Protein AF-A0A218WH57-F1 (afdb_monomer_lite)

Foldseek 3Di:
DLVVLVVQLVVCVVVLVLVSNLVSLVVNCVVPVLDLVSLLSNLVSCVSLLVLVSNQVSLVSSCVSPVLALSSLLSNLSSCVSVLVLVSSLVSLVSSCVNVVPDVSSVVSNVVSVVSVVVVVDDDDVQQPLLQHSCLVVLQCPDPVNVVVVVPPVSVVQSVVCNVPVVCLVVCVPPPSSVCSVCSSVVHDDDDPDDDDDDDDDDDDDDDDDDDDDDDDDDDDDDDDDDDDPDDVVNVLLVVLLVQLVVLCVQLVVCVVVVVLVSNLVSLVSSCVSDVLDLVSLLSNLVSCLVVLVLVSNLVSLVSSLVSCVVNVHQLLSNLSSLLSNLSSLLVVCVVVVDNPSSLVSLVVSCVSPNDPVSVVSNVVSVVSNVVVVLVVLADQVQLVVLQVVLVVCVVVVVLVSSLVSLVSSCSNPVLDLVSLLSNLVSCLVVVVLVSSLVSLVSSCVSPVLPLSSLLSNLSSCVVVVVLVVSLVSLVSSCVNVVPDPSSVVSNVVSVVVLVCVQVVVDDPVRVVVVVVVCCVDVVSVVLCVPPVSVVLLVCVVVPPVVVVVQCVDVVSVVSVCVVCVSYPPDPPSVPDDDDDDDDDPVVVVVVVVVPPPDDDDDDDDDDDDDDDDDDDDDDDDDDDDDDDDDDDDDDDDDDDDDDDDDDDDDDDDDDDDDDDDDDDDDDDDDDDDDDDDDDDDDDDDDDDDDDDDDDDDDDDDDDDPPDLFAFAEEAEQQADDLLVLASVLLSLLLVVLLVLLVHDPLRYHYHDQPQAQCPPLNPNRNFAAQALPGDGSNPPNDWQAHRPQFALQQVLCQLLVNLPSRDDGPSRHNQAALAYEYEYEGADEFAQQWDHHHADATDGLVVVQVSLVSSLVVSGYNAYEYEEHYFLFQNSDFQRPAQPSRYKYKYFAHNAGFFWFFCADPWPVHHDPSDLHGRHTFLSCLLSVLSVQAFQQPDFLLCSQPACTRQCRQCQNVPVPHHHGMDMDYNPPRRRDTRCSHRHGNPVNPPHDRHDDCPPDRTGIDGSLCSSVSSLVSVLVVCPPVVVSNVVSVVVSVLVVVLLVLLVVLQQQLLCQLPNNVCSCVLQSDDDDGRHNLAPDPVQLLLLQVLLCQQSFACPSNNSNSSSSSRSCRVVVPDSVSSNVSSCVSRPPDDPDCRRCVNRHGND

Organism: Punica granatum (NCBI:txid22663)

Radius of gyration: 41.77 Å; chains: 1; bounding box: 126×121×134 Å

Secondary structure (DSSP, 8-state):
-HHHHHHHHHHHHHHT-HHHHHHHHHHHHHH-TT-HHHHHHHHHHHHHTT-HHHHHHHHHHHHHH-TT-HHHHHHHHHHHHHTT-HHHHHHHHHHHHTT-TT-HHHHHHHHHHHHHHHHTTSPP-TTSHHHHSTHHHHHHHHSHHHHTGGG-HHHHHHHHHHHH-GGGHHHHTTSHHHHHHHHHHHT-----S-----------------------PPPP-PPPPPP-----HHHHHHHHHHHHHHHHHHHHHHHHHTT-HHHHHHHHHHHHHH-SS-THHHHHHHHHHHHHT-HHHHHHHHHHHHHHHHHTT--HHHHHHHHHHHHHHHHHHHHHH---HHHHHHHHHHHHHS--HHHHHHHHHHHHHHHHHHHHHS--HHHHHHHHHHHHHHHHTT-HHHHHHHHHHHHHH-TT-HHHHHHHHHHHHHHT-HHHHHHHHHHHHHH-TT-HHHHHHHHHHHHHTT-HHHHHHHHHHHHHH-TT-HHHHHHHHHHHHHHHHHHHT---HHHHHHHHHHHHT-HHHHHHHH-HHHHHHHHHHHH-HHHHHHHTTSHHHHHHHHHHHTSS-TTS-TTSSS-S-----HHHHHHHHHHTTSS--------PPPP--------------------------------------------------------------------------------------------------PPEEEEEEE---SGGGHHHHHHHHHHHHHHHHTT--TTTEEEE----STT-TT-TTTT---SSTT---S-TT---SB-GGG--HHHHHHHHHT-TTT--STT-------TT-EEEEEEES-EETTEE--SSSSPEEHHHHHHHHHHHHHTT--SEEEEEEESTTGGGGTTTT--SSSSEEEEESS-SSS--EEES-TTSSSPPPTT--S--EEHHHHHHHHHHHHS-TTT-BHHHHHHSTTHHHHHTTTTT-TT----EEEE-SSGGGSBTHHHH---GGGGGS-TT-----SPPP-EEGGGHHHHHHHHHHHHTTT-HHHHHHHHHHHHHHHHHHHHHHHHHHHHHHHHH-TTTHHHHHH--PPTTS-S-S-HHHHHHHHHHHHHHH---HHHHGGGHHHHHHHHTTT--HHHHHHHHHHHHTT---GGGSHHHH----

Structure (mmCIF, N/CA/C/O backbone):
data_AF-A0A218WH57-F1
#
_entry.id   AF-A0A218WH57-F1
#
loop_
_atom_site.group_PDB
_atom_site.id
_atom_site.type_symbol
_atom_site.label_atom_id
_atom_site.label_alt_id
_atom_site.label_comp_id
_atom_site.label_asym_id
_atom_site.label_entity_id
_atom_site.label_seq_id
_atom_site.pdbx_PDB_ins_code
_atom_site.Cartn_x
_atom_site.Cartn_y
_atom_site.Cartn_z
_atom_site.occupancy
_atom_site.B_iso_or_equiv
_atom_site.auth_seq_id
_atom_site.auth_comp_id
_atom_site.auth_asym_id
_atom_site.auth_atom_id
_atom_site.pdbx_PDB_model_num
ATOM 1 N N . MET A 1 1 ? -50.142 -14.954 -39.841 1.00 74.25 1 MET A N 1
ATOM 2 C CA . MET A 1 1 ? -49.177 -16.078 -39.849 1.00 74.25 1 MET A CA 1
ATOM 3 C C . MET A 1 1 ? -47.734 -15.580 -39.735 1.00 74.25 1 MET A C 1
ATOM 5 O O . MET A 1 1 ? -47.342 -15.349 -38.605 1.00 74.25 1 MET A O 1
ATOM 9 N N . ALA A 1 2 ? -46.958 -15.321 -40.802 1.00 79.19 2 ALA A N 1
ATOM 10 C CA . ALA A 1 2 ? -45.529 -14.960 -40.659 1.00 79.19 2 ALA A CA 1
ATOM 11 C C . ALA A 1 2 ? -45.266 -13.746 -39.732 1.00 79.19 2 ALA A C 1
ATOM 13 O O . ALA A 1 2 ? -44.484 -13.845 -38.790 1.00 79.19 2 ALA A O 1
ATOM 14 N N . ASP A 1 3 ? -45.980 -12.629 -39.918 1.00 82.31 3 ASP A N 1
ATOM 15 C CA . ASP A 1 3 ? -45.854 -11.448 -39.043 1.00 82.31 3 ASP A CA 1
ATOM 16 C C . ASP A 1 3 ? -46.372 -11.655 -37.614 1.00 82.31 3 ASP A C 1
ATOM 18 O O . ASP A 1 3 ? -45.946 -10.963 -36.695 1.00 82.31 3 ASP A O 1
ATOM 22 N N . GLU A 1 4 ? -47.260 -12.625 -37.412 1.00 87.19 4 GLU A N 1
ATOM 23 C CA . GLU A 1 4 ? -47.802 -12.988 -36.102 1.00 87.19 4 GLU A CA 1
ATOM 24 C C . GLU A 1 4 ? -46.809 -13.867 -35.330 1.00 87.19 4 GLU A C 1
ATOM 26 O O . GLU A 1 4 ? -46.576 -13.640 -34.147 1.00 87.19 4 GLU A O 1
ATOM 31 N N . ALA A 1 5 ? -46.153 -14.809 -36.016 1.00 87.81 5 ALA A N 1
ATOM 32 C CA . ALA A 1 5 ? -45.015 -15.555 -35.488 1.00 87.81 5 ALA A CA 1
ATOM 33 C C . ALA A 1 5 ? -43.838 -14.610 -35.181 1.00 87.81 5 ALA A C 1
ATOM 35 O O . ALA A 1 5 ? -43.280 -14.658 -34.091 1.00 87.81 5 ALA A O 1
ATOM 36 N N . LYS A 1 6 ? -43.549 -13.638 -36.060 1.00 90.56 6 LYS A N 1
ATOM 37 C CA . LYS A 1 6 ? -42.595 -12.547 -35.788 1.00 90.56 6 LYS A CA 1
ATOM 38 C C . LYS A 1 6 ? -42.994 -11.708 -34.568 1.00 90.56 6 LYS A C 1
ATOM 40 O O . LYS A 1 6 ? -42.130 -11.360 -33.773 1.00 90.56 6 LYS A O 1
ATOM 45 N N . ALA A 1 7 ? -44.276 -11.379 -34.397 1.00 91.06 7 ALA A N 1
ATOM 46 C CA . ALA A 1 7 ? -44.758 -10.631 -33.234 1.00 91.06 7 ALA A CA 1
ATOM 47 C C . ALA A 1 7 ? -44.628 -11.443 -31.934 1.00 91.06 7 ALA A C 1
ATOM 49 O O . ALA A 1 7 ? -44.155 -10.906 -30.936 1.00 91.06 7 ALA A O 1
ATOM 50 N N . LYS A 1 8 ? -44.961 -12.740 -31.961 1.00 89.62 8 LYS A N 1
ATOM 51 C CA . LYS A 1 8 ? -44.758 -13.679 -30.844 1.00 89.62 8 LYS A CA 1
ATOM 52 C C . LYS A 1 8 ? -43.273 -13.849 -30.509 1.00 89.62 8 LYS A C 1
ATOM 54 O O . LYS A 1 8 ? -42.914 -13.779 -29.341 1.00 89.62 8 LYS A O 1
ATOM 59 N N . GLY A 1 9 ? -42.407 -13.974 -31.516 1.00 91.25 9 GLY A N 1
ATOM 60 C CA . GLY A 1 9 ? -40.955 -14.032 -31.341 1.00 91.25 9 GLY A CA 1
ATOM 61 C C . GLY A 1 9 ? -40.374 -12.740 -30.765 1.00 91.25 9 GLY A C 1
ATOM 62 O O . GLY A 1 9 ? -39.586 -12.791 -29.827 1.00 91.25 9 GLY A O 1
ATOM 63 N N . ASN A 1 10 ? -40.822 -11.574 -31.245 1.00 90.00 10 ASN A N 1
ATOM 64 C CA . ASN A 1 10 ? -40.445 -10.277 -30.676 1.00 90.00 10 ASN A CA 1
ATOM 65 C C . ASN A 1 10 ? -40.918 -10.137 -29.219 1.00 90.00 10 ASN A C 1
ATOM 67 O O . ASN A 1 10 ? -40.159 -9.657 -28.386 1.00 90.00 10 ASN A O 1
ATOM 71 N N . ALA A 1 11 ? -42.146 -10.561 -28.902 1.00 89.75 11 ALA A N 1
ATOM 72 C CA . ALA A 1 11 ? -42.685 -10.508 -27.544 1.00 89.75 11 ALA A CA 1
ATOM 73 C C . ALA A 1 11 ? -41.927 -11.444 -26.589 1.00 89.75 11 ALA A C 1
ATOM 75 O O . ALA A 1 11 ? -41.564 -11.021 -25.495 1.00 89.75 11 ALA A O 1
ATOM 76 N N . ALA A 1 12 ? -41.621 -12.672 -27.021 1.00 85.94 12 ALA A N 1
ATOM 77 C CA . ALA A 1 12 ? -40.791 -13.615 -26.272 1.00 85.94 12 ALA A CA 1
ATOM 78 C C . ALA A 1 12 ? -39.372 -13.060 -26.045 1.00 85.94 12 ALA A C 1
ATOM 80 O O . ALA A 1 12 ? -38.893 -13.046 -24.915 1.00 85.94 12 ALA A O 1
ATOM 81 N N . PHE A 1 13 ? -38.751 -12.481 -27.081 1.00 88.31 13 PHE A N 1
ATOM 82 C CA . PHE A 1 13 ? -37.447 -11.817 -26.982 1.00 88.31 13 PHE A CA 1
ATOM 83 C C . PHE A 1 13 ? -37.470 -10.637 -25.993 1.00 88.31 13 PHE A C 1
ATOM 85 O O . PHE A 1 13 ? -36.567 -10.504 -25.173 1.00 88.31 13 PHE A O 1
ATOM 92 N N . SER A 1 14 ? -38.516 -9.802 -26.013 1.00 86.88 14 SER A N 1
ATOM 93 C CA . SER A 1 14 ? -38.700 -8.711 -25.042 1.00 86.88 14 SER A CA 1
ATOM 94 C C . SER A 1 14 ? -39.038 -9.186 -23.623 1.00 86.88 14 SER A C 1
ATOM 96 O O . SER A 1 14 ? -38.819 -8.431 -22.679 1.00 86.88 14 SER A O 1
ATOM 98 N N . ALA A 1 15 ? -39.547 -10.409 -23.460 1.00 84.06 15 ALA A N 1
ATOM 99 C CA . ALA A 1 15 ? -39.775 -11.054 -22.166 1.00 84.06 15 ALA A CA 1
ATOM 100 C C . ALA A 1 15 ? -38.552 -11.842 -21.646 1.00 84.06 15 ALA A C 1
ATOM 102 O O . ALA A 1 15 ? -38.580 -12.322 -20.516 1.00 84.06 15 ALA A O 1
ATOM 103 N N . GLY A 1 16 ? -37.490 -11.982 -22.450 1.00 80.06 16 GLY A N 1
ATOM 104 C CA . GLY A 1 16 ? -36.299 -12.775 -22.124 1.00 80.06 16 GLY A CA 1
ATOM 105 C C . GLY A 1 16 ? -36.409 -14.278 -22.422 1.00 80.06 16 GLY A C 1
ATOM 106 O O . GLY A 1 16 ? -35.450 -15.008 -22.186 1.00 80.06 16 GLY A O 1
ATOM 107 N N . ASP A 1 17 ? -37.529 -14.755 -22.976 1.00 90.44 17 ASP A N 1
ATOM 108 C CA . ASP A 1 17 ? -37.675 -16.137 -23.456 1.00 90.44 17 ASP A CA 1
ATOM 109 C C . ASP A 1 17 ? -37.086 -16.261 -24.870 1.00 90.44 17 ASP A C 1
ATOM 111 O O . ASP A 1 17 ? -37.780 -16.225 -25.893 1.00 90.44 17 ASP A O 1
ATOM 115 N N . TYR A 1 18 ? -35.760 -16.364 -24.925 1.00 88.25 18 TYR A N 1
ATOM 116 C CA . TYR A 1 18 ? -35.028 -16.416 -26.185 1.00 88.25 18 TYR A CA 1
ATOM 117 C C . TYR A 1 18 ? -35.193 -17.750 -26.933 1.00 88.25 18 TYR A C 1
ATOM 119 O O . TYR A 1 18 ? -35.123 -17.745 -28.159 1.00 88.25 18 TYR A O 1
ATOM 127 N N . GLU A 1 19 ? -35.477 -18.873 -26.261 1.00 90.94 19 GLU A N 1
ATOM 128 C CA . GLU A 1 19 ? -35.752 -20.155 -26.940 1.00 90.94 19 GLU A CA 1
ATOM 129 C C . GLU A 1 19 ? -37.135 -20.149 -27.614 1.00 90.94 19 GLU A C 1
ATOM 131 O O . GLU A 1 19 ? -37.265 -20.565 -28.768 1.00 90.94 19 GLU A O 1
ATOM 136 N N . SER A 1 20 ? -38.177 -19.591 -26.982 1.00 87.50 20 SER A N 1
ATOM 137 C CA . SER A 1 20 ? -39.445 -19.349 -27.689 1.00 87.50 20 SER A CA 1
ATOM 138 C C . SER A 1 20 ? -39.322 -18.267 -28.757 1.00 87.50 20 SER A C 1
ATOM 140 O O . SER A 1 20 ? -40.001 -18.361 -29.781 1.00 87.50 20 SER A O 1
ATOM 142 N N . ALA A 1 21 ? -38.430 -17.284 -28.589 1.00 90.81 21 ALA A N 1
ATOM 143 C CA . ALA A 1 21 ? -38.106 -16.344 -29.657 1.00 90.81 21 ALA A CA 1
ATOM 144 C C . ALA A 1 21 ? -37.461 -17.054 -30.861 1.00 90.81 21 ALA A C 1
ATOM 146 O O . ALA A 1 21 ? -37.936 -16.884 -31.981 1.00 90.81 21 ALA A O 1
ATOM 147 N N . VAL A 1 22 ? -36.451 -17.909 -30.648 1.00 96.19 22 VAL A N 1
ATOM 148 C CA . VAL A 1 22 ? -35.832 -18.741 -31.698 1.00 96.19 22 VAL A CA 1
ATOM 149 C C . VAL A 1 22 ? -36.870 -19.619 -32.392 1.00 96.19 22 VAL A C 1
ATOM 151 O O . VAL A 1 22 ? -36.892 -19.667 -33.625 1.00 96.19 22 VAL A O 1
ATOM 154 N N . ARG A 1 23 ? -37.758 -20.270 -31.630 1.00 95.81 23 ARG A N 1
ATOM 155 C CA . ARG A 1 23 ? -38.851 -21.097 -32.164 1.00 95.81 23 ARG A CA 1
ATOM 156 C C . ARG A 1 23 ? -39.770 -20.276 -33.067 1.00 95.81 23 ARG A C 1
ATOM 158 O O . ARG A 1 23 ? -39.895 -20.585 -34.245 1.00 95.81 23 ARG A O 1
ATOM 165 N N . HIS A 1 24 ? -40.312 -19.167 -32.568 1.00 94.62 24 HIS A N 1
ATOM 166 C CA . HIS A 1 24 ? -41.262 -18.339 -33.312 1.00 94.62 24 HIS A CA 1
ATOM 167 C C . HIS A 1 24 ? -40.643 -17.535 -34.461 1.00 94.62 24 HIS A C 1
ATOM 169 O O . HIS A 1 24 ? -41.314 -17.285 -35.462 1.00 94.62 24 HIS A O 1
ATOM 175 N N . PHE A 1 25 ? -39.358 -17.183 -34.391 1.00 96.50 25 PHE A N 1
ATOM 176 C CA . PHE A 1 25 ? -38.643 -16.679 -35.562 1.00 96.50 25 PHE A CA 1
ATOM 177 C C . PHE A 1 25 ? -38.357 -17.787 -36.579 1.00 96.50 25 PHE A C 1
ATOM 179 O O . PHE A 1 25 ? -38.402 -17.509 -37.771 1.00 96.50 25 PHE A O 1
ATOM 186 N N . SER A 1 26 ? -38.144 -19.036 -36.157 1.00 95.81 26 SER A N 1
ATOM 187 C CA . SER A 1 26 ? -38.026 -20.178 -37.078 1.00 95.81 26 SER A CA 1
ATOM 188 C C . SER A 1 26 ? -39.361 -20.501 -37.757 1.00 95.81 26 SER A C 1
ATOM 190 O O . SER A 1 26 ? -39.381 -20.674 -38.973 1.00 95.81 26 SER A O 1
ATOM 192 N N . ASP A 1 27 ? -40.477 -20.460 -37.018 1.00 93.31 27 ASP A N 1
ATOM 193 C CA . ASP A 1 27 ? -41.841 -20.532 -37.563 1.00 93.31 27 ASP A CA 1
ATOM 194 C C . ASP A 1 27 ? -42.066 -19.418 -38.607 1.00 93.31 27 ASP A C 1
ATOM 196 O O . ASP A 1 27 ? -42.571 -19.654 -39.705 1.00 93.31 27 ASP A O 1
ATOM 200 N N . ALA A 1 28 ? -41.649 -18.184 -38.292 1.00 92.44 28 ALA A N 1
ATOM 201 C CA . ALA A 1 28 ? -41.754 -17.048 -39.203 1.00 92.44 28 ALA A CA 1
ATOM 202 C C . ALA A 1 28 ? -40.852 -17.195 -40.444 1.00 92.44 28 ALA A C 1
ATOM 204 O O . ALA A 1 28 ? -41.275 -16.831 -41.539 1.00 92.44 28 ALA A O 1
ATOM 205 N N . ILE A 1 29 ? -39.635 -17.733 -40.295 1.00 96.06 29 ILE A N 1
ATOM 206 C CA . ILE A 1 29 ? -38.679 -17.977 -41.390 1.00 96.06 29 ILE A CA 1
ATOM 207 C C . ILE A 1 29 ? -39.183 -19.083 -42.317 1.00 96.06 29 ILE A C 1
ATOM 209 O O . ILE A 1 29 ? -39.119 -18.914 -43.531 1.00 96.06 29 ILE A O 1
ATOM 213 N N . ALA A 1 30 ? -39.759 -20.164 -41.785 1.00 93.88 30 ALA A N 1
ATOM 214 C CA . ALA A 1 30 ? -40.381 -21.216 -42.592 1.00 93.88 30 ALA A CA 1
ATOM 215 C C . ALA A 1 30 ? -41.525 -20.679 -43.478 1.00 93.88 30 ALA A C 1
ATOM 217 O O . ALA A 1 30 ? -41.760 -21.190 -44.571 1.00 93.88 30 ALA A O 1
ATOM 218 N N . LEU A 1 31 ? -42.201 -19.613 -43.031 1.00 91.44 31 LEU A N 1
ATOM 219 C CA . LEU A 1 31 ? -43.260 -18.922 -43.771 1.00 91.44 31 LEU A CA 1
ATOM 220 C C . LEU A 1 31 ? -42.763 -17.742 -44.635 1.00 91.44 31 LEU A C 1
ATOM 222 O O . LEU A 1 31 ? -43.517 -17.257 -45.478 1.00 91.44 31 LEU A O 1
ATOM 226 N N . ALA A 1 32 ? -41.537 -17.248 -44.426 1.00 92.69 32 ALA A N 1
ATOM 227 C CA . ALA A 1 32 ? -40.972 -16.082 -45.116 1.00 92.69 32 ALA A CA 1
ATOM 228 C C . ALA A 1 32 ? -39.423 -16.136 -45.225 1.00 92.69 32 ALA A C 1
ATOM 230 O O . ALA A 1 32 ? -38.732 -15.254 -44.699 1.00 92.69 32 ALA A O 1
ATOM 231 N N . PRO A 1 33 ? -38.847 -17.128 -45.936 1.00 92.06 33 PRO A N 1
ATOM 232 C CA . PRO A 1 33 ? -37.409 -17.444 -45.900 1.00 92.06 33 PRO A CA 1
ATOM 233 C C . PRO A 1 33 ? -36.493 -16.439 -46.623 1.00 92.06 33 PRO A C 1
ATOM 235 O O . PRO A 1 33 ? -35.278 -16.606 -46.644 1.00 92.06 33 PRO A O 1
ATOM 238 N N . THR A 1 34 ? -37.043 -15.378 -47.216 1.00 91.88 34 THR A N 1
ATOM 239 C CA . THR A 1 34 ? -36.281 -14.272 -47.826 1.00 91.88 34 THR A CA 1
ATOM 240 C C . THR A 1 34 ? -36.215 -13.024 -46.937 1.00 91.88 34 THR A C 1
ATOM 242 O O . THR A 1 34 ? -35.563 -12.039 -47.287 1.00 91.88 34 THR A O 1
ATOM 245 N N . ASN A 1 35 ? -36.876 -13.028 -45.774 1.00 92.56 35 ASN A N 1
ATOM 246 C CA . ASN A 1 35 ? -36.961 -11.855 -44.911 1.00 92.56 35 ASN A CA 1
ATOM 247 C C . ASN A 1 35 ? -35.747 -11.744 -43.971 1.00 92.56 35 ASN A C 1
ATOM 249 O O . ASN A 1 35 ? -35.764 -12.245 -42.846 1.00 92.56 35 ASN A O 1
ATOM 253 N N . HIS A 1 36 ? -34.719 -11.019 -44.419 1.00 92.44 36 HIS A N 1
ATOM 254 C CA . HIS A 1 36 ? -33.498 -10.691 -43.666 1.00 92.44 36 HIS A CA 1
ATOM 255 C C . HIS A 1 36 ? -33.740 -10.178 -42.230 1.00 92.44 36 HIS A C 1
ATOM 257 O O . HIS A 1 36 ? -32.902 -10.398 -41.359 1.00 92.44 36 HIS A O 1
ATOM 263 N N . VAL A 1 37 ? -34.876 -9.531 -41.934 1.00 93.25 37 VAL A N 1
ATOM 264 C CA . VAL A 1 37 ? -35.189 -9.061 -40.570 1.00 93.25 37 VAL A CA 1
ATOM 265 C C . VAL A 1 37 ? -35.462 -10.231 -39.620 1.00 93.25 37 VAL A C 1
ATOM 267 O O . VAL A 1 37 ? -35.111 -10.156 -38.447 1.00 93.25 37 VAL A O 1
ATOM 270 N N . LEU A 1 38 ? -36.041 -11.333 -40.108 1.00 93.88 38 LEU A N 1
ATOM 271 C CA . LEU A 1 38 ? -36.285 -12.519 -39.284 1.00 93.88 38 LEU A CA 1
ATOM 272 C C . LEU A 1 38 ? -34.976 -13.222 -38.921 1.00 93.88 38 LEU A C 1
ATOM 274 O O . LEU A 1 38 ? -34.770 -13.541 -37.755 1.00 93.88 38 LEU A O 1
ATOM 278 N N . TYR A 1 39 ? -34.066 -13.373 -39.888 1.00 95.56 39 TYR A N 1
ATOM 279 C CA . TYR A 1 39 ? -32.707 -13.865 -39.645 1.00 95.56 39 TYR A CA 1
ATOM 280 C C . TYR A 1 39 ? -31.939 -12.936 -38.690 1.00 95.56 39 TYR A C 1
ATOM 282 O O . TYR A 1 39 ? -31.310 -13.407 -37.754 1.00 95.56 39 TYR A O 1
ATOM 290 N N . SER A 1 40 ? -32.073 -11.614 -38.822 1.00 96.25 40 SER A N 1
ATOM 291 C CA . SER A 1 40 ? -31.444 -10.643 -37.908 1.00 96.25 40 SER A CA 1
ATOM 292 C C . SER A 1 40 ? -31.982 -10.707 -36.473 1.00 96.25 40 SER A C 1
ATOM 294 O O . SER A 1 40 ? -31.235 -10.491 -35.513 1.00 96.25 40 SER A O 1
ATOM 296 N N . ASN A 1 41 ? -33.269 -11.024 -36.311 1.00 95.69 41 ASN A N 1
ATOM 297 C CA . ASN A 1 41 ? -33.903 -11.200 -35.006 1.00 95.69 41 ASN A CA 1
ATOM 298 C C . ASN A 1 41 ? -33.604 -12.581 -34.400 1.00 95.69 41 ASN A C 1
ATOM 300 O O . ASN A 1 41 ? -33.376 -12.670 -33.195 1.00 95.69 41 ASN A O 1
ATOM 304 N N . ARG A 1 42 ? -33.533 -13.645 -35.210 1.00 96.69 42 ARG A N 1
ATOM 305 C CA . ARG A 1 42 ? -33.150 -14.983 -34.740 1.00 96.69 42 ARG A CA 1
ATOM 306 C C . ARG A 1 42 ? -31.653 -15.080 -34.436 1.00 96.69 42 ARG A C 1
ATOM 308 O O . ARG A 1 42 ? -31.306 -15.609 -33.390 1.00 96.69 42 ARG A O 1
ATOM 315 N N . SER A 1 43 ? -30.796 -14.430 -35.226 1.00 96.19 43 SER A N 1
ATOM 316 C CA . SER A 1 43 ? -29.385 -14.172 -34.902 1.00 96.19 43 SER A CA 1
ATOM 317 C C . SER A 1 43 ? -29.237 -13.462 -33.552 1.00 96.19 43 SER A C 1
ATOM 319 O O . SER A 1 43 ? -28.426 -13.871 -32.725 1.00 96.19 43 SER A O 1
ATOM 321 N N . ALA A 1 44 ? -30.072 -12.450 -33.276 1.00 91.75 44 ALA A N 1
ATOM 322 C CA . ALA A 1 44 ? -30.098 -11.797 -31.967 1.00 91.75 44 ALA A CA 1
ATOM 323 C C . ALA A 1 44 ? -30.511 -12.759 -30.843 1.00 91.75 44 ALA A C 1
ATOM 325 O O . ALA A 1 44 ? -29.875 -12.764 -29.797 1.00 91.75 44 ALA A O 1
ATOM 326 N N . ALA A 1 45 ? -31.545 -13.580 -31.056 1.00 91.56 45 ALA A N 1
ATOM 327 C CA . ALA A 1 45 ? -32.011 -14.556 -30.073 1.00 91.56 45 ALA A CA 1
ATOM 328 C C . ALA A 1 45 ? -30.965 -15.652 -29.800 1.00 91.56 45 ALA A C 1
ATOM 330 O O . ALA A 1 45 ? -30.700 -15.952 -28.641 1.00 91.56 45 ALA A O 1
ATOM 331 N N . TYR A 1 46 ? -30.296 -16.175 -30.833 1.00 95.69 46 TYR A N 1
ATOM 332 C CA . TYR A 1 46 ? -29.161 -17.087 -30.680 1.00 95.69 46 TYR A CA 1
ATOM 333 C C . TYR A 1 46 ? -27.991 -16.426 -29.939 1.00 95.69 46 TYR A C 1
ATOM 335 O O . TYR A 1 46 ? -27.448 -17.034 -29.025 1.00 95.69 46 TYR A O 1
ATOM 343 N N . ALA A 1 47 ? -27.644 -15.171 -30.242 1.00 85.19 47 ALA A N 1
ATOM 344 C CA . ALA A 1 47 ? -26.607 -14.442 -29.507 1.00 85.19 47 ALA A CA 1
ATOM 345 C C . ALA A 1 47 ? -26.985 -14.185 -28.033 1.00 85.19 47 ALA A C 1
ATOM 347 O O . ALA A 1 47 ? -26.121 -14.260 -27.164 1.00 85.19 47 ALA A O 1
ATOM 348 N N . SER A 1 48 ? -28.266 -13.946 -27.727 1.00 87.81 48 SER A N 1
ATOM 349 C CA . SER A 1 48 ? -28.788 -13.859 -26.350 1.00 87.81 48 SER A CA 1
ATOM 350 C C . SER A 1 48 ? -28.849 -15.213 -25.628 1.00 87.81 48 SER A C 1
ATOM 352 O O . SER A 1 48 ? -28.845 -15.245 -24.402 1.00 87.81 48 SER A O 1
ATOM 354 N N . LEU A 1 49 ? -28.854 -16.319 -26.376 1.00 86.12 49 LEU A N 1
ATOM 355 C CA . LEU A 1 49 ? -28.627 -17.685 -25.889 1.00 86.12 49 LEU A CA 1
ATOM 356 C C . LEU A 1 49 ? -27.140 -18.081 -25.911 1.00 86.12 49 LEU A C 1
ATOM 358 O O . LEU A 1 49 ? -26.824 -19.240 -25.662 1.00 86.12 49 LEU A O 1
ATOM 362 N N . PHE A 1 50 ? -26.232 -17.150 -26.236 1.00 84.00 50 PHE A N 1
ATOM 363 C CA . PHE A 1 50 ? -24.790 -17.378 -26.410 1.00 84.00 50 PHE A CA 1
ATOM 364 C C . PHE A 1 50 ? -24.429 -18.410 -27.509 1.00 84.00 50 PHE A C 1
ATOM 366 O O . PHE A 1 50 ? -23.274 -18.802 -27.660 1.00 84.00 50 PHE A O 1
ATOM 373 N N . ARG A 1 51 ? -25.400 -18.831 -28.330 1.00 89.81 51 ARG A N 1
ATOM 374 C CA . ARG A 1 51 ? -25.276 -19.790 -29.444 1.00 89.81 51 ARG A CA 1
ATOM 375 C C . ARG A 1 51 ? -24.677 -19.100 -30.673 1.00 89.81 51 ARG A C 1
ATOM 377 O O . ARG A 1 51 ? -25.332 -18.897 -31.696 1.00 89.81 51 ARG A O 1
ATOM 384 N N . TYR A 1 52 ? -23.437 -18.634 -30.528 1.00 88.56 52 TYR A N 1
ATOM 385 C CA . TYR A 1 52 ? -22.823 -17.699 -31.470 1.00 88.56 52 TYR A CA 1
ATOM 386 C C . TYR A 1 52 ? -22.536 -18.298 -32.856 1.00 88.56 52 TYR A C 1
ATOM 388 O O . TYR A 1 52 ? -22.506 -17.555 -33.833 1.00 88.56 52 TYR A O 1
ATOM 396 N N . SER A 1 53 ? -22.417 -19.624 -32.969 1.00 90.69 53 SER A N 1
ATOM 397 C CA . SER A 1 53 ? -22.358 -20.364 -34.237 1.00 90.69 53 SER A CA 1
ATOM 398 C C . SER A 1 53 ? -23.614 -20.149 -35.090 1.00 90.69 53 SER A C 1
ATOM 400 O O . SER A 1 53 ? -23.532 -19.635 -36.206 1.00 90.69 53 SER A O 1
ATOM 402 N N . GLU A 1 54 ? -24.796 -20.456 -34.553 1.00 91.50 54 GLU A N 1
ATOM 403 C CA . GLU A 1 54 ? -26.069 -20.255 -35.252 1.00 91.50 54 GLU A CA 1
ATOM 404 C C . GLU A 1 54 ? -26.395 -18.763 -35.412 1.00 91.50 54 GLU A C 1
ATOM 406 O O . GLU A 1 54 ? -26.943 -18.348 -36.436 1.00 91.50 54 GLU A O 1
ATOM 411 N N . ALA A 1 55 ? -25.992 -17.930 -34.443 1.00 93.81 55 ALA A N 1
ATOM 412 C CA . ALA A 1 55 ? -26.092 -16.479 -34.565 1.00 93.81 55 ALA A CA 1
ATOM 413 C C . ALA A 1 55 ? -25.267 -15.937 -35.741 1.00 93.81 55 ALA A C 1
ATOM 415 O O . ALA A 1 55 ? -25.726 -15.017 -36.426 1.00 93.81 55 ALA A O 1
ATOM 416 N N . LEU A 1 56 ? -24.077 -16.501 -35.980 1.00 95.81 56 LEU A N 1
ATOM 417 C CA . LEU A 1 56 ? -23.195 -16.142 -37.084 1.00 95.81 56 LEU A CA 1
ATOM 418 C C . LEU A 1 56 ? -23.788 -16.571 -38.427 1.00 95.81 56 LEU A C 1
ATOM 420 O O . LEU A 1 56 ? -23.760 -15.782 -39.368 1.00 95.81 56 LEU A O 1
ATOM 424 N N . ASP A 1 57 ? -24.349 -17.773 -38.536 1.00 95.31 57 ASP A N 1
ATOM 425 C CA . ASP A 1 57 ? -24.924 -18.241 -39.801 1.00 95.31 57 ASP A CA 1
ATOM 426 C C . ASP A 1 57 ? -26.213 -17.493 -40.176 1.00 95.31 57 ASP A C 1
ATOM 428 O O . ASP A 1 57 ? -26.369 -17.084 -41.331 1.00 95.31 57 ASP A O 1
ATOM 432 N N . ASP A 1 58 ? -27.073 -17.162 -39.208 1.00 95.69 58 ASP A N 1
ATOM 433 C CA . ASP A 1 58 ? -28.195 -16.245 -39.443 1.00 95.69 58 ASP A CA 1
ATOM 434 C C . ASP A 1 58 ? -27.725 -14.806 -39.744 1.00 95.69 58 ASP A C 1
ATOM 436 O O . ASP A 1 58 ? -28.355 -14.103 -40.540 1.00 95.69 58 ASP A O 1
ATOM 440 N N . ALA A 1 59 ? -26.609 -14.343 -39.168 1.00 95.56 59 ALA A N 1
ATOM 441 C CA . ALA A 1 59 ? -26.040 -13.031 -39.487 1.00 95.56 59 ALA A CA 1
ATOM 442 C C . ALA A 1 59 ? -25.441 -12.983 -40.903 1.00 95.56 59 ALA A C 1
ATOM 444 O O . ALA A 1 59 ? -25.709 -12.035 -41.645 1.00 95.56 59 ALA A O 1
ATOM 445 N N . LYS A 1 60 ? -24.709 -14.028 -41.320 1.00 96.88 60 LYS A N 1
ATOM 446 C CA . LYS A 1 60 ? -24.270 -14.233 -42.711 1.00 96.88 60 LYS A CA 1
ATOM 447 C C . LYS A 1 60 ? -25.480 -14.223 -43.642 1.00 96.88 60 LYS A C 1
ATOM 449 O O . LYS A 1 60 ? -25.488 -13.468 -44.610 1.00 96.88 60 LYS A O 1
ATOM 454 N N . LYS A 1 61 ? -26.541 -14.975 -43.317 1.00 95.25 61 LYS A N 1
ATOM 455 C CA . LYS A 1 61 ? -27.760 -15.022 -44.137 1.00 95.25 61 LYS A CA 1
ATOM 456 C C . LYS A 1 61 ? -28.495 -13.682 -44.184 1.00 95.25 61 LYS A C 1
ATOM 458 O O . LYS A 1 61 ? -29.044 -13.325 -45.221 1.00 95.25 61 LYS A O 1
ATOM 463 N N . THR A 1 62 ? -28.440 -12.898 -43.107 1.00 95.12 62 THR A N 1
ATOM 464 C CA . THR A 1 62 ? -28.959 -11.523 -43.065 1.00 95.12 62 THR A CA 1
ATOM 465 C C . THR A 1 62 ? -28.238 -10.616 -44.066 1.00 95.12 62 THR A C 1
ATOM 467 O O . THR A 1 62 ? -28.909 -9.931 -44.835 1.00 95.12 62 THR A O 1
ATOM 470 N N . VAL A 1 63 ? -26.897 -10.616 -44.091 1.00 95.62 63 VAL A N 1
ATOM 471 C CA . VAL A 1 63 ? -26.124 -9.777 -45.034 1.00 95.62 63 VAL A CA 1
ATOM 472 C C . VAL A 1 63 ? -26.082 -10.342 -46.457 1.00 95.62 63 VAL A C 1
ATOM 474 O O . VAL A 1 63 ? -25.880 -9.580 -47.393 1.00 95.62 63 VAL A O 1
ATOM 477 N N . GLU A 1 64 ? -26.314 -11.644 -46.645 1.00 95.31 64 GLU A N 1
ATOM 478 C CA . GLU A 1 64 ? -26.520 -12.263 -47.962 1.00 95.31 64 GLU A CA 1
ATOM 479 C C . GLU A 1 64 ? -27.867 -11.829 -48.567 1.00 95.31 64 GLU A C 1
ATOM 481 O O . GLU A 1 64 ? -27.920 -11.369 -49.705 1.00 95.31 64 GLU A O 1
ATOM 486 N N . LEU A 1 65 ? -28.953 -11.921 -47.786 1.00 92.19 65 LEU A N 1
ATOM 487 C CA . LEU A 1 65 ? -30.302 -11.527 -48.206 1.00 92.19 65 LEU A CA 1
ATOM 488 C C . LEU A 1 65 ? -30.474 -10.008 -48.335 1.00 92.19 65 LEU A C 1
ATOM 490 O O . LEU A 1 65 ? -31.337 -9.562 -49.094 1.00 92.19 65 LEU A O 1
ATOM 494 N N . LYS A 1 66 ? -29.699 -9.206 -47.589 1.00 94.19 66 LYS A N 1
ATOM 495 C CA . LYS A 1 66 ? -29.690 -7.747 -47.735 1.00 94.19 66 LYS A CA 1
ATOM 496 C C . LYS A 1 66 ? -28.301 -7.111 -47.486 1.00 94.19 66 LYS A C 1
ATOM 498 O O . LYS A 1 66 ? -28.033 -6.650 -46.372 1.00 94.19 66 LYS A O 1
ATOM 503 N N . PRO A 1 67 ? -27.439 -7.022 -48.521 1.00 93.56 67 PRO A N 1
ATOM 504 C CA . PRO A 1 67 ? -26.077 -6.488 -48.399 1.00 93.56 67 PRO A CA 1
ATOM 505 C C . PRO A 1 67 ? -25.962 -4.975 -48.147 1.00 93.56 67 PRO A C 1
ATOM 507 O O . PRO A 1 67 ? -24.883 -4.518 -47.794 1.00 93.56 67 PRO A O 1
ATOM 510 N N . ASP A 1 68 ? -27.025 -4.187 -48.337 1.00 90.12 68 ASP A N 1
ATOM 511 C CA . ASP A 1 68 ? -27.057 -2.724 -48.133 1.00 90.12 68 ASP A CA 1
ATOM 512 C C . ASP A 1 68 ? -27.528 -2.305 -46.724 1.00 90.12 68 ASP A C 1
ATOM 514 O O . ASP A 1 68 ? -27.716 -1.120 -46.448 1.00 90.12 68 ASP A O 1
ATOM 518 N N . TRP A 1 69 ? -27.772 -3.258 -45.818 1.00 92.12 69 TRP A N 1
ATOM 519 C CA . TRP A 1 69 ? -28.373 -2.973 -44.514 1.00 92.12 69 TRP A CA 1
ATOM 520 C C . TRP A 1 69 ? -27.348 -2.988 -43.376 1.00 92.12 69 TRP A C 1
ATOM 522 O O . TRP A 1 69 ? -26.982 -4.045 -42.858 1.00 92.12 69 TRP A O 1
ATOM 532 N N . SER A 1 70 ? -26.951 -1.795 -42.920 1.00 90.25 70 SER A N 1
ATOM 533 C CA . SER A 1 70 ? -25.970 -1.569 -41.841 1.00 90.25 70 SER A CA 1
ATOM 534 C C . SER A 1 70 ? -26.214 -2.418 -40.579 1.00 90.25 70 SER A C 1
ATOM 536 O O . SER A 1 70 ? -25.274 -2.960 -39.996 1.00 90.25 70 SER A O 1
ATOM 538 N N . LYS A 1 71 ? -27.483 -2.626 -40.195 1.00 89.50 71 LYS A N 1
ATOM 539 C CA . LYS A 1 71 ? -27.876 -3.453 -39.036 1.00 89.50 71 LYS A CA 1
ATOM 540 C C . LYS A 1 71 ? -27.587 -4.950 -39.203 1.00 89.50 71 LYS A C 1
ATOM 542 O O . LYS A 1 71 ? -27.418 -5.643 -38.201 1.00 89.50 71 LYS A O 1
ATOM 547 N N . GLY A 1 72 ? -27.502 -5.456 -40.435 1.00 91.69 72 GLY A N 1
ATOM 548 C CA . GLY A 1 72 ? -27.044 -6.821 -40.710 1.00 91.69 72 GLY A CA 1
ATOM 549 C C . GLY A 1 72 ? -25.578 -7.000 -40.318 1.00 91.69 72 GLY A C 1
ATOM 550 O O . GLY A 1 72 ? -25.231 -7.950 -39.618 1.00 91.69 72 GLY A O 1
ATOM 551 N N . TYR A 1 73 ? -24.738 -6.018 -40.650 1.00 95.50 73 TYR A N 1
ATOM 552 C CA . TYR A 1 73 ? -23.336 -5.988 -40.232 1.00 95.50 73 TYR A CA 1
ATOM 553 C C . TYR A 1 73 ? -23.166 -5.806 -38.717 1.00 95.50 73 TYR A C 1
ATOM 555 O O . TYR A 1 73 ? -22.231 -6.366 -38.151 1.00 95.50 73 TYR A O 1
ATOM 563 N N . SER A 1 74 ? -24.106 -5.142 -38.028 1.00 92.81 74 SER A N 1
ATOM 564 C CA . SER A 1 74 ? -24.131 -5.120 -36.554 1.00 92.81 74 SER A CA 1
ATOM 565 C C . SER A 1 74 ? -24.321 -6.513 -35.942 1.00 92.81 74 SER A C 1
ATOM 567 O O . SER A 1 74 ? -23.727 -6.802 -34.907 1.00 92.81 74 SER A O 1
ATOM 569 N N . ARG A 1 75 ? -25.139 -7.380 -36.564 1.00 95.19 75 ARG A N 1
ATOM 570 C CA . ARG A 1 75 ? -25.300 -8.784 -36.136 1.00 95.19 75 ARG A CA 1
ATOM 571 C C . ARG A 1 75 ? -24.080 -9.625 -36.481 1.00 95.19 75 ARG A C 1
ATOM 573 O O . ARG A 1 75 ? -23.637 -10.398 -35.642 1.00 95.19 75 ARG A O 1
ATOM 580 N N . LEU A 1 76 ? -23.516 -9.428 -37.672 1.00 95.38 76 LEU A N 1
ATOM 581 C CA . LEU A 1 76 ? -22.319 -10.138 -38.118 1.00 95.38 76 LEU A CA 1
ATOM 582 C C . LEU A 1 76 ? -21.130 -9.853 -37.189 1.00 95.38 76 LEU A C 1
ATOM 584 O O . LEU A 1 76 ? -20.514 -10.788 -36.687 1.00 95.38 76 LEU A O 1
ATOM 588 N N . GLY A 1 77 ? -20.874 -8.577 -36.879 1.00 93.50 77 GLY A N 1
ATOM 589 C CA . GLY A 1 77 ? -19.839 -8.176 -35.926 1.00 93.50 77 GLY A CA 1
ATOM 590 C C . GLY A 1 77 ? -20.067 -8.744 -34.523 1.00 93.50 77 GLY A C 1
ATOM 591 O O . GLY A 1 77 ? -19.134 -9.277 -33.931 1.00 93.50 77 GLY A O 1
ATOM 592 N N . ALA A 1 78 ? -21.309 -8.722 -34.026 1.00 91.50 78 ALA A N 1
ATOM 593 C CA . ALA A 1 78 ? -21.635 -9.257 -32.702 1.00 91.50 78 ALA A CA 1
ATOM 594 C C . ALA A 1 78 ? -21.439 -10.781 -32.612 1.00 91.50 78 ALA A C 1
ATOM 596 O O . ALA A 1 78 ? -20.945 -11.275 -31.601 1.00 91.50 78 ALA A O 1
ATOM 597 N N . ALA A 1 79 ? -21.790 -11.525 -33.665 1.00 93.38 79 ALA A N 1
ATOM 598 C CA . ALA A 1 79 ? -21.617 -12.974 -33.700 1.00 93.38 79 ALA A CA 1
ATOM 599 C C . ALA A 1 79 ? -20.138 -13.384 -33.818 1.00 93.38 79 ALA A C 1
ATOM 601 O O . ALA A 1 79 ? -19.702 -14.279 -33.100 1.00 93.38 79 ALA A O 1
ATOM 602 N N . HIS A 1 80 ? -19.343 -12.694 -34.647 1.00 93.19 80 HIS A N 1
ATOM 603 C CA . HIS A 1 80 ? -17.889 -12.900 -34.680 1.00 93.19 80 HIS A CA 1
ATOM 604 C C . HIS A 1 80 ? -17.228 -12.549 -33.338 1.00 93.19 80 HIS A C 1
ATOM 606 O O . HIS A 1 80 ? -16.367 -13.292 -32.876 1.00 93.19 80 HIS A O 1
ATOM 612 N N . LEU A 1 81 ? -17.656 -11.467 -32.676 1.00 86.06 81 LEU A N 1
ATOM 613 C CA . LEU A 1 81 ? -17.115 -11.068 -31.375 1.00 86.06 81 LEU A CA 1
ATOM 614 C C . LEU A 1 81 ? -17.443 -12.094 -30.275 1.00 86.06 81 LEU A C 1
ATOM 616 O O . LEU A 1 81 ? -16.569 -12.419 -29.480 1.00 86.06 81 LEU A O 1
ATOM 620 N N . GLY A 1 82 ? -18.657 -12.661 -30.278 1.00 82.25 82 GLY A N 1
ATOM 621 C CA . GLY A 1 82 ? -19.049 -13.753 -29.374 1.00 82.25 82 GLY A CA 1
ATOM 622 C C . GLY A 1 82 ? -18.311 -15.078 -29.617 1.00 82.25 82 GLY A C 1
ATOM 623 O O . GLY A 1 82 ? -18.166 -15.875 -28.698 1.00 82.25 82 GLY A O 1
ATOM 624 N N . LEU A 1 83 ? -17.788 -15.298 -30.828 1.00 84.75 83 LEU A N 1
ATOM 625 C CA . LEU A 1 83 ? -16.896 -16.421 -31.154 1.00 84.75 83 LEU A CA 1
ATOM 626 C C . LEU A 1 83 ? -15.411 -16.122 -30.863 1.00 84.75 83 LEU A C 1
ATOM 628 O O . LEU A 1 83 ? -14.557 -16.941 -31.183 1.00 84.75 83 LEU A O 1
ATOM 632 N N . GLY A 1 84 ? -15.072 -14.947 -30.322 1.00 83.06 84 GLY A N 1
ATOM 633 C CA . GLY A 1 84 ? -13.682 -14.515 -30.115 1.00 83.06 84 GLY A CA 1
ATOM 634 C C . GLY A 1 84 ? -12.949 -14.074 -31.393 1.00 83.06 84 GLY A C 1
ATOM 635 O O . GLY A 1 84 ? -11.794 -13.656 -31.329 1.00 83.06 84 GLY A O 1
ATOM 636 N N . HIS A 1 85 ? -13.605 -14.094 -32.558 1.00 90.25 85 HIS A N 1
ATOM 637 C CA . HIS A 1 85 ? -13.041 -13.692 -33.852 1.00 90.25 85 HIS A CA 1
ATOM 638 C C . HIS A 1 85 ? -12.978 -12.155 -33.979 1.00 90.25 85 HIS A C 1
ATOM 640 O O . HIS A 1 85 ? -13.663 -11.536 -34.798 1.00 90.25 85 HIS A O 1
ATOM 646 N N . ALA A 1 86 ? -12.172 -11.507 -33.138 1.00 88.31 86 ALA A N 1
ATOM 647 C CA . ALA A 1 86 ? -12.190 -10.055 -32.977 1.00 88.31 86 ALA A CA 1
ATOM 648 C C . ALA A 1 86 ? -11.799 -9.273 -34.251 1.00 88.31 86 ALA A C 1
ATOM 650 O O . ALA A 1 86 ? -12.411 -8.247 -34.545 1.00 88.31 86 ALA A O 1
ATOM 651 N N . ASP A 1 87 ? -10.841 -9.759 -35.048 1.00 88.75 87 ASP A N 1
ATOM 652 C CA . ASP A 1 87 ? -10.454 -9.114 -36.316 1.00 88.75 87 ASP A CA 1
ATOM 653 C C . ASP A 1 87 ? -11.538 -9.239 -37.413 1.00 88.75 87 ASP A C 1
ATOM 655 O O . ASP A 1 87 ? -11.760 -8.291 -38.179 1.00 88.75 87 ASP A O 1
ATOM 659 N N . ASP A 1 88 ? -12.292 -10.347 -37.446 1.00 90.69 88 ASP A N 1
ATOM 660 C CA . ASP A 1 88 ? -13.485 -10.474 -38.298 1.00 90.69 88 ASP A CA 1
ATOM 661 C C . ASP A 1 88 ? -14.582 -9.502 -37.835 1.00 90.69 88 ASP A C 1
ATOM 663 O O . ASP A 1 88 ? -15.215 -8.830 -38.652 1.00 90.69 88 ASP A O 1
ATOM 667 N N . ALA A 1 89 ? -14.787 -9.382 -36.517 1.00 93.44 89 ALA A N 1
ATOM 668 C CA . ALA A 1 89 ? -15.769 -8.471 -35.938 1.00 93.44 89 ALA A CA 1
ATOM 669 C C . ALA A 1 89 ? -15.451 -7.005 -36.280 1.00 93.44 89 ALA A C 1
ATOM 671 O O . ALA A 1 89 ? -16.327 -6.288 -36.765 1.00 93.44 89 ALA A O 1
ATOM 672 N N . VAL A 1 90 ? -14.191 -6.574 -36.129 1.00 94.69 90 VAL A N 1
ATOM 673 C CA . VAL A 1 90 ? -13.707 -5.251 -36.574 1.00 94.69 90 VAL A CA 1
ATOM 674 C C . VAL A 1 90 ? -14.005 -5.024 -38.059 1.00 94.69 90 VAL A C 1
ATOM 676 O O . VAL A 1 90 ? -14.451 -3.940 -38.445 1.00 94.69 90 VAL A O 1
ATOM 679 N N . SER A 1 91 ? -13.793 -6.042 -38.895 1.00 93.81 91 SER A N 1
ATOM 680 C CA . SER A 1 91 ? -14.038 -5.976 -40.340 1.00 93.81 91 SER A CA 1
ATOM 681 C C . SER A 1 91 ? -15.532 -5.850 -40.673 1.00 93.81 91 SER A C 1
ATOM 683 O O . SER A 1 91 ? -15.917 -5.011 -41.492 1.00 93.81 91 SER A O 1
ATOM 685 N N . ALA A 1 92 ? -16.393 -6.611 -39.992 1.00 94.38 92 ALA A N 1
ATOM 686 C CA . ALA A 1 92 ? -17.843 -6.524 -40.132 1.00 94.38 92 ALA A CA 1
ATOM 687 C C . ALA A 1 92 ? -18.392 -5.164 -39.664 1.00 94.38 92 ALA A C 1
ATOM 689 O O . ALA A 1 92 ? -19.148 -4.526 -40.398 1.00 94.38 92 ALA A O 1
ATOM 690 N N . TYR A 1 93 ? -17.981 -4.678 -38.488 1.00 96.31 93 TYR A N 1
ATOM 691 C CA . TYR A 1 93 ? -18.439 -3.389 -37.959 1.00 96.31 93 TYR A CA 1
ATOM 692 C C . TYR A 1 93 ? -18.016 -2.206 -38.843 1.00 96.31 93 TYR A C 1
ATOM 694 O O . TYR A 1 93 ? -18.837 -1.325 -39.104 1.00 96.31 93 TYR A O 1
ATOM 702 N N . ARG A 1 94 ? -16.785 -2.211 -39.382 1.00 96.19 94 ARG A N 1
ATOM 703 C CA . ARG A 1 94 ? -16.329 -1.206 -40.364 1.00 96.19 94 ARG A CA 1
ATOM 704 C C . ARG A 1 94 ? -17.201 -1.186 -41.617 1.00 96.19 94 ARG A C 1
ATOM 706 O O . ARG A 1 94 ? -17.674 -0.120 -41.995 1.00 96.19 94 ARG A O 1
ATOM 713 N N . LYS A 1 95 ? -17.495 -2.352 -42.197 1.00 93.62 95 LYS A N 1
ATOM 714 C CA . LYS A 1 95 ? -18.360 -2.463 -43.381 1.00 93.62 95 LYS A CA 1
ATOM 715 C C . LYS A 1 95 ? -19.805 -2.011 -43.121 1.00 93.62 95 LYS A C 1
ATOM 717 O O . LYS A 1 95 ? -20.462 -1.493 -44.017 1.00 93.62 95 LYS A O 1
ATOM 722 N N . GLY A 1 96 ? -20.292 -2.135 -41.884 1.00 93.50 96 GLY A N 1
ATOM 723 C CA . GLY A 1 96 ? -21.545 -1.505 -41.463 1.00 93.50 96 GLY A CA 1
ATOM 724 C C . GLY A 1 96 ? -21.469 0.029 -41.434 1.00 93.50 96 GLY A C 1
ATOM 725 O O . GLY A 1 96 ? -22.405 0.697 -41.871 1.00 93.50 96 GLY A O 1
ATOM 726 N N . LEU A 1 97 ? -20.361 0.592 -40.936 1.00 92.94 97 LEU A N 1
ATOM 727 C CA . LEU A 1 97 ? -20.140 2.044 -40.845 1.00 92.94 97 LEU A CA 1
ATOM 728 C C . LEU A 1 97 ? -19.886 2.704 -42.207 1.00 92.94 97 LEU A C 1
ATOM 730 O O . LEU A 1 97 ? -20.202 3.876 -42.364 1.00 92.94 97 LEU A O 1
ATOM 734 N N . GLU A 1 98 ? -19.392 1.968 -43.204 1.00 93.06 98 GLU A N 1
ATOM 735 C CA . GLU A 1 98 ? -19.341 2.428 -44.604 1.00 93.06 98 GLU A CA 1
ATOM 736 C C . GLU A 1 98 ? -20.742 2.744 -45.166 1.00 93.06 98 GLU A C 1
ATOM 738 O O . GLU A 1 98 ? -20.876 3.586 -46.053 1.00 93.06 98 GLU A O 1
ATOM 743 N N . MET A 1 99 ? -21.788 2.098 -44.636 1.00 90.81 99 MET A N 1
ATOM 744 C CA . MET A 1 99 ? -23.187 2.278 -45.053 1.00 90.81 99 MET A CA 1
ATOM 745 C C . MET A 1 99 ? -23.954 3.257 -44.156 1.00 90.81 99 MET A C 1
ATOM 747 O O . MET A 1 99 ? -24.865 3.939 -44.620 1.00 90.81 99 MET A O 1
ATOM 751 N N . ASP A 1 100 ? -23.605 3.320 -42.869 1.00 90.69 100 ASP A N 1
ATOM 752 C CA . ASP A 1 100 ? -24.251 4.178 -41.871 1.00 90.69 100 ASP A CA 1
ATOM 753 C C . ASP A 1 100 ? -23.205 4.741 -40.880 1.00 90.69 100 ASP A C 1
ATOM 755 O O . ASP A 1 100 ? -23.070 4.242 -39.757 1.00 90.69 100 ASP A O 1
ATOM 759 N N . PRO A 1 101 ? -22.435 5.781 -41.275 1.00 91.75 101 PRO A N 1
ATOM 760 C CA . PRO A 1 101 ? -21.309 6.296 -40.483 1.00 91.75 101 PRO A CA 1
ATOM 761 C C . PRO A 1 101 ? -21.697 6.881 -39.118 1.00 91.75 101 PRO A C 1
ATOM 763 O O . PRO A 1 101 ? -20.844 7.067 -38.250 1.00 91.75 101 PRO A O 1
ATOM 766 N N . ASN A 1 102 ? -22.982 7.193 -38.919 1.00 87.25 102 ASN A N 1
ATOM 767 C CA . ASN A 1 102 ? -23.513 7.802 -37.699 1.00 87.25 102 ASN A CA 1
ATOM 768 C C . ASN A 1 102 ? -24.177 6.790 -36.753 1.00 87.25 102 ASN A C 1
ATOM 770 O O . ASN A 1 102 ? -24.784 7.177 -35.757 1.00 87.25 102 ASN A O 1
ATOM 774 N N . ASN A 1 103 ? -24.051 5.494 -37.030 1.00 87.06 103 ASN A N 1
ATOM 775 C CA . ASN A 1 103 ? -24.680 4.452 -36.236 1.00 87.06 103 ASN A CA 1
ATOM 776 C C . ASN A 1 103 ? -23.912 4.168 -34.935 1.00 87.06 103 ASN A C 1
ATOM 778 O O . ASN A 1 103 ? -22.940 3.413 -34.921 1.00 87.06 103 ASN A O 1
ATOM 782 N N . GLU A 1 104 ? -24.370 4.736 -33.819 1.00 84.50 104 GLU A N 1
ATOM 783 C CA . GLU A 1 104 ? -23.716 4.576 -32.509 1.00 84.50 104 GLU A CA 1
ATOM 784 C C . GLU A 1 104 ? -23.568 3.109 -32.059 1.00 84.50 104 GLU A C 1
ATOM 786 O O . GLU A 1 104 ? -22.582 2.766 -31.410 1.00 84.50 104 GLU A O 1
ATOM 791 N N . ALA A 1 105 ? -24.476 2.208 -32.455 1.00 80.75 105 ALA A N 1
ATOM 792 C CA . ALA A 1 105 ? -24.356 0.783 -32.133 1.00 80.75 105 ALA A CA 1
ATOM 793 C C . ALA A 1 105 ? -23.222 0.093 -32.917 1.00 80.75 105 ALA A C 1
ATOM 795 O O . ALA A 1 105 ? -22.532 -0.767 -32.372 1.00 80.75 105 ALA A O 1
ATOM 796 N N . LEU A 1 106 ? -22.990 0.491 -34.174 1.00 89.50 106 LEU A N 1
ATOM 797 C CA . LEU A 1 106 ? -21.828 0.045 -34.947 1.00 89.50 106 LEU A CA 1
ATOM 798 C C . LEU A 1 106 ? -20.522 0.695 -34.458 1.00 89.50 106 LEU A C 1
ATOM 800 O O . LEU A 1 106 ? -19.490 0.031 -34.471 1.00 89.50 106 LEU A O 1
ATOM 804 N N . LYS A 1 107 ? -20.553 1.956 -33.999 1.00 91.44 107 LYS A N 1
ATOM 805 C CA . LYS A 1 107 ? -19.383 2.626 -33.398 1.00 91.44 107 LYS A CA 1
ATOM 806 C C . LYS A 1 107 ? -18.959 1.963 -32.085 1.00 91.44 107 LYS A C 1
ATOM 808 O O . LYS A 1 107 ? -17.774 1.688 -31.923 1.00 91.44 107 LYS A O 1
ATOM 813 N N . SER A 1 108 ? -19.911 1.664 -31.192 1.00 88.62 108 SER A N 1
ATOM 814 C CA . SER A 1 108 ? -19.644 0.906 -29.959 1.00 88.62 108 SER A CA 1
ATOM 815 C C . SER A 1 108 ? -19.079 -0.467 -30.298 1.00 88.62 108 SER A C 1
ATOM 817 O O . SER A 1 108 ? -17.955 -0.760 -29.915 1.00 88.62 108 SER A O 1
ATOM 819 N N . GLY A 1 109 ? -19.784 -1.251 -31.124 1.00 87.88 109 GLY A N 1
ATOM 820 C CA . GLY A 1 109 ? -19.333 -2.587 -31.515 1.00 87.88 109 GLY A CA 1
ATOM 821 C C . GLY A 1 109 ? -17.948 -2.601 -32.170 1.00 87.88 109 GLY A C 1
ATOM 822 O O . GLY A 1 109 ? -17.157 -3.501 -31.900 1.00 87.88 109 GLY A O 1
ATOM 823 N N . LEU A 1 110 ? -17.604 -1.580 -32.966 1.00 92.06 110 LEU A N 1
ATOM 824 C CA . LEU A 1 110 ? -16.247 -1.417 -33.489 1.00 92.06 110 LEU A CA 1
ATOM 825 C C . LEU A 1 110 ? -15.226 -1.162 -32.372 1.00 92.06 110 LEU A C 1
ATOM 827 O O . LEU A 1 110 ? -14.175 -1.795 -32.384 1.00 92.06 110 LEU A O 1
ATOM 831 N N . ALA A 1 111 ? -15.510 -0.272 -31.419 1.00 88.00 111 ALA A N 1
ATOM 832 C CA . ALA A 1 111 ? -14.616 -0.001 -30.294 1.00 88.00 111 ALA A CA 1
ATOM 833 C C . ALA A 1 111 ? -14.433 -1.239 -29.395 1.00 88.00 111 ALA A C 1
ATOM 835 O O . ALA A 1 111 ? -13.304 -1.569 -29.028 1.00 88.00 111 ALA A O 1
ATOM 836 N N . ASP A 1 112 ? -15.517 -1.967 -29.120 1.00 82.62 112 ASP A N 1
ATOM 837 C CA . ASP A 1 112 ? -15.524 -3.217 -28.357 1.00 82.62 112 ASP A CA 1
ATOM 838 C C . ASP A 1 112 ? -14.703 -4.305 -29.078 1.00 82.62 112 ASP A C 1
ATOM 840 O O . ASP A 1 112 ? -13.823 -4.931 -28.481 1.00 82.62 112 ASP A O 1
ATOM 844 N N . ALA A 1 113 ? -14.894 -4.469 -30.392 1.00 89.75 113 ALA A N 1
ATOM 845 C CA . ALA A 1 113 ? -14.122 -5.401 -31.212 1.00 89.75 113 ALA A CA 1
ATOM 846 C C . ALA A 1 113 ? -12.644 -4.993 -31.361 1.00 89.75 113 ALA A C 1
ATOM 848 O O . ALA A 1 113 ? -11.770 -5.856 -31.360 1.00 89.75 113 ALA A O 1
ATOM 849 N N . GLN A 1 114 ? -12.328 -3.695 -31.432 1.00 87.19 114 GLN A N 1
ATOM 850 C CA . GLN A 1 114 ? -10.944 -3.202 -31.426 1.00 87.19 114 GLN A CA 1
ATOM 851 C C . GLN A 1 114 ? -10.262 -3.429 -30.070 1.00 87.19 114 GLN A C 1
ATOM 853 O O . GLN A 1 114 ? -9.079 -3.767 -30.036 1.00 87.19 114 GLN A O 1
ATOM 858 N N . ALA A 1 115 ? -10.996 -3.291 -28.962 1.00 76.06 115 ALA A N 1
ATOM 859 C CA . ALA A 1 115 ? -10.511 -3.605 -27.621 1.00 76.06 115 ALA A CA 1
ATOM 860 C C . ALA A 1 115 ? -10.333 -5.118 -27.399 1.00 76.06 115 ALA A C 1
ATOM 862 O O . ALA A 1 115 ? -9.436 -5.520 -26.662 1.00 76.06 115 ALA A O 1
ATOM 863 N N . ALA A 1 116 ? -11.140 -5.963 -28.046 1.00 74.44 116 ALA A N 1
ATOM 864 C CA . ALA A 1 116 ? -10.929 -7.409 -28.069 1.00 74.44 116 ALA A CA 1
ATOM 865 C C . ALA A 1 116 ? -9.728 -7.800 -28.952 1.00 74.44 116 ALA A C 1
ATOM 867 O O . ALA A 1 116 ? -8.881 -8.577 -28.523 1.00 74.44 116 ALA A O 1
ATOM 868 N N . ALA A 1 117 ? -9.589 -7.209 -30.144 1.00 75.25 117 ALA A N 1
ATOM 869 C CA . ALA A 1 117 ? -8.491 -7.499 -31.069 1.00 75.25 117 ALA A CA 1
ATOM 870 C C . ALA A 1 117 ? -7.121 -7.048 -30.531 1.00 75.25 117 ALA A C 1
ATOM 872 O O . ALA A 1 117 ? -6.112 -7.694 -30.806 1.00 75.25 117 ALA A O 1
ATOM 873 N N . SER A 1 118 ? -7.062 -5.974 -29.733 1.00 69.81 118 SER A N 1
ATOM 874 C CA . SER A 1 118 ? -5.828 -5.576 -29.044 1.00 69.81 118 SER A CA 1
ATOM 875 C C . SER A 1 118 ? -5.484 -6.497 -27.868 1.00 69.81 118 SER A C 1
ATOM 877 O O . SER A 1 118 ? -4.312 -6.822 -27.693 1.00 69.81 118 SER A O 1
ATOM 879 N N . ARG A 1 119 ? -6.479 -6.998 -27.116 1.00 57.03 119 ARG A N 1
ATOM 880 C CA . ARG A 1 119 ? -6.276 -8.026 -26.074 1.00 57.03 119 ARG A CA 1
ATOM 881 C C . ARG A 1 119 ? -5.833 -9.366 -26.659 1.00 57.03 119 ARG A C 1
ATOM 883 O O . ARG A 1 119 ? -4.894 -9.951 -26.145 1.00 57.03 119 ARG A O 1
ATOM 890 N N . SER A 1 120 ? -6.427 -9.802 -27.770 1.00 49.62 120 SER A N 1
ATOM 891 C CA . SER A 1 120 ? -6.057 -11.041 -28.476 1.00 49.62 120 SER A CA 1
ATOM 892 C C . SER A 1 120 ? -4.667 -10.996 -29.135 1.00 49.62 120 SER A C 1
ATOM 894 O O . SER A 1 120 ? -4.232 -11.987 -29.719 1.00 49.62 120 SER A O 1
ATOM 896 N N . ARG A 1 121 ? -3.977 -9.848 -29.074 1.00 47.62 121 ARG A N 1
ATOM 897 C CA . ARG A 1 121 ? -2.575 -9.663 -29.487 1.00 47.62 121 ARG A CA 1
ATOM 898 C C . ARG A 1 121 ? -1.636 -9.405 -28.299 1.00 47.62 121 ARG A C 1
ATOM 900 O O . ARG A 1 121 ? -0.443 -9.198 -28.505 1.00 47.62 121 ARG A O 1
ATOM 907 N N . ALA A 1 122 ? -2.164 -9.428 -27.076 1.00 39.66 122 ALA A N 1
ATOM 908 C CA . ALA A 1 122 ? -1.404 -9.613 -25.846 1.00 39.66 122 ALA A CA 1
ATOM 909 C C . ALA A 1 122 ? -1.407 -11.108 -25.460 1.00 39.66 122 ALA A C 1
ATOM 911 O O . ALA A 1 122 ? -2.125 -11.910 -26.058 1.00 39.66 122 ALA A O 1
ATOM 912 N N . ALA A 1 123 ? -0.590 -11.494 -24.477 1.00 32.84 123 ALA A N 1
ATOM 913 C CA . ALA A 1 123 ? -0.537 -12.876 -23.998 1.00 32.84 123 ALA A CA 1
ATOM 914 C C . ALA A 1 123 ? -1.888 -13.321 -23.380 1.00 32.84 123 ALA A C 1
ATOM 916 O O . ALA A 1 123 ? -2.573 -12.494 -22.769 1.00 32.84 123 ALA A O 1
ATOM 917 N N . PRO A 1 124 ? -2.286 -14.600 -23.536 1.00 32.91 124 PRO A N 1
ATOM 918 C CA . PRO A 1 124 ? -3.596 -15.088 -23.103 1.00 32.91 124 PRO A CA 1
ATOM 919 C C . PRO A 1 124 ? -3.760 -15.071 -21.576 1.00 32.91 124 PRO A C 1
ATOM 921 O O . PRO A 1 124 ? -2.814 -15.310 -20.829 1.00 32.91 124 PRO A O 1
ATOM 924 N N . ASN A 1 125 ? -4.989 -14.822 -21.113 1.00 40.47 125 ASN A N 1
ATOM 925 C CA . ASN A 1 125 ? -5.355 -14.799 -19.694 1.00 40.47 125 ASN A CA 1
ATOM 926 C C . ASN A 1 125 ? -6.340 -15.951 -19.388 1.00 40.47 125 ASN A C 1
ATOM 928 O O . ASN A 1 125 ? -7.499 -15.852 -19.803 1.00 40.47 125 ASN A O 1
ATOM 932 N N . PRO A 1 126 ? -5.933 -17.014 -18.660 1.00 39.56 126 PRO A N 1
ATOM 933 C CA . PRO A 1 126 ? -6.701 -18.263 -18.547 1.00 39.56 126 PRO A CA 1
ATOM 934 C C . PRO A 1 126 ? -8.122 -18.160 -17.970 1.00 39.56 126 PRO A C 1
ATOM 936 O O . PRO A 1 126 ? -8.923 -19.070 -18.164 1.00 39.56 126 PRO A O 1
ATOM 939 N N . PHE A 1 127 ? -8.453 -17.083 -17.251 1.00 45.44 127 PHE A N 1
ATOM 940 C CA . PHE A 1 127 ? -9.740 -16.942 -16.555 1.00 45.44 127 PHE A CA 1
ATOM 941 C C . PHE A 1 127 ? -10.824 -16.194 -17.349 1.00 45.44 127 PHE A C 1
ATOM 943 O O . PHE A 1 127 ? -11.962 -16.119 -16.888 1.00 45.44 127 PHE A O 1
ATOM 950 N N . GLY A 1 128 ? -10.507 -15.628 -18.519 1.00 51.78 128 GLY A N 1
ATOM 951 C CA . GLY A 1 128 ? -11.464 -14.821 -19.289 1.00 51.78 128 GLY A CA 1
ATOM 952 C C . GLY A 1 128 ? -12.636 -15.629 -19.856 1.00 51.78 128 GLY A C 1
ATOM 953 O O . GLY A 1 128 ? -13.800 -15.269 -19.665 1.00 51.78 128 GLY A O 1
ATOM 954 N N . ASP A 1 129 ? -12.325 -16.739 -20.524 1.00 53.41 129 ASP A N 1
ATOM 955 C CA . ASP A 1 129 ? -13.257 -17.383 -21.458 1.00 53.41 129 ASP A CA 1
ATOM 956 C C . ASP A 1 129 ? -14.295 -18.285 -20.762 1.00 53.41 129 ASP A C 1
ATOM 958 O O . ASP A 1 129 ? -15.435 -18.401 -21.220 1.00 53.41 129 ASP A O 1
ATOM 962 N N . VAL A 1 130 ? -13.941 -18.865 -19.607 1.00 62.81 130 VAL A N 1
ATOM 963 C CA . VAL A 1 130 ? -14.769 -19.836 -18.857 1.00 62.81 130 VAL A CA 1
ATOM 964 C C . VAL A 1 130 ? -16.12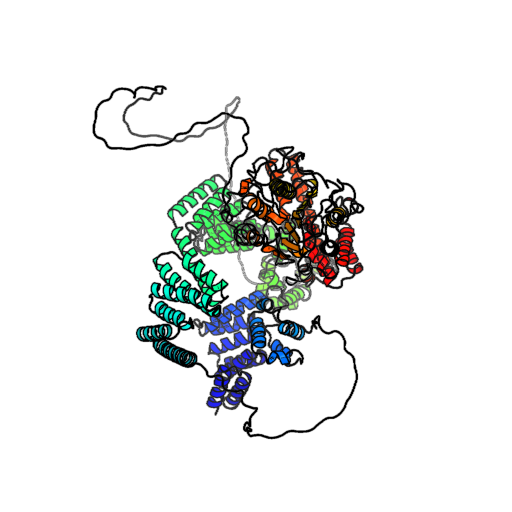8 -19.256 -18.439 1.00 62.81 130 VAL A C 1
ATOM 966 O O . VAL A 1 130 ? -17.138 -19.960 -18.466 1.00 62.81 130 VAL A O 1
ATOM 969 N N . PHE A 1 131 ? -16.174 -17.972 -18.072 1.00 68.06 131 PHE A N 1
ATOM 970 C CA . PHE A 1 131 ? -17.400 -17.316 -17.595 1.00 68.06 131 PHE A CA 1
ATOM 971 C C . PHE A 1 131 ? -18.207 -16.635 -18.702 1.00 68.06 131 PHE A C 1
ATOM 973 O O . PHE A 1 131 ? -19.403 -16.400 -18.525 1.00 68.06 131 PHE A O 1
ATOM 980 N N . GLN A 1 132 ? -17.568 -16.289 -19.823 1.00 62.34 132 GLN A N 1
ATOM 981 C CA . GLN A 1 132 ? -18.190 -15.514 -20.902 1.00 62.34 132 GLN A CA 1
ATOM 982 C C . GLN A 1 132 ? -18.877 -16.397 -21.957 1.00 62.34 132 GLN A C 1
ATOM 984 O O . GLN A 1 132 ? -19.781 -15.926 -22.646 1.00 62.34 132 GLN A O 1
ATOM 989 N N . GLY A 1 133 ? -18.499 -17.676 -22.064 1.00 58.12 133 GLY A N 1
ATOM 990 C CA . GLY A 1 133 ? -19.045 -18.599 -23.062 1.00 58.12 133 GLY A CA 1
ATOM 991 C C . GLY A 1 133 ? -20.464 -19.144 -22.782 1.00 58.12 133 GLY A C 1
ATOM 992 O O . GLY A 1 133 ? -20.918 -19.165 -21.633 1.00 58.12 133 GLY A O 1
ATOM 993 N N . PRO A 1 134 ? -21.157 -19.669 -23.819 1.00 51.56 134 PRO A N 1
ATOM 994 C CA . PRO A 1 134 ? -22.470 -20.328 -23.701 1.00 51.56 134 PRO A CA 1
ATOM 995 C C . PRO A 1 134 ? -22.503 -21.499 -22.725 1.00 51.56 134 PRO A C 1
ATOM 997 O O . PRO A 1 134 ? -23.490 -21.713 -22.021 1.00 51.56 134 PRO A O 1
ATOM 1000 N N . GLU A 1 135 ? -21.422 -22.277 -22.702 1.00 58.28 135 GLU A N 1
ATOM 1001 C CA . GLU A 1 135 ? -21.353 -23.543 -21.975 1.00 58.28 135 GLU A CA 1
ATOM 1002 C C . GLU A 1 135 ? -21.499 -23.376 -20.461 1.00 58.28 135 GLU A C 1
ATOM 1004 O O . GLU A 1 135 ? -21.819 -24.345 -19.776 1.00 58.28 135 GLU A O 1
ATOM 1009 N N . MET A 1 136 ? -21.297 -22.157 -19.951 1.00 80.25 136 MET A N 1
ATOM 1010 C CA . MET A 1 136 ? -21.364 -21.816 -18.535 1.00 80.25 136 MET A CA 1
ATOM 1011 C C . MET A 1 136 ? -22.713 -22.237 -17.929 1.00 80.25 136 MET A C 1
ATOM 1013 O O . MET A 1 136 ? -22.783 -23.114 -17.067 1.00 80.25 136 MET A O 1
ATOM 1017 N N . TRP A 1 137 ? -23.816 -21.722 -18.476 1.00 81.25 137 TRP A N 1
ATOM 1018 C CA . TRP A 1 137 ? -25.164 -22.064 -18.014 1.00 81.25 137 TRP A CA 1
ATOM 1019 C C . TRP A 1 137 ? -25.567 -23.506 -18.324 1.00 81.25 137 TRP A C 1
ATOM 1021 O O . TRP A 1 137 ? -26.309 -24.118 -17.551 1.00 81.25 137 TRP A O 1
ATOM 1031 N N . ALA A 1 138 ? -25.070 -24.064 -19.431 1.00 74.19 138 ALA A N 1
ATOM 1032 C CA . ALA A 1 138 ? -25.351 -25.442 -19.815 1.00 74.19 138 ALA A CA 1
ATOM 1033 C C . ALA A 1 138 ? -24.770 -26.430 -18.789 1.00 74.19 138 ALA A C 1
ATOM 1035 O O . ALA A 1 138 ? -25.501 -27.282 -18.289 1.00 74.19 138 ALA A O 1
ATOM 1036 N N . LYS A 1 139 ? -23.495 -26.264 -18.407 1.00 74.31 139 LYS A N 1
ATOM 1037 C CA . LYS A 1 139 ? -22.814 -27.092 -17.397 1.00 74.31 139 LYS A CA 1
ATOM 1038 C C . LYS A 1 139 ? -23.478 -26.963 -16.021 1.00 74.31 139 LYS A C 1
ATOM 1040 O O . LYS A 1 139 ? -23.796 -27.979 -15.410 1.00 74.31 139 LYS A O 1
ATOM 1045 N N . LEU A 1 140 ? -23.806 -25.741 -15.585 1.00 80.38 140 LEU A N 1
ATOM 1046 C CA . LEU A 1 140 ? -24.464 -25.502 -14.288 1.00 80.38 140 LEU A CA 1
ATOM 1047 C C . LEU A 1 140 ? -25.898 -26.037 -14.181 1.00 80.38 140 LEU A C 1
ATOM 1049 O O . LEU A 1 140 ? -26.352 -26.343 -13.077 1.00 80.38 140 LEU A O 1
ATOM 1053 N N . THR A 1 141 ? -26.609 -26.160 -15.303 1.00 78.25 141 THR A N 1
ATOM 1054 C CA . THR A 1 141 ? -27.959 -26.749 -15.339 1.00 78.25 141 THR A CA 1
ATOM 1055 C C . THR A 1 141 ? -27.903 -28.275 -15.504 1.00 78.25 141 THR A C 1
ATOM 1057 O O . THR A 1 141 ? -28.745 -28.998 -14.960 1.00 78.25 141 THR A O 1
ATOM 1060 N N . ALA A 1 142 ? -26.900 -28.779 -16.231 1.00 74.06 142 ALA A N 1
ATOM 1061 C CA . ALA A 1 142 ? -26.677 -30.204 -16.441 1.00 74.06 142 ALA A CA 1
ATOM 1062 C C . ALA A 1 142 ? -26.235 -30.927 -15.160 1.00 74.06 142 ALA A C 1
ATOM 1064 O O . ALA A 1 142 ? -26.735 -32.018 -14.893 1.00 74.06 142 ALA A O 1
ATOM 1065 N N . GLU A 1 143 ? -25.369 -30.330 -14.344 1.00 79.12 143 GLU A N 1
ATOM 1066 C CA . GLU A 1 143 ? -24.832 -30.974 -13.141 1.00 79.12 143 GLU A CA 1
ATOM 1067 C C . GLU A 1 143 ? -25.842 -30.973 -11.966 1.00 79.12 143 GLU A C 1
ATOM 1069 O O . GLU A 1 143 ? -26.363 -29.911 -11.610 1.00 79.12 143 GLU A O 1
ATOM 1074 N N . PRO A 1 144 ? -26.146 -32.127 -11.325 1.00 74.38 144 PRO A N 1
ATOM 1075 C CA . PRO A 1 144 ? -27.167 -32.203 -10.275 1.00 74.38 144 PRO A CA 1
ATOM 1076 C C . PRO A 1 144 ? -26.926 -31.297 -9.062 1.00 74.38 144 PRO A C 1
ATOM 1078 O O . PRO A 1 144 ? -27.892 -30.770 -8.511 1.00 74.38 144 PRO A O 1
ATOM 1081 N N . SER A 1 145 ? -25.666 -31.100 -8.658 1.00 71.88 145 SER A N 1
ATOM 1082 C CA . SER A 1 145 ? -25.315 -30.323 -7.459 1.00 71.88 145 SER A CA 1
ATOM 1083 C C . SER A 1 145 ? -25.634 -28.828 -7.594 1.00 71.88 145 SER A C 1
ATOM 1085 O O . SER A 1 145 ? -26.136 -28.217 -6.655 1.00 71.88 145 SER A O 1
ATOM 1087 N N . THR A 1 146 ? -25.428 -28.243 -8.776 1.00 80.50 146 THR A N 1
ATOM 1088 C CA . THR A 1 146 ? -25.670 -26.813 -9.041 1.00 80.50 146 THR A CA 1
ATOM 1089 C C . THR A 1 146 ? -27.070 -26.520 -9.579 1.00 80.50 146 THR A C 1
ATOM 1091 O O . THR A 1 146 ? -27.564 -25.398 -9.443 1.00 80.50 146 THR A O 1
ATOM 1094 N N . ARG A 1 147 ? -27.764 -27.530 -10.123 1.00 82.00 147 ARG A N 1
ATOM 1095 C CA . ARG A 1 147 ? -29.133 -27.418 -10.659 1.00 82.00 147 ARG A CA 1
ATOM 1096 C C . ARG A 1 147 ? -30.165 -26.928 -9.632 1.00 82.00 147 ARG A C 1
ATOM 1098 O O . ARG A 1 147 ? -31.168 -26.334 -10.021 1.00 82.00 147 ARG A O 1
ATOM 1105 N N . VAL A 1 148 ? -29.935 -27.149 -8.334 1.00 76.62 148 VAL A N 1
ATOM 1106 C CA . VAL A 1 148 ? -30.795 -26.619 -7.258 1.00 76.62 148 VAL A CA 1
ATOM 1107 C C . VAL A 1 148 ? -30.602 -25.107 -7.097 1.00 76.62 148 VAL A C 1
ATOM 1109 O O . VAL A 1 148 ? -31.579 -24.364 -7.017 1.00 76.62 148 VAL A O 1
ATOM 1112 N N . PHE A 1 149 ? -29.358 -24.622 -7.136 1.00 84.38 149 PHE A N 1
ATOM 1113 C CA . PHE A 1 149 ? -29.054 -23.188 -7.062 1.00 84.38 149 PHE A CA 1
ATOM 1114 C C . PHE A 1 149 ? -29.553 -22.441 -8.303 1.00 84.38 149 PHE A C 1
ATOM 1116 O O . PHE A 1 149 ? -30.017 -21.311 -8.195 1.00 84.38 149 PHE A O 1
ATOM 1123 N N . MET A 1 150 ? -29.568 -23.094 -9.469 1.00 80.50 150 MET A N 1
ATOM 1124 C CA . MET A 1 150 ? -30.152 -22.558 -10.708 1.00 80.50 150 MET A CA 1
ATOM 1125 C C . MET A 1 150 ? -31.657 -22.225 -10.621 1.00 80.50 150 MET A C 1
ATOM 1127 O O . MET A 1 150 ? -32.172 -21.543 -11.505 1.00 80.50 150 MET A O 1
ATOM 1131 N N . GLN A 1 151 ? -32.366 -22.655 -9.569 1.00 77.75 151 GLN A N 1
ATOM 1132 C CA . GLN A 1 151 ? -33.756 -22.255 -9.295 1.00 77.75 151 GLN A CA 1
ATOM 1133 C C . GLN A 1 151 ? -33.862 -21.006 -8.396 1.00 77.75 151 GLN A C 1
ATOM 1135 O O . GLN A 1 151 ? -34.954 -20.474 -8.208 1.00 77.75 151 GLN A O 1
ATOM 1140 N N . GLN A 1 152 ? -32.746 -20.526 -7.837 1.00 82.31 152 GLN A N 1
ATOM 1141 C CA . GLN A 1 152 ? -32.689 -19.415 -6.886 1.00 82.31 152 GLN A CA 1
ATOM 1142 C C . GLN A 1 152 ? -32.386 -18.094 -7.631 1.00 82.31 152 GLN A C 1
ATOM 1144 O O . GLN A 1 152 ? -31.311 -17.960 -8.228 1.00 82.31 152 GLN A O 1
ATOM 1149 N N . PRO A 1 153 ? -33.302 -17.099 -7.642 1.00 72.62 153 PRO A N 1
ATOM 1150 C CA . PRO A 1 153 ? -33.148 -15.902 -8.480 1.00 72.62 153 PRO A CA 1
ATOM 1151 C C . PRO A 1 153 ? -31.943 -15.019 -8.131 1.00 72.62 153 PRO A C 1
ATOM 1153 O O . PRO A 1 153 ? -31.419 -14.323 -8.999 1.00 72.62 153 PRO A O 1
ATOM 1156 N N . ASP A 1 154 ? -31.498 -15.035 -6.875 1.00 79.62 154 ASP A N 1
ATOM 1157 C CA . ASP A 1 154 ? -30.299 -14.336 -6.411 1.00 79.62 154 ASP A CA 1
ATOM 1158 C C . ASP A 1 154 ? -29.021 -15.014 -6.924 1.00 79.62 154 ASP A C 1
ATOM 1160 O O . ASP A 1 154 ? -28.143 -14.333 -7.452 1.00 79.62 154 ASP A O 1
ATOM 1164 N N . PHE A 1 155 ? -28.947 -16.348 -6.870 1.00 89.06 155 PHE A N 1
ATOM 1165 C CA . PHE A 1 155 ? -27.817 -17.111 -7.395 1.00 89.06 155 PHE A CA 1
ATOM 1166 C C . PHE A 1 155 ? -27.646 -16.923 -8.905 1.00 89.06 155 PHE A C 1
ATOM 1168 O O . PHE A 1 155 ? -26.562 -16.569 -9.376 1.00 89.06 155 PHE A O 1
ATOM 1175 N N . VAL A 1 156 ? -28.735 -17.076 -9.666 1.00 86.56 156 VAL A N 1
ATOM 1176 C CA . VAL A 1 156 ? -28.729 -16.832 -11.116 1.00 86.56 156 VAL A CA 1
ATOM 1177 C C . VAL A 1 156 ? -28.325 -15.385 -11.415 1.00 86.56 156 VAL A C 1
ATOM 1179 O O . VAL A 1 156 ? -27.588 -15.135 -12.367 1.00 86.56 156 VAL A O 1
ATOM 1182 N N . LYS A 1 157 ? -28.724 -14.415 -10.584 1.00 84.06 157 LYS A N 1
ATOM 1183 C CA . LYS A 1 157 ? -28.291 -13.024 -10.739 1.00 84.06 157 LYS A CA 1
ATOM 1184 C C . LYS A 1 157 ? -26.786 -12.842 -10.489 1.00 84.06 157 LYS A C 1
ATOM 1186 O O . LYS A 1 157 ? -26.145 -12.169 -11.292 1.00 84.06 157 LYS A O 1
ATOM 1191 N N . MET A 1 158 ? -26.208 -13.454 -9.451 1.00 85.88 158 MET A N 1
ATOM 1192 C CA . MET A 1 158 ? -24.757 -13.395 -9.201 1.00 85.88 158 MET A CA 1
ATOM 1193 C C . MET A 1 158 ? -23.969 -13.987 -10.373 1.00 85.88 158 MET A C 1
ATOM 1195 O O . MET A 1 158 ? -23.109 -13.311 -10.933 1.00 85.88 158 MET A O 1
ATOM 1199 N N . MET A 1 159 ? -24.327 -15.189 -10.834 1.00 83.38 159 MET A N 1
ATOM 1200 C CA . MET A 1 159 ? -23.669 -15.816 -11.988 1.00 83.38 159 MET A CA 1
ATOM 1201 C C . MET A 1 159 ? -23.837 -15.000 -13.290 1.00 83.38 159 MET A C 1
ATOM 1203 O O . MET A 1 159 ? -22.920 -14.960 -14.110 1.00 83.38 159 MET A O 1
ATOM 1207 N N . GLN A 1 160 ? -24.946 -14.265 -13.464 1.00 82.25 160 GLN A N 1
ATOM 1208 C CA . GLN A 1 160 ? -25.105 -13.300 -14.564 1.00 82.25 160 GLN A CA 1
ATOM 1209 C C . GLN A 1 160 ? -24.225 -12.049 -14.429 1.00 82.25 160 GLN A C 1
ATOM 1211 O O . GLN A 1 160 ? -23.848 -11.474 -15.450 1.00 82.25 160 GLN A O 1
ATOM 1216 N N . GLU A 1 161 ? -23.934 -11.573 -13.218 1.00 78.00 161 GLU A N 1
ATOM 1217 C CA . GLU A 1 161 ? -23.027 -10.435 -13.010 1.00 78.00 161 GLU A CA 1
ATOM 1218 C C . GLU A 1 161 ? -21.564 -10.855 -13.231 1.00 78.00 161 GLU A C 1
ATOM 1220 O O . GLU A 1 161 ? -20.845 -10.160 -13.952 1.00 78.00 161 GLU A O 1
ATOM 1225 N N . ILE A 1 162 ? -21.184 -12.060 -12.785 1.00 80.06 162 ILE A N 1
ATOM 1226 C CA . ILE A 1 162 ? -19.891 -12.702 -13.087 1.00 80.06 162 ILE A CA 1
ATOM 1227 C C . ILE A 1 162 ? -19.700 -12.875 -14.600 1.00 80.06 162 ILE A C 1
ATOM 1229 O O . ILE A 1 162 ? -18.659 -12.505 -15.136 1.00 80.06 162 ILE A O 1
ATOM 1233 N N . GLN A 1 163 ? -20.715 -13.355 -15.324 1.00 74.19 163 GLN A N 1
ATOM 1234 C CA . GLN A 1 163 ? -20.656 -13.476 -16.786 1.00 74.19 163 GLN A CA 1
ATOM 1235 C C . GLN A 1 163 ? -20.487 -12.120 -17.494 1.00 74.19 163 GLN A C 1
ATOM 1237 O O . GLN A 1 163 ? -19.720 -12.010 -18.450 1.00 74.19 163 GLN A O 1
ATOM 1242 N N . LYS A 1 164 ? -21.183 -11.071 -17.031 1.00 73.69 164 LYS A N 1
ATOM 1243 C CA . LYS A 1 164 ? -21.079 -9.711 -17.602 1.00 73.69 164 LYS A CA 1
ATOM 1244 C C . LYS A 1 164 ? -19.747 -9.034 -17.272 1.00 73.69 164 LYS A C 1
ATOM 1246 O O . LYS A 1 164 ? -19.335 -8.125 -17.988 1.00 73.69 164 LYS A O 1
ATOM 1251 N N . ASN A 1 165 ? -19.093 -9.444 -16.188 1.00 72.19 165 ASN A N 1
ATOM 1252 C CA . ASN A 1 165 ? -17.803 -8.932 -15.754 1.00 72.19 165 ASN A CA 1
ATOM 1253 C C . ASN A 1 165 ? -17.074 -9.993 -14.904 1.00 72.19 165 ASN A C 1
ATOM 1255 O O . ASN A 1 165 ? -17.308 -10.033 -13.693 1.00 72.19 165 ASN A O 1
ATOM 1259 N N . PRO A 1 166 ? -16.154 -10.800 -15.473 1.00 70.00 166 PRO A N 1
ATOM 1260 C CA . PRO A 1 166 ? -15.431 -11.830 -14.716 1.00 70.00 166 PRO A CA 1
ATOM 1261 C C . PRO A 1 166 ? -14.643 -11.283 -13.519 1.00 70.00 166 PRO A C 1
ATOM 1263 O O . PRO A 1 166 ? -14.503 -11.965 -12.513 1.00 70.00 166 PRO A O 1
ATOM 1266 N N . SER A 1 167 ? -14.237 -10.008 -13.553 1.00 69.06 167 SER A N 1
ATOM 1267 C CA . SER A 1 167 ? -13.639 -9.287 -12.413 1.00 69.06 167 SER A CA 1
ATOM 1268 C C . SER A 1 167 ? -14.555 -9.202 -11.179 1.00 69.06 167 SER A C 1
ATOM 1270 O O . SER A 1 167 ? -14.092 -8.872 -10.091 1.00 69.06 167 SER A O 1
ATOM 1272 N N . SER A 1 168 ? -15.861 -9.453 -11.336 1.00 73.88 168 SER A N 1
ATOM 1273 C CA . SER A 1 168 ? -16.828 -9.535 -10.236 1.00 73.88 168 SER A CA 1
ATOM 1274 C C . SER A 1 168 ? -16.955 -10.934 -9.627 1.00 73.88 168 SER A C 1
ATOM 1276 O O . SER A 1 168 ? -17.612 -11.064 -8.600 1.00 73.88 168 SER A O 1
ATOM 1278 N N . LEU A 1 169 ? -16.266 -11.954 -10.162 1.00 73.25 169 LEU A N 1
ATOM 1279 C CA . LEU A 1 169 ? -16.105 -13.256 -9.502 1.00 73.25 169 LEU A CA 1
ATOM 1280 C C . LEU A 1 169 ? -15.630 -13.067 -8.055 1.00 73.25 169 LEU A C 1
ATOM 1282 O O . LEU A 1 169 ? -16.262 -13.568 -7.131 1.00 73.25 169 LEU A O 1
ATOM 1286 N N . ASN A 1 170 ? -14.603 -12.239 -7.854 1.00 70.00 170 ASN A N 1
ATOM 1287 C CA . ASN A 1 170 ? -14.024 -11.900 -6.549 1.00 70.00 170 ASN A CA 1
ATOM 1288 C C . ASN A 1 170 ? -15.026 -11.231 -5.583 1.00 70.00 170 ASN A C 1
ATOM 1290 O O . ASN A 1 170 ? -14.792 -11.196 -4.379 1.00 70.00 170 ASN A O 1
ATOM 1294 N N . LEU A 1 171 ? -16.149 -10.703 -6.085 1.00 71.50 171 LEU A N 1
ATOM 1295 C CA . LEU A 1 171 ? -17.238 -10.167 -5.261 1.00 71.50 171 LEU A CA 1
ATOM 1296 C C . LEU A 1 171 ? -18.134 -11.278 -4.679 1.00 71.50 171 LEU A C 1
ATOM 1298 O O . LEU A 1 171 ? -18.857 -11.038 -3.714 1.00 71.50 171 LEU A O 1
ATOM 1302 N N . TYR A 1 172 ? -18.086 -12.475 -5.273 1.00 79.19 172 TYR A N 1
ATOM 1303 C CA . TYR A 1 172 ? -19.005 -13.590 -5.042 1.00 79.19 172 TYR A CA 1
ATOM 1304 C C . TYR A 1 172 ? -18.320 -14.925 -4.697 1.00 79.19 172 TYR A C 1
ATOM 1306 O O . TYR A 1 172 ? -19.020 -15.856 -4.311 1.00 79.19 172 TYR A O 1
ATOM 1314 N N . LEU A 1 173 ? -16.980 -15.020 -4.724 1.00 71.62 173 LEU A N 1
ATOM 1315 C CA . LEU A 1 173 ? -16.205 -16.198 -4.269 1.00 71.62 173 LEU A CA 1
ATOM 1316 C C . LEU A 1 173 ? -16.533 -16.648 -2.830 1.00 71.62 173 LEU A C 1
ATOM 1318 O O . LEU A 1 173 ? -16.230 -17.774 -2.452 1.00 71.62 173 LEU A O 1
ATOM 1322 N N . LYS A 1 174 ? -17.150 -15.787 -2.011 1.00 70.12 174 LYS A N 1
ATOM 1323 C CA . LYS A 1 174 ? -17.563 -16.120 -0.636 1.00 70.12 174 LYS A CA 1
ATOM 1324 C C . LYS A 1 174 ? -18.945 -16.786 -0.550 1.00 70.12 174 LYS A C 1
ATOM 1326 O O . LYS A 1 174 ? -19.302 -17.278 0.517 1.00 70.12 174 LYS A O 1
ATOM 1331 N N . ASP A 1 175 ? -19.708 -16.844 -1.644 1.00 80.94 175 ASP A N 1
ATOM 1332 C CA . ASP A 1 175 ? -20.943 -17.631 -1.712 1.00 80.94 175 ASP A CA 1
ATOM 1333 C C . ASP A 1 175 ? -20.627 -19.080 -2.119 1.00 80.94 175 ASP A C 1
ATOM 1335 O O . ASP A 1 175 ? -20.095 -19.352 -3.198 1.00 80.94 175 ASP A O 1
ATOM 1339 N N . GLN A 1 176 ? -20.980 -20.029 -1.250 1.00 75.31 176 GLN A N 1
ATOM 1340 C CA . GLN A 1 176 ? -20.700 -21.456 -1.440 1.00 75.31 176 GLN A CA 1
ATOM 1341 C C . GLN A 1 176 ? -21.311 -22.019 -2.734 1.00 75.31 176 GLN A C 1
ATOM 1343 O O . GLN A 1 176 ? -20.712 -22.880 -3.375 1.00 75.31 176 GLN A O 1
ATOM 1348 N N . ARG A 1 177 ? -22.460 -21.489 -3.175 1.00 88.12 177 ARG A N 1
ATOM 1349 C CA . ARG A 1 177 ? -23.121 -21.895 -4.425 1.00 88.12 177 ARG A CA 1
ATOM 1350 C C . ARG A 1 177 ? -22.299 -21.466 -5.638 1.00 88.12 177 ARG A C 1
ATOM 1352 O O . ARG A 1 177 ? -22.224 -22.199 -6.620 1.00 88.12 177 ARG A O 1
ATOM 1359 N N . VAL A 1 178 ? -21.662 -20.293 -5.560 1.00 84.75 178 VAL A N 1
ATOM 1360 C CA . VAL A 1 178 ? -20.792 -19.739 -6.612 1.00 84.75 178 VAL A CA 1
ATOM 1361 C C . VAL A 1 178 ? -19.467 -20.495 -6.671 1.00 84.75 178 VAL A C 1
ATOM 1363 O O . VAL A 1 178 ? -19.005 -20.797 -7.766 1.00 84.75 178 VAL A O 1
ATOM 1366 N N . MET A 1 179 ? -18.903 -20.901 -5.529 1.00 77.56 179 MET A N 1
ATOM 1367 C CA . MET A 1 179 ? -17.734 -21.792 -5.495 1.00 77.56 179 MET A CA 1
ATOM 1368 C C . MET A 1 179 ? -18.042 -23.189 -6.042 1.00 77.56 179 MET A C 1
ATOM 1370 O O . MET A 1 179 ? -17.283 -23.720 -6.851 1.00 77.56 179 MET A O 1
ATOM 1374 N N . GLN A 1 180 ? -19.180 -23.779 -5.672 1.00 73.56 180 GLN A N 1
ATOM 1375 C CA . GLN A 1 180 ? -19.584 -25.084 -6.194 1.00 73.56 180 GLN A CA 1
ATOM 1376 C C . GLN A 1 180 ? -19.860 -25.018 -7.706 1.00 73.56 180 GLN A C 1
ATOM 1378 O O . GLN A 1 180 ? -19.420 -25.890 -8.453 1.00 73.56 180 GLN A O 1
ATOM 1383 N N . ALA A 1 181 ? -20.477 -23.932 -8.181 1.00 79.94 181 ALA A N 1
ATOM 1384 C CA . ALA A 1 181 ? -20.625 -23.634 -9.603 1.00 79.94 181 ALA A CA 1
ATOM 1385 C C . ALA A 1 181 ? -19.285 -23.446 -10.326 1.00 79.94 181 ALA A C 1
ATOM 1387 O O . ALA A 1 181 ? -19.075 -24.037 -11.382 1.00 79.94 181 ALA A O 1
ATOM 1388 N N . LEU A 1 182 ? -18.348 -22.695 -9.747 1.00 80.12 182 LEU A N 1
ATOM 1389 C CA . LEU A 1 182 ? -16.993 -22.542 -10.274 1.00 80.12 182 LEU A CA 1
ATOM 1390 C C . LEU A 1 182 ? -16.296 -23.900 -10.451 1.00 80.12 182 LEU A C 1
ATOM 1392 O O . LEU A 1 182 ? -15.641 -24.127 -11.468 1.00 80.12 182 LEU A O 1
ATOM 1396 N N . GLY A 1 183 ? -16.498 -24.822 -9.507 1.00 73.56 183 GLY A N 1
ATOM 1397 C CA . GLY A 1 183 ? -15.996 -26.191 -9.598 1.00 73.56 183 GLY A CA 1
ATOM 1398 C C . GLY A 1 183 ? -16.548 -26.946 -10.808 1.00 73.56 183 GLY A C 1
ATOM 1399 O O . GLY A 1 183 ? -15.786 -27.497 -11.599 1.00 73.56 183 GLY A O 1
ATOM 1400 N N . VAL A 1 184 ? -17.863 -26.893 -11.023 1.00 77.75 184 VAL A N 1
ATOM 1401 C CA . VAL A 1 184 ? -18.528 -27.503 -12.191 1.00 77.75 184 VAL A CA 1
ATOM 1402 C C . VAL A 1 184 ? -18.066 -26.880 -13.517 1.00 77.75 184 VAL A C 1
ATOM 1404 O O . VAL A 1 184 ? -17.920 -27.584 -14.515 1.00 77.75 184 VAL A O 1
ATOM 1407 N N . LEU A 1 185 ? -17.793 -25.573 -13.538 1.00 74.06 185 LEU A N 1
ATOM 1408 C CA . LEU A 1 185 ? -17.323 -24.857 -14.729 1.00 74.06 185 LEU A CA 1
ATOM 1409 C C . LEU A 1 185 ? -15.875 -25.188 -15.107 1.00 74.06 185 LEU A C 1
ATOM 1411 O O . LEU A 1 185 ? -15.574 -25.323 -16.294 1.00 74.06 185 LEU A O 1
ATOM 1415 N N . LEU A 1 186 ? -14.999 -25.331 -14.109 1.00 71.94 186 LEU A N 1
ATOM 1416 C CA . LEU A 1 186 ? -13.584 -25.680 -14.282 1.00 71.94 186 LEU A CA 1
ATOM 1417 C C . LEU A 1 186 ? -13.322 -27.197 -14.281 1.00 71.94 186 LEU A C 1
ATOM 1419 O O . LEU A 1 186 ? -12.191 -27.612 -14.516 1.00 71.94 186 LEU A O 1
ATOM 1423 N N . ASN A 1 187 ? -14.347 -28.020 -14.032 1.00 61.34 187 ASN A N 1
ATOM 1424 C CA . ASN A 1 187 ? -14.244 -29.468 -13.823 1.00 61.34 187 ASN A CA 1
ATOM 1425 C C . ASN A 1 187 ? -13.338 -29.854 -12.623 1.00 61.34 187 ASN A C 1
ATOM 1427 O O . ASN A 1 187 ? -12.580 -30.823 -12.676 1.00 61.34 187 ASN A O 1
ATOM 1431 N N . VAL A 1 188 ? -13.425 -29.084 -11.530 1.00 53.88 188 VAL A N 1
ATOM 1432 C CA . VAL A 1 188 ? -12.659 -29.227 -10.276 1.00 53.88 188 VAL A CA 1
ATOM 1433 C C . VAL A 1 188 ? -13.623 -29.430 -9.100 1.00 53.88 188 VAL A C 1
ATOM 1435 O O . VAL A 1 188 ? -14.576 -28.674 -8.930 1.00 53.88 188 VAL A O 1
ATOM 1438 N N . LYS A 1 189 ? -13.386 -30.436 -8.249 1.00 45.84 189 LYS A N 1
ATOM 1439 C CA . LYS A 1 189 ? -14.209 -30.689 -7.053 1.00 45.84 189 LYS A CA 1
ATOM 1440 C C . LYS A 1 189 ? -13.682 -29.941 -5.826 1.00 45.84 189 LYS A C 1
ATOM 1442 O O . LYS A 1 189 ? -12.796 -30.437 -5.133 1.00 45.84 189 LYS A O 1
ATOM 1447 N N . PHE A 1 190 ? -14.275 -28.790 -5.519 1.00 52.94 190 PHE A N 1
ATOM 1448 C CA . PHE A 1 190 ? -14.096 -28.137 -4.220 1.00 52.94 190 PHE A CA 1
ATOM 1449 C C . PHE A 1 190 ? -14.861 -28.911 -3.132 1.00 52.94 190 PHE A C 1
ATOM 1451 O O . PHE A 1 190 ? -16.066 -29.126 -3.263 1.00 52.94 190 PHE A O 1
ATOM 1458 N N . HIS A 1 191 ? -14.166 -29.339 -2.075 1.00 38.00 191 HIS A N 1
ATOM 1459 C CA . HIS A 1 191 ? -14.785 -29.952 -0.894 1.00 38.00 191 HIS A CA 1
ATOM 1460 C C . HIS A 1 191 ? -15.185 -28.878 0.126 1.00 38.00 191 HIS A C 1
ATOM 1462 O O . HIS A 1 191 ? -14.526 -27.845 0.236 1.00 38.00 191 HIS A O 1
ATOM 1468 N N . SER A 1 192 ? -16.255 -29.136 0.881 1.00 32.12 192 SER A N 1
ATOM 1469 C CA . SER A 1 192 ? -16.728 -28.267 1.964 1.00 32.12 192 SER A CA 1
ATOM 1470 C C . SER A 1 192 ? -16.431 -28.916 3.324 1.00 32.12 192 SER A C 1
ATOM 1472 O O . SER A 1 192 ? -16.695 -30.111 3.472 1.00 32.12 192 SER A O 1
ATOM 1474 N N . PRO A 1 193 ? -15.895 -28.183 4.319 1.00 28.33 193 PRO A N 1
ATOM 1475 C CA . PRO A 1 193 ? -15.413 -28.751 5.581 1.00 28.33 193 PRO A CA 1
ATOM 1476 C C . PRO A 1 193 ? -16.551 -28.992 6.592 1.00 28.33 193 PRO A C 1
ATOM 1478 O O . PRO A 1 193 ? -16.505 -28.495 7.714 1.00 28.33 193 PRO A O 1
ATOM 1481 N N . ASN A 1 194 ? -17.617 -29.693 6.188 1.00 31.09 194 ASN A N 1
ATOM 1482 C CA . ASN A 1 194 ? -18.727 -30.044 7.082 1.00 31.09 194 ASN A CA 1
ATOM 1483 C C . ASN A 1 194 ? -19.553 -31.244 6.571 1.00 31.09 194 ASN A C 1
ATOM 1485 O O . ASN A 1 194 ? -20.708 -31.108 6.166 1.00 31.09 194 ASN A O 1
ATOM 1489 N N . GLN A 1 195 ? -18.947 -32.433 6.596 1.00 27.38 195 GLN A N 1
ATOM 1490 C CA . GLN A 1 195 ? -19.652 -33.719 6.547 1.00 27.38 195 GLN A CA 1
ATOM 1491 C C . GLN A 1 195 ? -18.770 -34.801 7.196 1.00 27.38 195 GLN A C 1
ATOM 1493 O O . GLN A 1 195 ? -17.915 -35.383 6.539 1.00 27.38 195 GLN A O 1
ATOM 1498 N N . GLU A 1 196 ? -18.950 -35.024 8.502 1.00 27.84 196 GLU A N 1
ATOM 1499 C CA . GLU A 1 196 ? -18.412 -36.203 9.201 1.00 27.84 196 GLU A CA 1
ATOM 1500 C C . GLU A 1 196 ? -19.352 -37.410 9.033 1.00 27.84 196 GLU A C 1
ATOM 1502 O O . GLU A 1 196 ? -20.565 -37.254 8.851 1.00 27.84 196 GLU A O 1
ATOM 1507 N N . ASP A 1 197 ? -18.786 -38.615 9.105 1.00 27.89 197 ASP A N 1
ATOM 1508 C CA . ASP A 1 197 ? -19.450 -39.870 8.751 1.00 27.89 197 ASP A CA 1
ATOM 1509 C C . ASP A 1 197 ? -20.636 -40.252 9.651 1.00 27.89 197 ASP A C 1
ATOM 1511 O O . ASP A 1 197 ? -20.564 -40.186 10.882 1.00 27.89 197 ASP A O 1
ATOM 1515 N N . ARG A 1 198 ? -21.703 -40.775 9.025 1.00 26.81 198 ARG A N 1
ATOM 1516 C CA . ARG A 1 198 ? -22.743 -41.596 9.674 1.00 26.81 198 ARG A CA 1
ATOM 1517 C C . ARG A 1 198 ? -23.282 -42.698 8.752 1.00 26.81 198 ARG A C 1
ATOM 1519 O O . ARG A 1 198 ? -24.382 -42.593 8.213 1.00 26.81 198 ARG A O 1
ATOM 1526 N N . ASP A 1 199 ? -22.523 -43.786 8.661 1.00 25.06 199 ASP A N 1
ATOM 1527 C CA . ASP A 1 199 ? -23.058 -45.144 8.455 1.00 25.06 199 ASP A CA 1
ATOM 1528 C C . ASP A 1 199 ? -24.158 -45.452 9.503 1.00 25.06 199 ASP A C 1
ATOM 1530 O O . ASP A 1 199 ? -24.109 -44.909 10.609 1.00 25.06 199 ASP A O 1
ATOM 1534 N N . MET A 1 200 ? -25.162 -46.325 9.340 1.00 23.42 200 MET A N 1
ATOM 1535 C CA . MET A 1 200 ? -25.693 -47.246 8.297 1.00 23.42 200 MET A CA 1
ATOM 1536 C C . MET A 1 200 ? -27.116 -47.689 8.817 1.00 23.42 200 MET A C 1
ATOM 1538 O O . MET A 1 200 ? -27.493 -47.190 9.886 1.00 23.42 200 MET A O 1
ATOM 1542 N N . PRO A 1 201 ? -27.938 -48.603 8.220 1.00 30.67 201 PRO A N 1
ATOM 1543 C CA . PRO A 1 201 ? -27.762 -49.465 7.042 1.00 30.67 201 PRO A CA 1
ATOM 1544 C C . PRO A 1 201 ? -28.932 -49.438 6.008 1.00 30.67 201 PRO A C 1
ATOM 1546 O O . PRO A 1 201 ? -29.815 -48.585 6.037 1.00 30.67 201 PRO A O 1
ATOM 1549 N N . GLU A 1 202 ? -28.908 -50.414 5.094 1.00 26.48 202 GLU A N 1
ATOM 1550 C CA . GLU A 1 202 ? -29.743 -50.642 3.899 1.00 26.48 202 GLU A CA 1
ATOM 1551 C C . GLU A 1 202 ? -31.259 -50.875 4.120 1.00 26.48 202 GLU A C 1
ATOM 1553 O O . GLU A 1 202 ? -31.654 -51.558 5.065 1.00 26.48 202 GLU A O 1
ATOM 1558 N N . ALA A 1 203 ? -32.082 -50.464 3.135 1.00 23.12 203 ALA A N 1
ATOM 1559 C CA . ALA A 1 203 ? -33.231 -51.239 2.623 1.00 23.12 203 ALA A CA 1
ATOM 1560 C C . ALA A 1 203 ? -33.765 -50.697 1.268 1.00 23.12 203 ALA A C 1
ATOM 1562 O O . ALA A 1 203 ? -34.303 -49.596 1.197 1.00 23.12 203 ALA A O 1
ATOM 1563 N N . GLU A 1 204 ? -33.697 -51.516 0.216 1.00 24.45 204 GLU A N 1
ATOM 1564 C CA . GLU A 1 204 ? -34.435 -51.390 -1.063 1.00 24.45 204 GLU A CA 1
ATOM 1565 C C . GLU A 1 204 ? -35.336 -52.647 -1.238 1.00 24.45 204 GLU A C 1
ATOM 1567 O O . GLU A 1 204 ? -35.177 -53.581 -0.441 1.00 24.45 204 GLU A O 1
ATOM 1572 N N . PRO A 1 205 ? -36.243 -52.773 -2.244 1.00 47.97 205 PRO A N 1
ATOM 1573 C CA . PRO A 1 205 ? -36.575 -51.857 -3.353 1.00 47.97 205 PRO A CA 1
ATOM 1574 C C . PRO A 1 205 ? -38.095 -51.574 -3.528 1.00 47.97 205 PRO A C 1
ATOM 1576 O O . PRO A 1 205 ? -38.923 -52.265 -2.937 1.00 47.97 205 PRO A O 1
ATOM 1579 N N . ALA A 1 206 ? -38.469 -50.645 -4.430 1.00 22.80 206 ALA A N 1
ATOM 1580 C CA . ALA A 1 206 ? -39.562 -50.817 -5.421 1.00 22.80 206 ALA A CA 1
ATOM 1581 C C . ALA A 1 206 ? -39.800 -49.562 -6.298 1.00 22.80 206 ALA A C 1
ATOM 1583 O O . ALA A 1 206 ? -39.830 -48.440 -5.806 1.00 22.80 206 ALA A O 1
ATOM 1584 N N . ASP A 1 207 ? -40.078 -49.792 -7.582 1.00 26.36 207 ASP A N 1
ATOM 1585 C CA . ASP A 1 207 ? -40.418 -48.825 -8.645 1.00 26.36 207 ASP A CA 1
ATOM 1586 C C . ASP A 1 207 ? -41.553 -49.461 -9.502 1.00 26.36 207 ASP A C 1
ATOM 1588 O O . ASP A 1 207 ? -41.735 -50.682 -9.401 1.00 26.36 207 ASP A O 1
ATOM 1592 N N . PRO A 1 208 ? -42.231 -48.787 -10.457 1.00 58.31 208 PRO A N 1
ATOM 1593 C CA . PRO A 1 208 ? -42.972 -47.507 -10.469 1.00 58.31 208 PRO A CA 1
ATOM 1594 C C . PRO A 1 208 ? -44.522 -47.772 -10.589 1.00 58.31 208 PRO A C 1
ATOM 1596 O O . PRO A 1 208 ? -44.906 -48.935 -10.418 1.00 58.31 208 PRO A O 1
ATOM 1599 N N . PRO A 1 209 ? -45.462 -46.813 -10.889 1.00 35.34 209 PRO A N 1
ATOM 1600 C CA . PRO A 1 209 ? -45.658 -46.273 -12.263 1.00 35.34 209 PRO A CA 1
ATOM 1601 C C . PRO A 1 209 ? -46.383 -44.890 -12.448 1.00 35.34 209 PRO A C 1
ATOM 1603 O O . PRO A 1 209 ? -47.063 -44.371 -11.573 1.00 35.34 209 PRO A O 1
ATOM 1606 N N . SER A 1 210 ? -46.292 -44.355 -13.678 1.00 26.19 210 SER A N 1
ATOM 1607 C CA . SER A 1 210 ? -47.280 -43.553 -14.464 1.00 26.19 210 SER A CA 1
ATOM 1608 C C . SER A 1 210 ? -48.208 -42.455 -13.864 1.00 26.19 210 SER A C 1
ATOM 1610 O O . SER A 1 210 ? -49.056 -42.703 -13.015 1.00 26.19 210 SER A O 1
ATOM 1612 N N . GLN A 1 211 ? -48.182 -41.290 -14.537 1.00 38.41 211 GLN A N 1
ATOM 1613 C CA . GLN A 1 211 ? -49.194 -40.199 -14.639 1.00 38.41 211 GLN A CA 1
ATOM 1614 C C . GLN A 1 211 ? -50.631 -40.698 -15.000 1.00 38.41 211 GLN A C 1
ATOM 1616 O O . GLN A 1 211 ? -50.692 -41.807 -15.541 1.00 38.41 211 GLN A O 1
ATOM 1621 N N . PRO A 1 212 ? -51.764 -39.933 -14.847 1.00 42.06 212 PRO A N 1
ATOM 1622 C CA . PRO A 1 212 ? -51.899 -38.491 -15.188 1.00 42.06 212 PRO A CA 1
ATOM 1623 C C . PRO A 1 212 ? -53.000 -37.632 -14.467 1.00 42.06 212 PRO A C 1
ATOM 1625 O O . PRO A 1 212 ? -53.569 -38.015 -13.453 1.00 42.06 212 PRO A O 1
ATOM 1628 N N . GLU A 1 213 ? -53.325 -36.479 -15.088 1.00 24.02 213 GLU A N 1
ATOM 1629 C CA . GLU A 1 213 ? -54.559 -35.650 -14.996 1.00 24.02 213 GLU A CA 1
ATOM 1630 C C . GLU A 1 213 ? -54.678 -34.484 -13.976 1.00 24.02 213 GLU A C 1
ATOM 1632 O O . GLU A 1 213 ? -53.688 -34.054 -13.388 1.00 24.02 213 GLU A O 1
ATOM 1637 N N . LYS A 1 214 ? -55.818 -33.757 -14.009 1.00 39.84 214 LYS A N 1
ATOM 1638 C CA . LYS A 1 214 ? -55.884 -32.281 -13.853 1.00 39.84 214 LYS A CA 1
ATOM 1639 C C . LYS A 1 214 ? -57.159 -31.787 -13.131 1.00 39.84 214 LYS A C 1
ATOM 1641 O O . LYS A 1 214 ? -58.251 -32.179 -13.531 1.00 39.84 214 LYS A O 1
ATOM 1646 N N . LYS A 1 215 ? -57.016 -30.775 -12.248 1.00 30.72 215 LYS A N 1
ATOM 1647 C CA . LYS A 1 215 ? -58.064 -30.069 -11.442 1.00 30.72 215 LYS A CA 1
ATOM 1648 C C . LYS A 1 215 ? -58.675 -30.889 -10.278 1.00 30.72 215 LYS A C 1
ATOM 1650 O O . LYS A 1 215 ? -58.608 -32.111 -10.339 1.00 30.72 215 LYS A O 1
ATOM 1655 N N . PRO A 1 216 ? -59.363 -30.255 -9.293 1.00 33.03 216 PRO A N 1
ATOM 1656 C CA . PRO A 1 216 ? -59.514 -28.815 -8.999 1.00 33.03 216 PRO A CA 1
ATOM 1657 C C . PRO A 1 216 ? -58.914 -28.405 -7.629 1.00 33.03 216 PRO A C 1
ATOM 1659 O O . PRO A 1 216 ? -58.279 -29.210 -6.957 1.00 33.03 216 PRO A O 1
ATOM 1662 N N . GLU A 1 217 ? -59.123 -27.151 -7.215 1.00 45.22 217 GLU A N 1
ATOM 1663 C CA . GLU A 1 217 ? -58.812 -26.654 -5.862 1.00 45.22 217 GLU A CA 1
ATOM 1664 C C . GLU A 1 217 ? -59.725 -27.305 -4.795 1.00 45.22 217 GLU A C 1
ATOM 1666 O O . GLU A 1 217 ? -60.949 -27.272 -4.956 1.00 45.22 217 GLU A O 1
ATOM 1671 N N . PRO A 1 218 ? -59.180 -27.858 -3.692 1.00 30.02 218 PRO A N 1
ATOM 1672 C CA . PRO A 1 218 ? -59.956 -28.238 -2.511 1.00 30.02 218 PRO A CA 1
ATOM 1673 C C . PRO A 1 218 ? -60.199 -27.040 -1.579 1.00 30.02 218 PRO A C 1
ATOM 1675 O O . PRO A 1 218 ? -59.331 -26.187 -1.403 1.00 30.02 218 PRO A O 1
ATOM 1678 N N . GLN A 1 219 ? -61.372 -26.993 -0.949 1.00 28.41 219 GLN A N 1
ATOM 1679 C CA . GLN A 1 219 ? -61.736 -25.955 0.023 1.00 28.41 219 GLN A CA 1
ATOM 1680 C C . GLN A 1 219 ? -61.120 -26.224 1.404 1.00 28.41 219 GLN A C 1
ATOM 1682 O O . GLN A 1 219 ? -60.908 -27.375 1.785 1.00 28.41 219 GLN A O 1
ATOM 1687 N N . ALA A 1 220 ? -60.875 -25.160 2.172 1.00 36.72 220 ALA A N 1
ATOM 1688 C CA . ALA A 1 220 ? -60.397 -25.265 3.547 1.00 36.72 220 ALA A CA 1
ATOM 1689 C C . ALA A 1 220 ? -61.515 -25.691 4.518 1.00 36.72 220 ALA A C 1
ATOM 1691 O O . ALA A 1 220 ? -62.646 -25.215 4.426 1.00 36.72 220 ALA A O 1
ATOM 1692 N N . HIS A 1 221 ? -61.153 -26.511 5.505 1.00 30.97 221 HIS A N 1
ATOM 1693 C CA . HIS A 1 221 ? -61.898 -26.702 6.751 1.00 30.97 221 HIS A CA 1
ATOM 1694 C C . HIS A 1 221 ? -60.933 -26.559 7.944 1.00 30.97 221 HIS A C 1
ATOM 1696 O O . HIS A 1 221 ? -59.726 -26.712 7.747 1.00 30.97 221 HIS A O 1
ATOM 1702 N N . PRO A 1 222 ? -61.419 -26.162 9.136 1.00 35.03 222 PRO A N 1
ATOM 1703 C CA . PRO A 1 222 ? -60.637 -25.267 9.989 1.00 35.03 222 PRO A CA 1
ATOM 1704 C C . PRO A 1 222 ? -59.821 -25.980 11.069 1.00 35.03 222 PRO A C 1
ATOM 1706 O O . PRO A 1 222 ? -60.309 -26.900 11.725 1.00 35.03 222 PRO A O 1
ATOM 1709 N N . GLU A 1 223 ? -58.622 -25.460 11.322 1.00 32.44 223 GLU A N 1
ATOM 1710 C CA . GLU A 1 223 ? -57.963 -25.568 12.627 1.00 32.44 223 GLU A CA 1
ATOM 1711 C C . GLU A 1 223 ? -58.606 -24.573 13.623 1.00 32.44 223 GLU A C 1
ATOM 1713 O O . GLU A 1 223 ? -59.255 -23.616 13.187 1.00 32.44 223 GLU A O 1
ATOM 1718 N N . PRO A 1 224 ? -58.526 -24.819 14.947 1.00 34.06 224 PRO A N 1
ATOM 1719 C CA . PRO A 1 224 ? -59.337 -24.103 15.933 1.00 34.06 224 PRO A CA 1
ATOM 1720 C C . PRO A 1 224 ? -58.970 -22.621 16.069 1.00 34.06 224 PRO A C 1
ATOM 1722 O O . PRO A 1 224 ? -57.801 -22.241 15.999 1.00 34.06 224 PRO A O 1
ATOM 1725 N N . GLU A 1 225 ? -59.986 -21.794 16.324 1.00 33.97 225 GLU A N 1
ATOM 1726 C CA . GLU A 1 225 ? -59.823 -20.360 16.573 1.00 33.97 225 GLU A CA 1
ATOM 1727 C C . GLU A 1 225 ? -58.991 -20.112 17.849 1.00 33.97 225 GLU A C 1
ATOM 1729 O O . GLU A 1 225 ? -59.320 -20.665 18.903 1.00 33.97 225 GLU A O 1
ATOM 1734 N N . PRO A 1 226 ? -57.943 -19.269 17.802 1.00 37.28 226 PRO A N 1
ATOM 1735 C CA . PRO A 1 226 ? -57.437 -18.614 19.000 1.00 37.28 226 PRO A CA 1
ATOM 1736 C C . PRO A 1 226 ? -58.425 -17.519 19.431 1.00 37.28 226 PRO A C 1
ATOM 1738 O O . PRO A 1 226 ? -58.974 -16.817 18.579 1.00 37.28 226 PRO A O 1
ATOM 1741 N N . ASP A 1 227 ? -58.626 -17.349 20.742 1.00 34.69 227 ASP A N 1
ATOM 1742 C CA . ASP A 1 227 ? -59.504 -16.301 21.282 1.00 34.69 227 ASP A CA 1
ATOM 1743 C C . ASP A 1 227 ? -59.135 -14.909 20.725 1.00 34.69 227 ASP A C 1
ATOM 1745 O O . ASP A 1 227 ? -57.946 -14.571 20.631 1.00 34.69 227 ASP A O 1
ATOM 1749 N N . PRO A 1 228 ? -60.127 -14.074 20.362 1.00 40.62 228 PRO A N 1
ATOM 1750 C CA . PRO A 1 228 ? -59.870 -12.789 19.732 1.00 40.62 228 PRO A CA 1
ATOM 1751 C C . PRO A 1 228 ? -59.239 -11.808 20.723 1.00 40.62 228 PRO A C 1
ATOM 1753 O O . PRO A 1 228 ? -59.905 -11.274 21.609 1.00 40.62 228 PRO A O 1
ATOM 1756 N N . MET A 1 229 ? -57.956 -11.499 20.523 1.00 44.00 229 MET A N 1
ATOM 1757 C CA . MET A 1 229 ? -57.389 -10.262 21.055 1.00 44.00 229 MET A CA 1
ATOM 1758 C C . MET A 1 229 ? -58.085 -9.084 20.369 1.00 44.00 229 MET A C 1
ATOM 1760 O O . MET A 1 229 ? -58.015 -8.943 19.146 1.00 44.00 229 MET A O 1
ATOM 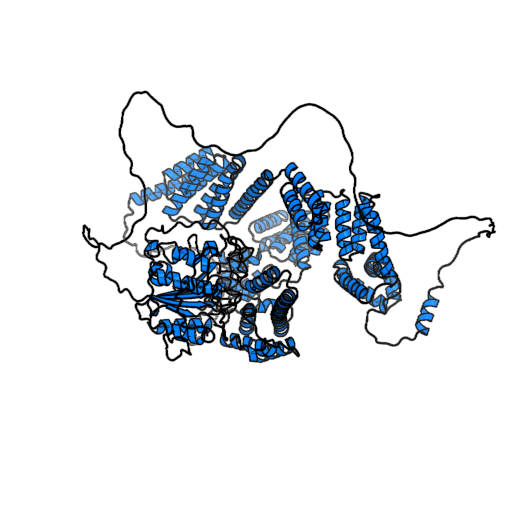1764 N N . GLU A 1 230 ? -58.762 -8.243 21.151 1.00 49.66 230 GLU A N 1
ATOM 1765 C CA . GLU A 1 230 ? -59.341 -6.996 20.657 1.00 49.66 230 GLU A CA 1
ATOM 1766 C C . GLU A 1 230 ? -58.213 -6.072 20.175 1.00 49.66 230 GLU A C 1
ATOM 1768 O O . GLU A 1 230 ? -57.487 -5.481 20.975 1.00 49.66 230 GLU A O 1
ATOM 1773 N N . ILE A 1 231 ? -58.063 -5.958 18.851 1.00 54.56 231 ILE A N 1
ATOM 1774 C CA . ILE A 1 231 ? -57.241 -4.921 18.216 1.00 54.56 231 ILE A CA 1
ATOM 1775 C C . ILE A 1 231 ? -57.788 -3.577 18.696 1.00 54.56 231 ILE A C 1
ATOM 1777 O O . ILE A 1 231 ? -58.980 -3.309 18.519 1.00 54.56 231 ILE A O 1
ATOM 1781 N N . SER A 1 232 ? -56.945 -2.734 19.296 1.00 62.34 232 SER A N 1
ATOM 1782 C CA . SER A 1 232 ? -57.421 -1.444 19.792 1.00 62.34 232 SER A CA 1
ATOM 1783 C C . SER A 1 232 ? -57.899 -0.570 18.628 1.00 62.34 232 SER A C 1
ATOM 1785 O O . SER A 1 232 ? -57.363 -0.621 17.515 1.00 62.34 232 SER A O 1
ATOM 1787 N N . GLU A 1 233 ? -58.904 0.271 18.874 1.00 66.19 233 GLU A N 1
ATOM 1788 C CA . GLU A 1 233 ? -59.374 1.214 17.853 1.00 66.19 233 GLU A CA 1
ATOM 1789 C C . GLU A 1 233 ? -58.235 2.158 17.396 1.00 66.19 233 GLU A C 1
ATOM 1791 O O . GLU A 1 233 ? -58.191 2.534 16.229 1.00 66.19 233 GLU A O 1
ATOM 1796 N N . GLU A 1 234 ? -57.230 2.425 18.244 1.00 65.38 234 GLU A N 1
ATOM 1797 C CA . GLU A 1 234 ? -56.015 3.169 17.870 1.00 65.38 234 GLU A CA 1
ATOM 1798 C C . GLU A 1 234 ? -55.150 2.445 16.817 1.00 65.38 234 GLU A C 1
ATOM 1800 O O . GLU A 1 234 ? -54.673 3.085 15.877 1.00 65.38 234 GLU A O 1
ATOM 1805 N N . GLU A 1 235 ? -54.950 1.122 16.916 1.00 67.75 235 GLU A N 1
ATOM 1806 C CA . GLU A 1 235 ? -54.204 0.354 15.901 1.00 67.75 235 GLU A CA 1
ATOM 1807 C C . GLU A 1 235 ? -54.951 0.308 14.560 1.00 67.75 235 GLU A C 1
ATOM 1809 O O . GLU A 1 235 ? -54.346 0.373 13.483 1.00 67.75 235 GLU A O 1
ATOM 1814 N N . LYS A 1 236 ? -56.282 0.239 14.622 1.00 75.19 236 LYS A N 1
ATOM 1815 C CA . LYS A 1 236 ? -57.179 0.266 13.463 1.00 75.19 236 LYS A CA 1
ATOM 1816 C C . LYS A 1 236 ? -57.160 1.637 12.775 1.00 75.19 236 LYS A C 1
ATOM 1818 O O . LYS A 1 236 ? -56.905 1.700 11.571 1.00 75.19 236 LYS A O 1
ATOM 1823 N N . GLU A 1 237 ? -57.289 2.731 13.527 1.00 79.00 237 GLU A N 1
ATOM 1824 C CA . GLU A 1 237 ? -57.124 4.099 13.017 1.00 79.00 237 GLU A CA 1
ATOM 1825 C C . GLU A 1 237 ? -55.714 4.348 12.453 1.00 79.00 237 GLU A C 1
ATOM 1827 O O . GLU A 1 237 ? -55.564 4.965 11.395 1.00 79.00 237 GLU A O 1
ATOM 1832 N N . ALA A 1 238 ? -54.659 3.845 13.104 1.00 76.75 238 ALA A N 1
ATOM 1833 C CA . ALA A 1 238 ? -53.290 3.946 12.598 1.00 76.75 238 ALA A CA 1
ATOM 1834 C C . ALA A 1 238 ? -53.118 3.211 11.256 1.00 76.75 238 ALA A C 1
ATOM 1836 O O . ALA A 1 238 ? -52.500 3.744 10.328 1.00 76.75 238 ALA A O 1
ATOM 1837 N N . ARG A 1 239 ? -53.709 2.018 11.113 1.00 80.62 239 ARG A N 1
ATOM 1838 C CA . ARG A 1 239 ? -53.710 1.249 9.860 1.00 80.62 239 ARG A CA 1
ATOM 1839 C C . ARG A 1 239 ? -54.471 1.970 8.744 1.00 80.62 239 ARG A C 1
ATOM 1841 O O . ARG A 1 239 ? -54.004 1.974 7.603 1.00 80.62 239 ARG A O 1
ATOM 1848 N N . GLU A 1 240 ? -55.593 2.616 9.055 1.00 85.06 240 GLU A N 1
ATOM 1849 C CA . GLU A 1 240 ? -56.353 3.418 8.089 1.00 85.06 240 GLU A CA 1
ATOM 1850 C C . GLU A 1 240 ? -55.605 4.693 7.662 1.00 85.06 240 GLU A C 1
ATOM 1852 O O . GLU A 1 240 ? -55.548 4.988 6.463 1.00 85.06 240 GLU A O 1
ATOM 1857 N N . ARG A 1 241 ? -54.937 5.398 8.590 1.00 86.88 241 ARG A N 1
ATOM 1858 C CA . ARG A 1 241 ? -54.078 6.554 8.264 1.00 86.88 241 ARG A CA 1
ATOM 1859 C C . ARG A 1 241 ? -52.936 6.175 7.320 1.00 86.88 241 ARG A C 1
ATOM 1861 O O . ARG A 1 241 ? -52.780 6.818 6.281 1.00 86.88 241 ARG A O 1
ATOM 1868 N N . LYS A 1 242 ? -52.210 5.087 7.603 1.00 87.75 242 LYS A N 1
ATOM 1869 C CA . LYS A 1 242 ? -51.130 4.576 6.733 1.00 87.75 242 LYS A CA 1
ATOM 1870 C C . LYS A 1 242 ? -51.652 4.140 5.359 1.00 87.75 242 LYS A C 1
ATOM 1872 O O . LYS A 1 242 ? -51.056 4.462 4.330 1.00 87.75 242 LYS A O 1
ATOM 1877 N N . ALA A 1 243 ? -52.821 3.495 5.306 1.00 88.38 243 ALA A N 1
ATOM 1878 C CA . ALA A 1 243 ? -53.478 3.155 4.044 1.00 88.38 243 ALA A CA 1
ATOM 1879 C C . ALA A 1 243 ? -53.906 4.397 3.234 1.00 88.38 243 ALA A C 1
ATOM 1881 O O . ALA A 1 243 ? -53.878 4.363 2.003 1.00 88.38 243 ALA A O 1
ATOM 1882 N N . GLN A 1 244 ? -54.283 5.502 3.887 1.00 89.62 244 GLN A N 1
ATOM 1883 C CA . GLN A 1 244 ? -54.587 6.758 3.201 1.00 89.62 244 GLN A CA 1
ATOM 1884 C C . GLN A 1 244 ? -53.314 7.480 2.730 1.00 89.62 244 GLN A C 1
ATOM 1886 O O . GLN A 1 244 ? -53.276 7.914 1.579 1.00 89.62 244 GLN A O 1
ATOM 1891 N N . ALA A 1 245 ? -52.255 7.536 3.544 1.00 90.19 245 ALA A N 1
ATOM 1892 C CA . ALA A 1 245 ? -50.955 8.092 3.151 1.00 90.19 245 ALA A CA 1
ATOM 1893 C C . ALA A 1 245 ? -50.377 7.388 1.907 1.00 90.19 245 ALA A C 1
ATOM 1895 O O . ALA A 1 245 ? -49.861 8.038 0.993 1.00 90.19 245 ALA A O 1
ATOM 1896 N N . LEU A 1 246 ? -50.548 6.062 1.813 1.00 90.69 246 LEU A N 1
ATOM 1897 C CA . LEU A 1 246 ? -50.151 5.282 0.640 1.00 90.69 246 LEU A CA 1
ATOM 1898 C C . LEU A 1 246 ? -50.896 5.718 -0.637 1.00 90.69 246 LEU A C 1
ATOM 1900 O O . LEU A 1 246 ? -50.255 5.917 -1.669 1.00 90.69 246 LEU A O 1
ATOM 1904 N N . LYS A 1 247 ? -52.218 5.943 -0.569 1.00 91.94 247 LYS A N 1
ATOM 1905 C CA . LYS A 1 247 ? -53.015 6.445 -1.709 1.00 91.94 247 LYS A CA 1
ATOM 1906 C C . LYS A 1 247 ? -52.584 7.847 -2.137 1.00 91.94 247 LYS A C 1
ATOM 1908 O O . LYS A 1 247 ? -52.489 8.114 -3.333 1.00 91.94 247 LYS A O 1
ATOM 1913 N N . GLU A 1 248 ? -52.297 8.739 -1.186 1.00 93.88 248 GLU A N 1
ATOM 1914 C CA . GLU A 1 248 ? -51.778 10.077 -1.498 1.00 93.88 248 GLU A CA 1
ATOM 1915 C C . GLU A 1 248 ? -50.396 9.977 -2.173 1.00 93.88 248 GLU A C 1
ATOM 1917 O O . GLU A 1 248 ? -50.165 10.613 -3.200 1.00 93.88 248 GLU A O 1
ATOM 1922 N N . LYS A 1 249 ? -49.501 9.088 -1.715 1.00 92.25 249 LYS A N 1
ATOM 1923 C CA . LYS A 1 249 ? -48.237 8.794 -2.419 1.00 92.25 249 LYS A CA 1
ATOM 1924 C C . LYS A 1 249 ? -48.465 8.272 -3.839 1.00 92.25 249 LYS A C 1
ATOM 1926 O O . LYS A 1 249 ? -47.712 8.643 -4.740 1.00 92.25 249 LYS A O 1
ATOM 1931 N N . GLU A 1 250 ? -49.455 7.419 -4.079 1.00 93.62 250 GLU A N 1
ATOM 1932 C CA . GLU A 1 250 ? -49.772 6.928 -5.427 1.00 93.62 250 GLU A CA 1
ATOM 1933 C C . GLU A 1 250 ? -50.332 8.034 -6.336 1.00 93.62 250 GLU A C 1
ATOM 1935 O O . GLU A 1 250 ? -49.901 8.152 -7.487 1.00 93.62 250 GLU A O 1
ATOM 1940 N N . ALA A 1 251 ? -51.194 8.909 -5.809 1.00 92.38 251 ALA A N 1
ATOM 1941 C CA . ALA A 1 251 ? -51.673 10.099 -6.509 1.00 92.38 251 ALA A CA 1
ATOM 1942 C C . ALA A 1 251 ? -50.523 11.069 -6.847 1.00 92.38 251 ALA A C 1
ATOM 1944 O O . ALA A 1 251 ? -50.391 11.496 -7.997 1.00 92.38 251 ALA A O 1
ATOM 1945 N N . GLY A 1 252 ? -49.617 11.329 -5.897 1.00 93.62 252 GLY A N 1
ATOM 1946 C CA . GLY A 1 252 ? -48.405 12.126 -6.110 1.00 93.62 252 GLY A CA 1
ATOM 1947 C C . GLY A 1 252 ? -47.465 11.518 -7.158 1.00 93.62 252 GLY A C 1
ATOM 1948 O O . GLY A 1 252 ? -46.960 12.229 -8.029 1.00 93.62 252 GLY A O 1
ATOM 1949 N N . ASN A 1 253 ? -47.299 10.190 -7.162 1.00 92.88 253 ASN A N 1
ATOM 1950 C CA . ASN A 1 253 ? -46.555 9.474 -8.205 1.00 92.88 253 ASN A CA 1
ATOM 1951 C C . ASN A 1 253 ? -47.219 9.601 -9.587 1.00 92.88 253 ASN A C 1
ATOM 1953 O O . ASN A 1 253 ? -46.522 9.707 -10.599 1.00 92.88 253 ASN A O 1
ATOM 1957 N N . ALA A 1 254 ? -48.553 9.589 -9.655 1.00 93.00 254 ALA A N 1
ATOM 1958 C CA . ALA A 1 254 ? -49.296 9.763 -10.900 1.00 93.00 254 ALA A CA 1
ATOM 1959 C C . ALA A 1 254 ? -49.214 11.206 -11.434 1.00 93.00 254 ALA A C 1
ATOM 1961 O O . ALA A 1 254 ? -49.050 11.392 -12.641 1.00 93.00 254 ALA A O 1
ATOM 1962 N N . ALA A 1 255 ? -49.271 12.213 -10.558 1.00 92.25 255 ALA A N 1
ATOM 1963 C CA . ALA A 1 255 ? -49.073 13.622 -10.904 1.00 92.25 255 ALA A CA 1
ATOM 1964 C C . ALA A 1 255 ? -47.630 13.890 -11.379 1.00 92.25 255 ALA A C 1
ATOM 1966 O O . ALA A 1 255 ? -47.422 14.411 -12.475 1.00 92.25 255 ALA A O 1
ATOM 1967 N N . TYR A 1 256 ? -46.626 13.390 -10.650 1.00 91.75 256 TYR A N 1
ATOM 1968 C CA . TYR A 1 256 ? -45.212 13.494 -11.031 1.00 91.75 256 TYR A CA 1
ATOM 1969 C C . TYR A 1 256 ? -44.924 12.878 -12.412 1.00 91.75 256 TYR A C 1
ATOM 1971 O O . TYR A 1 256 ? -44.255 13.495 -13.240 1.00 91.75 256 TYR A O 1
ATOM 1979 N N . LYS A 1 257 ? -45.502 11.705 -12.725 1.00 91.81 257 LYS A N 1
ATOM 1980 C CA . LYS A 1 257 ? -45.404 11.081 -14.063 1.00 91.81 257 LYS A CA 1
ATOM 1981 C C . LYS A 1 257 ? -46.038 11.921 -15.182 1.00 91.81 257 LYS A C 1
ATOM 1983 O O . LYS A 1 257 ? -45.600 11.817 -16.324 1.00 91.81 257 LYS A O 1
ATOM 1988 N N . LYS A 1 258 ? -47.035 12.758 -14.871 1.00 92.88 258 LYS A N 1
ATOM 1989 C CA . LYS A 1 258 ? -47.641 13.732 -15.800 1.00 92.88 258 LYS A CA 1
ATOM 1990 C C . LYS A 1 258 ? -46.861 15.055 -15.890 1.00 92.88 258 LYS A C 1
ATOM 1992 O O . LYS A 1 258 ? -47.239 15.904 -16.690 1.00 92.88 258 LYS A O 1
ATOM 1997 N N . LYS A 1 259 ? -45.789 15.225 -15.100 1.00 90.06 259 LYS A N 1
ATOM 1998 C CA . LYS A 1 259 ? -45.089 16.500 -14.834 1.00 90.06 259 LYS A CA 1
ATOM 1999 C C . LYS A 1 259 ? -45.965 17.579 -14.183 1.00 90.06 259 LYS A C 1
ATOM 2001 O O . LYS A 1 259 ? -45.648 18.762 -14.246 1.00 90.06 259 LYS A O 1
ATOM 2006 N N . ASP A 1 260 ? -47.041 17.160 -13.524 1.00 93.56 260 ASP A N 1
ATOM 2007 C CA . ASP A 1 260 ? -47.861 18.019 -12.678 1.00 93.56 260 ASP A CA 1
ATOM 2008 C C . ASP A 1 260 ? -47.211 18.095 -11.290 1.00 93.56 260 ASP A C 1
ATOM 2010 O O . ASP A 1 260 ? -47.463 17.284 -10.395 1.00 93.56 260 ASP A O 1
ATOM 2014 N N . PHE A 1 261 ? -46.242 19.001 -11.171 1.00 92.12 261 PHE A N 1
ATOM 2015 C CA . PHE A 1 261 ? -45.352 19.069 -10.018 1.00 92.12 261 PHE A CA 1
ATOM 2016 C C . PHE A 1 261 ? -46.000 19.723 -8.791 1.00 92.12 261 PHE A C 1
ATOM 2018 O O . PHE A 1 261 ? -45.734 19.290 -7.670 1.00 92.12 261 PHE A O 1
ATOM 2025 N N . GLU A 1 262 ? -46.894 20.695 -8.979 1.00 92.31 262 GLU A N 1
ATOM 2026 C CA . GLU A 1 262 ? -47.600 21.356 -7.874 1.00 92.31 262 GLU A CA 1
ATOM 2027 C C . GLU A 1 262 ? -48.580 20.392 -7.192 1.00 92.31 262 GLU A C 1
ATOM 2029 O O . GLU A 1 262 ? -48.518 20.209 -5.973 1.00 92.31 262 GLU A O 1
ATOM 2034 N N . THR A 1 263 ? -49.408 19.679 -7.964 1.00 91.00 263 THR A N 1
ATOM 2035 C CA . THR A 1 263 ? -50.301 18.648 -7.415 1.00 91.00 263 THR A CA 1
ATOM 2036 C C . THR A 1 263 ? -49.520 17.449 -6.860 1.00 91.00 263 THR A C 1
ATOM 2038 O O . THR A 1 263 ? -49.918 16.885 -5.839 1.00 91.00 263 THR A O 1
ATOM 2041 N N . ALA A 1 264 ? -48.358 17.093 -7.429 1.00 92.31 264 ALA A N 1
ATOM 2042 C CA . ALA A 1 264 ? -47.481 16.082 -6.828 1.00 92.31 264 ALA A CA 1
ATOM 2043 C C . ALA A 1 264 ? -46.958 16.499 -5.439 1.00 92.31 264 ALA A C 1
ATOM 2045 O O . ALA A 1 264 ? -46.997 15.695 -4.507 1.00 92.31 264 ALA A O 1
ATOM 2046 N N . ILE A 1 265 ? -46.509 17.750 -5.275 1.00 94.00 265 ILE A N 1
ATOM 2047 C CA . ILE A 1 265 ? -46.044 18.289 -3.986 1.00 94.00 265 ILE A CA 1
ATOM 2048 C C . ILE A 1 265 ? -47.177 18.313 -2.955 1.00 94.00 265 ILE A C 1
ATOM 2050 O O . ILE A 1 265 ? -46.944 17.927 -1.809 1.00 94.00 265 ILE A O 1
ATOM 2054 N N . GLN A 1 266 ? -48.396 18.700 -3.346 1.00 93.56 266 GLN A N 1
ATOM 2055 C CA . GLN A 1 266 ? -49.567 18.677 -2.459 1.00 93.56 266 GLN A CA 1
ATOM 2056 C C . GLN A 1 266 ? -49.847 17.259 -1.936 1.00 93.56 266 GLN A C 1
ATOM 2058 O O . GLN A 1 266 ? -49.906 17.053 -0.724 1.00 93.56 266 GLN A O 1
ATOM 2063 N N . HIS A 1 267 ? -49.930 16.266 -2.827 1.00 95.06 267 HIS A N 1
ATOM 2064 C CA . HIS A 1 267 ? -50.171 14.874 -2.439 1.00 95.06 267 HIS A CA 1
ATOM 2065 C C . HIS A 1 267 ? -49.046 14.280 -1.573 1.00 95.06 267 HIS A C 1
ATOM 2067 O O . HIS A 1 267 ? -49.334 13.631 -0.570 1.00 95.06 267 HIS A O 1
ATOM 2073 N N . TYR A 1 268 ? -47.766 14.522 -1.889 1.00 95.06 268 TYR A N 1
ATOM 2074 C CA . TYR A 1 268 ? -46.672 14.038 -1.035 1.00 95.06 268 TYR A CA 1
ATOM 2075 C C . TYR A 1 268 ? -46.626 14.738 0.329 1.00 95.06 268 TYR A C 1
ATOM 2077 O O . TYR A 1 268 ? -46.294 14.096 1.319 1.00 95.06 268 TYR A O 1
ATOM 2085 N N . THR A 1 269 ? -46.978 16.025 0.408 1.00 94.38 269 THR A N 1
ATOM 2086 C CA . THR A 1 269 ? -47.063 16.754 1.688 1.00 94.38 269 THR A CA 1
ATOM 2087 C C . THR A 1 269 ? -48.178 16.177 2.556 1.00 94.38 269 THR A C 1
ATOM 2089 O O . THR A 1 269 ? -47.927 15.817 3.700 1.00 94.38 269 THR A O 1
ATOM 2092 N N . LYS A 1 270 ? -49.361 15.953 1.976 1.00 93.25 270 LYS A N 1
ATOM 2093 C CA . LYS A 1 270 ? -50.486 15.308 2.660 1.00 93.25 270 LYS A CA 1
ATOM 2094 C C . LYS A 1 270 ? -50.179 13.866 3.092 1.00 93.25 270 LYS A C 1
ATOM 2096 O O . LYS A 1 270 ? -50.674 13.424 4.120 1.00 93.25 270 LYS A O 1
ATOM 2101 N N . ALA A 1 271 ? -49.346 13.132 2.349 1.00 92.38 271 ALA A N 1
ATOM 2102 C CA . ALA A 1 271 ? -48.862 11.819 2.783 1.00 92.38 271 ALA A CA 1
ATOM 2103 C C . ALA A 1 271 ? -47.987 11.918 4.051 1.00 92.38 271 ALA A C 1
ATOM 2105 O O . ALA A 1 271 ? -48.230 11.178 4.997 1.00 92.38 271 ALA A O 1
ATOM 2106 N N . ILE A 1 272 ? -47.052 12.881 4.101 1.00 93.12 272 ILE A N 1
ATOM 2107 C CA . ILE A 1 272 ? -46.184 13.158 5.269 1.00 93.12 272 ILE A CA 1
ATOM 2108 C C . ILE A 1 272 ? -46.994 13.610 6.499 1.00 93.12 272 ILE A C 1
ATOM 2110 O O . ILE A 1 272 ? -46.593 13.355 7.629 1.00 93.12 272 ILE A O 1
ATOM 2114 N N . GLU A 1 273 ? -48.123 14.291 6.296 1.00 91.81 273 GLU A N 1
ATOM 2115 C CA . GLU A 1 273 ? -49.034 14.717 7.373 1.00 91.81 273 GLU A CA 1
ATOM 2116 C C . GLU A 1 273 ? -49.887 13.567 7.942 1.00 91.81 273 GLU A C 1
ATOM 2118 O O . GLU A 1 273 ? -50.363 13.656 9.073 1.00 91.81 273 GLU A O 1
ATOM 2123 N N . LEU A 1 274 ? -50.096 12.494 7.171 1.00 88.81 274 LEU A N 1
ATOM 2124 C CA . LEU A 1 274 ? -50.885 11.323 7.574 1.00 88.81 274 LEU A CA 1
ATOM 2125 C C . LEU A 1 274 ? -50.030 10.219 8.218 1.00 88.81 274 LEU A C 1
ATOM 2127 O O . LEU A 1 274 ? -50.519 9.510 9.103 1.00 88.81 274 LEU A O 1
ATOM 2131 N N . ASP A 1 275 ? -48.785 10.073 7.762 1.00 87.06 275 ASP A N 1
ATOM 2132 C CA . ASP A 1 275 ? -47.822 9.054 8.182 1.00 87.06 275 ASP A CA 1
ATOM 2133 C C . ASP A 1 275 ? -46.383 9.596 8.052 1.00 87.06 275 ASP A C 1
ATOM 2135 O O . ASP A 1 275 ? -45.959 10.010 6.970 1.00 87.06 275 ASP A O 1
ATOM 2139 N N . ASP A 1 276 ? -45.622 9.588 9.151 1.00 83.31 276 ASP A N 1
ATOM 2140 C CA . ASP A 1 276 ? -44.225 10.044 9.193 1.00 83.31 276 ASP A CA 1
ATOM 2141 C C . ASP A 1 276 ? -43.202 8.895 9.333 1.00 83.31 276 ASP A C 1
ATOM 2143 O O . ASP A 1 276 ? -42.001 9.152 9.487 1.00 83.31 276 ASP A O 1
ATOM 2147 N N . GLU A 1 277 ? -43.664 7.639 9.234 1.00 84.06 277 GLU A N 1
ATOM 2148 C CA . GLU A 1 277 ? -42.836 6.426 9.290 1.00 84.06 277 GLU A CA 1
ATOM 2149 C C . GLU A 1 277 ? -42.282 6.001 7.913 1.00 84.06 277 GLU A C 1
ATOM 2151 O O . GLU A 1 277 ? -41.318 5.239 7.833 1.00 84.06 277 GLU A O 1
ATOM 2156 N N . ASP A 1 278 ? -42.838 6.500 6.803 1.00 87.38 278 ASP A N 1
ATOM 2157 C CA . ASP A 1 278 ? -42.348 6.198 5.452 1.00 87.38 278 ASP A CA 1
ATOM 2158 C C . ASP A 1 278 ? -41.607 7.387 4.814 1.00 87.38 278 ASP A C 1
ATOM 2160 O O . ASP A 1 278 ? -42.160 8.235 4.104 1.00 87.38 278 ASP A O 1
ATOM 2164 N N . ILE A 1 279 ? -40.279 7.390 4.973 1.00 91.00 279 ILE A N 1
ATOM 2165 C CA . ILE A 1 279 ? -39.383 8.380 4.351 1.00 91.00 279 ILE A CA 1
ATOM 2166 C C . ILE A 1 279 ? -39.464 8.429 2.813 1.00 91.00 279 ILE A C 1
ATOM 2168 O O . ILE A 1 279 ? -38.947 9.369 2.198 1.00 91.00 279 ILE A O 1
ATOM 2172 N N . SER A 1 280 ? -40.108 7.463 2.141 1.00 90.50 280 SER A N 1
ATOM 2173 C CA . SER A 1 280 ? -40.304 7.526 0.692 1.00 90.50 280 SER A CA 1
ATOM 2174 C C . SER A 1 280 ? -41.137 8.738 0.267 1.00 90.50 280 SER A C 1
ATOM 2176 O O . SER A 1 280 ? -40.869 9.266 -0.814 1.00 90.50 280 SER A O 1
ATOM 2178 N N . PHE A 1 281 ? -42.045 9.253 1.109 1.00 93.31 281 PHE A N 1
ATOM 2179 C CA . PHE A 1 281 ? -42.780 10.490 0.823 1.00 93.31 281 PHE A CA 1
ATOM 2180 C C . PHE A 1 281 ? -41.826 11.690 0.678 1.00 93.31 281 PHE A C 1
ATOM 2182 O O . PHE A 1 281 ? -41.806 12.336 -0.372 1.00 93.31 281 PHE A O 1
ATOM 2189 N N . LEU A 1 282 ? -40.967 11.921 1.681 1.00 91.88 282 LEU A N 1
ATOM 2190 C CA . LEU A 1 282 ? -39.958 12.991 1.689 1.00 91.88 282 LEU A CA 1
ATOM 2191 C C . LEU A 1 282 ? -38.998 12.865 0.502 1.00 91.88 282 LEU A C 1
ATOM 2193 O O . LEU A 1 282 ? -38.817 13.812 -0.262 1.00 91.88 282 LEU A O 1
ATOM 2197 N N . THR A 1 283 ? -38.421 11.678 0.277 1.00 92.94 283 THR A N 1
ATOM 2198 C CA . THR A 1 283 ? -37.457 11.521 -0.826 1.00 92.94 283 THR A CA 1
ATOM 2199 C C . THR A 1 283 ? -38.103 11.654 -2.211 1.00 92.94 283 THR A C 1
ATOM 2201 O O . THR A 1 283 ? -37.417 12.016 -3.168 1.00 92.94 283 THR A O 1
ATOM 2204 N N . ASN A 1 284 ? -39.404 11.375 -2.353 1.00 93.75 284 ASN A N 1
ATOM 2205 C CA . ASN A 1 284 ? -40.129 11.602 -3.602 1.00 93.75 284 ASN A CA 1
ATOM 2206 C C . ASN A 1 284 ? -40.500 13.078 -3.789 1.00 93.75 284 ASN A C 1
ATOM 2208 O O . ASN A 1 284 ? -40.342 13.573 -4.903 1.00 93.75 284 ASN A O 1
ATOM 2212 N N . ARG A 1 285 ? -40.876 13.808 -2.729 1.00 95.00 285 ARG A N 1
ATOM 2213 C CA . ARG A 1 285 ? -41.088 15.265 -2.786 1.00 95.00 285 ARG A CA 1
ATOM 2214 C C . ARG A 1 285 ? -39.796 16.020 -3.130 1.00 95.00 285 ARG A C 1
ATOM 2216 O O . ARG A 1 285 ? -39.803 16.827 -4.058 1.00 95.00 285 ARG A O 1
ATOM 2223 N N . ALA A 1 286 ? -38.662 15.626 -2.541 1.00 95.31 286 ALA A N 1
ATOM 2224 C CA . ALA A 1 286 ? -37.332 16.106 -2.934 1.00 95.31 286 ALA A CA 1
ATOM 2225 C C . ALA A 1 286 ? -37.032 15.907 -4.432 1.00 95.31 286 ALA A C 1
ATOM 2227 O O . ALA A 1 286 ? -36.402 16.753 -5.060 1.00 95.31 286 ALA A O 1
ATOM 2228 N N . ALA A 1 287 ? -37.496 14.805 -5.034 1.00 94.38 287 ALA A N 1
ATOM 2229 C CA . ALA A 1 287 ? -37.319 14.570 -6.468 1.00 94.38 287 ALA A CA 1
ATOM 2230 C C . ALA A 1 287 ? -38.117 15.558 -7.330 1.00 94.38 287 ALA A C 1
ATOM 2232 O O . ALA A 1 287 ? -37.636 15.955 -8.387 1.00 94.38 287 ALA A O 1
ATOM 2233 N N . VAL A 1 288 ? -39.297 15.990 -6.868 1.00 94.75 288 VAL A N 1
ATOM 2234 C CA . VAL A 1 288 ? -40.065 17.049 -7.537 1.00 94.75 288 VAL A CA 1
ATOM 2235 C C . VAL A 1 288 ? -39.301 18.370 -7.481 1.00 94.75 288 VAL A C 1
ATOM 2237 O O . VAL A 1 288 ? -39.087 18.997 -8.516 1.00 94.75 288 VAL A O 1
ATOM 2240 N N . PHE A 1 289 ? -38.810 18.757 -6.300 1.00 95.56 289 PHE A N 1
ATOM 2241 C CA . PHE A 1 289 ? -38.025 19.981 -6.134 1.00 95.56 289 PHE A CA 1
ATOM 2242 C C . PHE A 1 289 ? -36.731 19.982 -6.969 1.00 95.56 289 PHE A C 1
ATOM 2244 O O . PHE A 1 289 ? -36.394 21.007 -7.561 1.00 95.56 289 PHE A O 1
ATOM 2251 N N . LEU A 1 290 ? -36.053 18.834 -7.101 1.00 93.75 290 LEU A N 1
ATOM 2252 C CA . LEU A 1 290 ? -34.866 18.676 -7.951 1.00 93.75 290 LEU A CA 1
ATOM 2253 C C . LEU A 1 290 ? -35.162 18.904 -9.446 1.00 93.75 290 LEU A C 1
ATOM 2255 O O . LEU A 1 290 ? -34.377 19.571 -10.121 1.00 93.75 290 LEU A O 1
ATOM 2259 N N . GLU A 1 291 ? -36.281 18.382 -9.959 1.00 92.12 291 GLU A N 1
ATOM 2260 C CA . GLU A 1 291 ? -36.712 18.579 -11.356 1.00 92.12 291 GLU A CA 1
ATOM 2261 C C . GLU A 1 291 ? -37.242 20.002 -11.612 1.00 92.12 291 GLU A C 1
ATOM 2263 O O . GLU A 1 291 ? -37.025 20.554 -12.690 1.00 92.12 291 GLU A O 1
ATOM 2268 N N . MET A 1 292 ? -37.876 20.634 -10.616 1.00 91.44 292 MET A N 1
ATOM 2269 C CA . MET A 1 292 ? -38.283 22.048 -10.666 1.00 91.44 292 MET A CA 1
ATOM 2270 C C . MET A 1 292 ? -37.104 23.032 -10.552 1.00 91.44 292 MET A C 1
ATOM 2272 O O . MET A 1 292 ? -37.285 24.228 -10.767 1.00 91.44 292 MET A O 1
ATOM 2276 N N . GLY A 1 293 ? -35.906 22.560 -10.190 1.00 90.62 293 GLY A N 1
ATOM 2277 C CA . GLY A 1 293 ? -34.738 23.409 -9.939 1.00 90.62 293 GLY A CA 1
ATOM 2278 C C . GLY A 1 293 ? -34.758 24.145 -8.592 1.00 90.62 293 GLY A C 1
ATOM 2279 O O . GLY A 1 293 ? -33.913 25.008 -8.363 1.00 90.62 293 GLY A O 1
ATOM 2280 N N . ASN A 1 294 ? -35.683 23.806 -7.688 1.00 93.81 294 ASN A N 1
ATOM 2281 C CA . ASN A 1 294 ? -35.718 24.329 -6.323 1.00 93.81 294 ASN A CA 1
ATOM 2282 C C . ASN A 1 294 ? -34.766 23.516 -5.429 1.00 93.81 294 ASN A C 1
ATOM 2284 O O . ASN A 1 294 ? -35.166 22.626 -4.676 1.00 93.81 294 ASN A O 1
ATOM 2288 N N . TYR A 1 295 ? -33.469 23.788 -5.568 1.00 93.62 295 TYR A N 1
ATOM 2289 C CA . TYR A 1 295 ? -32.426 22.996 -4.919 1.00 93.62 295 TYR A CA 1
ATOM 2290 C C . TYR A 1 295 ? -32.436 23.119 -3.387 1.00 93.62 295 TYR A C 1
ATOM 2292 O O . TYR A 1 295 ? -32.125 22.141 -2.715 1.00 93.62 295 TYR A O 1
ATOM 2300 N N . GLU A 1 296 ? -32.850 24.257 -2.824 1.00 92.88 296 GLU A N 1
ATOM 2301 C CA . GLU A 1 296 ? -32.880 24.464 -1.369 1.00 92.88 296 GLU A CA 1
ATOM 2302 C C . GLU A 1 296 ? -33.942 23.598 -0.677 1.00 92.88 296 GLU A C 1
ATOM 2304 O O . GLU A 1 296 ? -33.622 22.887 0.276 1.00 92.88 296 GLU A O 1
ATOM 2309 N N . GLU A 1 297 ? -35.181 23.572 -1.184 1.00 93.00 297 GLU A N 1
ATOM 2310 C CA . GLU A 1 297 ? -36.225 22.686 -0.641 1.00 93.00 297 GLU A CA 1
ATOM 2311 C C . GLU A 1 297 ? -35.919 21.203 -0.916 1.00 93.00 297 GLU A C 1
ATOM 2313 O O . GLU A 1 297 ? -36.170 20.347 -0.067 1.00 93.00 297 GLU A O 1
ATOM 2318 N N . CYS A 1 298 ? -35.275 20.887 -2.049 1.00 95.62 298 CYS A N 1
ATOM 2319 C CA . CYS A 1 298 ? -34.754 19.541 -2.304 1.00 95.62 298 CYS A CA 1
ATOM 2320 C C . CYS A 1 298 ? -33.735 19.102 -1.238 1.00 95.62 298 CYS A C 1
ATOM 2322 O O . CYS A 1 298 ? -33.760 17.944 -0.817 1.00 95.62 298 CYS A O 1
ATOM 2324 N N . ILE A 1 299 ? -32.826 19.988 -0.817 1.00 95.44 299 ILE A N 1
ATOM 2325 C CA . ILE A 1 299 ? -31.817 19.684 0.206 1.00 95.44 299 ILE A CA 1
ATOM 2326 C C . ILE A 1 299 ? -32.494 19.478 1.568 1.00 95.44 299 ILE A C 1
ATOM 2328 O O . ILE A 1 299 ? -32.232 18.458 2.205 1.00 95.44 299 ILE A O 1
ATOM 2332 N N . LYS A 1 300 ? -33.426 20.360 1.963 1.00 95.44 300 LYS A N 1
ATOM 2333 C CA . LYS A 1 300 ? -34.192 20.250 3.223 1.00 95.44 300 LYS A CA 1
ATOM 2334 C C . LYS A 1 300 ? -34.955 18.925 3.334 1.00 95.44 300 LYS A C 1
ATOM 2336 O O . LYS A 1 300 ? -34.831 18.236 4.346 1.00 95.44 300 LYS A O 1
ATOM 2341 N N . ASP A 1 301 ? -35.686 18.525 2.289 1.00 94.81 301 ASP A N 1
ATOM 2342 C CA . ASP A 1 301 ? -36.400 17.238 2.278 1.00 94.81 301 ASP A CA 1
ATOM 2343 C C . ASP A 1 301 ? -35.445 16.033 2.294 1.00 94.81 301 ASP A C 1
ATOM 2345 O O . ASP A 1 301 ? -35.762 15.004 2.894 1.00 94.81 301 ASP A O 1
ATOM 2349 N N . CYS A 1 302 ? -34.270 16.136 1.659 1.00 95.81 302 CYS A N 1
ATOM 2350 C CA . CYS A 1 302 ? -33.270 15.069 1.707 1.00 95.81 302 CYS A CA 1
ATOM 2351 C C . CYS A 1 302 ? -32.640 14.927 3.097 1.00 95.81 302 CYS A C 1
ATOM 2353 O O . CYS A 1 302 ? -32.484 13.801 3.560 1.00 95.81 302 CYS A O 1
ATOM 2355 N N . ASP A 1 303 ? -32.305 16.030 3.770 1.00 94.94 303 ASP A N 1
ATOM 2356 C CA . ASP A 1 303 ? -31.742 15.986 5.123 1.00 94.94 303 ASP A CA 1
ATOM 2357 C C . ASP A 1 303 ? -32.767 15.460 6.136 1.00 94.94 303 ASP A C 1
ATOM 2359 O O . ASP A 1 303 ? -32.451 14.529 6.878 1.00 94.94 303 ASP A O 1
ATOM 2363 N N . LYS A 1 304 ? -34.026 15.926 6.081 1.00 94.25 304 LYS A N 1
ATOM 2364 C CA . LYS A 1 304 ? -35.106 15.381 6.921 1.00 94.25 304 LYS A CA 1
ATOM 2365 C C . LYS A 1 304 ? -35.343 13.885 6.665 1.00 94.25 304 LYS A C 1
ATOM 2367 O O . LYS A 1 304 ? -35.617 13.139 7.601 1.00 94.25 304 LYS A O 1
ATOM 2372 N N . ALA A 1 305 ? -35.210 13.415 5.421 1.00 93.25 305 ALA A N 1
ATOM 2373 C CA . ALA A 1 305 ? -35.318 11.989 5.100 1.00 93.25 305 ALA A CA 1
ATOM 2374 C C . ALA A 1 305 ? -34.136 11.147 5.623 1.00 93.25 305 ALA A C 1
ATOM 2376 O O . ALA A 1 305 ? -34.326 9.973 5.938 1.00 93.25 305 ALA A O 1
ATOM 2377 N N . VAL A 1 306 ? -32.930 11.719 5.719 1.00 92.62 306 VAL A N 1
ATOM 2378 C CA . VAL A 1 306 ? -31.748 11.054 6.301 1.00 92.62 306 VAL A CA 1
ATOM 2379 C C . VAL A 1 306 ? -31.847 11.001 7.825 1.00 92.62 306 VAL A C 1
ATOM 2381 O O . VAL A 1 306 ? -31.539 9.969 8.414 1.00 92.62 306 VAL A O 1
ATOM 2384 N N . GLU A 1 307 ? -32.303 12.081 8.458 1.00 91.31 307 GLU A N 1
ATOM 2385 C CA . GLU A 1 307 ? -32.556 12.161 9.900 1.00 91.31 307 GLU A CA 1
ATOM 2386 C C . GLU A 1 307 ? -33.644 11.162 10.322 1.00 91.31 307 GLU A C 1
ATOM 2388 O O . GLU A 1 307 ? -33.346 10.171 10.994 1.00 91.31 307 GLU A O 1
ATOM 2393 N N . ARG A 1 308 ? -34.872 11.329 9.810 1.00 89.00 308 ARG A N 1
ATOM 2394 C CA . ARG A 1 308 ? -36.016 10.455 10.120 1.00 89.00 308 ARG A CA 1
ATOM 2395 C C . ARG A 1 308 ? -35.759 8.998 9.718 1.00 89.00 308 ARG A C 1
ATOM 2397 O O . ARG A 1 308 ? -36.146 8.077 10.430 1.00 89.00 308 ARG A O 1
ATOM 2404 N N . GLY A 1 309 ? -35.032 8.768 8.621 1.00 88.06 309 GLY A N 1
ATOM 2405 C CA . GLY A 1 309 ? -34.651 7.425 8.173 1.00 88.06 309 GLY A CA 1
ATOM 2406 C C . GLY A 1 309 ? -33.706 6.693 9.128 1.00 88.06 309 GLY A C 1
ATOM 2407 O O . GLY A 1 309 ? -33.774 5.469 9.233 1.00 88.06 309 GLY A O 1
ATOM 2408 N N . ARG A 1 310 ? -32.851 7.425 9.854 1.00 86.56 310 ARG A N 1
ATOM 2409 C CA . ARG A 1 310 ? -31.955 6.858 10.874 1.00 86.56 310 ARG A CA 1
ATOM 2410 C C . ARG A 1 310 ? -32.682 6.583 12.189 1.00 86.56 310 ARG A C 1
ATOM 2412 O O . ARG A 1 310 ? -32.430 5.540 12.786 1.00 86.56 310 ARG A O 1
ATOM 2419 N N . GLU A 1 311 ? -33.612 7.448 12.598 1.00 87.94 311 GLU A N 1
ATOM 2420 C CA . GLU A 1 311 ? -34.501 7.196 13.748 1.00 87.94 311 GLU A CA 1
ATOM 2421 C C . GLU A 1 311 ? -35.305 5.901 13.559 1.00 87.94 311 GLU A C 1
ATOM 2423 O O . GLU A 1 311 ? -35.302 5.019 14.417 1.00 87.94 311 GLU A O 1
ATOM 2428 N N . LEU A 1 312 ? -35.940 5.765 12.391 1.00 85.12 312 LEU A N 1
ATOM 2429 C CA . LEU A 1 312 ? -36.821 4.652 12.029 1.00 85.12 312 LEU A CA 1
ATOM 2430 C C . LEU A 1 312 ? -36.080 3.384 11.575 1.00 85.12 312 LEU A C 1
ATOM 2432 O O . LEU A 1 312 ? -36.722 2.391 11.240 1.00 85.12 312 LEU A O 1
ATOM 2436 N N . ARG A 1 313 ? -34.740 3.408 11.513 1.00 82.75 313 ARG A N 1
ATOM 2437 C CA . ARG A 1 313 ? -33.897 2.309 10.995 1.00 82.75 313 ARG A CA 1
ATOM 2438 C C . ARG A 1 313 ? -34.310 1.836 9.585 1.00 82.75 313 ARG A C 1
ATOM 2440 O O . ARG A 1 313 ? -34.300 0.642 9.291 1.00 82.75 313 ARG A O 1
ATOM 2447 N N . SER A 1 314 ? -34.691 2.776 8.718 1.00 80.56 314 SER A N 1
ATOM 2448 C CA . SER A 1 314 ? -35.096 2.513 7.329 1.00 80.56 314 SER A CA 1
ATOM 2449 C C . SER A 1 314 ? -33.960 1.914 6.481 1.00 80.56 314 SER A C 1
ATOM 2451 O O . SER A 1 314 ? -32.786 2.128 6.774 1.00 80.56 314 SER A O 1
ATOM 2453 N N . ASP A 1 315 ? -34.297 1.214 5.384 1.00 83.00 315 ASP A N 1
ATOM 2454 C CA . ASP A 1 315 ? -33.310 0.621 4.458 1.00 83.00 315 ASP A CA 1
ATOM 2455 C C . ASP A 1 315 ? -32.270 1.665 4.008 1.00 83.00 315 ASP A C 1
ATOM 2457 O O . ASP A 1 315 ? -32.615 2.701 3.428 1.00 83.00 315 ASP A O 1
ATOM 2461 N N . PHE A 1 316 ? -30.988 1.356 4.222 1.00 85.44 316 PHE A N 1
ATOM 2462 C CA . PHE A 1 316 ? -29.840 2.178 3.833 1.00 85.44 316 PHE A CA 1
ATOM 2463 C C . PHE A 1 316 ? -29.884 2.612 2.357 1.00 85.44 316 PHE A C 1
ATOM 2465 O O . PHE A 1 316 ? -29.437 3.708 2.022 1.00 85.44 316 PHE A O 1
ATOM 2472 N N . LYS A 1 317 ? -30.513 1.825 1.468 1.00 88.94 317 LYS A N 1
ATOM 2473 C CA . LYS A 1 317 ? -30.776 2.205 0.065 1.00 88.94 317 LYS A CA 1
ATOM 2474 C C . LYS A 1 317 ? -31.591 3.491 -0.061 1.00 88.94 317 LYS A C 1
ATOM 2476 O O . LYS A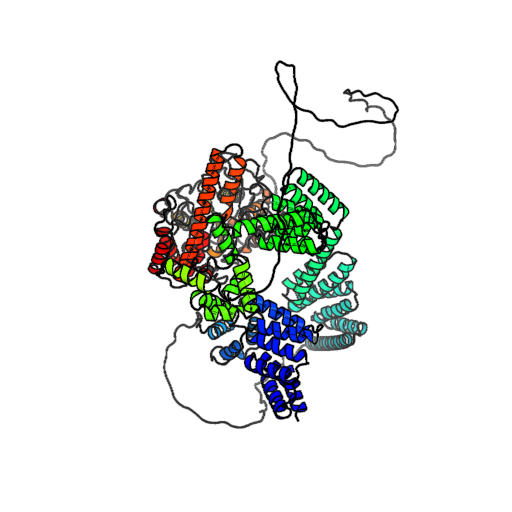 1 317 ? -31.337 4.287 -0.963 1.00 88.94 317 LYS A O 1
ATOM 2481 N N . MET A 1 318 ? -32.571 3.711 0.813 1.00 85.81 318 MET A N 1
ATOM 2482 C CA . MET A 1 318 ? -33.419 4.908 0.801 1.00 85.81 318 MET A CA 1
ATOM 2483 C C . MET A 1 318 ? -32.684 6.128 1.367 1.00 85.81 318 MET A C 1
ATOM 2485 O O . MET A 1 318 ? -32.795 7.213 0.794 1.00 85.81 318 MET A O 1
ATOM 2489 N N . ILE A 1 319 ? -31.856 5.936 2.398 1.00 88.94 319 ILE A N 1
ATOM 2490 C CA . ILE A 1 319 ? -30.965 6.968 2.956 1.00 88.94 319 ILE A CA 1
ATOM 2491 C C . ILE A 1 319 ? -29.919 7.388 1.904 1.00 88.94 319 ILE A C 1
ATOM 2493 O O . ILE A 1 319 ? -29.799 8.567 1.567 1.00 88.94 319 ILE A O 1
ATOM 2497 N N . ALA A 1 320 ? -29.244 6.425 1.269 1.00 90.56 320 ALA A N 1
ATOM 2498 C CA . ALA A 1 320 ? -28.314 6.661 0.163 1.00 90.56 320 ALA A CA 1
ATOM 2499 C C . ALA A 1 320 ? -28.982 7.332 -1.052 1.00 90.56 320 ALA A C 1
ATOM 2501 O O . ALA A 1 320 ? -28.367 8.161 -1.728 1.00 90.56 320 ALA A O 1
ATOM 2502 N N . ARG A 1 321 ? -30.257 7.025 -1.331 1.00 93.88 321 ARG A N 1
ATOM 2503 C CA . ARG A 1 321 ? -31.052 7.672 -2.390 1.00 93.88 321 ARG A CA 1
ATOM 2504 C C . ARG A 1 321 ? -31.401 9.125 -2.051 1.00 93.88 321 ARG A C 1
ATOM 2506 O O . ARG A 1 321 ? -31.420 9.951 -2.964 1.00 93.88 321 ARG A O 1
ATOM 2513 N N . ALA A 1 322 ? -31.641 9.452 -0.780 1.00 93.94 322 ALA A N 1
ATOM 2514 C CA . ALA A 1 322 ? -31.796 10.831 -0.313 1.00 93.94 322 ALA A CA 1
ATOM 2515 C C . ALA A 1 322 ? -30.480 11.613 -0.467 1.00 93.94 322 ALA A C 1
ATOM 2517 O O . ALA A 1 322 ? -30.450 12.640 -1.143 1.00 93.94 322 ALA A O 1
ATOM 2518 N N . LEU A 1 323 ? -29.363 11.072 0.032 1.00 95.31 323 LEU A N 1
ATOM 2519 C CA . LEU A 1 323 ? -28.039 11.690 -0.118 1.00 95.31 323 LEU A CA 1
ATOM 2520 C C . LEU A 1 323 ? -27.634 11.850 -1.595 1.00 95.31 323 LEU A C 1
ATOM 2522 O O . LEU A 1 323 ? -27.152 12.905 -1.993 1.00 95.31 323 LEU A O 1
ATOM 2526 N N . THR A 1 324 ? -27.915 10.866 -2.455 1.00 95.50 324 THR A N 1
ATOM 2527 C CA . THR A 1 324 ? -27.661 10.972 -3.907 1.00 95.50 324 THR A CA 1
ATOM 2528 C C . THR A 1 324 ? -28.484 12.096 -4.557 1.00 95.50 324 THR A C 1
ATOM 2530 O O . THR A 1 324 ? -27.991 12.770 -5.465 1.00 95.50 324 THR A O 1
ATOM 2533 N N . ARG A 1 325 ? -29.721 12.345 -4.099 1.00 94.94 325 ARG A N 1
ATOM 2534 C CA . ARG A 1 325 ? -30.539 13.490 -4.544 1.00 94.94 325 ARG A CA 1
ATOM 2535 C C . ARG A 1 325 ? -29.968 14.817 -4.023 1.00 94.94 325 ARG A C 1
ATOM 2537 O O . ARG A 1 325 ? -29.787 15.725 -4.832 1.00 94.94 325 ARG A O 1
ATOM 2544 N N . LYS A 1 326 ? -29.569 14.899 -2.746 1.00 96.00 326 LYS A N 1
ATOM 2545 C CA . LYS A 1 326 ? -28.884 16.071 -2.161 1.00 96.00 326 LYS A CA 1
ATOM 2546 C C . LYS A 1 326 ? -27.594 16.425 -2.911 1.00 96.00 326 LYS A C 1
ATOM 2548 O O . LYS A 1 326 ? -27.440 17.563 -3.341 1.00 96.00 326 LYS A O 1
ATOM 2553 N N . GLY A 1 327 ? -26.712 15.455 -3.158 1.00 94.88 327 GLY A N 1
ATOM 2554 C CA . GLY A 1 327 ? -25.495 15.658 -3.955 1.00 94.88 327 GLY A CA 1
ATOM 2555 C C . GLY A 1 327 ? -25.803 16.120 -5.384 1.00 94.88 327 GLY A C 1
ATOM 2556 O O . GLY A 1 327 ? -25.151 17.023 -5.901 1.00 94.88 327 GLY A O 1
ATOM 2557 N N . SER A 1 328 ? -26.867 15.589 -6.001 1.00 95.25 328 SER A N 1
ATOM 2558 C CA . SER A 1 328 ? -27.315 16.023 -7.335 1.00 95.25 328 SER A CA 1
ATOM 2559 C C . SER A 1 328 ? -27.835 17.469 -7.355 1.00 95.25 328 SER A C 1
ATOM 2561 O O . SER A 1 328 ? -27.606 18.172 -8.339 1.00 95.25 328 SER A O 1
ATOM 2563 N N . ALA A 1 329 ? -28.497 17.930 -6.287 1.00 94.81 329 ALA A N 1
ATOM 2564 C CA . ALA A 1 329 ? -28.890 19.331 -6.114 1.00 94.81 329 ALA A CA 1
ATOM 2565 C C . ALA A 1 329 ? -27.659 20.234 -5.922 1.00 94.81 329 ALA A C 1
ATOM 2567 O O . ALA A 1 329 ? -27.515 21.247 -6.607 1.00 94.81 329 ALA A O 1
ATOM 2568 N N . LEU A 1 330 ? -26.716 19.817 -5.072 1.00 94.12 330 LEU A N 1
ATOM 2569 C CA . LEU A 1 330 ? -25.474 20.549 -4.819 1.00 94.12 330 LEU A CA 1
ATOM 2570 C C . LEU A 1 330 ? -24.617 20.692 -6.090 1.00 94.12 330 LEU A C 1
ATOM 2572 O O . LEU A 1 330 ? -24.172 21.796 -6.374 1.00 94.12 330 LEU A O 1
ATOM 2576 N N . VAL A 1 331 ? -24.492 19.662 -6.943 1.00 93.88 331 VAL A N 1
ATOM 2577 C CA . VAL A 1 331 ? -23.815 19.780 -8.261 1.00 93.88 331 VAL A CA 1
ATOM 2578 C C . VAL A 1 331 ? -24.479 20.816 -9.177 1.00 93.88 331 VAL A C 1
ATOM 2580 O O . VAL A 1 331 ? -23.810 21.418 -10.020 1.00 93.88 331 VAL A O 1
ATOM 2583 N N . LYS A 1 332 ? -25.792 21.042 -9.061 1.00 92.12 332 LYS A N 1
ATOM 2584 C CA . LYS A 1 332 ? -26.487 22.068 -9.855 1.00 92.12 332 LYS A CA 1
ATOM 2585 C C . LYS A 1 332 ? -26.190 23.472 -9.330 1.00 92.12 332 LYS A C 1
ATOM 2587 O O . LYS A 1 332 ? -25.976 24.366 -10.143 1.00 92.12 332 LYS A O 1
ATOM 2592 N N . MET A 1 333 ? -26.115 23.645 -8.009 1.00 89.56 333 MET A N 1
ATOM 2593 C CA . MET A 1 333 ? -25.720 24.906 -7.367 1.00 89.56 333 MET A CA 1
ATOM 2594 C C . MET A 1 333 ? -24.232 25.225 -7.602 1.00 89.56 333 MET A C 1
ATOM 2596 O O . MET A 1 333 ? -23.906 26.360 -7.945 1.00 89.56 333 MET A O 1
ATOM 2600 N N . ALA A 1 334 ? -23.360 24.211 -7.550 1.00 87.94 334 ALA A N 1
ATOM 2601 C CA . ALA A 1 334 ? -21.918 24.287 -7.811 1.00 87.94 334 ALA A CA 1
ATOM 2602 C C . ALA A 1 334 ? -21.569 24.927 -9.164 1.00 87.94 334 ALA A C 1
ATOM 2604 O O . ALA A 1 334 ? -20.576 25.637 -9.294 1.00 87.94 334 ALA A O 1
ATOM 2605 N N . LYS A 1 335 ? -22.419 24.754 -10.186 1.00 82.25 335 LYS A N 1
ATOM 2606 C CA . LYS A 1 335 ? -22.233 25.396 -11.502 1.00 82.25 335 LYS A CA 1
ATOM 2607 C C . LYS A 1 335 ? -22.387 26.920 -11.479 1.00 82.25 335 LYS A C 1
ATOM 2609 O O . LYS A 1 335 ? -21.953 27.571 -12.425 1.00 82.25 335 LYS A O 1
ATOM 2614 N N . CYS A 1 336 ? -22.982 27.473 -10.423 1.00 80.44 336 CYS A N 1
ATOM 2615 C CA . CYS A 1 336 ? -23.132 28.909 -10.200 1.00 80.44 336 CYS A CA 1
ATOM 2616 C C . CYS A 1 336 ? -22.212 29.418 -9.078 1.00 80.44 336 CYS A C 1
ATOM 2618 O O . CYS A 1 336 ? -21.644 30.497 -9.216 1.00 80.44 336 CYS A O 1
ATOM 2620 N N . SER A 1 337 ? -22.042 28.656 -7.990 1.00 82.88 337 SER A N 1
ATOM 2621 C CA . SER A 1 337 ? -21.179 29.026 -6.854 1.00 82.88 337 SER A CA 1
ATOM 2622 C C . SER A 1 337 ? -19.696 28.693 -7.047 1.00 82.88 337 SER A C 1
ATOM 2624 O O . SER A 1 337 ? -18.884 29.156 -6.253 1.00 82.88 337 SER A O 1
ATOM 2626 N N . LYS A 1 338 ? -19.350 27.885 -8.062 1.00 83.69 338 LYS A N 1
ATOM 2627 C CA . LYS A 1 338 ? -18.041 27.234 -8.291 1.00 83.69 338 LYS A CA 1
ATOM 2628 C C . LYS A 1 338 ? -17.603 26.199 -7.244 1.00 83.69 338 LYS A C 1
ATOM 2630 O O . LYS A 1 338 ? -16.633 25.486 -7.483 1.00 83.69 338 LYS A O 1
ATOM 2635 N N . ASP A 1 339 ? -18.323 26.071 -6.136 1.00 86.19 339 ASP A N 1
ATOM 2636 C CA . ASP A 1 339 ? -18.002 25.148 -5.048 1.00 86.19 339 ASP A CA 1
ATOM 2637 C C . ASP A 1 339 ? -18.615 23.755 -5.279 1.00 86.19 339 ASP A C 1
ATOM 2639 O O . ASP A 1 339 ? -19.837 23.592 -5.239 1.00 86.19 339 ASP A O 1
ATOM 2643 N N . PHE A 1 340 ? -17.765 22.753 -5.528 1.00 90.75 340 PHE A N 1
ATOM 2644 C CA . PHE A 1 340 ? -18.156 21.351 -5.730 1.00 90.75 340 PHE A CA 1
ATOM 2645 C C . PHE A 1 340 ? -17.941 20.468 -4.487 1.00 90.75 340 PHE A C 1
ATOM 2647 O O . PHE A 1 340 ? -18.455 19.346 -4.452 1.00 90.75 340 PHE A O 1
ATOM 2654 N N . GLU A 1 341 ? -17.242 20.950 -3.458 1.00 89.44 341 GLU A N 1
ATOM 2655 C CA . GLU A 1 341 ? -16.838 20.153 -2.293 1.00 89.44 341 GLU A CA 1
ATOM 2656 C C . GLU A 1 341 ? -18.041 19.566 -1.527 1.00 89.44 341 GLU A C 1
ATOM 2658 O O . GLU A 1 341 ? -18.064 18.350 -1.304 1.00 89.44 341 GLU A O 1
ATOM 2663 N N . PRO A 1 342 ? -19.101 20.343 -1.205 1.00 92.06 342 PRO A N 1
ATOM 2664 C CA . PRO A 1 342 ? -20.298 19.818 -0.544 1.00 92.06 342 PRO A CA 1
ATOM 2665 C C . PRO A 1 342 ? -21.008 18.715 -1.341 1.00 92.06 342 PRO A C 1
ATOM 2667 O O . PRO A 1 342 ? -21.622 17.817 -0.758 1.00 92.06 342 PRO A O 1
ATOM 2670 N N . ALA A 1 343 ? -20.939 18.759 -2.676 1.00 92.69 343 ALA A N 1
ATOM 2671 C CA . ALA A 1 343 ? -21.504 17.729 -3.545 1.00 92.69 343 ALA A CA 1
ATOM 2672 C C . ALA A 1 343 ? -20.679 16.434 -3.504 1.00 92.69 343 ALA A C 1
ATOM 2674 O O . ALA A 1 343 ? -21.253 15.354 -3.343 1.00 92.69 343 ALA A O 1
ATOM 2675 N N . ILE A 1 344 ? -19.353 16.551 -3.612 1.00 92.88 344 ILE A N 1
ATOM 2676 C CA . ILE A 1 344 ? -18.394 15.439 -3.542 1.00 92.88 344 ILE A CA 1
ATOM 2677 C C . ILE A 1 344 ? -18.532 14.715 -2.195 1.00 92.88 344 ILE A C 1
ATOM 2679 O O . ILE A 1 344 ? -18.803 13.513 -2.162 1.00 92.88 344 ILE A O 1
ATOM 2683 N N . GLU A 1 345 ? -18.478 15.457 -1.086 1.00 92.81 345 GLU A N 1
ATOM 2684 C CA . GLU A 1 345 ? -18.619 14.915 0.271 1.00 92.81 345 GLU A CA 1
ATOM 2685 C C . GLU A 1 345 ? -19.987 14.228 0.477 1.00 92.81 345 GLU A C 1
ATOM 2687 O O . GLU A 1 345 ? -20.080 13.143 1.059 1.00 92.81 345 GLU A O 1
ATOM 2692 N N . THR A 1 346 ? -21.067 14.801 -0.070 1.00 94.00 346 THR A N 1
ATOM 2693 C CA . THR A 1 346 ? -22.410 14.201 0.002 1.00 94.00 346 THR A CA 1
ATOM 2694 C C . THR A 1 346 ? -22.520 12.903 -0.812 1.00 94.00 346 THR A C 1
ATOM 2696 O O . THR A 1 346 ? -23.171 11.957 -0.360 1.00 94.00 346 THR A O 1
ATOM 2699 N N . PHE A 1 347 ? -21.883 12.800 -1.984 1.00 95.62 347 PHE A N 1
ATOM 2700 C CA . PHE A 1 347 ? -21.860 11.546 -2.748 1.00 95.62 347 PHE A CA 1
ATOM 2701 C C . PHE A 1 347 ? -20.990 10.472 -2.088 1.00 95.62 347 PHE A C 1
ATOM 2703 O O . PHE A 1 347 ? -21.379 9.304 -2.087 1.00 95.62 347 PHE A O 1
ATOM 2710 N N . GLN A 1 348 ? -19.864 10.844 -1.475 1.00 90.31 348 GLN A N 1
ATOM 2711 C CA . GLN A 1 348 ? -19.045 9.919 -0.685 1.00 90.31 348 GLN A CA 1
ATOM 2712 C C . GLN A 1 348 ? -19.849 9.367 0.506 1.00 90.31 348 GLN A C 1
ATOM 2714 O O . GLN A 1 348 ? -19.917 8.152 0.689 1.00 90.31 348 GLN A O 1
ATOM 2719 N N . LYS A 1 349 ? -20.579 10.224 1.238 1.00 92.88 349 LYS A N 1
ATOM 2720 C CA . LYS A 1 349 ? -21.544 9.803 2.275 1.00 92.88 349 LYS A CA 1
ATOM 2721 C C . LYS A 1 349 ? -22.618 8.855 1.720 1.00 92.88 349 LYS A C 1
ATOM 2723 O O . LYS A 1 349 ? -22.889 7.825 2.330 1.00 92.88 349 LYS A O 1
ATOM 2728 N N . ALA A 1 350 ? -23.188 9.149 0.549 1.00 92.62 350 ALA A N 1
ATOM 2729 C CA . ALA A 1 350 ? -24.188 8.289 -0.092 1.00 92.62 350 ALA A CA 1
ATOM 2730 C C . ALA A 1 350 ? -23.651 6.885 -0.439 1.00 92.62 350 ALA A C 1
ATOM 2732 O O . ALA A 1 350 ? -24.364 5.899 -0.263 1.00 92.62 350 ALA A O 1
ATOM 2733 N N . LEU A 1 351 ? -22.403 6.788 -0.911 1.00 87.81 351 LEU A N 1
ATOM 2734 C CA . LEU A 1 351 ? -21.754 5.514 -1.238 1.00 87.81 351 LEU A CA 1
ATOM 2735 C C . LEU A 1 351 ? -21.385 4.690 0.002 1.00 87.81 351 LEU A C 1
ATOM 2737 O O . LEU A 1 351 ? -21.388 3.463 -0.085 1.00 87.81 351 LEU A O 1
ATOM 2741 N N . THR A 1 352 ? -21.114 5.347 1.134 1.00 87.62 352 THR A N 1
ATOM 2742 C CA . THR A 1 352 ? -20.899 4.697 2.438 1.00 87.62 352 THR A CA 1
ATOM 2743 C C . THR A 1 352 ? -22.181 4.061 2.981 1.00 87.62 352 THR A C 1
ATOM 2745 O O . THR A 1 352 ? -22.120 2.965 3.528 1.00 87.62 352 THR A O 1
ATOM 2748 N N . GLU A 1 353 ? -23.340 4.705 2.799 1.00 85.75 353 GLU A N 1
ATOM 2749 C CA . GLU A 1 353 ? -24.649 4.142 3.181 1.00 85.75 353 GLU A CA 1
ATOM 2750 C C . GLU A 1 353 ? -25.066 2.993 2.237 1.00 85.75 353 GLU A C 1
ATOM 2752 O O . GLU A 1 353 ? -25.494 1.934 2.690 1.00 85.75 353 GLU A O 1
ATOM 2757 N N . HIS A 1 354 ? -24.922 3.160 0.913 1.00 88.06 354 HIS A N 1
ATOM 2758 C CA . HIS A 1 354 ? -25.117 2.070 -0.051 1.00 88.06 354 HIS A CA 1
ATOM 2759 C C . HIS A 1 354 ? -24.379 2.315 -1.379 1.00 88.06 354 HIS A C 1
ATOM 2761 O O . HIS A 1 354 ? -24.711 3.225 -2.148 1.00 88.06 354 HIS A O 1
ATOM 2767 N N . ARG A 1 355 ? -23.444 1.423 -1.730 1.00 84.31 355 ARG A N 1
ATOM 2768 C CA . ARG A 1 355 ? -22.667 1.496 -2.979 1.00 84.31 355 ARG A CA 1
ATOM 2769 C C . ARG A 1 355 ? -23.572 1.372 -4.215 1.00 84.31 355 ARG A C 1
ATOM 2771 O O . ARG A 1 355 ? -24.138 0.319 -4.488 1.00 84.31 355 ARG A O 1
ATOM 2778 N N . ASN A 1 356 ? -23.686 2.452 -4.988 1.00 85.75 356 ASN A N 1
ATOM 2779 C CA . ASN A 1 356 ? -24.501 2.535 -6.205 1.00 85.75 356 ASN A CA 1
ATOM 2780 C C . ASN A 1 356 ? -23.642 3.018 -7.395 1.00 85.75 356 ASN A C 1
ATOM 2782 O O . ASN A 1 356 ? -23.085 4.116 -7.304 1.00 85.75 356 ASN A O 1
ATOM 2786 N N . PRO A 1 357 ? -23.560 2.278 -8.521 1.00 86.62 357 PRO A N 1
ATOM 2787 C CA . PRO A 1 357 ? -22.812 2.703 -9.708 1.00 86.62 357 PRO A CA 1
ATOM 2788 C C . PRO A 1 357 ? -23.221 4.076 -10.264 1.00 86.62 357 PRO A C 1
ATOM 2790 O O . PRO A 1 357 ? -22.363 4.839 -10.699 1.00 86.62 357 PRO A O 1
ATOM 2793 N N . ASP A 1 358 ? -24.510 4.427 -10.212 1.00 88.81 358 ASP A N 1
ATOM 2794 C CA . ASP A 1 358 ? -25.007 5.724 -10.698 1.00 88.81 358 ASP A CA 1
ATOM 2795 C C . ASP A 1 358 ? -24.613 6.890 -9.765 1.00 88.81 358 ASP A C 1
ATOM 2797 O O . ASP A 1 358 ? -24.346 7.998 -10.228 1.00 88.81 358 ASP A O 1
ATOM 2801 N N . THR A 1 359 ? -24.480 6.634 -8.459 1.00 90.06 359 THR A N 1
ATOM 2802 C CA . THR A 1 359 ? -23.925 7.600 -7.493 1.00 90.06 359 THR A CA 1
ATOM 2803 C C . THR A 1 359 ? -22.409 7.743 -7.664 1.00 90.06 359 THR A C 1
ATOM 2805 O O . THR A 1 359 ? -21.904 8.861 -7.659 1.00 90.06 359 THR A O 1
ATOM 2808 N N . LEU A 1 360 ? -21.687 6.638 -7.891 1.00 87.75 360 LEU A N 1
ATOM 2809 C CA . LEU A 1 360 ? -20.241 6.652 -8.153 1.00 87.75 360 LEU A CA 1
ATOM 2810 C C . LEU A 1 360 ? -19.904 7.410 -9.441 1.00 87.75 360 LEU A C 1
ATOM 2812 O O . LEU A 1 360 ? -18.971 8.205 -9.461 1.00 87.75 360 LEU A O 1
ATOM 2816 N N . LYS A 1 361 ? -20.702 7.243 -10.501 1.00 93.50 361 LYS A N 1
ATOM 2817 C CA . LYS A 1 361 ? -20.546 8.047 -11.716 1.00 93.50 361 LYS A CA 1
ATOM 2818 C C . LYS A 1 361 ? -20.677 9.548 -11.424 1.00 93.50 361 LYS A C 1
ATOM 2820 O O . LYS A 1 361 ? -19.851 10.325 -11.888 1.00 93.50 361 LYS A O 1
ATOM 2825 N N . LYS A 1 362 ? -21.678 9.949 -10.633 1.00 92.88 362 LYS A N 1
ATOM 2826 C CA . LYS A 1 362 ? -21.925 11.359 -10.278 1.00 92.88 362 LYS A CA 1
ATOM 2827 C C . LYS A 1 362 ? -20.834 11.955 -9.387 1.00 92.88 362 LYS A C 1
ATOM 2829 O O . LYS A 1 362 ? -20.541 13.137 -9.538 1.00 92.88 362 LYS A O 1
ATOM 2834 N N . LEU A 1 363 ? -20.214 11.147 -8.523 1.00 93.06 363 LEU A N 1
ATOM 2835 C CA . LEU A 1 363 ? -19.004 11.521 -7.787 1.00 93.06 363 LEU A CA 1
ATOM 2836 C C . LEU A 1 363 ? -17.854 11.821 -8.759 1.00 93.06 363 LEU A C 1
ATOM 2838 O O . LEU A 1 363 ? -17.363 12.945 -8.781 1.00 93.06 363 LEU A O 1
ATOM 2842 N N . ASN A 1 364 ? -17.508 10.869 -9.629 1.00 90.88 364 ASN A N 1
ATOM 2843 C CA . ASN A 1 364 ? -16.420 11.022 -10.600 1.00 90.88 364 ASN A CA 1
ATOM 2844 C C . ASN A 1 364 ? -16.651 12.210 -11.560 1.00 90.88 364 ASN A C 1
ATOM 2846 O O . ASN A 1 364 ? -15.718 12.945 -11.882 1.00 90.88 364 ASN A O 1
ATOM 2850 N N . ASP A 1 365 ? -17.895 12.420 -12.010 1.00 90.50 365 ASP A N 1
ATOM 2851 C CA . ASP A 1 365 ? -18.283 13.556 -12.857 1.00 90.50 365 ASP A CA 1
ATOM 2852 C C . ASP A 1 365 ? -18.136 14.904 -12.109 1.00 90.50 365 ASP A C 1
ATOM 2854 O O . ASP A 1 365 ? -17.775 15.908 -12.728 1.00 90.50 365 ASP A O 1
ATOM 2858 N N . ALA A 1 366 ? -18.377 14.945 -10.790 1.00 89.50 366 ALA A N 1
ATOM 2859 C CA . ALA A 1 366 ? -18.212 16.140 -9.953 1.00 89.50 366 ALA A CA 1
ATOM 2860 C C . ALA A 1 366 ? -16.739 16.428 -9.611 1.00 89.50 366 ALA A C 1
ATOM 2862 O O . ALA A 1 366 ? -16.294 17.563 -9.768 1.00 89.50 366 ALA A O 1
ATOM 2863 N N . GLU A 1 367 ? -15.965 15.411 -9.223 1.00 89.31 367 GLU A N 1
ATOM 2864 C CA . GLU A 1 367 ? -14.515 15.514 -8.994 1.00 89.31 367 GLU A CA 1
ATOM 2865 C C . GLU A 1 367 ? -13.786 15.969 -10.266 1.00 89.31 367 GLU A C 1
ATOM 2867 O O . GLU A 1 367 ? -12.921 16.848 -10.222 1.00 89.31 367 GLU A O 1
ATOM 2872 N N . LYS A 1 368 ? -14.191 15.444 -11.432 1.00 90.06 368 LYS A N 1
ATOM 2873 C CA . LYS A 1 368 ? -13.696 15.926 -12.722 1.00 90.06 368 LYS A CA 1
ATOM 2874 C C . LYS A 1 368 ? -14.100 17.379 -12.981 1.00 90.06 368 LYS A C 1
ATOM 2876 O O . LYS A 1 368 ? -13.243 18.164 -13.367 1.00 90.06 368 LYS A O 1
ATOM 2881 N N . ALA A 1 369 ? -15.366 17.753 -12.774 1.00 85.56 369 ALA A N 1
ATOM 2882 C CA . ALA A 1 369 ? -15.818 19.130 -12.989 1.00 85.56 369 ALA A CA 1
ATOM 2883 C C . ALA A 1 369 ? -15.064 20.138 -12.104 1.00 85.56 369 ALA A C 1
ATOM 2885 O O . ALA A 1 369 ? -14.720 21.221 -12.579 1.00 85.56 369 ALA A O 1
ATOM 2886 N N . LYS A 1 370 ? -14.745 19.757 -10.859 1.00 88.62 370 LYS A N 1
ATOM 2887 C CA . LYS A 1 370 ? -13.883 20.534 -9.965 1.00 88.62 370 LYS A CA 1
ATOM 2888 C C . LYS A 1 370 ? -12.469 20.678 -10.537 1.00 88.62 370 LYS A C 1
ATOM 2890 O O . LYS A 1 370 ? -11.984 21.793 -10.685 1.00 88.62 370 LYS A O 1
ATOM 2895 N N . LYS A 1 371 ? -11.829 19.576 -10.932 1.00 83.56 371 LYS A N 1
ATOM 2896 C CA . LYS A 1 371 ? -10.471 19.584 -11.503 1.00 83.56 371 LYS A CA 1
ATOM 2897 C C . LYS A 1 371 ? -10.370 20.374 -12.814 1.00 83.56 371 LYS A C 1
ATOM 2899 O O . LYS A 1 371 ? -9.404 21.104 -13.028 1.00 83.56 371 LYS A O 1
ATOM 2904 N N . ASP A 1 372 ? -11.376 20.255 -13.679 1.00 80.62 372 ASP A N 1
ATOM 2905 C CA . ASP A 1 372 ? -11.475 21.023 -14.921 1.00 80.62 372 ASP A CA 1
ATOM 2906 C C . ASP A 1 372 ? -11.634 22.533 -14.620 1.00 80.62 372 ASP A C 1
ATOM 2908 O O . ASP A 1 372 ? -11.146 23.355 -15.397 1.00 80.62 372 ASP A O 1
ATOM 2912 N N . LEU A 1 373 ? -12.273 22.917 -13.503 1.00 81.88 373 LEU A N 1
ATOM 2913 C CA . LEU A 1 373 ? -12.356 24.303 -13.018 1.00 81.88 373 LEU A CA 1
ATOM 2914 C C . LEU A 1 373 ? -11.020 24.787 -12.427 1.00 81.88 373 LEU A C 1
ATOM 2916 O O . LEU A 1 373 ? -10.528 25.830 -12.850 1.00 81.88 373 LEU A O 1
ATOM 2920 N N . GLU A 1 374 ? -10.404 24.027 -11.515 1.00 79.31 374 GLU A N 1
ATOM 2921 C CA . GLU A 1 374 ? -9.081 24.331 -10.938 1.00 79.31 374 GLU A CA 1
ATOM 2922 C C . GLU A 1 374 ? -8.046 24.585 -12.048 1.00 79.31 374 GLU A C 1
ATOM 2924 O O . GLU A 1 374 ? -7.294 25.560 -12.009 1.00 79.31 374 GLU A O 1
ATOM 2929 N N . GLN A 1 375 ? -8.053 23.756 -13.098 1.00 73.06 375 GLN A N 1
ATOM 2930 C CA . GLN A 1 375 ? -7.166 23.914 -14.250 1.00 73.06 375 GLN A CA 1
ATOM 2931 C C . GLN A 1 375 ? -7.488 25.152 -15.109 1.00 73.06 375 GLN A C 1
ATOM 2933 O O . GLN A 1 375 ? -6.577 25.716 -15.715 1.00 73.06 375 GLN A O 1
ATOM 2938 N N . GLN A 1 376 ? -8.747 25.599 -15.164 1.00 73.00 376 GLN A N 1
ATOM 2939 C CA . GLN A 1 376 ? -9.133 26.850 -15.834 1.00 73.00 376 GLN A CA 1
ATOM 2940 C C . GLN A 1 376 ? -8.722 28.090 -15.032 1.00 73.00 376 GLN A C 1
ATOM 2942 O O . GLN A 1 376 ? -8.329 29.088 -15.627 1.00 73.00 376 GLN A O 1
ATOM 2947 N N . GLU A 1 377 ? -8.770 28.038 -13.701 1.00 77.69 377 GLU A N 1
ATOM 2948 C CA . GLU A 1 377 ? -8.348 29.152 -12.838 1.00 77.69 377 GLU A CA 1
ATOM 2949 C C . GLU A 1 377 ? -6.820 29.247 -12.705 1.00 77.69 377 GLU A C 1
ATOM 2951 O O . GLU A 1 377 ? -6.278 30.329 -12.487 1.00 77.69 377 GLU A O 1
ATOM 2956 N N . TYR A 1 378 ? -6.110 28.139 -12.932 1.00 72.69 378 TYR A N 1
ATOM 2957 C CA . TYR A 1 378 ? -4.649 28.089 -13.025 1.00 72.69 378 TYR A CA 1
ATOM 2958 C C . TYR A 1 378 ? -4.090 28.482 -14.413 1.00 72.69 378 TYR A C 1
ATOM 2960 O O . TYR A 1 378 ? -2.875 28.640 -14.577 1.00 72.69 378 TYR A O 1
ATOM 2968 N N . PHE A 1 379 ? -4.952 28.632 -15.426 1.00 80.56 379 PHE A N 1
ATOM 2969 C CA . PHE A 1 379 ? -4.556 28.922 -16.807 1.00 80.56 379 PHE A CA 1
ATOM 2970 C C . PHE A 1 379 ? -4.208 30.407 -17.005 1.00 80.56 379 PHE A C 1
ATOM 2972 O O . PHE A 1 379 ? -5.077 31.242 -17.255 1.00 80.56 379 PHE A O 1
ATOM 2979 N N . ASP A 1 380 ? -2.913 30.731 -16.958 1.00 84.31 380 ASP A N 1
ATOM 2980 C CA . ASP A 1 380 ? -2.384 32.053 -17.314 1.00 84.31 380 ASP A CA 1
ATOM 2981 C C . ASP A 1 380 ? -1.331 31.932 -18.436 1.00 84.31 380 ASP A C 1
ATOM 2983 O O . ASP A 1 380 ? -0.186 31.542 -18.177 1.00 84.31 380 ASP A O 1
ATOM 2987 N N . PRO A 1 381 ? -1.679 32.289 -19.689 1.00 82.88 381 PRO A N 1
ATOM 2988 C CA . PRO A 1 381 ? -0.746 32.268 -20.814 1.00 82.88 381 PRO A CA 1
ATOM 2989 C C . PRO A 1 381 ? 0.466 33.199 -20.676 1.00 82.88 381 PRO A C 1
ATOM 2991 O O . PRO A 1 381 ? 1.508 32.901 -21.254 1.00 82.88 381 PRO A O 1
ATOM 2994 N N . LYS A 1 382 ? 0.366 34.309 -19.930 1.00 87.56 382 LYS A N 1
ATOM 2995 C CA . LYS A 1 382 ? 1.488 35.243 -19.739 1.00 87.56 382 LYS A CA 1
ATOM 2996 C C . LYS A 1 382 ? 2.507 34.657 -18.775 1.00 87.56 382 LYS A C 1
ATOM 2998 O O . LYS A 1 382 ? 3.688 34.613 -19.101 1.00 87.56 382 LYS A O 1
ATOM 3003 N N . ILE A 1 383 ? 2.044 34.133 -17.638 1.00 87.19 383 ILE A N 1
ATOM 3004 C CA . ILE A 1 383 ? 2.913 33.431 -16.682 1.00 87.19 383 ILE A CA 1
ATOM 3005 C C . ILE A 1 383 ? 3.503 32.172 -17.339 1.00 87.19 383 ILE A C 1
ATOM 3007 O O . ILE A 1 383 ? 4.675 31.869 -17.128 1.00 87.19 383 ILE A O 1
ATOM 3011 N N . ALA A 1 384 ? 2.743 31.480 -18.198 1.00 88.75 384 ALA A N 1
ATOM 3012 C CA . ALA A 1 384 ? 3.272 30.376 -18.998 1.00 88.75 384 ALA A CA 1
ATOM 3013 C C . ALA A 1 384 ? 4.444 30.809 -19.894 1.00 88.75 384 ALA A C 1
ATOM 3015 O O . ALA A 1 384 ? 5.487 30.157 -19.888 1.00 88.75 384 ALA A O 1
ATOM 3016 N N . ASP A 1 385 ? 4.302 31.911 -20.638 1.00 89.75 385 ASP A N 1
ATOM 3017 C CA . ASP A 1 385 ? 5.373 32.441 -21.485 1.00 89.75 385 ASP A CA 1
ATOM 3018 C C . ASP A 1 385 ? 6.576 32.947 -20.665 1.00 89.75 385 ASP A C 1
ATOM 3020 O O . ASP A 1 385 ? 7.716 32.684 -21.045 1.00 89.75 385 ASP A O 1
ATOM 3024 N N . GLU A 1 386 ? 6.364 33.587 -19.511 1.00 90.62 386 GLU A N 1
ATOM 3025 C CA . GLU A 1 386 ? 7.447 33.997 -18.603 1.00 90.62 386 GLU A CA 1
ATOM 3026 C C . GLU A 1 386 ? 8.241 32.804 -18.049 1.00 90.62 386 GLU A C 1
ATOM 3028 O O . GLU A 1 386 ? 9.474 32.822 -18.049 1.00 90.62 386 GLU A O 1
ATOM 3033 N N . GLU A 1 387 ? 7.563 31.750 -17.588 1.00 91.81 387 GLU A N 1
ATOM 3034 C CA . GLU A 1 387 ? 8.212 30.521 -17.115 1.00 91.81 387 GLU A CA 1
ATOM 3035 C C . GLU A 1 387 ? 8.906 29.767 -18.258 1.00 91.81 387 GLU A C 1
ATOM 3037 O O . GLU A 1 387 ? 9.996 29.219 -18.077 1.00 91.81 387 GLU A O 1
ATOM 3042 N N . ARG A 1 388 ? 8.353 29.822 -19.473 1.00 95.44 388 ARG A N 1
ATOM 3043 C CA . ARG A 1 388 ? 8.986 29.278 -20.679 1.00 95.44 388 ARG A CA 1
ATOM 3044 C C . ARG A 1 388 ? 10.258 30.046 -21.055 1.00 95.44 388 ARG A C 1
ATOM 3046 O O . ARG A 1 388 ? 11.239 29.411 -21.437 1.00 95.44 388 ARG A O 1
ATOM 3053 N N . GLU A 1 389 ? 10.297 31.373 -20.915 1.00 95.25 389 GLU A N 1
ATOM 3054 C CA . GLU A 1 389 ? 11.529 32.152 -21.130 1.00 95.25 389 GLU A CA 1
ATOM 3055 C C . GLU A 1 389 ? 12.564 31.950 -20.006 1.00 95.25 389 GLU A C 1
ATOM 3057 O O . GLU A 1 389 ? 13.760 31.858 -20.293 1.00 95.25 389 GLU A O 1
ATOM 3062 N N . LYS A 1 390 ? 12.140 31.765 -18.746 1.00 92.94 390 LYS A N 1
ATOM 3063 C CA . LYS A 1 390 ? 13.039 31.322 -17.657 1.00 92.94 390 LYS A CA 1
ATOM 3064 C C . LYS A 1 390 ? 13.652 29.956 -17.992 1.00 92.94 390 LYS A C 1
ATOM 3066 O O . LYS A 1 390 ? 14.868 29.790 -17.901 1.00 92.94 390 LYS A O 1
ATOM 3071 N N . GLY A 1 391 ? 12.847 29.006 -18.476 1.00 94.56 391 GLY A N 1
ATOM 3072 C CA . GLY A 1 391 ? 13.319 27.715 -18.987 1.00 94.56 391 GLY A CA 1
ATOM 3073 C C . GLY A 1 391 ? 14.317 27.851 -20.144 1.00 94.56 391 GLY A C 1
ATOM 3074 O O . GLY A 1 391 ? 15.356 27.185 -20.138 1.00 94.56 391 GLY A O 1
ATOM 3075 N N . ASN A 1 392 ? 14.060 28.761 -21.093 1.00 95.00 392 ASN A N 1
ATOM 3076 C CA . ASN A 1 392 ? 14.979 29.068 -22.196 1.00 95.00 392 ASN A CA 1
ATOM 3077 C C . ASN A 1 392 ? 16.335 29.591 -21.688 1.00 95.00 392 ASN A C 1
ATOM 3079 O O . ASN A 1 392 ? 17.372 29.270 -22.267 1.00 95.00 392 ASN A O 1
ATOM 3083 N N . GLU A 1 393 ? 16.351 30.380 -20.614 1.00 94.88 393 GLU A N 1
ATOM 3084 C CA . GLU A 1 393 ? 17.580 30.913 -20.021 1.00 94.88 393 GLU A CA 1
ATOM 3085 C C . GLU A 1 393 ? 18.386 29.837 -19.273 1.00 94.88 393 GLU A C 1
ATOM 3087 O O . GLU A 1 393 ? 19.575 29.661 -19.548 1.00 94.88 393 GLU A O 1
ATOM 3092 N N . TYR A 1 394 ? 17.745 29.014 -18.434 1.00 93.50 394 TYR A N 1
ATOM 3093 C CA . TYR A 1 394 ? 18.411 27.853 -17.821 1.00 93.50 394 TYR A CA 1
ATOM 3094 C C . TYR A 1 394 ? 18.948 26.863 -18.874 1.00 93.50 394 TYR A C 1
ATOM 3096 O O . TYR A 1 394 ? 20.035 26.309 -18.701 1.00 93.50 394 TYR A O 1
ATOM 3104 N N . PHE A 1 395 ? 18.255 26.700 -20.008 1.00 94.44 395 PHE A N 1
ATOM 3105 C CA . PHE A 1 395 ? 18.724 25.871 -21.122 1.00 94.44 395 PHE A CA 1
ATOM 3106 C C . PHE A 1 395 ? 20.010 26.410 -21.774 1.00 94.44 395 PHE A C 1
ATOM 3108 O O . PHE A 1 395 ? 20.923 25.626 -22.036 1.00 94.44 395 PHE A O 1
ATOM 3115 N N . LYS A 1 396 ? 20.137 27.733 -21.983 1.00 94.44 396 LYS A N 1
ATOM 3116 C CA . LYS A 1 396 ? 21.394 28.360 -22.456 1.00 94.44 396 LYS A CA 1
ATOM 3117 C C . LYS A 1 396 ? 22.544 28.130 -21.473 1.00 94.44 396 LYS A C 1
ATOM 3119 O O . LYS A 1 396 ? 23.667 27.862 -21.891 1.00 94.44 396 LYS A O 1
ATOM 3124 N N . GLN A 1 397 ? 22.250 28.184 -20.174 1.00 94.75 397 GLN A N 1
ATOM 3125 C CA . GLN A 1 397 ? 23.203 27.909 -19.092 1.00 94.75 397 GLN A CA 1
ATOM 3126 C C . GLN A 1 397 ? 23.526 26.411 -18.917 1.00 94.75 397 GLN A C 1
ATOM 3128 O O . GLN A 1 397 ? 24.257 26.059 -17.997 1.00 94.75 397 GLN A O 1
ATOM 3133 N N . GLN A 1 398 ? 22.992 25.531 -19.777 1.00 91.56 398 GLN A N 1
ATOM 3134 C CA . GLN A 1 398 ? 23.142 24.068 -19.728 1.00 91.56 398 GLN A CA 1
ATOM 3135 C C . GLN A 1 398 ? 22.596 23.411 -18.441 1.00 91.56 398 GLN A C 1
ATOM 3137 O O . GLN A 1 398 ? 22.881 22.252 -18.146 1.00 91.56 398 GLN A O 1
ATOM 3142 N N . LYS A 1 399 ? 21.750 24.135 -17.699 1.00 91.31 399 LYS A N 1
ATOM 3143 C CA . LYS A 1 399 ? 21.062 23.697 -16.476 1.00 91.31 399 LYS A CA 1
ATOM 3144 C C . LYS A 1 399 ? 19.748 23.008 -16.844 1.00 91.31 399 LYS A C 1
ATOM 3146 O O . LYS A 1 399 ? 18.654 23.556 -16.701 1.00 91.31 399 LYS A O 1
ATOM 3151 N N . TYR A 1 400 ? 19.873 21.833 -17.461 1.00 88.25 400 TYR A N 1
ATOM 3152 C CA . TYR A 1 400 ? 18.742 21.123 -18.065 1.00 88.25 400 TYR A CA 1
ATOM 3153 C C . TYR A 1 400 ? 17.660 20.668 -17.058 1.00 88.25 400 TYR A C 1
ATOM 3155 O O . TYR A 1 400 ? 16.485 20.802 -17.404 1.00 88.25 400 TYR A O 1
ATOM 3163 N N . PRO A 1 401 ? 17.971 20.185 -15.834 1.00 90.12 401 PRO A N 1
ATOM 3164 C CA . PRO A 1 401 ? 16.947 19.849 -14.834 1.00 90.12 401 PRO A CA 1
ATOM 3165 C C . PRO A 1 401 ? 16.115 21.063 -14.390 1.00 90.12 401 PRO A C 1
ATOM 3167 O O . PRO A 1 401 ? 14.889 20.992 -14.303 1.00 90.12 401 PRO A O 1
ATOM 3170 N N . GLU A 1 402 ? 16.763 22.205 -14.170 1.00 87.19 402 GLU A N 1
ATOM 3171 C CA . GLU A 1 402 ? 16.115 23.464 -13.806 1.00 87.19 402 GLU A CA 1
ATOM 3172 C C . GLU A 1 402 ? 15.261 23.993 -14.962 1.00 87.19 402 GLU A C 1
ATOM 3174 O O . GLU A 1 402 ? 14.115 24.394 -14.750 1.00 87.19 402 GLU A O 1
ATOM 3179 N N . ALA A 1 403 ? 15.762 23.907 -16.199 1.00 91.75 403 ALA A N 1
ATOM 3180 C CA . ALA A 1 403 ? 14.984 24.217 -17.394 1.00 91.75 403 ALA A CA 1
ATOM 3181 C C . ALA A 1 403 ? 13.729 23.328 -17.504 1.00 91.75 403 ALA A C 1
ATOM 3183 O O . ALA A 1 403 ? 12.639 23.846 -17.736 1.00 91.75 403 ALA A O 1
ATOM 3184 N N . ILE A 1 404 ? 13.838 22.014 -17.254 1.00 93.06 404 ILE A N 1
ATOM 3185 C CA . ILE A 1 404 ? 12.694 21.081 -17.222 1.00 93.06 404 ILE A CA 1
ATOM 3186 C C . ILE A 1 404 ? 11.663 21.489 -16.168 1.00 93.06 404 ILE A C 1
ATOM 3188 O O . ILE A 1 404 ? 10.465 21.429 -16.453 1.00 93.06 404 ILE A O 1
ATOM 3192 N N . ARG A 1 405 ? 12.093 21.936 -14.981 1.00 91.88 405 ARG A N 1
ATOM 3193 C CA . ARG A 1 405 ? 11.193 22.445 -13.934 1.00 91.88 405 ARG A CA 1
ATOM 3194 C C . ARG A 1 405 ? 10.385 23.647 -14.434 1.00 91.88 405 ARG A C 1
ATOM 3196 O O . ARG A 1 405 ? 9.161 23.637 -14.335 1.00 91.88 405 ARG A O 1
ATOM 3203 N N . HIS A 1 406 ? 11.058 24.630 -15.030 1.00 92.75 406 HIS A N 1
ATOM 3204 C CA . HIS A 1 406 ? 10.430 25.842 -15.563 1.00 92.75 406 HIS A CA 1
ATOM 3205 C C . HIS A 1 406 ? 9.513 25.562 -16.770 1.00 92.75 406 HIS A C 1
ATOM 3207 O O . HIS A 1 406 ? 8.378 26.030 -16.795 1.00 92.75 406 HIS A O 1
ATOM 3213 N N . TYR A 1 407 ? 9.918 24.706 -17.718 1.00 93.75 407 TYR A N 1
ATOM 3214 C CA . TYR A 1 407 ? 9.029 24.275 -18.807 1.00 93.75 407 TYR A CA 1
ATOM 3215 C C . TYR A 1 407 ? 7.833 23.450 -18.313 1.00 93.75 407 TYR A C 1
ATOM 3217 O O . TYR A 1 407 ? 6.764 23.504 -18.912 1.00 93.75 407 TYR A O 1
ATOM 3225 N N . THR A 1 408 ? 7.980 22.688 -17.226 1.00 93.12 408 THR A N 1
ATOM 3226 C CA . THR A 1 408 ? 6.868 21.918 -16.644 1.00 93.12 408 THR A CA 1
ATOM 3227 C C . THR A 1 408 ? 5.855 22.824 -15.950 1.00 93.12 408 THR A C 1
ATOM 3229 O O . THR A 1 408 ? 4.658 22.579 -16.073 1.00 93.12 408 THR A O 1
ATOM 3232 N N . GLU A 1 409 ? 6.301 23.893 -15.289 1.00 89.44 409 GLU A N 1
ATOM 3233 C CA . GLU A 1 409 ? 5.406 24.935 -14.774 1.00 89.44 409 GLU A CA 1
ATOM 3234 C C . GLU A 1 409 ? 4.705 25.676 -15.924 1.00 89.44 409 GLU A C 1
ATOM 3236 O O . GLU A 1 409 ? 3.478 25.769 -15.932 1.00 89.44 409 GLU A O 1
ATOM 3241 N N . ALA A 1 410 ? 5.445 26.089 -16.961 1.00 91.31 410 ALA A N 1
ATOM 3242 C CA . ALA A 1 410 ? 4.867 26.695 -18.163 1.00 91.31 410 ALA A CA 1
ATOM 3243 C C . ALA A 1 410 ? 3.777 25.813 -18.803 1.00 91.31 410 ALA A C 1
ATOM 3245 O O . ALA A 1 410 ? 2.714 26.311 -19.167 1.00 91.31 410 ALA A O 1
ATOM 3246 N N . LEU A 1 411 ? 3.993 24.494 -18.866 1.00 90.62 411 LEU A N 1
ATOM 3247 C CA . LEU A 1 411 ? 3.021 23.521 -19.379 1.00 90.62 411 LEU A CA 1
ATOM 3248 C C . LEU A 1 411 ? 1.845 23.232 -18.433 1.00 90.62 411 LEU A C 1
ATOM 3250 O O . LEU A 1 411 ? 0.820 22.735 -18.895 1.00 90.62 411 LEU A O 1
ATOM 3254 N N . ARG A 1 412 ? 1.935 23.551 -17.136 1.00 87.19 412 ARG A N 1
ATOM 3255 C CA . ARG A 1 412 ? 0.758 23.568 -16.248 1.00 87.19 412 ARG A CA 1
ATOM 3256 C C . ARG A 1 412 ? -0.092 24.818 -16.481 1.00 87.19 412 ARG A C 1
ATOM 3258 O O . ARG A 1 412 ? -1.313 24.711 -16.528 1.00 87.19 412 ARG A O 1
ATOM 3265 N N . ARG A 1 413 ? 0.554 25.976 -16.665 1.00 86.12 413 ARG A N 1
ATOM 3266 C CA . ARG A 1 413 ? -0.094 27.277 -16.926 1.00 86.12 413 ARG A CA 1
ATOM 3267 C C . ARG A 1 413 ? -0.702 27.369 -18.328 1.00 86.12 413 ARG A C 1
ATOM 3269 O O . ARG A 1 413 ? -1.769 27.945 -18.490 1.00 86.12 413 ARG A O 1
ATOM 3276 N N . ASN A 1 414 ? -0.058 26.776 -19.334 1.00 88.75 414 ASN A N 1
ATOM 3277 C CA . ASN A 1 414 ? -0.587 26.627 -20.688 1.00 88.75 414 ASN A CA 1
ATOM 3278 C C . ASN A 1 414 ? -0.279 25.224 -21.260 1.00 88.75 414 ASN A C 1
ATOM 3280 O O . ASN A 1 414 ? 0.705 25.047 -21.982 1.00 88.75 414 ASN A O 1
ATOM 3284 N N . PRO A 1 415 ? -1.157 24.230 -21.024 1.00 88.06 415 PRO A N 1
ATOM 3285 C CA . PRO A 1 415 ? -1.005 22.866 -21.550 1.00 88.06 415 PRO A CA 1
ATOM 3286 C C . PRO A 1 415 ? -1.121 22.731 -23.079 1.00 88.06 415 PRO A C 1
ATOM 3288 O O . PRO A 1 415 ? -1.094 21.613 -23.594 1.00 88.06 415 PRO A O 1
ATOM 3291 N N . LYS A 1 416 ? -1.319 23.838 -23.809 1.00 87.56 416 LYS A N 1
ATOM 3292 C CA . LYS A 1 416 ? -1.531 23.867 -25.264 1.00 87.56 416 LYS A CA 1
ATOM 3293 C C . LYS A 1 416 ? -0.394 24.546 -26.035 1.00 87.56 416 LYS A C 1
ATOM 3295 O O . LYS A 1 416 ? -0.533 24.726 -27.240 1.00 87.56 416 LYS A O 1
ATOM 3300 N N . ASP A 1 417 ? 0.713 24.922 -25.389 1.00 89.12 417 ASP A N 1
ATOM 3301 C CA . ASP A 1 417 ? 1.879 25.463 -26.100 1.00 89.12 417 ASP A CA 1
ATOM 3302 C C . ASP A 1 417 ? 2.810 24.347 -26.629 1.00 89.12 417 ASP A C 1
ATOM 3304 O O . ASP A 1 417 ? 3.515 23.712 -25.837 1.00 89.12 417 ASP A O 1
ATOM 3308 N N . PRO A 1 418 ? 2.905 24.127 -27.957 1.00 92.00 418 PRO A N 1
ATOM 3309 C CA . PRO A 1 418 ? 3.847 23.161 -28.519 1.00 92.00 418 PRO A CA 1
ATOM 3310 C C . PRO A 1 418 ? 5.315 23.584 -28.326 1.00 92.00 418 PRO A C 1
ATOM 3312 O O . PRO A 1 418 ? 6.206 22.732 -28.347 1.00 92.00 418 PRO A O 1
ATOM 3315 N N . LYS A 1 419 ? 5.618 24.874 -28.100 1.00 94.12 419 LYS A N 1
ATOM 3316 C CA . LYS A 1 419 ? 7.005 25.355 -27.955 1.00 94.12 419 LYS A CA 1
ATOM 3317 C C . LYS A 1 419 ? 7.627 24.858 -26.651 1.00 94.12 419 LYS A C 1
ATOM 3319 O O . LYS A 1 419 ? 8.746 24.348 -26.679 1.00 94.12 419 LYS A O 1
ATOM 3324 N N . ALA A 1 420 ? 6.910 24.945 -25.530 1.00 93.44 420 ALA A N 1
ATOM 3325 C CA . ALA A 1 420 ? 7.353 24.421 -24.242 1.00 93.44 420 ALA A CA 1
ATOM 3326 C C . ALA A 1 420 ? 7.569 22.896 -24.285 1.00 93.44 420 ALA A C 1
ATOM 3328 O O . ALA A 1 420 ? 8.603 22.431 -23.803 1.00 93.44 420 ALA A O 1
ATOM 3329 N N . TYR A 1 421 ? 6.695 22.131 -24.956 1.00 95.62 421 TYR A N 1
ATOM 3330 C CA . TYR A 1 421 ? 6.924 20.701 -25.221 1.00 95.62 421 TYR A CA 1
ATOM 3331 C C . TYR A 1 421 ? 8.198 20.459 -26.057 1.00 95.62 421 TYR A C 1
ATOM 3333 O O . TYR A 1 421 ? 9.069 19.695 -25.645 1.00 95.62 421 TYR A O 1
ATOM 3341 N N . SER A 1 422 ? 8.379 21.170 -27.180 1.00 96.00 422 SER A N 1
ATOM 3342 C CA . SER A 1 422 ? 9.606 21.128 -28.008 1.00 96.00 422 SER A CA 1
ATOM 3343 C C . SER A 1 422 ? 10.888 21.411 -27.210 1.00 96.00 422 SER A C 1
ATOM 3345 O O . SER A 1 422 ? 11.944 20.815 -27.461 1.00 96.00 422 SER A O 1
ATOM 3347 N N . ASN A 1 423 ? 10.818 22.347 -26.263 1.00 95.44 423 ASN A N 1
ATOM 3348 C CA . ASN A 1 423 ? 11.977 22.793 -25.502 1.00 95.44 423 ASN A CA 1
ATOM 3349 C C . ASN A 1 423 ? 12.279 21.854 -24.324 1.00 95.44 423 ASN A C 1
ATOM 3351 O O . ASN A 1 423 ? 13.449 21.550 -24.082 1.00 95.44 423 ASN A O 1
ATOM 3355 N N . ARG A 1 424 ? 11.255 21.298 -23.663 1.00 96.81 424 ARG A N 1
ATOM 3356 C CA . ARG A 1 424 ? 11.432 20.262 -22.634 1.00 96.81 424 ARG A CA 1
ATOM 3357 C C . ARG A 1 424 ? 11.930 18.942 -23.235 1.00 96.81 424 ARG A C 1
ATOM 3359 O O . ARG A 1 424 ? 12.889 18.374 -22.712 1.00 96.81 424 ARG A O 1
ATOM 3366 N N . ALA A 1 425 ? 11.430 18.547 -24.411 1.00 95.88 425 ALA A N 1
ATOM 3367 C CA . ALA A 1 425 ? 11.985 17.440 -25.197 1.00 95.88 425 ALA A CA 1
ATOM 3368 C C . ALA A 1 425 ? 13.481 17.634 -25.514 1.00 95.88 425 ALA A C 1
ATOM 3370 O O . ALA A 1 425 ? 14.264 16.684 -25.436 1.00 95.88 425 ALA A O 1
ATOM 3371 N N . ALA A 1 426 ? 13.916 18.867 -25.810 1.00 94.69 426 ALA A N 1
ATOM 3372 C CA . ALA A 1 426 ? 15.333 19.173 -26.019 1.00 94.69 426 ALA A CA 1
ATOM 3373 C C . ALA A 1 426 ? 16.177 18.965 -24.748 1.00 94.69 426 ALA A C 1
ATOM 3375 O O . ALA A 1 426 ? 17.294 18.458 -24.841 1.00 94.69 426 ALA A O 1
ATOM 3376 N N . CYS A 1 427 ? 15.656 19.314 -23.566 1.00 94.31 427 CYS A N 1
ATOM 3377 C CA . CYS A 1 427 ? 16.324 19.043 -22.288 1.00 94.31 427 CYS A CA 1
ATOM 3378 C C . CYS A 1 427 ? 16.446 17.542 -22.017 1.00 94.31 427 CYS A C 1
ATOM 3380 O O . CYS A 1 427 ? 17.534 17.068 -21.701 1.00 94.31 427 CYS A O 1
ATOM 3382 N N . TYR A 1 428 ? 15.359 16.787 -22.195 1.00 94.62 428 TYR A N 1
ATOM 3383 C CA . TYR A 1 428 ? 15.366 15.335 -22.024 1.00 94.62 428 TYR A CA 1
ATOM 3384 C C . TYR A 1 428 ? 16.360 14.651 -22.981 1.00 94.62 428 TYR A C 1
ATOM 3386 O O . TYR A 1 428 ? 17.169 13.835 -22.542 1.00 94.62 428 TYR A O 1
ATOM 3394 N N . THR A 1 429 ? 16.419 15.089 -24.247 1.00 91.25 429 THR A N 1
ATOM 3395 C CA . THR A 1 429 ? 17.433 14.636 -25.224 1.00 91.25 429 THR A CA 1
ATOM 3396 C C . THR A 1 429 ? 18.866 14.900 -24.736 1.00 91.25 429 THR A C 1
ATOM 3398 O O . THR A 1 429 ? 19.748 14.068 -24.929 1.00 91.25 429 THR A O 1
ATOM 3401 N N . LYS A 1 430 ? 19.119 16.048 -24.086 1.00 91.31 430 LYS A N 1
ATOM 3402 C CA . LYS A 1 430 ? 20.438 16.415 -23.533 1.00 91.31 430 LYS A CA 1
ATOM 3403 C C . LYS A 1 430 ? 20.812 15.649 -22.260 1.00 91.31 430 LYS A C 1
ATOM 3405 O O . LYS A 1 430 ? 22.000 15.503 -21.995 1.00 91.31 430 LYS A O 1
ATOM 3410 N N . LEU A 1 431 ? 19.828 15.156 -21.507 1.00 88.62 431 LEU A N 1
ATOM 3411 C CA . LEU A 1 431 ? 20.021 14.358 -20.290 1.00 88.62 431 LEU A CA 1
ATOM 3412 C C . LEU A 1 431 ? 20.021 12.837 -20.532 1.00 88.62 431 LEU A C 1
ATOM 3414 O O . LEU A 1 431 ? 20.247 12.082 -19.593 1.00 88.62 431 LEU A O 1
ATOM 3418 N N . GLY A 1 432 ? 19.761 12.372 -21.759 1.00 86.12 432 GLY A N 1
ATOM 3419 C CA . GLY A 1 432 ? 19.649 10.940 -22.078 1.00 86.12 432 GLY A CA 1
ATOM 3420 C C . GLY A 1 432 ? 18.265 10.324 -21.821 1.00 86.12 432 GLY A C 1
ATOM 3421 O O . GLY A 1 432 ? 18.066 9.145 -22.102 1.00 86.12 432 GLY A O 1
ATOM 3422 N N . ALA A 1 433 ? 17.298 11.116 -21.350 1.00 89.81 433 ALA A N 1
ATOM 3423 C CA . ALA A 1 433 ? 15.913 10.725 -21.066 1.00 89.81 433 ALA A CA 1
ATOM 3424 C C . ALA A 1 433 ? 15.079 10.612 -22.362 1.00 89.81 433 ALA A C 1
ATOM 3426 O O . ALA A 1 433 ? 14.167 11.394 -22.635 1.00 89.81 433 ALA A O 1
ATOM 3427 N N . MET A 1 434 ? 15.466 9.682 -23.237 1.00 88.56 434 MET A N 1
ATOM 3428 C CA . MET A 1 434 ? 14.884 9.555 -24.577 1.00 88.56 434 MET A CA 1
ATOM 3429 C C . MET A 1 434 ? 13.375 9.218 -24.582 1.00 88.56 434 MET A C 1
ATOM 3431 O O . MET A 1 434 ? 12.677 9.816 -25.402 1.00 88.56 434 MET A O 1
ATOM 3435 N N . PRO A 1 435 ? 12.823 8.355 -23.697 1.00 89.81 435 PRO A N 1
ATOM 3436 C CA . PRO A 1 435 ? 11.380 8.075 -23.660 1.00 89.81 435 PRO A CA 1
ATOM 3437 C C . PRO A 1 435 ? 10.521 9.302 -23.314 1.00 89.81 435 PRO A C 1
ATOM 3439 O O . PRO A 1 435 ? 9.509 9.566 -23.966 1.00 89.81 435 PRO A O 1
ATOM 3442 N N . GLU A 1 436 ? 10.940 10.090 -22.323 1.00 88.75 436 GLU A N 1
ATOM 3443 C CA . GLU A 1 436 ? 10.263 11.315 -21.887 1.00 88.75 436 GLU A CA 1
ATOM 3444 C C . GLU A 1 436 ? 10.327 12.386 -22.979 1.00 88.75 436 GLU A C 1
ATOM 3446 O O . GLU A 1 436 ? 9.321 13.021 -23.304 1.00 88.75 436 GLU A O 1
ATOM 3451 N N . GLY A 1 437 ? 11.500 12.535 -23.604 1.00 92.69 437 GLY A N 1
ATOM 3452 C CA . GLY A 1 437 ? 11.684 13.421 -24.748 1.00 92.69 437 GLY A CA 1
ATOM 3453 C C . GLY A 1 437 ? 10.830 13.022 -25.952 1.00 92.69 437 GLY A C 1
ATOM 3454 O O . GLY A 1 437 ? 10.286 13.901 -26.621 1.00 92.69 437 GLY A O 1
ATOM 3455 N N . LEU A 1 438 ? 10.689 11.719 -26.226 1.00 93.25 438 LEU A N 1
ATOM 3456 C CA . LEU A 1 438 ? 9.884 11.206 -27.335 1.00 93.25 438 LEU A CA 1
ATOM 3457 C C . LEU A 1 438 ? 8.405 11.549 -27.129 1.00 93.25 438 LEU A C 1
ATOM 3459 O O . LEU A 1 438 ? 7.779 12.108 -28.025 1.00 93.25 438 LEU A O 1
ATOM 3463 N N . LYS A 1 439 ? 7.886 11.306 -25.920 1.00 94.25 439 LYS A N 1
ATOM 3464 C CA . LYS A 1 439 ? 6.509 11.627 -25.524 1.00 94.25 439 LYS A CA 1
ATOM 3465 C C . LYS A 1 439 ? 6.193 13.121 -25.650 1.00 94.25 439 LYS A C 1
ATOM 3467 O O . LYS A 1 439 ? 5.136 13.484 -26.162 1.00 94.25 439 LYS A O 1
ATOM 3472 N N . ASP A 1 440 ? 7.110 13.992 -25.226 1.00 94.06 440 ASP A N 1
ATOM 3473 C CA . ASP A 1 440 ? 6.957 15.443 -25.395 1.00 94.06 440 ASP A CA 1
ATOM 3474 C C . ASP A 1 440 ? 7.046 15.873 -26.869 1.00 94.06 440 ASP A C 1
ATOM 3476 O O . ASP A 1 440 ? 6.293 16.746 -27.300 1.00 94.06 440 ASP A O 1
ATOM 3480 N N . ALA A 1 441 ? 7.925 15.260 -27.668 1.00 94.62 441 ALA A N 1
ATOM 3481 C CA . ALA A 1 441 ? 8.030 15.544 -29.100 1.00 94.62 441 ALA A CA 1
ATOM 3482 C C . ALA A 1 441 ? 6.792 15.069 -29.885 1.00 94.62 441 ALA A C 1
ATOM 3484 O O . ALA A 1 441 ? 6.372 15.735 -30.829 1.00 94.62 441 ALA A O 1
ATOM 3485 N N . GLU A 1 442 ? 6.161 13.969 -29.475 1.00 95.38 442 GLU A N 1
ATOM 3486 C CA . GLU A 1 442 ? 4.885 13.512 -30.031 1.00 95.38 442 GLU A CA 1
ATOM 3487 C C . GLU A 1 442 ? 3.724 14.420 -29.619 1.00 95.38 442 GLU A C 1
ATOM 3489 O O . GLU A 1 442 ? 2.948 14.826 -30.482 1.00 95.38 442 GLU A O 1
ATOM 3494 N N . LYS A 1 443 ? 3.651 14.843 -28.348 1.00 94.12 443 LYS A N 1
ATOM 3495 C CA . LYS A 1 443 ? 2.643 15.818 -27.895 1.00 94.12 443 LYS A CA 1
ATOM 3496 C C . LYS A 1 443 ? 2.787 17.173 -28.598 1.00 94.12 443 LYS A C 1
ATOM 3498 O O . LYS A 1 443 ? 1.788 17.817 -28.902 1.00 94.12 443 LYS A O 1
ATOM 3503 N N . CYS A 1 444 ? 4.019 17.581 -28.900 1.00 94.50 444 CYS A N 1
ATOM 3504 C CA . CYS A 1 444 ? 4.331 18.762 -29.701 1.00 94.50 444 CYS A CA 1
ATOM 3505 C C . CYS A 1 444 ? 3.717 18.679 -31.115 1.00 94.50 444 CYS A C 1
ATOM 3507 O O . CYS A 1 444 ? 3.053 19.622 -31.539 1.00 94.50 444 CYS A O 1
ATOM 3509 N N . ILE A 1 445 ? 3.868 17.537 -31.802 1.00 94.62 445 ILE A N 1
ATOM 3510 C CA . IL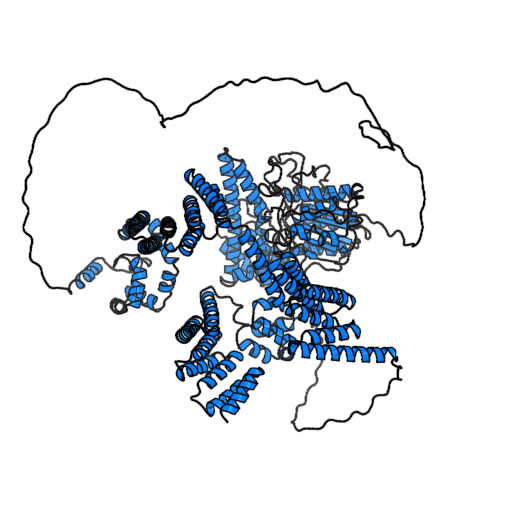E A 1 445 ? 3.280 17.287 -33.134 1.00 94.62 445 ILE A CA 1
ATOM 3511 C C . ILE A 1 445 ? 1.748 17.153 -33.060 1.00 94.62 445 ILE A C 1
ATOM 3513 O O . ILE A 1 445 ? 1.053 17.616 -33.955 1.00 94.62 445 ILE A O 1
ATOM 3517 N N . GLU A 1 446 ? 1.200 16.553 -31.998 1.00 94.50 446 GLU A N 1
ATOM 3518 C CA . GLU A 1 446 ? -0.255 16.444 -31.793 1.00 94.50 446 GLU A CA 1
ATOM 3519 C C . GLU A 1 446 ? -0.925 17.821 -31.618 1.00 94.50 446 GLU A C 1
ATOM 3521 O O . GLU A 1 446 ? -2.044 18.030 -32.084 1.00 94.50 446 GLU A O 1
ATOM 3526 N N . LEU A 1 447 ? -0.244 18.763 -30.952 1.00 92.12 447 LEU A N 1
ATOM 3527 C CA . LEU A 1 447 ? -0.740 20.123 -30.714 1.00 92.12 447 LEU A CA 1
ATOM 3528 C C . LEU A 1 447 ? -0.580 21.046 -31.931 1.00 92.12 447 LEU A C 1
ATOM 3530 O O . LEU A 1 447 ? -1.452 21.880 -32.167 1.00 92.12 447 LEU A O 1
ATOM 3534 N N . ASP A 1 448 ? 0.508 20.908 -32.693 1.00 92.31 448 ASP A N 1
ATOM 3535 C CA . ASP A 1 448 ? 0.722 21.625 -33.954 1.00 92.31 448 ASP A CA 1
ATOM 3536 C C . ASP A 1 448 ? 1.464 20.737 -34.982 1.00 92.31 448 ASP A C 1
ATOM 3538 O O . ASP A 1 448 ? 2.701 20.714 -35.010 1.00 92.31 448 ASP A O 1
ATOM 3542 N N . PRO A 1 449 ? 0.731 20.045 -35.880 1.00 92.25 449 PRO A N 1
ATOM 3543 C CA . PRO A 1 449 ? 1.317 19.237 -36.954 1.00 92.25 449 PRO A CA 1
ATOM 3544 C C . PRO A 1 449 ? 2.123 20.036 -37.992 1.00 92.25 449 PRO A C 1
ATOM 3546 O O . PRO A 1 449 ? 2.820 19.449 -38.813 1.00 92.25 449 PRO A O 1
ATOM 3549 N N . THR A 1 450 ? 2.035 21.370 -37.995 1.00 91.00 450 THR A N 1
ATOM 3550 C CA . THR A 1 450 ? 2.823 22.243 -38.885 1.00 91.00 450 THR A CA 1
ATOM 3551 C C . THR A 1 450 ? 4.139 22.698 -38.261 1.00 91.00 450 THR A C 1
ATOM 3553 O O . THR A 1 450 ? 5.039 23.161 -38.965 1.00 91.00 450 THR A O 1
ATOM 3556 N N . PHE A 1 451 ? 4.305 22.529 -36.947 1.00 93.19 451 PHE A N 1
ATOM 3557 C CA . PHE A 1 451 ? 5.487 22.983 -36.231 1.00 93.19 451 PHE A CA 1
ATOM 3558 C C . PHE A 1 451 ? 6.662 22.025 -36.451 1.00 93.19 451 PHE A C 1
ATOM 3560 O O . PHE A 1 451 ? 6.909 21.104 -35.670 1.00 93.19 451 PHE A O 1
ATOM 3567 N N . ALA A 1 452 ? 7.444 22.289 -37.503 1.00 91.31 452 ALA A N 1
ATOM 3568 C CA . ALA A 1 452 ? 8.599 21.488 -37.925 1.00 91.31 452 ALA A CA 1
ATOM 3569 C C . ALA A 1 452 ? 9.546 21.072 -36.779 1.00 91.31 452 ALA A C 1
ATOM 3571 O O . ALA A 1 452 ? 10.115 19.981 -36.819 1.00 91.31 452 ALA A O 1
ATOM 3572 N N . LYS A 1 453 ? 9.680 21.879 -35.713 1.00 92.50 453 LYS A N 1
ATOM 3573 C CA . LYS A 1 453 ? 10.485 21.527 -34.530 1.00 92.50 453 LYS A CA 1
ATOM 3574 C C . LYS A 1 453 ? 9.995 20.281 -33.788 1.00 92.50 453 LYS A C 1
ATOM 3576 O O . LYS A 1 453 ? 10.834 19.574 -33.242 1.00 92.50 453 LYS A O 1
ATOM 3581 N N . GLY A 1 454 ? 8.702 19.953 -33.790 1.00 93.19 454 GLY A N 1
ATOM 3582 C CA . GLY A 1 454 ? 8.219 18.673 -33.254 1.00 93.19 454 GLY A CA 1
ATOM 3583 C C . GLY A 1 454 ? 8.897 17.487 -33.952 1.00 93.19 454 GLY A C 1
ATOM 3584 O O . GLY A 1 454 ? 9.487 16.622 -33.301 1.00 93.19 454 GLY A O 1
ATOM 3585 N N . TYR A 1 455 ? 8.941 17.531 -35.286 1.00 95.88 455 TYR A N 1
ATOM 3586 C CA . TYR A 1 455 ? 9.629 16.548 -36.124 1.00 95.88 455 TYR A CA 1
ATOM 3587 C C . TYR A 1 455 ? 11.157 16.597 -35.956 1.00 95.88 455 TYR A C 1
ATOM 3589 O O . TYR A 1 455 ? 11.776 15.535 -35.862 1.00 95.88 455 TYR A O 1
ATOM 3597 N N . THR A 1 456 ? 11.787 17.781 -35.834 1.00 94.56 456 THR A N 1
ATOM 3598 C CA . THR A 1 456 ? 13.249 17.841 -35.603 1.00 94.56 456 THR A CA 1
ATOM 3599 C C . THR A 1 456 ? 13.639 17.241 -34.252 1.00 94.56 456 THR A C 1
ATOM 3601 O O . THR A 1 456 ? 14.660 16.559 -34.170 1.00 94.56 456 THR A O 1
ATOM 3604 N N . ARG A 1 457 ? 12.814 17.421 -33.206 1.00 95.75 457 ARG A N 1
ATOM 3605 C CA . ARG A 1 457 ? 12.996 16.786 -31.888 1.00 95.75 457 ARG A CA 1
ATOM 3606 C C . ARG A 1 457 ? 12.782 15.275 -31.953 1.00 95.75 457 ARG A C 1
ATOM 3608 O O . ARG A 1 457 ? 13.693 14.541 -31.576 1.00 95.75 457 ARG A O 1
ATOM 3615 N N . LYS A 1 458 ? 11.642 14.803 -32.473 1.00 96.19 458 LYS A N 1
ATOM 3616 C CA . LYS A 1 458 ? 11.330 13.364 -32.554 1.00 96.19 458 LYS A CA 1
ATOM 3617 C C . LYS A 1 458 ? 12.384 12.598 -33.365 1.00 96.19 458 LYS A C 1
ATOM 3619 O O . LYS A 1 458 ? 12.947 11.627 -32.862 1.00 96.19 458 LYS A O 1
ATOM 3624 N N . GLY A 1 459 ? 12.728 13.095 -34.556 1.00 94.19 459 GLY A N 1
ATOM 3625 C CA . GLY A 1 459 ? 13.758 12.492 -35.405 1.00 94.19 459 GLY A CA 1
ATOM 3626 C C . GLY A 1 459 ? 15.155 12.516 -34.775 1.00 94.19 459 GLY A C 1
ATOM 3627 O O . GLY A 1 459 ? 15.906 11.554 -34.917 1.00 94.19 459 GLY A O 1
ATOM 3628 N N . ALA A 1 460 ? 15.510 13.564 -34.016 1.00 94.44 460 ALA A N 1
ATOM 3629 C CA . ALA A 1 460 ? 16.794 13.613 -33.307 1.00 94.44 460 ALA A CA 1
ATOM 3630 C C . ALA A 1 460 ? 16.881 12.574 -32.178 1.00 94.44 460 ALA A C 1
ATOM 3632 O O . ALA A 1 460 ? 17.913 11.922 -32.032 1.00 94.44 460 ALA A O 1
ATOM 3633 N N . ILE A 1 461 ? 15.805 12.383 -31.413 1.00 94.62 461 ILE A N 1
ATOM 3634 C CA . ILE A 1 461 ? 15.728 11.384 -30.335 1.00 94.62 461 ILE A CA 1
ATOM 3635 C C . ILE A 1 461 ? 15.850 9.968 -30.914 1.00 94.62 461 ILE A C 1
ATOM 3637 O O . ILE A 1 461 ? 16.702 9.197 -30.478 1.00 94.62 461 ILE A O 1
ATOM 3641 N N . GLN A 1 462 ? 15.092 9.659 -31.970 1.00 92.56 462 GLN A N 1
ATOM 3642 C CA . GLN A 1 462 ? 15.197 8.387 -32.697 1.00 92.56 462 GLN A CA 1
ATOM 3643 C C . GLN A 1 462 ? 16.609 8.163 -33.268 1.00 92.56 462 GLN A C 1
ATOM 3645 O O . GLN A 1 462 ? 17.160 7.067 -33.151 1.00 92.56 462 GLN A O 1
ATOM 3650 N N . PHE A 1 463 ? 17.246 9.206 -33.815 1.00 91.06 463 PHE A N 1
ATOM 3651 C CA . PHE A 1 463 ? 18.633 9.148 -34.287 1.00 91.06 463 PHE A CA 1
ATOM 3652 C C . PHE A 1 463 ? 19.621 8.816 -33.152 1.00 91.06 463 PHE A C 1
ATOM 3654 O O . PHE A 1 463 ? 20.506 7.981 -33.345 1.00 91.06 463 PHE A O 1
ATOM 3661 N N . PHE A 1 464 ? 19.454 9.395 -31.955 1.00 87.88 464 PHE A N 1
ATOM 3662 C CA . PHE A 1 464 ? 20.259 9.044 -30.774 1.00 87.88 464 PHE A CA 1
ATOM 3663 C C . PHE A 1 464 ? 19.986 7.621 -30.256 1.00 87.88 464 PHE A C 1
ATOM 3665 O O . PHE A 1 464 ? 20.915 6.952 -29.807 1.00 87.88 464 PHE A O 1
ATOM 3672 N N . MET A 1 465 ? 18.759 7.108 -30.389 1.00 84.88 465 MET A N 1
ATOM 3673 C CA . MET A 1 465 ? 18.406 5.707 -30.090 1.00 84.88 465 MET A CA 1
ATOM 3674 C C . MET A 1 465 ? 18.951 4.694 -31.128 1.00 84.88 465 MET A C 1
ATOM 3676 O O . MET A 1 465 ? 18.813 3.476 -30.949 1.00 84.88 465 MET A O 1
ATOM 3680 N N . LYS A 1 466 ? 19.619 5.184 -32.185 1.00 83.88 466 LYS A N 1
ATOM 3681 C CA . LYS A 1 466 ? 20.076 4.458 -33.388 1.00 83.88 466 LYS A CA 1
ATOM 3682 C C . LYS A 1 466 ? 18.946 3.924 -34.283 1.00 83.88 466 LYS A C 1
ATOM 3684 O O . LYS A 1 466 ? 19.173 3.052 -35.120 1.00 83.88 466 LYS A O 1
ATOM 3689 N N . GLU A 1 467 ? 17.731 4.455 -34.156 1.00 83.31 467 GLU A N 1
ATOM 3690 C CA . GLU A 1 467 ? 16.573 4.097 -34.986 1.00 83.31 467 GLU A CA 1
ATOM 3691 C C . GLU A 1 467 ? 16.570 4.867 -36.322 1.00 83.31 467 GLU A C 1
ATOM 3693 O O . GLU A 1 467 ? 15.611 5.560 -36.661 1.00 83.31 467 GLU A O 1
ATOM 3698 N N . TYR A 1 468 ? 17.668 4.781 -37.082 1.00 84.50 468 TYR A N 1
ATOM 3699 C CA . TYR A 1 468 ? 17.930 5.656 -38.235 1.00 84.50 468 TYR A CA 1
ATOM 3700 C C . TYR A 1 468 ? 16.845 5.632 -39.320 1.00 84.50 468 TYR A C 1
ATOM 3702 O O . TYR A 1 468 ? 16.613 6.657 -39.955 1.00 84.50 468 TYR A O 1
ATOM 3710 N N . ASP A 1 469 ? 16.161 4.501 -39.513 1.00 80.88 469 ASP A N 1
ATOM 3711 C CA . ASP A 1 469 ? 15.091 4.384 -40.510 1.00 80.88 469 ASP A CA 1
ATOM 3712 C C . ASP A 1 469 ? 13.818 5.138 -40.050 1.00 80.88 469 ASP A C 1
ATOM 3714 O O . ASP A 1 469 ? 13.282 5.953 -40.795 1.00 80.88 469 ASP A O 1
ATOM 3718 N N . LYS A 1 470 ? 13.400 4.974 -38.782 1.00 85.94 470 LYS A N 1
ATOM 3719 C CA . LYS A 1 470 ? 12.257 5.704 -38.186 1.00 85.94 470 LYS A CA 1
ATOM 3720 C C . LYS A 1 470 ? 12.537 7.207 -38.054 1.00 85.94 470 LYS A C 1
ATOM 3722 O O . LYS A 1 470 ? 11.630 8.032 -38.186 1.00 85.94 470 LYS A O 1
ATOM 3727 N N . ALA A 1 471 ? 13.798 7.566 -37.800 1.00 90.19 471 ALA A N 1
ATOM 3728 C CA . ALA A 1 471 ? 14.264 8.948 -37.815 1.00 90.19 471 ALA A CA 1
ATOM 3729 C C . ALA A 1 471 ? 14.185 9.546 -39.229 1.00 90.19 471 ALA A C 1
ATOM 3731 O O . ALA A 1 471 ? 13.697 10.662 -39.389 1.00 90.19 471 ALA A O 1
ATOM 3732 N N . LEU A 1 472 ? 14.604 8.796 -40.258 1.00 89.44 472 LEU A N 1
ATOM 3733 C CA . LEU A 1 472 ? 14.497 9.199 -41.663 1.00 89.44 472 LEU A CA 1
ATOM 3734 C C . LEU A 1 472 ? 13.038 9.434 -42.073 1.00 89.44 472 LEU A C 1
ATOM 3736 O O . LEU A 1 472 ? 12.744 10.485 -42.637 1.00 89.44 472 LEU A O 1
ATOM 3740 N N . GLU A 1 473 ? 12.133 8.509 -41.744 1.00 89.94 473 GLU A N 1
ATOM 3741 C CA . GLU A 1 473 ? 10.687 8.658 -41.961 1.00 89.94 473 GLU A CA 1
ATOM 3742 C C . GLU A 1 473 ? 10.143 9.908 -41.254 1.00 89.94 473 GLU A C 1
ATOM 3744 O O . GLU A 1 473 ? 9.525 10.760 -41.886 1.00 89.94 473 GLU A O 1
ATOM 3749 N N . THR A 1 474 ? 10.447 10.089 -39.965 1.00 92.50 474 THR A N 1
ATOM 3750 C CA . THR A 1 474 ? 9.984 11.251 -39.185 1.00 92.50 474 THR A CA 1
ATOM 3751 C C . THR A 1 474 ? 10.506 12.577 -39.748 1.00 92.50 474 THR A C 1
ATOM 3753 O O . THR A 1 474 ? 9.760 13.556 -39.817 1.00 92.50 474 THR A O 1
ATOM 3756 N N . TYR A 1 475 ? 11.767 12.631 -40.187 1.00 93.75 475 TYR A N 1
ATOM 3757 C CA . TYR A 1 475 ? 12.308 13.815 -40.852 1.00 93.75 475 TYR A CA 1
ATOM 3758 C C . TYR A 1 475 ? 11.647 14.055 -42.223 1.00 93.75 475 TYR A C 1
ATOM 3760 O O . TYR A 1 475 ? 11.390 15.206 -42.570 1.00 93.75 475 TYR A O 1
ATOM 3768 N N . GLN A 1 476 ? 11.320 13.002 -42.982 1.00 92.19 476 GLN A N 1
ATOM 3769 C CA . GLN A 1 476 ? 10.600 13.109 -44.258 1.00 92.19 476 GLN A CA 1
ATOM 3770 C C . GLN A 1 476 ? 9.145 13.569 -44.090 1.00 92.19 476 GLN A C 1
ATOM 3772 O O . GLN A 1 476 ? 8.696 14.395 -44.880 1.00 92.19 476 GLN A O 1
ATOM 3777 N N . GLU A 1 477 ? 8.426 13.111 -43.060 1.00 92.06 477 GLU A N 1
ATOM 3778 C CA . GLU A 1 477 ? 7.101 13.646 -42.711 1.00 92.06 477 GLU A CA 1
ATOM 3779 C C . GLU A 1 477 ? 7.186 15.145 -42.388 1.00 92.06 477 GLU A C 1
ATOM 3781 O O . GLU A 1 477 ? 6.436 15.938 -42.952 1.00 92.06 477 GLU A O 1
ATOM 3786 N N . GLY A 1 478 ? 8.168 15.566 -41.581 1.00 90.88 478 GLY A N 1
ATOM 3787 C CA . GLY A 1 478 ? 8.404 16.987 -41.304 1.00 90.88 478 GLY A CA 1
ATOM 3788 C C . GLY A 1 478 ? 8.664 17.817 -42.571 1.00 90.88 478 GLY A C 1
ATOM 3789 O O . GLY A 1 478 ? 8.159 18.932 -42.693 1.00 90.88 478 GLY A O 1
ATOM 3790 N N . LEU A 1 479 ? 9.398 17.267 -43.548 1.00 92.06 479 LEU A N 1
ATOM 3791 C CA . LEU A 1 479 ? 9.681 17.928 -44.831 1.00 92.06 479 LEU A CA 1
ATOM 3792 C C . LEU A 1 479 ? 8.451 18.053 -45.745 1.00 92.06 479 LEU A C 1
ATOM 3794 O O . LEU A 1 479 ? 8.497 18.826 -46.699 1.00 92.06 479 LEU A O 1
ATOM 3798 N N . LYS A 1 480 ? 7.336 17.360 -45.471 1.00 92.62 480 LYS A N 1
ATOM 3799 C CA . LYS A 1 480 ? 6.053 17.639 -46.146 1.00 92.62 480 LYS A CA 1
ATOM 3800 C C . LYS A 1 480 ? 5.432 18.954 -45.667 1.00 92.62 480 LYS A C 1
ATOM 3802 O O . LYS A 1 480 ? 4.677 19.569 -46.415 1.00 92.62 480 LYS A O 1
ATOM 3807 N N . HIS A 1 481 ? 5.745 19.371 -44.439 1.00 89.56 481 HIS A N 1
ATOM 3808 C CA . HIS A 1 481 ? 5.221 20.584 -43.808 1.00 89.56 481 HIS A CA 1
ATOM 3809 C C . HIS A 1 481 ? 6.173 21.783 -43.962 1.00 89.56 481 HIS A C 1
ATOM 3811 O O . HIS A 1 481 ? 5.708 22.888 -44.230 1.00 89.56 481 HIS A O 1
ATOM 3817 N N . ASP A 1 482 ? 7.492 21.570 -43.875 1.00 89.94 482 ASP A N 1
ATOM 3818 C CA . ASP A 1 482 ? 8.521 22.583 -44.166 1.00 89.94 482 ASP A CA 1
ATOM 3819 C C . ASP A 1 482 ? 9.635 22.002 -45.069 1.00 89.94 482 ASP A C 1
ATOM 3821 O O . ASP A 1 482 ? 10.663 21.533 -44.570 1.00 89.94 482 ASP A O 1
ATOM 3825 N N . PRO A 1 483 ? 9.458 22.016 -46.409 1.00 90.00 483 PRO A N 1
ATOM 3826 C CA . PRO A 1 483 ? 10.376 21.367 -47.354 1.00 90.00 483 PRO A CA 1
ATOM 3827 C C . PRO A 1 483 ? 11.798 21.941 -47.401 1.00 90.00 483 PRO A C 1
ATOM 3829 O O . PRO A 1 483 ? 12.704 21.282 -47.909 1.00 90.00 483 PRO A O 1
ATOM 3832 N N . ASN A 1 484 ? 12.003 23.165 -46.903 1.00 90.44 484 ASN A N 1
ATOM 3833 C CA . ASN A 1 484 ? 13.289 23.867 -46.956 1.00 90.44 484 ASN A CA 1
ATOM 3834 C C . ASN A 1 484 ? 14.009 23.890 -45.596 1.00 90.44 484 ASN A C 1
ATOM 3836 O O . ASN A 1 484 ? 15.035 24.559 -45.452 1.00 90.44 484 ASN A O 1
ATOM 3840 N N . ASN A 1 485 ? 13.490 23.180 -44.590 1.00 92.56 485 ASN A N 1
ATOM 3841 C CA . ASN A 1 485 ? 14.003 23.253 -43.229 1.00 92.56 485 ASN A CA 1
ATOM 3842 C C . ASN A 1 485 ? 15.438 22.693 -43.103 1.00 92.56 485 ASN A C 1
ATOM 3844 O O . ASN A 1 485 ? 15.654 21.501 -43.348 1.00 92.56 485 ASN A O 1
ATOM 3848 N N . PRO A 1 486 ? 16.428 23.483 -42.648 1.00 91.81 486 PRO A N 1
ATOM 3849 C CA . PRO A 1 486 ? 17.811 23.020 -42.572 1.00 91.81 486 PRO A CA 1
ATOM 3850 C C . PRO A 1 486 ? 18.044 21.957 -41.485 1.00 91.81 486 PRO A C 1
ATOM 3852 O O . PRO A 1 486 ? 18.903 21.099 -41.682 1.00 91.81 486 PRO A O 1
ATOM 3855 N N . GLU A 1 487 ? 17.288 21.960 -40.375 1.00 91.06 487 GLU A N 1
ATOM 3856 C CA . GLU A 1 487 ? 17.389 20.919 -39.333 1.00 91.06 487 GLU A CA 1
ATOM 3857 C C . GLU A 1 487 ? 16.864 19.567 -39.856 1.00 91.06 487 GLU A C 1
ATOM 3859 O O . GLU A 1 487 ? 17.474 18.527 -39.600 1.00 91.06 487 GLU A O 1
ATOM 3864 N N . LEU A 1 488 ? 15.761 19.568 -40.618 1.00 92.38 488 LEU A N 1
ATOM 3865 C CA . LEU A 1 488 ? 15.187 18.346 -41.197 1.00 92.38 488 LEU A CA 1
ATOM 3866 C C . LEU A 1 488 ? 16.024 17.808 -42.369 1.00 92.38 488 LEU A C 1
ATOM 3868 O O . LEU A 1 488 ? 16.270 16.605 -42.436 1.00 92.38 488 LEU A O 1
ATOM 3872 N N . LEU A 1 489 ? 16.507 18.677 -43.266 1.00 92.50 489 LEU A N 1
ATOM 3873 C CA . LEU A 1 489 ? 17.374 18.284 -44.388 1.00 92.50 489 LEU A CA 1
ATOM 3874 C C . LEU A 1 489 ? 18.723 17.720 -43.902 1.00 92.50 489 LEU A C 1
ATOM 3876 O O . LEU A 1 489 ? 19.219 16.736 -44.455 1.00 92.50 489 LEU A O 1
ATOM 3880 N N . ASP A 1 490 ? 19.301 18.291 -42.839 1.00 93.12 490 ASP A N 1
ATOM 3881 C CA . ASP A 1 490 ? 20.454 17.706 -42.145 1.00 93.12 490 ASP A CA 1
ATOM 3882 C C . ASP A 1 490 ? 20.113 16.358 -41.487 1.00 93.12 490 ASP A C 1
ATOM 3884 O O . ASP A 1 490 ? 20.878 15.400 -41.613 1.00 93.12 490 ASP A O 1
ATOM 3888 N N . GLY A 1 491 ? 18.948 16.263 -40.840 1.00 91.31 491 GLY A N 1
ATOM 3889 C CA . GLY A 1 491 ? 18.424 15.025 -40.268 1.00 91.31 491 GLY A CA 1
ATOM 3890 C C . GLY A 1 491 ? 18.354 13.885 -41.285 1.00 91.31 491 GLY A C 1
ATOM 3891 O O . GLY A 1 491 ? 18.940 12.823 -41.060 1.00 91.31 491 GLY A O 1
ATOM 3892 N N . VAL A 1 492 ? 17.720 14.126 -42.437 1.00 92.25 492 VAL A N 1
ATOM 3893 C CA . VAL A 1 492 ? 17.666 13.183 -43.567 1.00 92.25 492 VAL A CA 1
ATOM 3894 C C . VAL A 1 492 ? 19.071 12.792 -44.023 1.00 92.25 492 VAL A C 1
ATOM 3896 O O . VAL A 1 492 ? 19.364 11.599 -44.117 1.00 92.25 492 VAL A O 1
ATOM 3899 N N . ARG A 1 493 ? 19.963 13.767 -44.255 1.00 92.69 493 ARG A N 1
ATOM 3900 C CA . ARG A 1 493 ? 21.349 13.514 -44.687 1.00 92.69 493 ARG A CA 1
ATOM 3901 C C . ARG A 1 493 ? 22.092 12.595 -43.716 1.00 92.69 493 ARG A C 1
ATOM 3903 O O . ARG A 1 493 ? 22.662 11.600 -44.157 1.00 92.69 493 ARG A O 1
ATOM 3910 N N . ARG A 1 494 ? 22.051 12.885 -42.410 1.00 90.12 494 ARG A N 1
ATOM 3911 C CA . ARG A 1 494 ? 22.713 12.067 -41.379 1.00 90.12 494 ARG A CA 1
ATOM 3912 C C . ARG A 1 494 ? 22.122 10.661 -41.278 1.00 90.12 494 ARG A C 1
ATOM 3914 O O . ARG A 1 494 ? 22.878 9.707 -41.116 1.00 90.12 494 ARG A O 1
ATOM 3921 N N . CYS A 1 495 ? 20.802 10.501 -41.395 1.00 88.12 495 CYS A N 1
ATOM 3922 C CA . CYS A 1 495 ? 20.187 9.168 -41.402 1.00 88.12 495 CYS A CA 1
ATOM 3923 C C . CYS A 1 495 ? 20.640 8.357 -42.623 1.00 88.12 495 CYS A C 1
ATOM 3925 O O . CYS A 1 495 ? 21.105 7.229 -42.475 1.00 88.12 495 CYS A O 1
ATOM 3927 N N . VAL A 1 496 ? 20.581 8.952 -43.818 1.00 86.06 496 VAL A N 1
ATOM 3928 C CA . VAL A 1 496 ? 21.019 8.325 -45.076 1.00 86.06 496 VAL A CA 1
ATOM 3929 C C . VAL A 1 496 ? 22.510 7.965 -45.041 1.00 86.06 496 VAL A C 1
ATOM 3931 O O . VAL A 1 496 ? 22.895 6.920 -45.562 1.00 86.06 496 VAL A O 1
ATOM 3934 N N . GLU A 1 497 ? 23.357 8.768 -44.397 1.00 85.19 497 GLU A N 1
ATOM 3935 C CA . GLU A 1 497 ? 24.775 8.454 -44.195 1.00 85.19 497 GLU A CA 1
ATOM 3936 C C . GLU A 1 497 ? 24.979 7.211 -43.310 1.00 85.19 497 GLU A C 1
ATOM 3938 O O . GLU A 1 497 ? 25.669 6.278 -43.726 1.00 85.19 497 GLU A O 1
ATOM 3943 N N . GLN A 1 498 ? 24.329 7.134 -42.141 1.00 81.06 498 GLN A N 1
ATOM 3944 C CA . GLN A 1 498 ? 24.448 5.973 -41.242 1.00 81.06 498 GLN A CA 1
ATOM 3945 C C . GLN A 1 498 ? 23.835 4.693 -41.838 1.00 81.06 498 GLN A C 1
ATOM 3947 O O . GLN A 1 498 ? 24.383 3.600 -41.679 1.00 81.06 498 GLN A O 1
ATOM 3952 N N . ILE A 1 499 ? 22.737 4.815 -42.591 1.00 77.88 499 ILE A N 1
ATOM 3953 C CA . ILE A 1 499 ? 22.141 3.702 -43.345 1.00 77.88 499 ILE A CA 1
ATOM 3954 C C . ILE A 1 499 ? 23.103 3.224 -44.450 1.00 77.88 499 ILE A C 1
ATOM 3956 O O . ILE A 1 499 ? 23.290 2.022 -44.632 1.00 77.88 499 ILE A O 1
ATOM 3960 N N . ASN A 1 500 ? 23.790 4.137 -45.143 1.00 76.88 500 ASN A N 1
ATOM 3961 C CA . ASN A 1 500 ? 24.765 3.769 -46.172 1.00 76.88 500 ASN A CA 1
ATOM 3962 C C . ASN A 1 500 ? 26.084 3.203 -45.614 1.00 76.88 500 ASN A C 1
ATOM 3964 O O . ASN A 1 500 ? 26.646 2.320 -46.259 1.00 76.88 500 ASN A O 1
ATOM 3968 N N . LYS A 1 501 ? 26.547 3.626 -44.424 1.00 73.56 501 LYS A N 1
ATOM 3969 C CA . LYS A 1 501 ? 27.651 2.965 -43.689 1.00 73.56 501 LYS A CA 1
ATOM 3970 C C . LYS A 1 501 ? 27.328 1.481 -43.477 1.00 73.56 501 LYS A C 1
ATOM 3972 O O . LYS A 1 501 ? 28.126 0.611 -43.817 1.00 73.56 501 LYS A O 1
ATOM 3977 N N . ALA A 1 502 ? 26.114 1.188 -43.002 1.00 60.88 502 ALA A N 1
ATOM 3978 C CA . ALA A 1 502 ? 25.645 -0.183 -42.811 1.00 60.88 502 ALA A CA 1
ATOM 3979 C C . ALA A 1 502 ? 25.623 -0.995 -44.118 1.00 60.88 502 ALA A C 1
ATOM 3981 O O . ALA A 1 502 ? 26.154 -2.103 -44.166 1.00 60.88 502 ALA A O 1
ATOM 3982 N N . ASN A 1 503 ? 25.085 -0.420 -45.198 1.00 61.38 503 ASN A N 1
ATOM 3983 C CA . ASN A 1 503 ? 24.967 -1.090 -46.499 1.00 61.38 503 ASN A CA 1
ATOM 3984 C C . ASN A 1 503 ? 26.309 -1.398 -47.193 1.00 61.38 503 ASN A C 1
ATOM 3986 O O . ASN A 1 503 ? 26.331 -2.213 -48.116 1.00 61.38 503 ASN A O 1
ATOM 3990 N N . ARG A 1 504 ? 27.413 -0.764 -46.775 1.00 65.44 504 ARG A N 1
ATOM 3991 C CA . ARG A 1 504 ? 28.776 -1.034 -47.274 1.00 65.44 504 ARG A CA 1
ATOM 3992 C C . ARG A 1 504 ? 29.491 -2.165 -46.535 1.00 65.44 504 ARG A C 1
ATOM 3994 O O . ARG A 1 504 ? 30.478 -2.681 -47.047 1.00 65.44 504 ARG A O 1
ATOM 4001 N N . GLY A 1 505 ? 28.987 -2.565 -45.366 1.00 57.03 505 GLY A N 1
ATOM 4002 C CA . GLY A 1 505 ? 29.660 -3.508 -44.471 1.00 57.03 505 GLY A CA 1
ATOM 4003 C C . GLY A 1 505 ? 30.609 -2.852 -43.463 1.00 57.03 505 GLY A C 1
ATOM 4004 O O . GLY A 1 505 ? 31.264 -3.572 -42.718 1.00 57.03 505 GLY A O 1
ATOM 4005 N N . ASP A 1 506 ? 30.640 -1.516 -43.377 1.00 62.41 506 ASP A N 1
ATOM 4006 C CA . ASP A 1 506 ? 31.514 -0.737 -42.481 1.00 62.41 506 ASP A CA 1
ATOM 4007 C C . ASP A 1 506 ? 31.029 -0.741 -41.002 1.00 62.41 506 ASP A C 1
ATOM 4009 O O . ASP A 1 506 ? 31.200 0.239 -40.272 1.00 62.41 506 ASP A O 1
ATOM 4013 N N . LEU A 1 507 ? 30.364 -1.814 -40.558 1.00 63.41 507 LEU A N 1
ATOM 4014 C CA . LEU A 1 507 ? 29.873 -2.004 -39.184 1.00 63.41 507 LEU A CA 1
ATOM 4015 C C . LEU A 1 507 ? 30.799 -2.930 -38.397 1.00 63.41 507 LEU A C 1
ATOM 4017 O O . LEU A 1 507 ? 31.278 -3.930 -38.933 1.00 63.41 507 LEU A O 1
ATOM 4021 N N . THR A 1 508 ? 30.976 -2.667 -37.101 1.00 69.81 508 THR A N 1
ATOM 4022 C CA . THR A 1 508 ? 31.608 -3.659 -36.216 1.00 69.81 508 THR A CA 1
ATOM 4023 C C . THR A 1 508 ? 30.681 -4.869 -35.990 1.00 69.81 508 THR A C 1
ATOM 4025 O O . THR A 1 508 ? 29.461 -4.761 -36.176 1.00 69.81 508 THR A O 1
ATOM 4028 N N . PRO A 1 509 ? 31.210 -6.035 -35.567 1.00 61.69 509 PRO A N 1
ATOM 4029 C CA . PRO A 1 509 ? 30.383 -7.192 -35.215 1.00 61.69 509 PRO A CA 1
ATOM 4030 C C . PRO A 1 509 ? 29.342 -6.886 -34.126 1.00 61.69 509 PRO A C 1
ATOM 4032 O O . PRO A 1 509 ? 28.229 -7.411 -34.174 1.00 61.69 509 PRO A O 1
ATOM 4035 N N . GLU A 1 510 ? 29.668 -6.005 -33.177 1.00 61.41 510 GLU A N 1
ATOM 4036 C CA . GLU A 1 510 ? 28.756 -5.532 -32.133 1.00 61.41 510 GLU A CA 1
ATOM 4037 C C . GLU A 1 510 ? 27.667 -4.615 -32.706 1.00 61.41 510 GLU A C 1
ATOM 4039 O O . GLU A 1 510 ? 26.490 -4.837 -32.424 1.00 61.41 510 GLU A O 1
ATOM 4044 N N . GLU A 1 511 ? 28.025 -3.634 -33.549 1.00 63.47 511 GLU A N 1
ATOM 4045 C CA . GLU A 1 511 ? 27.053 -2.742 -34.207 1.00 63.47 511 GLU A CA 1
ATOM 4046 C C . GLU A 1 511 ? 26.053 -3.535 -35.069 1.00 63.47 511 GLU A C 1
ATOM 4048 O O . GLU A 1 511 ? 24.851 -3.253 -35.057 1.00 63.47 511 GLU A O 1
ATOM 4053 N N . LEU A 1 512 ? 26.530 -4.554 -35.796 1.00 59.75 512 LEU A N 1
ATOM 4054 C CA . LEU A 1 512 ? 25.682 -5.437 -36.599 1.00 59.75 512 LEU A CA 1
ATOM 4055 C C . LEU A 1 512 ? 24.737 -6.268 -35.717 1.00 59.75 512 LEU A C 1
ATOM 4057 O O . LEU A 1 512 ? 23.543 -6.346 -36.012 1.00 59.75 512 LEU A O 1
ATOM 4061 N N . LYS A 1 513 ? 25.244 -6.845 -34.619 1.00 62.81 513 LYS A N 1
ATOM 4062 C CA . LYS A 1 513 ? 24.446 -7.643 -33.676 1.00 62.81 513 LYS A CA 1
ATOM 4063 C C . LYS A 1 513 ? 23.398 -6.794 -32.947 1.00 62.81 513 LYS A C 1
ATOM 4065 O O . LYS A 1 513 ? 22.264 -7.242 -32.797 1.00 62.81 513 LYS A O 1
ATOM 4070 N N . GLU A 1 514 ? 23.730 -5.562 -32.553 1.00 64.81 514 GLU A N 1
ATOM 4071 C CA . GLU A 1 514 ? 22.773 -4.611 -31.967 1.00 64.81 514 GLU A CA 1
ATOM 4072 C C . GLU A 1 514 ? 21.670 -4.242 -32.973 1.00 64.81 514 GLU A C 1
ATOM 4074 O O . GLU A 1 514 ? 20.487 -4.266 -32.629 1.00 64.81 514 GLU A O 1
ATOM 4079 N N . ARG A 1 515 ? 22.035 -3.953 -34.233 1.00 64.12 515 ARG A N 1
ATOM 4080 C CA . ARG A 1 515 ? 21.069 -3.633 -35.298 1.00 64.12 515 ARG A CA 1
ATOM 4081 C C . ARG A 1 515 ? 20.132 -4.809 -35.588 1.00 64.12 515 ARG A C 1
ATOM 4083 O O . ARG A 1 515 ? 18.932 -4.594 -35.739 1.00 64.12 515 ARG A O 1
ATOM 4090 N N . GLN A 1 516 ? 20.653 -6.035 -35.628 1.00 61.03 516 GLN A N 1
ATOM 4091 C CA . GLN A 1 516 ? 19.848 -7.247 -35.810 1.00 61.03 516 GLN A CA 1
ATOM 4092 C C . GLN A 1 516 ? 18.918 -7.501 -34.612 1.00 61.03 516 GLN A C 1
ATOM 4094 O O . GLN A 1 516 ? 17.735 -7.757 -34.817 1.00 61.03 516 GLN A O 1
ATOM 4099 N N . ALA A 1 517 ? 19.398 -7.346 -33.373 1.00 63.03 517 ALA A N 1
ATOM 4100 C CA . ALA A 1 517 ? 18.563 -7.477 -32.177 1.00 63.03 517 ALA A CA 1
ATOM 4101 C C . ALA A 1 517 ? 17.412 -6.452 -32.154 1.00 63.03 517 ALA A C 1
ATOM 4103 O O . ALA A 1 517 ? 16.264 -6.828 -31.928 1.00 63.03 517 ALA A O 1
ATOM 4104 N N . LYS A 1 518 ? 17.689 -5.179 -32.474 1.00 63.31 518 LYS A N 1
ATOM 4105 C CA . LYS A 1 518 ? 16.661 -4.127 -32.576 1.00 63.31 518 LYS A CA 1
ATOM 4106 C C . LYS A 1 518 ? 15.663 -4.381 -33.711 1.00 63.31 518 LYS A C 1
ATOM 4108 O O . LYS A 1 518 ? 14.471 -4.168 -33.522 1.00 63.31 518 LYS A O 1
ATOM 4113 N N . ALA A 1 519 ? 16.111 -4.890 -34.861 1.00 60.47 519 ALA A N 1
ATOM 4114 C CA . ALA A 1 519 ? 15.213 -5.281 -35.952 1.00 60.47 519 ALA A CA 1
ATOM 4115 C C . ALA A 1 519 ? 14.314 -6.479 -35.583 1.00 60.47 519 ALA A C 1
ATOM 4117 O O . ALA A 1 519 ? 13.168 -6.531 -36.015 1.00 60.47 519 ALA A O 1
ATOM 4118 N N . MET A 1 520 ? 14.795 -7.404 -34.746 1.00 62.09 520 MET A N 1
ATOM 4119 C CA . MET A 1 520 ? 13.998 -8.515 -34.205 1.00 62.09 520 MET A CA 1
ATOM 4120 C C . MET A 1 520 ? 13.038 -8.092 -33.078 1.00 62.09 520 MET A C 1
ATOM 4122 O O . MET A 1 520 ? 12.135 -8.854 -32.744 1.00 62.09 520 MET A O 1
ATOM 4126 N N . GLN A 1 521 ? 13.196 -6.897 -32.503 1.00 61.31 521 GLN A N 1
ATOM 4127 C CA . GLN A 1 521 ? 12.257 -6.303 -31.537 1.00 61.31 521 GLN A CA 1
ATOM 4128 C C . GLN A 1 521 ? 11.161 -5.453 -32.209 1.00 61.31 521 GLN A C 1
ATOM 4130 O O . GLN A 1 521 ? 10.247 -4.987 -31.534 1.00 61.31 521 GLN A O 1
ATOM 4135 N N . ASP A 1 522 ? 11.241 -5.241 -33.525 1.00 62.72 522 ASP A N 1
ATOM 4136 C CA . ASP A 1 522 ? 10.285 -4.451 -34.302 1.00 62.72 522 ASP A CA 1
ATOM 4137 C C . ASP A 1 522 ? 8.984 -5.259 -34.536 1.00 62.72 522 ASP A C 1
ATOM 4139 O O . ASP A 1 522 ? 9.029 -6.298 -35.207 1.00 62.72 522 ASP A O 1
ATOM 4143 N N . PRO A 1 523 ? 7.814 -4.829 -34.011 1.00 65.31 523 PRO A N 1
ATOM 4144 C CA . PRO A 1 523 ? 6.575 -5.593 -34.142 1.00 65.31 523 PRO A CA 1
ATOM 4145 C C . PRO A 1 523 ? 6.110 -5.769 -35.589 1.00 65.31 523 PRO A C 1
ATOM 4147 O O . PRO A 1 523 ? 5.431 -6.752 -35.883 1.00 65.31 523 PRO A O 1
ATOM 4150 N N . GLU A 1 524 ? 6.454 -4.865 -36.514 1.00 66.50 524 GLU A N 1
ATOM 4151 C CA . GLU A 1 524 ? 6.112 -5.074 -37.926 1.00 66.50 524 GLU A CA 1
ATOM 4152 C C . GLU A 1 524 ? 6.971 -6.192 -38.534 1.00 66.50 524 GLU A C 1
ATOM 4154 O O . GLU A 1 524 ? 6.442 -7.063 -39.225 1.00 66.50 524 GLU A O 1
ATOM 4159 N N . ILE A 1 525 ? 8.267 -6.241 -38.209 1.00 66.75 525 ILE A N 1
ATOM 4160 C CA . ILE A 1 525 ? 9.156 -7.328 -38.643 1.00 66.75 525 ILE A CA 1
ATOM 4161 C C . ILE A 1 525 ? 8.723 -8.660 -38.025 1.00 66.75 525 ILE A C 1
ATOM 4163 O O . ILE A 1 525 ? 8.631 -9.647 -38.749 1.00 66.75 525 ILE A O 1
ATOM 4167 N N . GLN A 1 526 ? 8.375 -8.695 -36.735 1.00 65.69 526 GLN A N 1
ATOM 4168 C CA . GLN A 1 526 ? 7.847 -9.908 -36.100 1.00 65.69 526 GLN A CA 1
ATOM 4169 C C . GLN A 1 526 ? 6.557 -10.394 -36.770 1.00 65.69 526 GLN A C 1
ATOM 4171 O O . GLN A 1 526 ? 6.477 -11.565 -37.119 1.00 65.69 526 GLN A O 1
ATOM 4176 N N . ASN A 1 527 ? 5.594 -9.511 -37.058 1.00 72.88 527 ASN A N 1
ATOM 4177 C CA . ASN A 1 527 ? 4.368 -9.887 -37.776 1.00 72.88 527 ASN A CA 1
ATOM 4178 C C . ASN A 1 527 ? 4.625 -10.385 -39.214 1.00 72.88 527 ASN A C 1
ATOM 4180 O O . ASN A 1 527 ? 3.891 -11.232 -39.720 1.00 72.88 527 ASN A O 1
ATOM 4184 N N . ILE A 1 528 ? 5.675 -9.895 -39.880 1.00 70.94 528 ILE A N 1
ATOM 4185 C CA . ILE A 1 528 ? 6.105 -10.405 -41.192 1.00 70.94 528 ILE A CA 1
ATOM 4186 C C . ILE A 1 528 ? 6.834 -11.757 -41.051 1.00 70.94 528 ILE A C 1
ATOM 4188 O O . ILE A 1 528 ? 6.716 -12.602 -41.932 1.00 70.94 528 ILE A O 1
ATOM 4192 N N . LEU A 1 529 ? 7.550 -11.999 -39.948 1.00 63.66 529 LEU A N 1
ATOM 4193 C CA . LEU A 1 529 ? 8.240 -13.263 -39.659 1.00 63.66 529 LEU A CA 1
ATOM 4194 C C . LEU A 1 529 ? 7.343 -14.337 -39.017 1.00 63.66 529 LEU A C 1
ATOM 4196 O O . LEU A 1 529 ? 7.741 -15.503 -38.983 1.00 63.66 529 LEU A O 1
ATOM 4200 N N . THR A 1 530 ? 6.156 -14.000 -38.503 1.00 71.81 530 THR A N 1
ATOM 4201 C CA . THR A 1 530 ? 5.158 -14.964 -37.996 1.00 71.81 530 THR A CA 1
ATOM 4202 C C . THR A 1 530 ? 4.138 -15.391 -39.048 1.00 71.81 530 THR A C 1
ATOM 4204 O O . THR A 1 530 ? 3.606 -16.494 -38.932 1.00 71.81 530 THR A O 1
ATOM 4207 N N . ASP A 1 531 ? 3.918 -14.587 -40.093 1.00 77.75 531 ASP A N 1
ATOM 4208 C CA . ASP A 1 531 ? 3.083 -14.924 -41.252 1.00 77.75 531 ASP A CA 1
ATOM 4209 C C . ASP A 1 531 ? 3.497 -16.283 -41.871 1.00 77.75 531 ASP A C 1
ATOM 4211 O O . ASP A 1 531 ? 4.606 -16.398 -42.406 1.00 77.75 531 ASP A O 1
ATOM 4215 N N . PRO A 1 532 ? 2.626 -17.317 -41.850 1.00 74.81 532 PRO A N 1
ATOM 4216 C CA . PRO A 1 532 ? 2.947 -18.640 -42.387 1.00 74.81 532 PRO A CA 1
ATOM 4217 C C . PRO A 1 532 ? 3.284 -18.637 -43.882 1.00 74.81 532 PRO A C 1
ATOM 4219 O O . PRO A 1 532 ? 4.136 -19.409 -44.321 1.00 74.81 532 PRO A O 1
ATOM 4222 N N . VAL A 1 533 ? 2.661 -17.748 -44.665 1.00 75.94 533 VAL A N 1
ATOM 4223 C CA . VAL A 1 533 ? 2.952 -17.600 -46.096 1.00 75.94 533 VAL A CA 1
ATOM 4224 C C . VAL A 1 533 ? 4.343 -17.005 -46.266 1.00 75.94 533 VAL A C 1
ATOM 4226 O O . VAL A 1 533 ? 5.133 -17.513 -47.055 1.00 75.94 533 VAL A O 1
ATOM 4229 N N . MET A 1 534 ? 4.687 -15.974 -45.491 1.00 77.38 534 MET A N 1
ATOM 4230 C CA . MET A 1 534 ? 6.017 -15.363 -45.549 1.00 77.38 534 MET A CA 1
ATOM 4231 C C . MET A 1 534 ? 7.116 -16.316 -45.053 1.00 77.38 534 MET A C 1
ATOM 4233 O O . MET A 1 534 ? 8.192 -16.356 -45.647 1.00 77.38 534 MET A O 1
ATOM 4237 N N . ARG A 1 535 ? 6.842 -17.146 -44.035 1.00 74.06 535 ARG A N 1
ATOM 4238 C CA . ARG A 1 535 ? 7.741 -18.234 -43.610 1.00 74.06 535 ARG A CA 1
ATOM 4239 C C . ARG A 1 535 ? 8.011 -19.215 -44.748 1.00 74.06 535 ARG A C 1
ATOM 4241 O O . ARG A 1 535 ? 9.175 -19.462 -45.052 1.00 74.06 535 ARG A O 1
ATOM 4248 N N . GLN A 1 536 ? 6.968 -19.710 -45.421 1.00 73.56 536 GLN A N 1
ATOM 4249 C CA . GLN A 1 536 ? 7.146 -20.616 -46.559 1.00 73.56 536 GLN A CA 1
ATOM 4250 C C . GLN A 1 536 ? 7.897 -19.943 -47.714 1.00 73.56 536 GLN A C 1
ATOM 4252 O O . GLN A 1 536 ? 8.792 -20.549 -48.289 1.00 73.56 536 GLN A O 1
ATOM 4257 N N . VAL A 1 537 ? 7.612 -18.670 -48.011 1.00 74.19 537 VAL A N 1
ATOM 4258 C CA . VAL A 1 537 ? 8.349 -17.895 -49.022 1.00 74.19 537 VAL A CA 1
ATOM 4259 C C . VAL A 1 537 ? 9.842 -17.808 -48.679 1.00 74.19 537 VAL A C 1
ATOM 4261 O O . VAL A 1 537 ? 10.671 -17.961 -49.571 1.00 74.19 537 VAL A O 1
ATOM 4264 N N . LEU A 1 538 ? 10.210 -17.583 -47.411 1.00 68.75 538 LEU A N 1
ATOM 4265 C CA . LEU A 1 538 ? 11.615 -17.520 -46.981 1.00 68.75 538 LEU A CA 1
ATOM 4266 C C . LEU A 1 538 ? 12.327 -18.882 -47.081 1.00 68.75 538 LEU A C 1
ATOM 4268 O O . LEU A 1 538 ? 13.487 -18.916 -47.491 1.00 68.75 538 LEU A O 1
ATOM 4272 N N . ILE A 1 539 ? 11.630 -19.983 -46.780 1.00 72.69 539 ILE A N 1
ATOM 4273 C CA . ILE A 1 539 ? 12.130 -21.359 -46.961 1.00 72.69 539 ILE A CA 1
ATOM 4274 C C . ILE A 1 539 ? 12.303 -21.672 -48.454 1.00 72.69 539 ILE A C 1
ATOM 4276 O O . ILE A 1 539 ? 13.375 -22.097 -48.881 1.00 72.69 539 ILE A O 1
ATOM 4280 N N . ASP A 1 540 ? 11.305 -21.361 -49.284 1.00 73.38 540 ASP A N 1
ATOM 4281 C CA . ASP A 1 540 ? 11.369 -21.536 -50.739 1.00 73.38 540 ASP A CA 1
ATOM 4282 C C . ASP A 1 540 ? 12.525 -20.726 -51.356 1.00 73.38 540 ASP A C 1
ATOM 4284 O O . ASP A 1 540 ? 13.167 -21.178 -52.303 1.00 73.38 540 ASP A O 1
ATOM 4288 N N . PHE A 1 541 ? 12.852 -19.557 -50.794 1.00 68.94 541 PHE A N 1
ATOM 4289 C CA . PHE A 1 541 ? 14.025 -18.760 -51.172 1.00 68.94 541 PHE A CA 1
ATOM 4290 C C . PHE A 1 541 ? 15.375 -19.420 -50.839 1.00 68.94 541 PHE A C 1
ATOM 4292 O O . PHE A 1 541 ? 16.371 -19.092 -51.488 1.00 68.94 541 PHE A O 1
ATOM 4299 N N . GLN A 1 542 ? 15.427 -20.339 -49.869 1.00 54.34 542 GLN A N 1
ATOM 4300 C CA . GLN A 1 542 ? 16.617 -21.131 -49.535 1.00 54.34 542 GLN A CA 1
ATOM 4301 C C . GLN A 1 542 ? 16.680 -22.450 -50.322 1.00 54.34 542 GLN A C 1
ATOM 4303 O O . GLN A 1 542 ? 17.751 -22.816 -50.807 1.00 54.34 542 GLN A O 1
ATOM 4308 N N . GLU A 1 543 ? 15.551 -23.147 -50.474 1.00 71.44 543 GLU A N 1
ATOM 4309 C CA . GLU A 1 543 ? 15.510 -24.535 -50.960 1.00 71.44 543 GLU A CA 1
ATOM 4310 C C . GLU A 1 543 ? 15.016 -24.688 -52.410 1.00 71.44 543 GLU A C 1
ATOM 4312 O O . GLU A 1 543 ? 15.406 -25.631 -53.102 1.00 71.44 543 GLU A O 1
ATOM 4317 N N . ASN A 1 544 ? 14.184 -23.767 -52.914 1.00 71.88 544 ASN A N 1
ATOM 4318 C CA . ASN A 1 544 ? 13.499 -23.901 -54.204 1.00 71.88 544 ASN A CA 1
ATOM 4319 C C . ASN A 1 544 ? 13.552 -22.610 -55.056 1.00 71.88 544 ASN A C 1
ATOM 4321 O O . ASN A 1 544 ? 12.580 -21.846 -55.120 1.00 71.88 544 ASN A O 1
ATOM 4325 N N . PRO A 1 545 ? 14.639 -22.401 -55.829 1.00 59.12 545 PRO A N 1
ATOM 4326 C CA . PRO A 1 545 ? 14.831 -21.204 -56.654 1.00 59.12 545 PRO A CA 1
ATOM 4327 C C . PRO A 1 545 ? 13.733 -20.910 -57.691 1.00 59.12 545 PRO A C 1
ATOM 4329 O O . PRO A 1 545 ? 13.686 -19.796 -58.211 1.00 59.12 545 PRO A O 1
ATOM 4332 N N . LYS A 1 546 ? 12.858 -21.877 -58.019 1.00 68.94 546 LYS A N 1
ATOM 4333 C CA . LYS A 1 546 ? 11.692 -21.646 -58.890 1.00 68.94 546 LYS A CA 1
ATOM 4334 C C . LYS A 1 546 ? 10.508 -21.076 -58.110 1.00 68.94 546 LYS A C 1
ATOM 4336 O O . LYS A 1 546 ? 9.995 -20.036 -58.508 1.00 68.94 546 LYS A O 1
ATOM 4341 N N . ALA A 1 547 ? 10.131 -21.691 -56.986 1.00 67.56 547 ALA A N 1
ATOM 4342 C CA . ALA A 1 547 ? 9.050 -21.183 -56.135 1.00 67.56 547 ALA A CA 1
ATOM 4343 C C . ALA A 1 547 ? 9.356 -19.764 -55.624 1.00 67.56 547 ALA A C 1
ATOM 4345 O O . ALA A 1 547 ? 8.522 -18.869 -55.744 1.00 67.56 547 ALA A O 1
ATOM 4346 N N . ALA A 1 548 ? 10.601 -19.512 -55.204 1.00 57.50 548 ALA A N 1
ATOM 4347 C CA . ALA A 1 548 ? 11.102 -18.174 -54.878 1.00 57.50 548 ALA A CA 1
ATOM 4348 C C . ALA A 1 548 ? 10.840 -17.135 -55.992 1.00 57.50 548 ALA A C 1
ATOM 4350 O O . ALA A 1 548 ? 10.448 -15.994 -55.733 1.00 57.50 548 ALA A O 1
ATOM 4351 N N . GLN A 1 549 ? 11.023 -17.534 -57.255 1.00 65.81 549 GLN A N 1
ATOM 4352 C CA . GLN A 1 549 ? 10.832 -16.668 -58.417 1.00 65.81 549 GLN A CA 1
ATOM 4353 C C . GLN A 1 549 ? 9.348 -16.457 -58.767 1.00 65.81 549 GLN A C 1
ATOM 4355 O O . GLN A 1 549 ? 9.004 -15.414 -59.321 1.00 65.81 549 GLN A O 1
ATOM 4360 N N . ASP A 1 550 ? 8.459 -17.388 -58.414 1.00 73.62 550 ASP A N 1
ATOM 4361 C CA . ASP A 1 550 ? 7.009 -17.196 -58.515 1.00 73.62 550 ASP A CA 1
ATOM 4362 C C . ASP A 1 550 ? 6.474 -16.279 -57.402 1.00 73.62 550 ASP A C 1
ATOM 4364 O O . ASP A 1 550 ? 5.693 -15.369 -57.686 1.00 73.62 550 ASP A O 1
ATOM 4368 N N . HIS A 1 551 ? 6.971 -16.410 -56.168 1.00 72.94 551 HIS A N 1
ATOM 4369 C CA . HIS A 1 551 ? 6.581 -15.556 -55.035 1.00 72.94 551 HIS A CA 1
ATOM 4370 C C . HIS A 1 551 ? 6.864 -14.066 -55.260 1.00 72.94 551 HIS A C 1
ATOM 4372 O O . HIS A 1 551 ? 6.044 -13.221 -54.897 1.00 72.94 551 HIS A O 1
ATOM 4378 N N . THR A 1 552 ? 7.972 -13.719 -55.926 1.00 64.69 552 THR A N 1
ATOM 4379 C CA . THR A 1 552 ? 8.295 -12.310 -56.251 1.00 64.69 552 THR A CA 1
ATOM 4380 C C . THR A 1 552 ? 7.334 -11.655 -57.251 1.00 64.69 552 THR A C 1
ATOM 4382 O O . THR A 1 552 ? 7.351 -10.433 -57.394 1.00 64.69 552 THR A O 1
ATOM 4385 N N . LYS A 1 553 ? 6.460 -12.428 -57.915 1.00 75.75 553 LYS A N 1
ATOM 4386 C CA . LYS A 1 553 ? 5.421 -11.905 -58.821 1.00 75.75 553 LYS A CA 1
ATOM 4387 C C . LYS A 1 553 ? 4.200 -11.368 -58.070 1.00 75.75 553 LYS A C 1
ATOM 4389 O O . LYS A 1 553 ? 3.436 -10.599 -58.646 1.00 75.75 553 LYS A O 1
ATOM 4394 N N . ASN A 1 554 ? 4.002 -11.755 -56.807 1.00 75.94 554 ASN A N 1
ATOM 4395 C CA . ASN A 1 554 ? 2.914 -11.254 -55.970 1.00 75.94 554 ASN A CA 1
ATOM 4396 C C . ASN A 1 554 ? 3.326 -9.912 -55.324 1.00 75.94 554 ASN A C 1
ATOM 4398 O O . ASN A 1 554 ? 4.246 -9.905 -54.504 1.00 75.94 554 ASN A O 1
ATOM 4402 N N . PRO A 1 555 ? 2.650 -8.779 -55.613 1.00 69.81 555 PRO A N 1
ATOM 4403 C CA . PRO A 1 555 ? 3.051 -7.472 -55.085 1.00 69.81 555 PRO A CA 1
ATOM 4404 C C . PRO A 1 555 ? 3.000 -7.359 -53.555 1.00 69.81 555 PRO A C 1
ATOM 4406 O O . PRO A 1 555 ? 3.803 -6.630 -52.980 1.00 69.81 555 PRO A O 1
ATOM 4409 N N . MET A 1 556 ? 2.095 -8.078 -52.879 1.00 67.25 556 MET A N 1
ATOM 4410 C CA . MET A 1 556 ? 2.001 -8.054 -51.412 1.00 67.25 556 MET A CA 1
ATOM 4411 C C . MET A 1 556 ? 3.162 -8.812 -50.766 1.00 67.25 556 MET A C 1
ATOM 4413 O O . MET A 1 556 ? 3.776 -8.314 -49.823 1.00 67.25 556 MET A O 1
ATOM 4417 N N . VAL A 1 557 ? 3.499 -9.987 -51.307 1.00 72.44 557 VAL A N 1
ATOM 4418 C CA . VAL A 1 557 ? 4.665 -10.770 -50.866 1.00 72.44 557 VAL A CA 1
ATOM 4419 C C . VAL A 1 557 ? 5.949 -10.009 -51.184 1.00 72.44 557 VAL A C 1
ATOM 4421 O O . VAL A 1 557 ? 6.808 -9.883 -50.319 1.00 72.44 557 VAL A O 1
ATOM 4424 N N . MET A 1 558 ? 6.058 -9.401 -52.368 1.00 67.00 558 MET A N 1
ATOM 4425 C CA . MET A 1 558 ? 7.221 -8.592 -52.732 1.00 67.00 558 MET A CA 1
ATOM 4426 C C . MET A 1 558 ? 7.369 -7.335 -51.857 1.00 67.00 558 MET A C 1
ATOM 4428 O O . MET A 1 558 ? 8.494 -6.948 -51.559 1.00 67.00 558 MET A O 1
ATOM 4432 N N . ASN A 1 559 ? 6.276 -6.724 -51.384 1.00 67.62 559 ASN A N 1
ATOM 4433 C CA . ASN A 1 559 ? 6.325 -5.621 -50.415 1.00 67.62 559 ASN A CA 1
ATOM 4434 C C . ASN A 1 559 ? 6.807 -6.109 -49.031 1.00 67.62 559 ASN A C 1
ATOM 4436 O O . ASN A 1 559 ? 7.724 -5.524 -48.462 1.00 67.62 559 ASN A O 1
ATOM 4440 N N . LYS A 1 560 ? 6.310 -7.254 -48.537 1.00 69.44 560 LYS A N 1
ATOM 4441 C CA . LYS A 1 560 ? 6.834 -7.892 -47.309 1.00 69.44 560 LYS A CA 1
ATOM 4442 C C . LYS A 1 560 ? 8.325 -8.247 -47.433 1.00 69.44 560 LYS A C 1
ATOM 4444 O O . LYS A 1 560 ? 9.108 -7.900 -46.551 1.00 69.44 560 LYS A O 1
ATOM 4449 N N . ILE A 1 561 ? 8.745 -8.818 -48.566 1.00 66.44 561 ILE A N 1
ATOM 4450 C CA . ILE A 1 561 ? 10.163 -9.035 -48.904 1.00 66.44 561 ILE A CA 1
ATOM 4451 C C . ILE A 1 561 ? 10.930 -7.706 -48.918 1.00 66.44 561 ILE A C 1
ATOM 4453 O O . ILE A 1 561 ? 12.045 -7.665 -48.417 1.00 66.44 561 ILE A O 1
ATOM 4457 N N . GLN A 1 562 ? 10.370 -6.613 -49.443 1.00 59.06 562 GLN A N 1
ATOM 4458 C CA . GLN A 1 562 ? 11.014 -5.291 -49.436 1.00 59.06 562 GLN A CA 1
ATOM 4459 C C . GLN A 1 562 ? 11.094 -4.653 -48.043 1.00 59.06 562 GLN A C 1
ATOM 4461 O O . GLN A 1 562 ? 12.016 -3.879 -47.812 1.00 59.06 562 GLN A O 1
ATOM 4466 N N . LYS A 1 563 ? 10.215 -4.994 -47.094 1.00 63.97 563 LYS A N 1
ATOM 4467 C CA . LYS A 1 563 ? 10.361 -4.575 -45.688 1.00 63.97 563 LYS A CA 1
ATOM 4468 C C . LYS A 1 563 ? 11.454 -5.360 -44.954 1.00 63.97 563 LYS A C 1
ATOM 4470 O O . LYS A 1 563 ? 12.206 -4.769 -44.185 1.00 63.97 563 LYS A O 1
ATOM 4475 N N . LEU A 1 564 ? 11.620 -6.650 -45.259 1.00 59.47 564 LEU A N 1
ATOM 4476 C CA . LEU A 1 564 ? 12.741 -7.462 -44.758 1.00 59.47 564 LEU A CA 1
ATOM 4477 C C . LEU A 1 564 ? 14.084 -7.059 -45.409 1.00 59.47 564 LEU A C 1
ATOM 4479 O O . LEU A 1 564 ? 15.062 -6.779 -44.722 1.00 59.47 564 LEU A O 1
ATOM 4483 N N . ALA A 1 565 ? 14.124 -6.976 -46.740 1.00 50.41 565 ALA A N 1
ATOM 4484 C CA . ALA A 1 565 ? 15.315 -6.684 -47.546 1.00 50.41 565 ALA A CA 1
ATOM 4485 C C . ALA A 1 565 ? 15.570 -5.180 -47.774 1.00 50.41 565 ALA A C 1
ATOM 4487 O O . ALA A 1 565 ? 16.555 -4.802 -48.398 1.00 50.41 565 ALA A O 1
ATOM 4488 N N . GLY A 1 566 ? 14.717 -4.292 -47.261 1.00 44.28 566 GLY A N 1
ATOM 4489 C CA . GLY A 1 566 ? 14.994 -2.851 -47.206 1.00 44.28 566 GLY A CA 1
ATOM 4490 C C . GLY A 1 566 ? 16.113 -2.507 -46.217 1.00 44.28 566 GLY A C 1
ATOM 4491 O O . GLY A 1 566 ? 16.689 -1.424 -46.294 1.00 44.28 566 GLY A O 1
ATOM 4492 N N . ARG A 1 567 ? 16.442 -3.446 -45.315 1.00 49.84 567 ARG A N 1
ATOM 4493 C CA . ARG A 1 567 ? 17.488 -3.332 -44.287 1.00 49.84 567 ARG A CA 1
ATOM 4494 C C . ARG A 1 567 ? 18.765 -4.150 -44.574 1.00 49.84 567 ARG A C 1
ATOM 4496 O O . ARG A 1 567 ? 19.731 -3.972 -43.838 1.00 49.84 567 ARG A O 1
ATOM 4503 N N . GLU A 1 568 ? 18.814 -4.973 -45.630 1.00 36.31 568 GLU A N 1
ATOM 4504 C CA . GLU A 1 568 ? 20.046 -5.624 -46.131 1.00 36.31 568 GLU A CA 1
ATOM 4505 C C . GLU A 1 568 ? 20.089 -5.647 -47.672 1.00 36.31 568 GLU A C 1
ATOM 4507 O O . GLU A 1 568 ? 19.121 -6.017 -48.335 1.00 36.31 568 GLU A O 1
ATOM 4512 N N . SER A 1 569 ? 21.224 -5.266 -48.268 1.00 33.22 569 SER A N 1
ATOM 4513 C CA . SER A 1 569 ? 21.343 -5.091 -49.721 1.00 33.22 569 SER A CA 1
ATOM 4514 C C . SER A 1 569 ? 21.215 -6.401 -50.524 1.00 33.22 569 SER A C 1
ATOM 4516 O O . SER A 1 569 ? 21.511 -7.507 -50.065 1.00 33.22 569 SER A O 1
ATOM 4518 N N . LYS A 1 570 ? 20.718 -6.271 -51.763 1.00 32.72 570 LYS A N 1
ATOM 4519 C CA . LYS A 1 570 ? 20.274 -7.392 -52.610 1.00 32.72 570 LYS A CA 1
ATOM 4520 C C . LYS A 1 570 ? 21.347 -8.482 -52.795 1.00 32.72 570 LYS A C 1
ATOM 4522 O O . LYS A 1 570 ? 22.501 -8.193 -53.086 1.00 32.72 570 LYS A O 1
ATOM 4527 N N . GLN A 1 571 ? 20.891 -9.740 -52.762 1.00 32.22 571 GLN A N 1
ATOM 4528 C CA . GLN A 1 571 ? 21.599 -10.984 -53.128 1.00 32.22 571 GLN A CA 1
ATOM 4529 C C . GLN A 1 571 ? 22.686 -11.529 -52.172 1.00 32.22 571 GLN A C 1
ATOM 4531 O O . GLN A 1 571 ? 23.152 -12.640 -52.419 1.00 32.22 571 GLN A O 1
ATOM 4536 N N . ALA A 1 572 ? 23.074 -10.847 -51.086 1.00 31.89 572 ALA A N 1
ATOM 4537 C CA . ALA A 1 572 ? 24.361 -11.131 -50.427 1.00 31.89 572 ALA A CA 1
ATOM 4538 C C . ALA A 1 572 ? 24.355 -11.691 -48.979 1.00 31.89 572 ALA A C 1
ATOM 4540 O O . ALA A 1 572 ? 25.407 -11.631 -48.343 1.00 31.89 572 ALA A O 1
ATOM 4541 N N . LYS A 1 573 ? 23.260 -12.270 -48.435 1.00 37.62 573 LYS A N 1
ATOM 4542 C CA . LYS A 1 573 ? 23.332 -12.901 -47.083 1.00 37.62 573 LYS A CA 1
ATOM 4543 C C . LYS A 1 573 ? 22.397 -14.055 -46.686 1.00 37.62 573 LYS A C 1
ATOM 4545 O O . LYS A 1 573 ? 22.551 -14.572 -45.583 1.00 37.62 573 LYS A O 1
ATOM 4550 N N . LEU A 1 574 ? 21.528 -14.570 -47.564 1.00 34.72 574 LEU A N 1
ATOM 4551 C CA . LEU A 1 574 ? 20.611 -15.683 -47.218 1.00 34.72 574 LEU A CA 1
ATOM 4552 C C . LEU A 1 574 ? 21.325 -16.995 -46.790 1.00 34.72 574 LEU A C 1
ATOM 4554 O O . LEU A 1 574 ? 20.723 -17.864 -46.168 1.00 34.72 574 LEU A O 1
ATOM 4558 N N . VAL A 1 575 ? 22.624 -17.114 -47.092 1.00 34.06 575 VAL A N 1
ATOM 4559 C CA . VAL A 1 575 ? 23.512 -18.245 -46.750 1.00 34.06 575 VAL A CA 1
ATOM 4560 C C . VAL A 1 575 ? 24.208 -18.061 -45.381 1.00 34.06 575 VAL A C 1
ATOM 4562 O O . VAL A 1 575 ? 24.972 -18.920 -44.960 1.00 34.06 575 VAL A O 1
ATOM 4565 N N . GLY A 1 576 ? 23.995 -16.936 -44.684 1.00 37.31 576 GLY A N 1
ATOM 4566 C CA . GLY A 1 576 ? 24.743 -16.558 -43.472 1.00 37.31 576 GLY A CA 1
ATOM 4567 C C . GLY A 1 576 ? 23.985 -16.637 -42.141 1.00 37.31 576 GLY A C 1
ATOM 4568 O O . GLY A 1 576 ? 24.550 -16.244 -41.125 1.00 37.31 576 GLY A O 1
ATOM 4569 N N . LEU A 1 577 ? 22.723 -17.082 -42.136 1.00 35.09 577 LEU A N 1
ATOM 4570 C CA . LEU A 1 577 ? 21.815 -16.994 -40.975 1.00 35.09 577 LEU A CA 1
ATOM 4571 C C . LEU A 1 577 ? 21.546 -18.327 -40.248 1.00 35.09 577 LEU A C 1
ATOM 4573 O O . LEU A 1 577 ? 20.768 -18.353 -39.299 1.00 35.09 577 LEU A O 1
ATOM 4577 N N . ILE A 1 578 ? 22.190 -19.424 -40.663 1.00 32.50 578 ILE A N 1
ATOM 4578 C CA . ILE A 1 578 ? 22.100 -20.750 -40.026 1.00 32.50 578 ILE A CA 1
ATOM 4579 C C . ILE A 1 578 ? 23.523 -21.322 -39.871 1.00 32.50 578 ILE A C 1
ATOM 4581 O O . ILE A 1 578 ? 24.421 -20.981 -40.642 1.00 32.50 578 ILE A O 1
ATOM 4585 N N . GLY A 1 579 ? 23.741 -22.141 -38.835 1.00 32.00 579 GLY A N 1
ATOM 4586 C CA . GLY A 1 579 ? 25.050 -22.679 -38.444 1.00 32.00 579 GLY A CA 1
ATOM 4587 C C . GLY A 1 579 ? 25.733 -23.615 -39.465 1.00 32.00 579 GLY A C 1
ATOM 4588 O O . GLY A 1 579 ? 25.132 -24.029 -40.457 1.00 32.00 579 GLY A O 1
ATOM 4589 N N . PRO A 1 580 ? 27.017 -23.956 -39.238 1.00 36.41 580 PRO A N 1
ATOM 4590 C CA . PRO A 1 580 ? 27.904 -24.464 -40.283 1.00 36.41 580 PRO A CA 1
ATOM 4591 C C . PRO A 1 580 ? 27.771 -25.975 -40.545 1.00 36.41 580 PRO A C 1
ATOM 4593 O O . PRO A 1 580 ? 28.554 -26.768 -40.030 1.00 36.41 580 PRO A O 1
ATOM 4596 N N . HIS A 1 581 ? 26.859 -26.373 -41.435 1.00 38.00 581 HIS A N 1
ATOM 4597 C CA . HIS A 1 581 ? 26.873 -27.708 -42.049 1.00 38.00 581 HIS A CA 1
ATOM 4598 C C . HIS A 1 581 ? 26.662 -27.665 -43.577 1.00 38.00 581 HIS A C 1
ATOM 4600 O O . HIS A 1 581 ? 25.961 -26.811 -44.108 1.00 38.00 581 HIS A O 1
ATOM 4606 N N . ASN A 1 582 ? 27.261 -28.645 -44.267 1.00 33.69 582 ASN A N 1
ATOM 4607 C CA . ASN A 1 582 ? 27.020 -29.050 -45.664 1.00 33.69 582 ASN A CA 1
ATOM 4608 C C . ASN A 1 582 ? 27.556 -28.150 -46.814 1.00 33.69 582 ASN A C 1
ATOM 4610 O O . ASN A 1 582 ? 26.815 -27.514 -47.554 1.00 33.69 582 ASN A O 1
ATOM 4614 N N . GLY A 1 583 ? 28.855 -28.283 -47.116 1.00 41.38 583 GLY A N 1
ATOM 4615 C CA . GLY A 1 583 ? 29.229 -29.130 -48.269 1.00 41.38 583 GLY A CA 1
ATOM 4616 C C . GLY A 1 583 ? 29.402 -28.556 -49.691 1.00 41.38 583 GLY A C 1
ATOM 4617 O O . GLY A 1 583 ? 29.662 -29.353 -50.589 1.00 41.38 583 GLY A O 1
ATOM 4618 N N . TRP A 1 584 ? 29.313 -27.245 -49.954 1.00 33.78 584 TRP A N 1
ATOM 4619 C CA . TRP A 1 584 ? 29.451 -26.701 -51.330 1.00 33.78 584 TRP A CA 1
ATOM 4620 C C . TRP A 1 584 ? 30.817 -26.055 -51.626 1.00 33.78 584 TRP A C 1
ATOM 4622 O O . TRP A 1 584 ? 31.264 -25.170 -50.897 1.00 33.78 584 TRP A O 1
ATOM 4632 N N . THR A 1 585 ? 31.454 -26.436 -52.742 1.00 40.56 585 THR A N 1
ATOM 4633 C CA . THR A 1 585 ? 32.762 -25.900 -53.172 1.00 40.56 585 THR A CA 1
ATOM 4634 C C . THR A 1 585 ? 32.646 -24.564 -53.940 1.00 40.56 585 THR A C 1
ATOM 4636 O O . THR A 1 585 ? 31.586 -24.251 -54.492 1.00 40.56 585 THR A O 1
ATOM 4639 N N . PRO A 1 586 ? 33.722 -23.747 -54.019 1.00 37.31 586 PRO A N 1
ATOM 4640 C CA . PRO A 1 586 ? 33.663 -22.423 -54.654 1.00 37.31 586 PRO A CA 1
ATOM 4641 C C . PRO A 1 586 ? 33.308 -22.436 -56.149 1.00 37.31 586 PRO A C 1
ATOM 4643 O O . PRO A 1 586 ? 32.601 -21.543 -56.613 1.00 37.31 586 PRO A O 1
ATOM 4646 N N . ALA A 1 587 ? 33.750 -23.451 -56.901 1.00 35.06 587 ALA A N 1
ATOM 4647 C CA . ALA A 1 587 ? 33.505 -23.549 -58.344 1.00 35.06 587 ALA A CA 1
ATOM 4648 C C . ALA A 1 587 ? 32.002 -23.577 -58.683 1.00 35.06 587 ALA A C 1
ATOM 4650 O O . ALA A 1 587 ? 31.552 -22.904 -59.612 1.00 35.06 587 ALA A O 1
ATOM 4651 N N . THR A 1 588 ? 31.206 -24.283 -57.876 1.00 37.62 588 THR A N 1
ATOM 4652 C CA . THR A 1 588 ? 29.756 -24.412 -58.067 1.00 37.62 588 THR A CA 1
ATOM 4653 C C . THR A 1 588 ? 29.016 -23.087 -57.855 1.00 37.62 588 THR A C 1
ATOM 4655 O O . THR A 1 588 ? 27.983 -22.855 -58.479 1.00 37.62 588 THR A O 1
ATOM 4658 N N . ARG A 1 589 ? 29.568 -22.175 -57.038 1.00 40.09 589 ARG A N 1
ATOM 4659 C CA . ARG A 1 589 ? 29.015 -20.824 -56.831 1.00 40.09 589 ARG A CA 1
ATOM 4660 C C . ARG A 1 589 ? 29.236 -19.912 -58.045 1.00 40.09 589 ARG A C 1
ATOM 4662 O O . ARG A 1 589 ? 28.371 -19.100 -58.357 1.00 40.09 589 ARG A O 1
ATOM 4669 N N . VAL A 1 590 ? 30.350 -20.076 -58.766 1.00 36.47 590 VAL A N 1
ATOM 4670 C CA . VAL A 1 590 ? 30.660 -19.289 -59.977 1.00 36.47 590 VAL A CA 1
ATOM 4671 C C . VAL A 1 590 ? 29.819 -19.739 -61.178 1.00 36.47 590 VAL A C 1
ATOM 4673 O O . VAL A 1 590 ? 29.325 -18.901 -61.932 1.00 36.47 590 VAL A O 1
ATOM 4676 N N . ALA A 1 591 ? 29.587 -21.047 -61.331 1.00 33.66 591 ALA A N 1
ATOM 4677 C CA . ALA A 1 591 ? 28.772 -21.592 -62.423 1.00 33.66 591 ALA A CA 1
ATOM 4678 C C . ALA A 1 591 ? 27.323 -21.059 -62.419 1.00 33.66 591 ALA A C 1
ATOM 4680 O O . ALA A 1 591 ? 26.768 -20.750 -63.476 1.00 33.66 591 ALA A O 1
ATOM 4681 N N . LEU A 1 592 ? 26.727 -20.897 -61.230 1.00 33.12 592 LEU A N 1
ATOM 4682 C CA . LEU A 1 592 ? 25.368 -20.367 -61.080 1.00 33.12 592 LEU A CA 1
ATOM 4683 C C . LEU A 1 592 ? 25.272 -18.882 -61.478 1.00 33.12 592 LEU A C 1
ATOM 4685 O O . LEU A 1 592 ? 24.297 -18.468 -62.102 1.00 33.12 592 LEU A O 1
ATOM 4689 N N . PHE A 1 593 ? 26.308 -18.096 -61.161 1.00 33.69 593 PHE A N 1
ATOM 4690 C CA . PHE A 1 593 ? 26.373 -16.657 -61.434 1.00 33.69 593 PHE A CA 1
ATOM 4691 C C . PHE A 1 593 ? 26.392 -16.345 -62.941 1.00 33.69 593 PHE A C 1
ATOM 4693 O O . PHE A 1 593 ? 25.733 -15.409 -63.395 1.00 33.69 593 PHE A O 1
ATOM 4700 N N . LEU A 1 594 ? 27.091 -17.166 -63.733 1.00 31.92 594 LEU A N 1
ATOM 4701 C CA . LEU A 1 594 ? 27.201 -16.989 -65.186 1.00 31.92 594 LEU A CA 1
ATOM 4702 C C . LEU A 1 594 ? 25.899 -17.315 -65.940 1.00 31.92 594 LEU A C 1
ATOM 4704 O O . LEU A 1 594 ? 25.604 -16.674 -66.947 1.00 31.92 594 LEU A O 1
ATOM 4708 N N . CYS A 1 595 ? 25.079 -18.253 -65.451 1.00 32.22 595 CYS A N 1
ATOM 4709 C CA . CYS A 1 595 ? 23.846 -18.655 -66.144 1.00 32.22 595 CYS A CA 1
ATOM 4710 C C . CYS A 1 595 ? 22.751 -17.571 -66.174 1.00 32.22 595 CYS A C 1
ATOM 4712 O O . CYS A 1 595 ? 21.899 -17.599 -67.061 1.00 32.22 595 CYS A O 1
ATOM 4714 N N . MET A 1 596 ? 22.745 -16.616 -65.235 1.00 32.53 596 MET A N 1
ATOM 4715 C CA . MET A 1 596 ? 21.676 -15.607 -65.144 1.00 32.53 596 MET A CA 1
ATOM 4716 C C . MET A 1 596 ? 21.930 -14.315 -65.941 1.00 32.53 596 MET A C 1
ATOM 4718 O O . MET A 1 596 ? 20.999 -13.533 -66.121 1.00 32.53 596 MET A O 1
ATOM 4722 N N . GLN A 1 597 ? 23.132 -14.089 -66.486 1.00 31.28 597 GLN A N 1
ATOM 4723 C CA . GLN A 1 597 ? 23.440 -12.875 -67.268 1.00 31.28 597 GLN A CA 1
ATOM 4724 C C . GLN A 1 597 ? 23.064 -12.956 -68.764 1.00 31.28 597 GLN A C 1
ATOM 4726 O O . GLN A 1 597 ? 23.379 -12.053 -69.537 1.00 31.28 597 GLN A O 1
ATOM 4731 N N . HIS A 1 598 ? 22.369 -14.006 -69.209 1.00 30.48 598 HIS A N 1
ATOM 4732 C CA . HIS A 1 598 ? 21.976 -14.190 -70.615 1.00 30.48 598 HIS A CA 1
ATOM 4733 C C . HIS A 1 598 ? 20.464 -14.081 -70.856 1.00 30.48 598 HIS A C 1
ATOM 4735 O O . HIS A 1 598 ? 19.858 -14.956 -71.477 1.00 30.48 598 HIS A O 1
ATOM 4741 N N . ARG A 1 599 ? 19.844 -12.974 -70.399 1.00 31.69 599 ARG A N 1
ATOM 4742 C CA . ARG A 1 599 ? 18.491 -12.585 -70.854 1.00 31.69 599 ARG A CA 1
ATOM 4743 C C . ARG A 1 599 ? 18.051 -11.115 -70.665 1.00 31.69 599 ARG A C 1
ATOM 4745 O O . ARG A 1 599 ? 16.904 -10.901 -70.304 1.00 31.69 599 ARG A O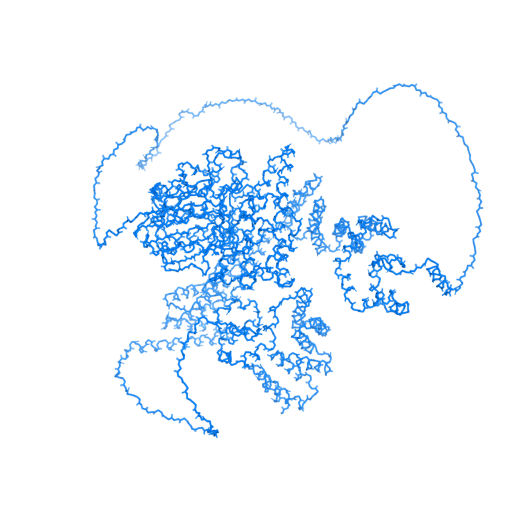 1
ATOM 4752 N N . VAL A 1 600 ? 18.878 -10.113 -70.998 1.00 27.52 600 VAL A N 1
ATOM 4753 C CA . VAL A 1 600 ? 18.388 -8.809 -71.532 1.00 27.52 600 VAL A CA 1
ATOM 4754 C C . VAL A 1 600 ? 19.407 -8.201 -72.509 1.00 27.52 600 VAL A C 1
ATOM 4756 O O . VAL A 1 600 ? 20.534 -7.890 -72.140 1.00 27.52 600 VAL A O 1
ATOM 4759 N N . SER A 1 601 ? 18.960 -7.965 -73.739 1.00 26.62 601 SER A N 1
ATOM 4760 C CA . SER A 1 601 ? 19.459 -6.980 -74.712 1.00 26.62 601 SER A CA 1
ATOM 4761 C C . SER A 1 601 ? 18.234 -6.588 -75.577 1.00 26.62 601 SER A C 1
ATOM 4763 O O . SER A 1 601 ? 17.250 -7.327 -75.577 1.00 26.62 601 SER A O 1
ATOM 4765 N N . THR A 1 602 ? 18.122 -5.437 -76.247 1.00 26.78 602 THR A N 1
ATOM 4766 C CA . THR A 1 602 ? 19.100 -4.639 -77.014 1.00 26.78 602 THR A CA 1
ATOM 4767 C C . THR A 1 602 ? 18.737 -3.129 -77.052 1.00 26.78 602 THR A C 1
ATOM 4769 O O . THR A 1 602 ? 17.703 -2.722 -76.531 1.00 26.78 602 THR A O 1
ATOM 4772 N N . SER A 1 603 ? 19.551 -2.334 -77.773 1.00 25.91 603 SER A N 1
ATOM 4773 C CA . SER A 1 603 ? 19.354 -0.925 -78.207 1.00 25.91 603 SER A CA 1
ATOM 4774 C C . SER A 1 603 ? 19.573 0.192 -77.163 1.00 25.91 603 SER A C 1
ATOM 4776 O O . SER A 1 603 ? 19.201 0.042 -76.007 1.00 25.91 603 SER A O 1
ATOM 4778 N N . SER A 1 604 ? 20.173 1.347 -77.501 1.00 28.53 604 SER A N 1
ATOM 4779 C CA . SER A 1 604 ? 21.083 1.675 -78.628 1.00 28.53 604 SER A CA 1
ATOM 4780 C C . SER A 1 604 ? 21.799 3.020 -78.388 1.00 28.53 604 SER A C 1
ATOM 4782 O O . SER A 1 604 ? 21.128 4.019 -78.139 1.00 28.53 604 SER A O 1
ATOM 4784 N N . SER A 1 605 ? 23.129 3.069 -78.538 1.00 29.27 605 SER A N 1
ATOM 4785 C CA . SER A 1 605 ? 23.940 4.311 -78.525 1.00 29.27 605 SER A CA 1
ATOM 4786 C C . SER A 1 605 ? 24.134 4.881 -79.944 1.00 29.27 605 SER A C 1
ATOM 4788 O O . SER A 1 605 ? 23.866 4.167 -80.913 1.00 29.27 605 SER A O 1
ATOM 4790 N N . PRO A 1 606 ? 24.621 6.133 -80.102 1.00 36.53 606 PRO A N 1
ATOM 4791 C CA . PRO A 1 606 ? 26.048 6.312 -80.449 1.00 36.53 606 PRO A CA 1
ATOM 4792 C C . PRO A 1 606 ? 26.685 7.540 -79.691 1.00 36.53 606 PRO A C 1
ATOM 4794 O O . PRO A 1 606 ? 26.235 7.779 -78.571 1.00 36.53 606 PRO A O 1
ATOM 4797 N N . PRO A 1 607 ? 27.792 8.223 -80.099 1.00 37.25 607 PRO A N 1
ATOM 4798 C CA . PRO A 1 607 ? 28.990 8.287 -79.237 1.00 37.25 607 PRO A CA 1
ATOM 4799 C C . PRO A 1 607 ? 29.552 9.708 -78.916 1.00 37.25 607 PRO A C 1
ATOM 4801 O O . PRO A 1 607 ? 29.135 10.697 -79.519 1.00 37.25 607 PRO A O 1
ATOM 4804 N N . PRO A 1 608 ? 30.543 9.830 -78.001 1.00 36.41 608 PRO A N 1
ATOM 4805 C CA . PRO A 1 608 ? 31.214 11.096 -77.663 1.00 36.41 608 PRO A CA 1
ATOM 4806 C C . PRO A 1 608 ? 32.530 11.361 -78.448 1.00 36.41 608 PRO A C 1
ATOM 4808 O O . PRO A 1 608 ? 33.217 10.405 -78.817 1.00 36.41 608 PRO A O 1
ATOM 4811 N N . PRO A 1 609 ? 32.946 12.634 -78.638 1.00 34.28 609 PRO A N 1
ATOM 4812 C CA . PRO A 1 609 ? 34.302 13.019 -79.075 1.00 34.28 609 PRO A CA 1
ATOM 4813 C C . PRO A 1 609 ? 35.329 13.189 -77.915 1.00 34.28 609 PRO A C 1
ATOM 4815 O O . PRO A 1 609 ? 34.927 13.223 -76.752 1.00 34.28 609 PRO A O 1
ATOM 4818 N N . PRO A 1 610 ? 36.648 13.298 -78.209 1.00 36.06 610 PRO A N 1
ATOM 4819 C CA . PRO A 1 610 ? 37.751 13.203 -77.229 1.00 36.06 610 PRO A CA 1
ATOM 4820 C C . PRO A 1 610 ? 38.311 14.561 -76.709 1.00 36.06 610 PRO A C 1
ATOM 4822 O O . PRO A 1 610 ? 37.941 15.612 -77.232 1.00 36.06 610 PRO A O 1
ATOM 4825 N N . PRO A 1 611 ? 39.214 14.563 -75.696 1.00 50.91 611 PRO A N 1
ATOM 4826 C CA . PRO A 1 611 ? 39.744 15.777 -75.048 1.00 50.91 611 PRO A CA 1
ATOM 4827 C C . PRO A 1 611 ? 41.060 16.314 -75.653 1.00 50.91 611 PRO A C 1
ATOM 4829 O O . PRO A 1 611 ? 41.776 15.588 -76.342 1.00 50.91 611 PRO A O 1
ATOM 4832 N N . SER A 1 612 ? 41.434 17.558 -75.312 1.00 27.34 612 SER A N 1
ATOM 4833 C CA . SER A 1 612 ? 42.788 18.099 -75.540 1.00 27.34 612 SER A CA 1
ATOM 4834 C C . SER A 1 612 ? 43.171 19.244 -74.589 1.00 27.34 612 SER A C 1
ATOM 4836 O O . SER A 1 612 ? 42.346 20.093 -74.259 1.00 27.34 612 SER A O 1
ATOM 4838 N N . ASP A 1 613 ? 44.452 19.281 -74.235 1.00 30.56 613 ASP A N 1
ATOM 4839 C CA . ASP A 1 613 ? 45.157 20.178 -73.307 1.00 30.56 613 ASP A CA 1
ATOM 4840 C C . ASP A 1 613 ? 45.008 21.698 -73.528 1.00 30.56 613 ASP A C 1
ATOM 4842 O O . ASP A 1 613 ? 44.899 22.159 -74.669 1.00 30.56 613 ASP A O 1
ATOM 4846 N N . LYS A 1 614 ? 45.221 22.482 -72.448 1.00 29.88 614 LYS A N 1
ATOM 4847 C CA . LYS A 1 614 ? 46.390 23.398 -72.327 1.00 29.88 614 LYS A CA 1
ATOM 4848 C C . LYS A 1 614 ? 46.502 24.142 -70.980 1.00 29.88 614 LYS A C 1
ATOM 4850 O O . LYS A 1 614 ? 45.736 25.049 -70.678 1.00 29.88 614 LYS A O 1
ATOM 4855 N N . LEU A 1 615 ? 47.567 23.822 -70.243 1.00 31.61 615 LEU A N 1
ATOM 4856 C CA . LEU A 1 615 ? 48.365 24.773 -69.440 1.00 31.61 615 LEU A CA 1
ATOM 4857 C C . LEU A 1 615 ? 49.222 25.639 -70.411 1.00 31.61 615 LEU A C 1
ATOM 4859 O O . LEU A 1 615 ? 49.388 25.179 -71.548 1.00 31.61 615 LEU A O 1
ATOM 4863 N N . PRO A 1 616 ? 49.788 26.830 -70.053 1.00 40.47 616 PRO A N 1
ATOM 4864 C CA . PRO A 1 616 ? 50.807 26.924 -68.980 1.00 40.47 616 PRO A CA 1
ATOM 4865 C C . PRO A 1 616 ? 51.074 28.297 -68.274 1.00 40.47 616 PRO A C 1
ATOM 4867 O O . PRO A 1 616 ? 50.625 29.329 -68.744 1.00 40.47 616 PRO A O 1
ATOM 4870 N N . LEU A 1 617 ? 51.890 28.253 -67.192 1.00 26.59 617 LEU A N 1
ATOM 4871 C CA . LEU A 1 617 ? 53.026 29.142 -66.774 1.00 26.59 617 LEU A CA 1
ATOM 4872 C C . LEU A 1 617 ? 52.900 30.711 -66.800 1.00 26.59 617 LEU A C 1
ATOM 4874 O O . LEU A 1 617 ? 52.149 31.266 -67.581 1.00 26.59 617 LEU A O 1
ATOM 4878 N N . VAL A 1 618 ? 53.641 31.543 -66.031 1.00 26.06 618 VAL A N 1
ATOM 4879 C CA . VAL A 1 618 ? 54.811 31.392 -65.119 1.00 26.06 618 VAL A CA 1
ATOM 4880 C C . VAL A 1 618 ? 54.853 32.525 -64.034 1.00 26.06 618 VAL A C 1
ATOM 4882 O O . VAL A 1 618 ? 54.240 33.569 -64.218 1.00 26.06 618 VAL A O 1
ATOM 4885 N N . PHE A 1 619 ? 55.749 32.358 -63.039 1.00 24.05 619 PHE A N 1
ATOM 4886 C CA . PHE A 1 619 ? 56.669 33.346 -62.397 1.00 24.05 619 PHE A CA 1
ATOM 4887 C C . PHE A 1 619 ? 56.431 33.936 -60.973 1.00 24.05 619 PHE A C 1
ATOM 4889 O O . PHE A 1 619 ? 55.473 34.641 -60.687 1.00 24.05 619 PHE A O 1
ATOM 4896 N N . PHE A 1 620 ? 57.442 33.668 -60.124 1.00 23.94 620 PHE A N 1
ATOM 4897 C CA . PHE A 1 620 ? 57.870 34.269 -58.834 1.00 23.94 620 PHE A CA 1
ATOM 4898 C C . PHE A 1 620 ? 58.805 35.499 -59.083 1.00 23.94 620 PHE A C 1
ATOM 4900 O O . PHE A 1 620 ? 59.107 35.710 -60.262 1.00 23.94 620 PHE A O 1
ATOM 4907 N N . PRO A 1 621 ? 59.369 36.263 -58.094 1.00 47.00 621 PRO A N 1
ATOM 4908 C CA . PRO A 1 621 ? 59.489 36.087 -56.622 1.00 47.00 621 PRO A CA 1
ATOM 4909 C C . PRO A 1 621 ? 58.903 37.309 -55.824 1.00 47.00 621 PRO A C 1
ATOM 4911 O O . PRO A 1 621 ? 57.836 37.755 -56.225 1.00 47.00 621 PRO A O 1
ATOM 4914 N N . SER A 1 622 ? 59.377 37.898 -54.697 1.00 26.08 622 SER A N 1
ATOM 4915 C CA . SER A 1 622 ? 60.651 37.867 -53.925 1.00 26.08 622 SER A CA 1
ATOM 4916 C C . SER A 1 622 ? 60.529 38.390 -52.462 1.00 26.08 622 SER A C 1
ATOM 4918 O O . SER A 1 622 ? 59.451 38.755 -52.009 1.00 26.08 622 SER A O 1
ATOM 4920 N N . LEU A 1 623 ? 61.659 38.387 -51.734 1.00 30.84 623 LEU A N 1
ATOM 4921 C CA . LEU A 1 623 ? 61.913 38.771 -50.319 1.00 30.84 623 LEU A CA 1
ATOM 4922 C C . LEU A 1 623 ? 62.750 40.095 -50.246 1.00 30.84 623 LEU A C 1
ATOM 4924 O O . LEU A 1 623 ? 62.977 40.640 -51.331 1.00 30.84 623 LEU A O 1
ATOM 4928 N N . PRO A 1 624 ? 63.285 40.618 -49.096 1.00 51.41 624 PRO A N 1
ATOM 4929 C CA . PRO A 1 624 ? 63.317 40.108 -47.698 1.00 51.41 624 PRO A CA 1
ATOM 4930 C C . PRO A 1 624 ? 63.096 41.137 -46.544 1.00 51.41 624 PRO A C 1
ATOM 4932 O O . PRO A 1 624 ? 63.135 42.341 -46.769 1.00 51.41 624 PRO A O 1
ATOM 4935 N N . PHE A 1 625 ? 62.944 40.661 -45.290 1.00 28.03 625 PHE A N 1
ATOM 4936 C CA . PHE A 1 625 ? 63.819 40.924 -44.107 1.00 28.03 625 PHE A CA 1
ATOM 4937 C C . PHE A 1 625 ? 63.218 40.362 -42.784 1.00 28.03 625 PHE A C 1
ATOM 4939 O O . PHE A 1 625 ? 62.034 40.044 -42.719 1.00 28.03 625 PHE A O 1
ATOM 4946 N N . SER A 1 626 ? 64.053 40.230 -41.742 1.00 29.97 626 SER A N 1
ATOM 4947 C CA . SER A 1 626 ? 63.781 39.679 -40.383 1.00 29.97 626 SER A CA 1
ATOM 4948 C C . SER A 1 626 ? 64.623 40.481 -39.340 1.00 29.97 626 SER A C 1
ATOM 4950 O O . SER A 1 626 ? 65.323 41.384 -39.814 1.00 29.97 626 SER A O 1
ATOM 4952 N N . PRO A 1 627 ? 64.715 40.187 -38.003 1.00 50.53 627 PRO A N 1
ATOM 4953 C CA . PRO A 1 627 ? 64.181 39.063 -37.186 1.00 50.53 627 PRO A CA 1
ATOM 4954 C C . PRO A 1 627 ? 63.710 39.425 -35.721 1.00 50.53 627 PRO A C 1
ATOM 4956 O O . PRO A 1 627 ? 63.593 40.594 -35.381 1.00 50.53 627 PRO A O 1
ATOM 4959 N N . VAL A 1 628 ? 63.555 38.400 -34.843 1.00 30.88 628 VAL A N 1
ATOM 4960 C CA . VAL A 1 628 ? 63.712 38.388 -33.342 1.00 30.88 628 VAL A CA 1
ATOM 4961 C C . VAL A 1 628 ? 62.467 38.428 -32.392 1.00 30.88 628 VAL A C 1
ATOM 4963 O O . VAL A 1 628 ? 62.038 39.480 -31.942 1.00 30.88 628 VAL A O 1
ATOM 4966 N N . THR A 1 629 ? 62.045 37.218 -31.956 1.00 34.88 629 THR A N 1
ATOM 4967 C CA . THR A 1 629 ? 61.475 36.766 -30.635 1.00 34.88 629 THR A CA 1
ATOM 4968 C C . THR A 1 629 ? 60.138 37.284 -30.032 1.00 34.88 629 THR A C 1
ATOM 4970 O O . THR A 1 629 ? 59.628 38.340 -30.374 1.00 34.88 629 THR A O 1
ATOM 4973 N N . ALA A 1 630 ? 59.571 36.469 -29.117 1.00 37.81 630 ALA A N 1
ATOM 4974 C CA . ALA A 1 630 ? 58.260 36.581 -28.426 1.00 37.81 630 ALA A CA 1
ATOM 4975 C C . ALA A 1 630 ? 58.420 36.939 -26.905 1.00 37.81 630 ALA A C 1
ATOM 4977 O O . ALA A 1 630 ? 59.577 37.150 -26.529 1.00 37.81 630 ALA A O 1
ATOM 4978 N N . PRO A 1 631 ? 57.381 37.035 -26.011 1.00 49.75 631 PRO A N 1
ATOM 4979 C CA . PRO A 1 631 ? 56.283 36.063 -25.766 1.00 49.75 631 PRO A CA 1
ATOM 4980 C C . PRO A 1 631 ? 54.853 36.646 -25.482 1.00 49.75 631 PRO A C 1
ATOM 4982 O O . PRO A 1 631 ? 54.593 37.831 -25.655 1.00 49.75 631 PRO A O 1
ATOM 4985 N N . SER A 1 632 ? 53.923 35.762 -25.077 1.00 37.12 632 SER A N 1
ATOM 4986 C CA . SER A 1 632 ? 52.489 35.912 -24.677 1.00 37.12 632 SER A CA 1
ATOM 4987 C C . SER A 1 632 ? 52.268 36.511 -23.249 1.00 37.12 632 SER A C 1
ATOM 4989 O O . SER A 1 632 ? 53.296 36.628 -22.577 1.00 37.12 632 SER A O 1
ATOM 4991 N N . PRO A 1 633 ? 51.034 36.793 -22.694 1.00 49.38 633 PRO A N 1
ATOM 4992 C CA . PRO A 1 633 ? 49.696 36.197 -23.000 1.00 49.38 633 PRO A CA 1
ATOM 4993 C C . PRO A 1 633 ? 48.363 37.021 -22.769 1.00 49.38 633 PRO A C 1
ATOM 4995 O O . PRO A 1 633 ? 48.388 38.123 -22.240 1.00 49.38 633 PRO A O 1
ATOM 4998 N N . VAL A 1 634 ? 47.202 36.374 -23.051 1.00 29.28 634 VAL A N 1
ATOM 4999 C CA . VAL A 1 634 ? 45.813 36.538 -22.479 1.00 29.28 634 VAL A CA 1
ATOM 5000 C C . VAL A 1 634 ? 44.892 37.753 -22.845 1.00 29.28 634 VAL A C 1
ATOM 5002 O O . VAL A 1 634 ? 45.358 38.867 -23.016 1.00 29.28 634 VAL A O 1
ATOM 5005 N N . GLU A 1 635 ? 43.580 37.431 -22.975 1.00 29.52 635 GLU A N 1
ATOM 5006 C CA . GLU A 1 635 ? 42.251 38.143 -23.050 1.00 29.52 635 GLU A CA 1
ATOM 5007 C C . GLU A 1 635 ? 42.130 39.706 -23.041 1.00 29.52 635 GLU A C 1
ATOM 5009 O O . GLU A 1 635 ? 43.006 40.406 -22.557 1.00 29.52 635 GLU A O 1
ATOM 5014 N N . VAL A 1 636 ? 41.069 40.363 -23.578 1.00 29.08 636 VAL A N 1
ATOM 5015 C CA . VAL A 1 636 ? 39.678 40.509 -23.030 1.00 29.08 636 VAL A CA 1
ATOM 5016 C C . VAL A 1 636 ? 38.670 41.149 -24.049 1.00 29.08 636 VAL A C 1
ATOM 5018 O O . VAL A 1 636 ? 39.063 41.718 -25.064 1.00 29.08 636 VAL A O 1
ATOM 5021 N N . LEU A 1 637 ? 37.359 41.044 -23.751 1.00 25.08 637 LEU A N 1
ATOM 5022 C CA . LEU A 1 637 ? 36.138 41.637 -24.368 1.00 25.08 637 LEU A CA 1
ATOM 5023 C C . LEU A 1 637 ? 36.089 43.174 -24.611 1.00 25.08 637 LEU A C 1
ATOM 5025 O O . LEU A 1 637 ? 36.739 43.938 -23.901 1.00 25.08 637 LEU A O 1
ATOM 5029 N N . PRO A 1 638 ? 35.132 43.632 -25.457 1.00 35.12 638 PRO A N 1
ATOM 5030 C CA . PRO A 1 638 ? 34.476 44.948 -25.330 1.00 35.12 638 PRO A CA 1
ATOM 5031 C C . PRO A 1 638 ? 32.920 44.917 -25.380 1.00 35.12 638 PRO A C 1
ATOM 5033 O O . PRO A 1 638 ? 32.327 44.063 -26.041 1.00 35.12 638 PRO A O 1
ATOM 5036 N N . PRO A 1 639 ? 32.243 45.910 -24.765 1.00 39.28 639 PRO A N 1
ATOM 5037 C CA . PRO A 1 639 ? 31.006 46.495 -25.314 1.00 39.28 639 PRO A CA 1
ATOM 5038 C C . PRO A 1 639 ? 31.055 48.046 -25.382 1.00 39.28 639 PRO A C 1
ATOM 5040 O O . PRO A 1 639 ? 32.026 48.663 -24.949 1.00 39.28 639 PRO A O 1
ATOM 5043 N N . SER A 1 640 ? 30.027 48.697 -25.949 1.00 29.28 640 SER A N 1
ATOM 5044 C CA . SER A 1 640 ? 30.111 50.084 -26.462 1.00 29.28 640 SER A CA 1
ATOM 5045 C C . SER A 1 640 ? 28.988 51.052 -26.032 1.00 29.28 640 SER A C 1
ATOM 5047 O O . SER A 1 640 ? 27.828 50.688 -26.179 1.00 29.28 640 SER A O 1
ATOM 5049 N N . LEU A 1 641 ? 29.372 52.305 -25.704 1.00 28.86 641 LEU A N 1
ATOM 5050 C CA . LEU A 1 641 ? 28.670 53.610 -25.908 1.00 28.86 641 LEU A CA 1
ATOM 5051 C C . LEU A 1 641 ? 27.256 53.805 -25.272 1.00 28.86 641 LEU A C 1
ATOM 5053 O O . LEU A 1 641 ? 26.409 52.929 -25.336 1.00 28.86 641 LEU A O 1
ATOM 5057 N N . CYS A 1 642 ? 26.947 54.884 -24.527 1.00 23.91 642 CYS A N 1
ATOM 5058 C CA . CYS A 1 642 ? 26.846 56.327 -24.880 1.00 23.91 642 CYS A CA 1
ATOM 5059 C C . CYS A 1 642 ? 25.776 56.648 -25.950 1.00 23.91 642 CYS A C 1
ATOM 5061 O O . CYS A 1 642 ? 25.703 55.933 -26.941 1.00 23.91 642 CYS A O 1
ATOM 5063 N N . SER A 1 643 ? 24.988 57.740 -25.914 1.00 28.59 643 SER A N 1
ATOM 5064 C CA . SER A 1 643 ? 24.696 58.839 -24.942 1.00 28.59 643 SER A CA 1
ATOM 5065 C C . SER A 1 643 ? 23.491 59.656 -25.500 1.00 28.59 643 SER A C 1
ATOM 5067 O O . SER A 1 643 ? 23.107 59.405 -26.638 1.00 28.59 643 SER A O 1
ATOM 5069 N N . TYR A 1 644 ? 22.809 60.634 -24.874 1.00 29.88 644 TYR A N 1
ATOM 5070 C CA . TYR A 1 644 ? 22.924 61.458 -23.640 1.00 29.88 644 TYR A CA 1
ATOM 5071 C C . TYR A 1 644 ? 21.559 61.415 -22.865 1.00 29.88 644 TYR A C 1
ATOM 5073 O O . TYR A 1 644 ? 20.765 60.536 -23.178 1.00 29.88 644 TYR A O 1
ATOM 5081 N N . MET A 1 645 ? 21.146 62.207 -21.852 1.00 22.77 645 MET A N 1
ATOM 5082 C CA . MET A 1 645 ? 21.498 63.504 -21.204 1.00 22.77 645 MET A CA 1
ATOM 5083 C C . MET A 1 645 ? 21.438 63.351 -19.652 1.00 22.77 645 MET A C 1
ATOM 5085 O O . MET A 1 645 ? 20.965 62.319 -19.192 1.00 22.77 645 MET A O 1
ATOM 5089 N N . PHE A 1 646 ? 21.984 64.185 -18.746 1.00 26.75 646 PHE A N 1
ATOM 5090 C CA . PHE A 1 646 ? 22.171 65.653 -18.588 1.00 26.75 646 PHE A CA 1
ATOM 5091 C C . PHE A 1 646 ? 20.883 66.419 -18.201 1.00 26.75 646 PHE A C 1
ATOM 5093 O O . PHE A 1 646 ? 19.980 66.530 -19.019 1.00 26.75 646 PHE A O 1
ATOM 5100 N N . MET A 1 647 ? 20.724 67.004 -17.002 1.00 27.92 647 MET A N 1
ATOM 5101 C CA . MET A 1 647 ? 21.542 67.097 -15.760 1.00 27.92 647 MET A CA 1
ATOM 5102 C C . MET A 1 647 ? 20.547 67.290 -14.559 1.00 27.92 647 MET A C 1
ATOM 5104 O O . MET A 1 647 ? 19.348 67.325 -14.812 1.00 27.92 647 MET A O 1
ATOM 5108 N N . GLU A 1 648 ? 20.865 67.373 -13.255 1.00 27.25 648 GLU A N 1
ATOM 5109 C CA . GLU A 1 648 ? 22.106 67.678 -12.515 1.00 27.25 648 GLU A CA 1
ATOM 5110 C C . GLU A 1 648 ? 22.104 67.116 -11.055 1.00 27.25 648 GLU A C 1
ATOM 5112 O O . GLU A 1 648 ? 21.118 66.540 -10.613 1.00 27.25 648 GLU A O 1
ATOM 5117 N N . CYS A 1 649 ? 23.229 67.305 -10.344 1.00 23.14 649 CYS A N 1
ATOM 5118 C CA . CYS A 1 649 ? 23.502 67.479 -8.896 1.00 23.14 649 CYS A CA 1
ATOM 5119 C C . CYS A 1 649 ? 22.543 67.024 -7.751 1.00 23.14 649 CYS A C 1
ATOM 5121 O O . CYS A 1 649 ? 21.343 67.248 -7.800 1.00 23.14 649 CYS A O 1
ATOM 5123 N N . SER A 1 650 ? 23.037 66.584 -6.569 1.00 27.27 650 SER A N 1
ATOM 5124 C CA . SER A 1 650 ? 24.387 66.106 -6.158 1.00 27.27 650 SER A CA 1
ATOM 5125 C C . SER A 1 650 ? 24.422 65.558 -4.700 1.00 27.27 650 SER A C 1
ATOM 5127 O O . SER A 1 650 ? 23.516 65.823 -3.916 1.00 27.27 650 SER A O 1
ATOM 5129 N N . VAL A 1 651 ? 25.555 64.934 -4.330 1.00 25.75 651 VAL A N 1
ATOM 5130 C CA . VAL A 1 651 ? 26.074 64.593 -2.974 1.00 25.75 651 VAL A CA 1
ATOM 5131 C C . VAL A 1 651 ? 25.465 63.385 -2.226 1.00 25.75 651 VAL A C 1
ATOM 5133 O O . VAL A 1 651 ? 24.268 63.128 -2.228 1.00 25.75 651 VAL A O 1
ATOM 5136 N N . SER A 1 652 ? 26.352 62.647 -1.542 1.00 30.14 652 SER A N 1
ATOM 5137 C CA . SER A 1 652 ? 26.107 61.501 -0.651 1.00 30.14 652 SER A CA 1
ATOM 5138 C C . SER A 1 652 ? 27.082 61.557 0.538 1.00 30.14 652 SER A C 1
ATOM 5140 O O . SER A 1 652 ? 28.234 61.936 0.325 1.00 30.14 652 SER A O 1
ATOM 5142 N N . ALA A 1 653 ? 26.664 61.162 1.754 1.00 29.52 653 ALA A N 1
ATOM 5143 C CA . ALA A 1 653 ? 27.573 60.750 2.840 1.00 29.52 653 ALA A CA 1
ATOM 5144 C C . ALA A 1 653 ? 26.870 60.019 4.012 1.00 29.52 653 ALA A C 1
ATOM 5146 O O . ALA A 1 653 ? 25.820 60.424 4.501 1.00 29.52 653 ALA A O 1
ATOM 5147 N N . THR A 1 654 ? 27.529 58.970 4.506 1.00 34.62 654 THR A N 1
ATOM 5148 C CA . THR A 1 654 ? 27.293 58.222 5.761 1.00 34.62 654 THR A CA 1
ATOM 5149 C C . THR A 1 654 ? 27.548 59.028 7.044 1.00 34.62 654 THR A C 1
ATOM 5151 O O . THR A 1 654 ? 28.514 59.786 7.049 1.00 34.62 654 THR A O 1
ATOM 5154 N N . ILE A 1 655 ? 26.856 58.715 8.164 1.00 28.67 655 ILE A N 1
ATOM 5155 C CA . ILE A 1 655 ? 27.445 58.330 9.485 1.00 28.67 655 ILE A CA 1
ATOM 5156 C C . ILE A 1 655 ? 26.362 58.001 10.555 1.00 28.67 655 ILE A C 1
ATOM 5158 O O . ILE A 1 655 ? 25.168 58.142 10.317 1.00 28.67 655 ILE A O 1
ATOM 5162 N N . ARG A 1 656 ? 26.801 57.426 11.689 1.00 34.47 656 ARG A N 1
ATOM 5163 C CA . ARG A 1 656 ? 26.029 56.875 12.827 1.00 34.47 656 ARG A CA 1
ATOM 5164 C C . ARG A 1 656 ? 25.372 57.935 13.744 1.00 34.47 656 ARG A C 1
ATOM 5166 O O . ARG A 1 656 ? 25.750 59.097 13.715 1.00 34.47 656 ARG A O 1
ATOM 5173 N N . PHE A 1 657 ? 24.601 57.416 14.715 1.00 26.62 657 PHE A N 1
ATOM 5174 C CA . PHE A 1 657 ? 24.300 57.981 16.049 1.00 26.62 657 PHE A CA 1
ATOM 5175 C C . PHE A 1 657 ? 23.223 59.082 16.137 1.00 26.62 657 PHE A C 1
ATOM 5177 O O . PHE A 1 657 ? 23.467 60.231 15.798 1.00 26.62 657 PHE A O 1
ATOM 5184 N N . CYS A 1 658 ? 22.072 58.750 16.743 1.00 24.92 658 CYS A N 1
ATOM 5185 C CA . CYS A 1 658 ? 21.702 59.288 18.063 1.00 24.92 658 CYS A CA 1
ATOM 5186 C C . CYS A 1 658 ? 20.460 58.599 18.661 1.00 24.92 658 CYS A C 1
ATOM 5188 O O . CYS A 1 658 ? 19.569 58.142 17.951 1.00 24.92 658 CYS A O 1
ATOM 5190 N N . LEU A 1 659 ? 20.416 58.559 19.992 1.00 30.94 659 LEU A N 1
ATOM 5191 C CA . LEU A 1 659 ? 19.258 58.217 20.826 1.00 30.94 659 LEU A CA 1
ATOM 5192 C C . LEU A 1 659 ? 18.908 59.477 21.648 1.00 30.94 659 LEU A C 1
ATOM 5194 O O . LEU A 1 659 ? 19.754 60.357 21.769 1.00 30.94 659 LEU A O 1
ATOM 5198 N N . LEU A 1 660 ? 17.716 59.528 22.259 1.00 28.39 660 LEU A N 1
ATOM 5199 C CA . LEU A 1 660 ? 17.265 60.577 23.201 1.00 28.39 660 LEU A CA 1
ATOM 5200 C C . LEU A 1 660 ? 17.130 62.010 22.628 1.00 28.39 660 LEU A C 1
ATOM 5202 O O . LEU A 1 660 ? 18.075 62.780 22.684 1.00 28.39 660 LEU A O 1
ATOM 5206 N N . VAL A 1 661 ? 15.909 62.410 22.242 1.00 29.14 661 VAL A N 1
ATOM 5207 C CA . VAL A 1 661 ? 15.087 63.400 22.990 1.00 29.14 661 VAL A CA 1
ATOM 5208 C C . VAL A 1 661 ? 13.612 63.149 22.642 1.00 29.14 661 VAL A C 1
ATOM 5210 O O . VAL A 1 661 ? 13.150 63.548 21.579 1.00 29.14 661 VAL A O 1
ATOM 5213 N N . LEU A 1 662 ? 12.860 62.496 23.534 1.00 30.02 662 LEU A N 1
ATOM 5214 C CA . LEU A 1 662 ? 11.387 62.480 23.491 1.00 30.02 662 LEU A CA 1
ATOM 5215 C C . LEU A 1 662 ? 10.805 62.200 24.891 1.00 30.02 662 LEU A C 1
ATOM 5217 O O . LEU A 1 662 ? 10.057 61.253 25.120 1.00 30.02 662 LEU A O 1
ATOM 5221 N N . VAL A 1 663 ? 11.215 63.018 25.865 1.00 30.00 663 VAL A N 1
ATOM 5222 C CA . VAL A 1 663 ? 10.720 62.974 27.249 1.00 30.00 663 VAL A CA 1
ATOM 5223 C C . VAL A 1 663 ? 10.530 64.407 27.758 1.00 30.00 663 VAL A C 1
ATOM 5225 O O . VAL A 1 663 ? 11.331 65.277 27.430 1.00 30.00 663 VAL A O 1
ATOM 5228 N N . MET A 1 664 ? 9.538 64.582 28.637 1.00 24.09 664 MET A N 1
ATOM 5229 C CA . MET A 1 664 ? 9.230 65.759 29.471 1.00 24.09 664 MET A CA 1
ATOM 5230 C C . MET A 1 664 ? 8.334 66.862 28.867 1.00 24.09 664 MET A C 1
ATOM 5232 O O . MET A 1 664 ? 8.648 67.472 27.856 1.00 24.09 664 MET A O 1
ATOM 5236 N N . TYR A 1 665 ? 7.270 67.151 29.633 1.00 26.03 665 TYR A N 1
ATOM 5237 C CA . TYR A 1 665 ? 6.298 68.259 29.564 1.00 26.03 665 TYR A CA 1
ATOM 5238 C C . TYR A 1 665 ? 5.384 68.368 28.317 1.00 26.03 665 TYR A C 1
ATOM 5240 O O . TYR A 1 665 ? 5.857 68.504 27.200 1.00 26.03 665 TYR A O 1
ATOM 5248 N N . GLY A 1 666 ? 4.047 68.395 28.440 1.00 25.12 666 GLY A N 1
ATOM 5249 C CA . GLY A 1 666 ? 3.167 68.091 29.588 1.00 25.12 666 GLY A CA 1
ATOM 5250 C C . GLY A 1 666 ? 1.974 69.047 29.747 1.00 25.12 666 GLY A C 1
ATOM 5251 O O . GLY A 1 666 ? 2.005 70.151 29.216 1.00 25.12 666 GLY A O 1
ATOM 5252 N N . LEU A 1 667 ? 0.994 68.639 30.578 1.00 29.98 667 LEU A N 1
ATOM 5253 C CA . LEU A 1 667 ? -0.247 69.370 30.939 1.00 29.98 667 LEU A CA 1
ATOM 5254 C C . LEU A 1 667 ? -1.263 69.501 29.769 1.00 29.98 667 LEU A C 1
ATOM 5256 O O . LEU A 1 667 ? -0.856 69.528 28.617 1.00 29.98 667 LEU A O 1
ATOM 5260 N N . CYS A 1 668 ? -2.592 69.622 29.925 1.00 31.08 668 CYS A N 1
ATOM 5261 C CA . CYS A 1 668 ? -3.599 69.301 30.967 1.00 31.08 668 CYS A CA 1
ATOM 5262 C C . CYS A 1 668 ? -5.009 69.561 30.347 1.00 31.08 668 CYS A C 1
ATOM 5264 O O . CYS A 1 668 ? -5.091 70.330 29.398 1.00 31.08 668 CYS A O 1
ATOM 5266 N N . PHE A 1 669 ? -6.173 69.102 30.838 1.00 35.81 669 PHE A N 1
ATOM 5267 C CA . PHE A 1 669 ? -6.587 67.883 31.564 1.00 35.81 669 PHE A CA 1
ATOM 5268 C C . PHE A 1 669 ? -8.141 67.846 31.623 1.00 35.81 669 PHE A C 1
ATOM 5270 O O . PHE A 1 669 ? -8.751 68.897 31.802 1.00 35.81 669 PHE A O 1
ATOM 5277 N N . GLY A 1 670 ? -8.785 66.667 31.577 1.00 28.44 670 GLY A N 1
ATOM 5278 C CA . GLY A 1 670 ? -10.216 66.484 31.920 1.00 28.44 670 GLY A CA 1
ATOM 5279 C C . GLY A 1 670 ? -11.066 65.740 30.866 1.00 28.44 670 GLY A C 1
ATOM 5280 O O . GLY A 1 670 ? -10.815 65.889 29.679 1.00 28.44 670 GLY A O 1
ATOM 5281 N N . TYR A 1 671 ? -12.079 64.930 31.219 1.00 33.56 671 TYR A N 1
ATOM 5282 C CA . TYR A 1 671 ? -12.533 64.529 32.565 1.00 33.56 671 TYR A CA 1
ATOM 5283 C C . TYR A 1 671 ? -13.236 63.137 32.556 1.00 33.56 671 TYR A C 1
ATOM 5285 O O . TYR A 1 671 ? -14.295 62.988 31.964 1.00 33.56 671 TYR A O 1
ATOM 5293 N N . VAL A 1 672 ? -12.614 62.134 33.208 1.00 37.62 672 VAL A N 1
ATOM 5294 C CA . VAL A 1 672 ? -13.165 61.154 34.200 1.00 37.62 672 VAL A CA 1
ATOM 5295 C C . VAL A 1 672 ? -14.610 60.615 33.993 1.00 37.62 672 VAL A C 1
ATOM 5297 O O . VAL A 1 672 ? -15.547 61.402 33.969 1.00 37.62 672 VAL A O 1
ATOM 5300 N N . ARG A 1 673 ? -14.896 59.290 33.966 1.00 30.36 673 ARG A N 1
ATOM 5301 C CA . ARG A 1 673 ? -14.877 58.284 35.087 1.00 30.36 673 ARG A CA 1
ATOM 5302 C C . ARG A 1 673 ? -15.187 56.858 34.536 1.00 30.36 673 ARG A C 1
ATOM 5304 O O . ARG A 1 673 ? -15.966 56.789 33.598 1.00 30.36 673 ARG A O 1
ATOM 5311 N N . GLY A 1 674 ? -14.729 55.699 35.051 1.00 25.50 674 GLY A N 1
ATOM 5312 C CA . GLY A 1 674 ? -13.717 55.340 36.072 1.00 25.50 674 GLY A CA 1
ATOM 5313 C C . GLY A 1 674 ? -13.719 53.818 36.432 1.00 25.50 674 GLY A C 1
ATOM 5314 O O . GLY A 1 674 ? -14.755 53.184 36.290 1.00 25.50 674 GLY A O 1
ATOM 5315 N N . GLY A 1 675 ? -12.595 53.256 36.937 1.00 23.89 675 GLY A N 1
ATOM 5316 C CA . GLY A 1 675 ? -12.435 51.852 37.439 1.00 23.89 675 GLY A CA 1
ATOM 5317 C C . GLY A 1 675 ? -11.983 50.813 36.378 1.00 23.89 675 GLY A C 1
ATOM 5318 O O . GLY A 1 675 ? -12.715 50.642 35.417 1.00 23.89 675 GLY A O 1
ATOM 5319 N N . ARG A 1 676 ? -10.813 50.127 36.338 1.00 27.31 676 ARG A N 1
ATOM 5320 C CA . ARG A 1 676 ? -9.702 49.680 37.248 1.00 27.31 676 ARG A CA 1
ATOM 5321 C C . ARG A 1 676 ? -9.941 48.382 38.067 1.00 27.31 676 ARG A C 1
ATOM 5323 O O . ARG A 1 676 ? -10.996 48.276 38.668 1.00 27.31 676 ARG A O 1
ATOM 5330 N N . ALA A 1 677 ? -8.982 47.436 38.209 1.00 26.42 677 ALA A N 1
ATOM 5331 C CA . ALA A 1 677 ? -7.658 47.267 37.552 1.00 26.42 677 ALA A CA 1
ATOM 5332 C C . ALA A 1 677 ? -6.987 45.860 37.702 1.00 26.42 677 ALA A C 1
ATOM 5334 O O . ALA A 1 677 ? -6.857 45.351 38.805 1.00 26.42 677 ALA A O 1
ATOM 5335 N N . THR A 1 678 ? -6.483 45.333 36.573 1.00 28.95 678 THR A N 1
ATOM 5336 C CA . THR A 1 678 ? -5.207 44.604 36.274 1.00 28.95 678 THR A CA 1
ATOM 5337 C C . THR A 1 678 ? -4.281 43.987 37.353 1.00 28.95 678 THR A C 1
ATOM 5339 O O . THR A 1 678 ? -3.929 44.654 38.324 1.00 28.95 678 THR A O 1
ATOM 5342 N N . ALA A 1 679 ? -3.649 42.849 37.003 1.00 22.41 679 ALA A N 1
ATOM 5343 C CA . ALA A 1 679 ? -2.387 42.316 37.570 1.00 22.41 679 ALA A CA 1
ATOM 5344 C C . ALA A 1 679 ? -1.234 42.266 36.517 1.00 22.41 679 ALA A C 1
ATOM 5346 O O . ALA A 1 679 ? -1.459 42.607 35.353 1.00 22.41 679 ALA A O 1
ATOM 5347 N N . ARG A 1 680 ? 0.009 41.901 36.903 1.00 23.03 680 ARG A N 1
ATOM 5348 C CA . ARG A 1 680 ? 1.243 41.980 36.067 1.00 23.03 680 ARG A CA 1
ATOM 5349 C C . ARG A 1 680 ? 2.265 40.855 36.340 1.00 23.03 680 ARG A C 1
ATOM 5351 O O . ARG A 1 680 ? 2.273 40.299 37.429 1.00 23.03 680 ARG A O 1
ATOM 5358 N N . LEU A 1 681 ? 3.171 40.612 35.380 1.00 24.64 681 LEU A N 1
ATOM 5359 C CA . LEU A 1 681 ? 4.306 39.670 35.480 1.00 24.64 681 LEU A CA 1
ATOM 5360 C C . LEU A 1 681 ? 5.501 40.205 36.300 1.00 24.64 681 LEU A C 1
ATOM 5362 O O . LEU A 1 681 ? 5.868 41.371 36.126 1.00 24.64 681 LEU A O 1
ATOM 5366 N N . ARG A 1 682 ? 6.212 39.309 37.009 1.00 21.64 682 ARG A N 1
ATOM 5367 C CA . ARG A 1 682 ? 7.645 38.996 36.764 1.00 21.64 682 ARG A CA 1
ATOM 5368 C C . ARG A 1 682 ? 8.059 37.660 37.424 1.00 21.64 682 ARG A C 1
ATOM 5370 O O . ARG A 1 682 ? 7.182 36.944 37.885 1.00 21.64 682 ARG A O 1
ATOM 5377 N N . ASP A 1 683 ? 9.346 37.313 37.358 1.00 23.94 683 ASP A N 1
ATOM 5378 C CA . ASP A 1 683 ? 9.879 35.936 37.319 1.00 23.94 683 ASP A CA 1
ATOM 5379 C C . ASP A 1 683 ? 11.196 35.783 38.139 1.00 23.94 683 ASP A C 1
ATOM 5381 O O . ASP A 1 683 ? 11.820 36.800 38.452 1.00 23.94 683 ASP A O 1
ATOM 5385 N N . TRP A 1 684 ? 11.621 34.530 38.382 1.00 21.42 684 TRP A N 1
ATOM 5386 C CA . TRP A 1 684 ? 12.828 33.996 39.069 1.00 21.42 684 TRP A CA 1
ATOM 5387 C C . TRP A 1 684 ? 12.861 33.938 40.614 1.00 21.42 684 TRP A C 1
ATOM 5389 O O . TRP A 1 684 ? 12.998 34.959 41.287 1.00 21.42 684 TRP A O 1
ATOM 5399 N N . GLY A 1 685 ? 12.883 32.703 41.155 1.00 19.00 685 GLY A N 1
ATOM 5400 C CA . GLY A 1 685 ? 13.264 32.375 42.543 1.00 19.00 685 GLY A CA 1
ATOM 5401 C C . GLY A 1 685 ? 12.654 31.073 43.104 1.00 19.00 685 GLY A C 1
ATOM 5402 O O . GLY A 1 685 ? 11.509 31.083 43.542 1.00 19.00 685 GLY A O 1
ATOM 5403 N N . GLU A 1 686 ? 13.423 29.977 43.137 1.00 21.20 686 GLU A N 1
ATOM 5404 C CA . GLU A 1 686 ? 13.155 28.754 43.938 1.00 21.20 686 GLU A CA 1
ATOM 5405 C C . GLU A 1 686 ? 13.695 28.909 45.392 1.00 21.20 686 GLU A C 1
ATOM 5407 O O . GLU A 1 686 ? 14.443 29.872 45.611 1.00 21.20 686 GLU A O 1
ATOM 5412 N N . PRO A 1 687 ? 13.439 28.002 46.379 1.00 32.06 687 PRO A N 1
ATOM 5413 C CA . PRO A 1 687 ? 12.744 26.697 46.344 1.00 32.06 687 PRO A CA 1
ATOM 5414 C C . PRO A 1 687 ? 11.687 26.504 47.484 1.00 32.06 687 PRO A C 1
ATOM 5416 O O . PRO A 1 687 ? 11.169 27.471 48.029 1.00 32.06 687 PRO A O 1
ATOM 5419 N N . GLU A 1 688 ? 11.434 25.235 47.856 1.00 20.16 688 GLU A N 1
ATOM 5420 C CA . GLU A 1 688 ? 10.805 24.704 49.096 1.00 20.16 688 GLU A CA 1
ATOM 5421 C C . GLU A 1 688 ? 9.291 24.360 49.118 1.00 20.16 688 GLU A C 1
ATOM 5423 O O . GLU A 1 688 ? 8.415 25.168 49.403 1.00 20.16 688 GLU A O 1
ATOM 5428 N N . ILE A 1 689 ? 9.037 23.063 48.881 1.00 24.30 689 ILE A N 1
ATOM 5429 C CA . ILE A 1 689 ? 8.107 22.129 49.562 1.00 24.30 689 ILE A CA 1
ATOM 5430 C C . ILE A 1 689 ? 7.012 22.737 50.468 1.00 24.30 689 ILE A C 1
ATOM 5432 O O . ILE A 1 689 ? 7.306 23.234 51.553 1.00 24.30 689 ILE A O 1
ATOM 5436 N N . LEU A 1 690 ? 5.735 22.466 50.148 1.00 21.00 690 LEU A N 1
ATOM 5437 C CA . LEU A 1 690 ? 4.633 22.475 51.126 1.00 21.00 690 LEU A CA 1
ATOM 5438 C C . LEU A 1 690 ? 3.492 21.500 50.755 1.00 21.00 690 LEU A C 1
ATOM 5440 O O . LEU A 1 690 ? 3.085 21.402 49.601 1.00 21.00 690 LEU A O 1
ATOM 5444 N N . MET A 1 691 ? 2.977 20.792 51.766 1.00 20.91 691 MET A N 1
ATOM 5445 C CA . MET A 1 691 ? 1.826 19.867 51.781 1.00 20.91 691 MET A CA 1
ATOM 5446 C C . MET A 1 691 ? 1.334 19.748 53.248 1.00 20.91 691 MET A C 1
ATOM 5448 O O . MET A 1 691 ? 2.146 19.993 54.144 1.00 20.91 691 MET A O 1
ATOM 5452 N N . PRO A 1 692 ? 0.125 19.225 53.556 1.00 40.50 692 PRO A N 1
ATOM 5453 C CA . PRO A 1 692 ? -1.137 19.307 52.804 1.00 40.50 692 PRO A CA 1
ATOM 5454 C C . PRO A 1 692 ? -2.392 19.546 53.697 1.00 40.50 692 PRO A C 1
ATOM 5456 O O . PRO A 1 692 ? -2.608 18.827 54.669 1.00 40.50 692 PRO A O 1
ATOM 5459 N N . THR A 1 693 ? -3.294 20.448 53.298 1.00 22.17 693 THR A N 1
ATOM 5460 C CA . THR A 1 693 ? -4.702 20.570 53.766 1.00 22.17 693 THR A CA 1
ATOM 5461 C C . THR A 1 693 ? -5.497 21.367 52.706 1.00 22.17 693 THR A C 1
ATOM 5463 O O . THR A 1 693 ? -4.893 22.138 51.967 1.00 22.17 693 THR A O 1
ATOM 5466 N N . GLU A 1 694 ? -6.815 21.229 52.510 1.00 22.72 694 GLU A N 1
ATOM 5467 C CA . GLU A 1 694 ? -7.832 20.403 53.184 1.00 22.72 694 GLU A CA 1
ATOM 5468 C C . GLU A 1 694 ? -8.958 19.977 52.204 1.00 22.72 694 GLU A C 1
ATOM 5470 O O . GLU A 1 694 ? -8.917 20.299 51.017 1.00 22.72 694 GLU A O 1
ATOM 5475 N N . LYS A 1 695 ? -9.940 19.211 52.704 1.00 24.92 695 LYS A N 1
ATOM 5476 C CA . LYS A 1 695 ? -11.169 18.758 52.005 1.00 24.92 695 LYS A CA 1
ATOM 5477 C C . LYS A 1 695 ? -12.139 19.958 51.793 1.00 24.92 695 LYS A C 1
ATOM 5479 O O . LYS A 1 695 ? -11.819 21.054 52.232 1.00 24.92 695 LYS A O 1
ATOM 5484 N N . GLU A 1 696 ? -13.308 19.911 51.141 1.00 25.23 696 GLU A N 1
ATOM 5485 C CA . GLU A 1 696 ? -14.354 18.887 50.902 1.00 25.23 696 GLU A CA 1
ATOM 5486 C C . GLU A 1 696 ? -15.060 19.162 49.533 1.00 25.23 696 GLU A C 1
ATOM 5488 O O . GLU A 1 696 ? -14.651 20.084 48.833 1.00 25.23 696 GLU A O 1
ATOM 5493 N N . HIS A 1 697 ? -16.076 18.452 49.011 1.00 25.44 697 HIS A N 1
ATOM 5494 C CA . HIS A 1 697 ? -16.958 17.362 49.479 1.00 25.44 697 HIS A CA 1
ATOM 5495 C C . HIS A 1 697 ? -17.114 16.269 48.397 1.00 25.44 697 HIS A C 1
ATOM 5497 O O . HIS A 1 697 ? -16.721 16.458 47.246 1.00 25.44 697 HIS A O 1
ATOM 5503 N N . ALA A 1 698 ? -17.747 15.151 48.764 1.00 25.84 698 ALA A N 1
ATOM 5504 C CA . ALA A 1 698 ? -18.275 14.146 47.842 1.00 25.84 698 ALA A CA 1
ATOM 5505 C C . ALA A 1 698 ? -19.816 14.136 47.867 1.00 25.84 698 ALA A C 1
ATOM 5507 O O . ALA A 1 698 ? -20.412 14.467 48.891 1.00 25.84 698 ALA A O 1
ATOM 5508 N N . GLU A 1 699 ? -20.435 13.669 46.782 1.00 25.22 699 GLU A N 1
ATOM 5509 C CA . GLU A 1 699 ? -21.761 13.040 46.812 1.00 25.22 699 GLU A CA 1
ATOM 5510 C C . GLU A 1 699 ? -21.613 11.604 46.285 1.00 25.22 699 GLU A C 1
ATOM 5512 O O . GLU A 1 699 ? -20.952 11.368 45.271 1.00 25.22 699 GLU A O 1
ATOM 5517 N N . GLU A 1 700 ? -22.177 10.635 47.007 1.00 27.88 700 GLU A N 1
ATOM 5518 C CA . GLU A 1 700 ? -22.100 9.200 46.702 1.00 27.88 700 GLU A CA 1
ATOM 5519 C C . GLU A 1 700 ? -23.355 8.735 45.945 1.00 27.88 700 GLU A C 1
ATOM 5521 O O . GLU A 1 700 ? -24.439 9.281 46.146 1.00 27.88 700 GLU A O 1
ATOM 5526 N N . GLY A 1 701 ? -23.252 7.698 45.099 1.00 24.59 701 GLY A N 1
ATOM 5527 C CA . GLY A 1 701 ? -24.419 7.271 44.312 1.00 24.59 701 GLY A CA 1
ATOM 5528 C C . GLY A 1 701 ? -24.302 6.013 43.445 1.00 24.59 701 GLY A C 1
ATOM 5529 O O . GLY A 1 701 ? -25.037 5.906 42.468 1.00 24.59 701 GLY A O 1
ATOM 5530 N N . GLY A 1 702 ? -23.411 5.063 43.749 1.00 22.73 702 GLY A N 1
ATOM 5531 C CA . GLY A 1 702 ? -23.321 3.822 42.964 1.00 22.73 702 GLY A CA 1
ATOM 5532 C C . GLY A 1 702 ? -22.134 2.937 43.330 1.00 22.73 702 GLY A C 1
ATOM 5533 O O . GLY A 1 702 ? -21.063 3.070 42.748 1.00 22.73 702 GLY A O 1
ATOM 5534 N N . GLY A 1 703 ? -22.320 2.032 44.293 1.00 28.33 703 GLY A N 1
ATOM 5535 C CA . GLY A 1 703 ? -21.274 1.102 44.720 1.00 28.33 703 GLY A CA 1
ATOM 5536 C C . GLY A 1 703 ? -21.023 -0.016 43.704 1.00 28.33 703 GLY A C 1
ATOM 5537 O O . GLY A 1 703 ? -21.823 -0.943 43.605 1.00 28.33 703 GLY A O 1
ATOM 5538 N N . GLY A 1 704 ? -19.892 0.060 43.004 1.00 25.19 704 GLY A N 1
ATOM 5539 C CA . GLY A 1 704 ? -19.209 -1.072 42.372 1.00 25.19 704 GLY A CA 1
ATOM 5540 C C . GLY A 1 704 ? -17.873 -1.308 43.083 1.00 25.19 704 GLY A C 1
ATOM 5541 O O . GLY A 1 704 ? -17.284 -0.363 43.602 1.00 25.19 704 GLY A O 1
ATOM 5542 N N . THR A 1 705 ? -17.426 -2.559 43.173 1.00 28.88 705 THR A N 1
ATOM 5543 C CA . THR A 1 705 ? -16.223 -2.953 43.926 1.00 28.88 705 THR A CA 1
ATOM 5544 C C . THR A 1 705 ? -14.913 -2.533 43.255 1.00 28.88 705 THR A C 1
ATOM 5546 O O . THR A 1 705 ? -14.844 -2.434 42.033 1.00 28.88 705 THR A O 1
ATOM 5549 N N . ASP A 1 706 ? -13.852 -2.377 44.056 1.00 35.81 706 ASP A N 1
ATOM 5550 C CA . ASP A 1 706 ? -12.465 -2.300 43.577 1.00 35.81 706 ASP A CA 1
ATOM 5551 C C . ASP A 1 706 ? -12.051 -3.628 42.904 1.00 35.81 706 ASP A C 1
ATOM 5553 O O . ASP A 1 706 ? -11.513 -4.533 43.547 1.00 35.81 706 ASP A O 1
ATOM 5557 N N . GLU A 1 707 ? -12.320 -3.772 41.605 1.00 39.19 707 GLU A N 1
ATOM 5558 C CA . GLU A 1 707 ? -11.922 -4.950 40.824 1.00 39.19 707 GLU A CA 1
ATOM 5559 C C . GLU A 1 707 ? -10.426 -4.921 40.463 1.00 39.19 707 GLU A C 1
ATOM 5561 O O . GLU A 1 707 ? -10.007 -4.357 39.453 1.00 39.19 707 GLU A O 1
ATOM 5566 N N . GLU A 1 708 ? -9.631 -5.556 41.329 1.00 44.00 708 GLU A N 1
ATOM 5567 C CA . GLU A 1 708 ? -8.329 -6.191 41.061 1.00 44.00 708 GLU A CA 1
ATOM 5568 C C . GLU A 1 708 ? -7.447 -5.543 39.972 1.00 44.00 708 GLU A C 1
ATOM 5570 O O . GLU A 1 708 ? -7.314 -6.039 38.849 1.00 44.00 708 GLU A O 1
ATOM 5575 N N . THR A 1 709 ? -6.730 -4.470 40.325 1.00 63.34 709 THR A N 1
ATOM 5576 C CA . THR A 1 709 ? -5.673 -3.919 39.462 1.00 63.34 709 THR A CA 1
ATOM 5577 C C . THR A 1 709 ? -4.454 -4.850 39.424 1.00 63.34 709 THR A C 1
ATOM 5579 O O . THR A 1 709 ? -3.527 -4.717 40.229 1.00 63.34 709 THR A O 1
ATOM 5582 N N . GLY A 1 710 ? -4.455 -5.796 38.484 1.00 83.50 710 GLY A N 1
ATOM 5583 C CA . GLY A 1 710 ? -3.283 -6.596 38.138 1.00 83.50 710 GLY A CA 1
ATOM 5584 C C . GLY A 1 710 ? -2.128 -5.765 37.568 1.00 83.50 710 GLY A C 1
ATOM 5585 O O . GLY A 1 710 ? -2.239 -4.566 37.308 1.00 83.50 710 GLY A O 1
ATOM 5586 N N . THR A 1 711 ? -0.984 -6.414 37.381 1.00 95.88 711 THR A N 1
ATOM 5587 C CA . THR A 1 711 ? 0.252 -5.779 36.910 1.00 95.88 711 THR A CA 1
ATOM 5588 C C . THR A 1 711 ? 0.240 -5.637 35.390 1.00 95.88 711 THR A C 1
ATOM 5590 O O . THR A 1 711 ? -0.012 -6.613 34.688 1.00 95.88 711 THR A O 1
ATOM 5593 N N . THR A 1 712 ? 0.576 -4.462 34.856 1.00 97.75 712 THR A N 1
ATOM 5594 C CA . THR A 1 712 ? 0.857 -4.315 33.419 1.00 97.75 712 THR A CA 1
ATOM 5595 C C . THR A 1 712 ? 2.320 -4.661 33.122 1.00 97.75 712 THR A C 1
ATOM 5597 O O . THR A 1 712 ? 3.243 -4.131 33.751 1.00 97.75 712 THR A O 1
ATOM 5600 N N . TRP A 1 713 ? 2.516 -5.555 32.156 1.00 98.69 713 TRP A N 1
ATOM 5601 C CA . TRP A 1 713 ? 3.798 -6.022 31.627 1.00 98.69 713 TRP A CA 1
ATOM 5602 C C . TRP A 1 713 ? 3.968 -5.598 30.169 1.00 98.69 713 TRP A C 1
ATOM 5604 O O . TRP A 1 713 ? 2.976 -5.424 29.459 1.00 98.69 713 TRP A O 1
ATOM 5614 N N . ALA A 1 714 ? 5.211 -5.513 29.688 1.00 98.81 714 ALA A N 1
ATOM 5615 C CA . ALA A 1 714 ? 5.467 -5.269 28.272 1.00 98.81 714 ALA A CA 1
ATOM 5616 C C . ALA A 1 714 ? 6.673 -6.029 27.703 1.00 98.81 714 ALA A C 1
ATOM 5618 O O . ALA A 1 714 ? 7.641 -6.314 28.409 1.00 98.81 714 ALA A O 1
ATOM 5619 N N . VAL A 1 715 ? 6.622 -6.312 26.400 1.00 98.88 715 VAL A N 1
ATOM 5620 C CA . VAL A 1 715 ? 7.731 -6.863 25.606 1.00 98.88 715 VAL A CA 1
ATOM 5621 C C . VAL A 1 715 ? 7.921 -5.991 24.372 1.00 98.88 715 VAL A C 1
ATOM 5623 O O . VAL A 1 715 ? 6.989 -5.836 23.586 1.00 98.88 715 VAL A O 1
ATOM 5626 N N . LEU A 1 716 ? 9.116 -5.427 24.205 1.00 98.94 716 LEU A N 1
ATOM 5627 C CA . LEU A 1 716 ? 9.460 -4.532 23.099 1.00 98.94 716 LEU A CA 1
ATOM 5628 C C . LEU A 1 716 ? 10.582 -5.163 22.265 1.00 98.94 716 LEU A C 1
ATOM 5630 O O . LEU A 1 716 ? 11.608 -5.543 22.832 1.00 98.94 716 LEU A O 1
ATOM 5634 N N . VAL A 1 717 ? 10.394 -5.295 20.948 1.00 98.88 717 VAL A N 1
ATOM 5635 C CA . VAL A 1 717 ? 11.286 -6.070 20.066 1.00 98.88 717 VAL A CA 1
ATOM 5636 C C . VAL A 1 717 ? 11.662 -5.308 18.800 1.00 98.88 717 VAL A C 1
ATOM 5638 O O . VAL A 1 717 ? 10.792 -4.930 18.020 1.00 98.88 717 VAL A O 1
ATOM 5641 N N . ALA A 1 718 ? 12.966 -5.137 18.576 1.00 98.69 718 ALA A N 1
ATOM 5642 C CA . ALA A 1 718 ? 13.532 -4.650 17.322 1.00 98.69 718 ALA A CA 1
ATOM 5643 C C . ALA A 1 718 ? 14.228 -5.810 16.595 1.00 98.69 718 ALA A C 1
ATOM 5645 O O . ALA A 1 718 ? 15.234 -6.334 17.084 1.00 98.69 718 ALA A O 1
ATOM 5646 N N . GLY A 1 719 ? 13.697 -6.216 15.439 1.00 96.56 719 GLY A N 1
ATOM 5647 C CA . GLY A 1 719 ? 14.187 -7.386 14.691 1.00 96.56 719 GLY A CA 1
ATOM 5648 C C . GLY A 1 719 ? 15.476 -7.157 13.887 1.00 96.56 719 GLY A C 1
ATOM 5649 O O . GLY A 1 719 ? 16.085 -8.118 13.430 1.00 96.56 719 GLY A O 1
ATOM 5650 N N . SER A 1 720 ? 15.953 -5.916 13.754 1.00 96.50 720 SER A N 1
ATOM 5651 C CA . SER A 1 720 ? 17.156 -5.583 12.975 1.00 96.50 720 SER A CA 1
ATOM 5652 C C . SER A 1 720 ? 18.343 -5.072 13.787 1.00 96.50 720 SER A C 1
ATOM 5654 O O . SER A 1 720 ? 18.206 -4.272 14.719 1.00 96.50 720 SER A O 1
ATOM 5656 N N . SER A 1 721 ? 19.526 -5.389 13.271 1.00 96.31 721 SER A N 1
ATOM 5657 C CA . SER A 1 721 ? 20.777 -4.660 13.479 1.00 96.31 721 SER A CA 1
ATOM 5658 C C . SER A 1 721 ? 21.082 -3.724 12.294 1.00 96.31 721 SER A C 1
ATOM 5660 O O . SER A 1 721 ? 20.376 -3.715 11.278 1.00 96.31 721 SER A O 1
ATOM 5662 N N . GLY A 1 722 ? 22.156 -2.944 12.417 1.00 95.94 722 GLY A N 1
ATOM 5663 C CA . GLY A 1 722 ? 22.713 -2.098 11.367 1.00 95.94 722 GLY A CA 1
ATOM 5664 C C . GLY A 1 722 ? 22.179 -0.665 11.378 1.00 95.94 722 GLY A C 1
ATOM 5665 O O . GLY A 1 722 ? 20.988 -0.408 11.529 1.00 95.94 722 GLY A O 1
ATOM 5666 N N . TYR A 1 723 ? 23.068 0.303 11.142 1.00 96.88 723 TYR A N 1
ATOM 5667 C CA . TYR A 1 723 ? 22.733 1.734 11.173 1.00 96.88 723 TYR A CA 1
ATOM 5668 C C . TYR A 1 723 ? 21.800 2.199 10.026 1.00 96.88 723 TYR A C 1
ATOM 5670 O O . TYR A 1 723 ? 21.206 3.278 10.099 1.00 96.88 723 TYR A O 1
ATOM 5678 N N . SER A 1 724 ? 21.601 1.380 8.987 1.00 94.50 724 SER A N 1
ATOM 5679 C CA . SER A 1 724 ? 20.537 1.576 7.987 1.00 94.50 724 SER A CA 1
ATOM 5680 C C . SER A 1 724 ? 19.133 1.248 8.521 1.00 94.50 724 SER A C 1
ATOM 5682 O O . SER A 1 724 ? 18.144 1.802 8.044 1.00 94.50 724 SER A O 1
ATOM 5684 N N . ASN A 1 725 ? 19.040 0.426 9.569 1.00 97.56 725 ASN A N 1
ATOM 5685 C CA . ASN A 1 725 ? 17.807 0.079 10.276 1.00 97.56 725 ASN A CA 1
ATOM 5686 C C . ASN A 1 725 ? 17.674 0.812 11.624 1.00 97.56 725 ASN A C 1
ATOM 5688 O O . ASN A 1 725 ? 17.058 0.311 12.562 1.00 97.56 725 ASN A O 1
ATOM 5692 N N . TYR A 1 726 ? 18.242 2.021 11.712 1.00 98.62 726 TYR A N 1
ATOM 5693 C CA . TYR A 1 726 ? 18.228 2.871 12.909 1.00 98.62 726 TYR A CA 1
ATOM 5694 C C . TYR A 1 726 ? 16.827 2.997 13.539 1.00 98.62 726 TYR A C 1
ATOM 5696 O O . TYR A 1 726 ? 16.642 2.801 14.741 1.00 98.62 726 TYR A O 1
ATOM 5704 N N . ARG A 1 727 ? 15.847 3.242 12.666 1.00 98.44 727 ARG A N 1
ATOM 5705 C CA . ARG A 1 727 ? 14.410 3.348 12.921 1.00 98.44 727 ARG A CA 1
ATOM 5706 C C . ARG A 1 727 ? 13.804 2.271 13.838 1.00 98.44 727 ARG A C 1
ATOM 5708 O O . ARG A 1 727 ? 13.176 2.627 14.826 1.00 98.44 727 ARG A O 1
ATOM 5715 N N . HIS A 1 728 ? 14.071 0.981 13.630 1.00 98.62 728 HIS A N 1
ATOM 5716 C CA . HIS A 1 728 ? 13.398 -0.089 14.388 1.00 98.62 728 HIS A CA 1
ATOM 5717 C C . HIS A 1 728 ? 13.808 -0.150 15.870 1.00 98.62 728 HIS A C 1
ATOM 5719 O O . HIS A 1 728 ? 13.009 -0.468 16.750 1.00 98.62 728 HIS A O 1
ATOM 5725 N N . GLN A 1 729 ? 15.069 0.168 16.175 1.00 98.81 729 GLN A N 1
ATOM 5726 C CA . GLN A 1 729 ? 15.525 0.273 17.564 1.00 98.81 729 GLN A CA 1
ATOM 5727 C C . GLN A 1 729 ? 15.162 1.641 18.168 1.00 98.81 729 GLN A C 1
ATOM 5729 O O . GLN A 1 729 ? 14.879 1.705 19.361 1.00 98.81 729 GLN A O 1
ATOM 5734 N N . ALA A 1 730 ? 15.106 2.716 17.369 1.00 98.81 730 ALA A N 1
ATOM 5735 C CA . ALA A 1 730 ? 14.572 4.011 17.805 1.00 98.81 730 ALA A CA 1
ATOM 5736 C C . ALA A 1 730 ? 13.086 3.919 18.197 1.00 98.81 730 ALA A C 1
ATOM 5738 O O . ALA A 1 730 ? 12.690 4.474 19.220 1.00 98.81 730 ALA A O 1
ATOM 5739 N N . ASP A 1 731 ? 12.301 3.139 17.454 1.00 98.88 731 ASP A N 1
ATOM 5740 C CA . ASP A 1 731 ? 10.928 2.755 17.775 1.00 98.88 731 ASP A CA 1
ATOM 5741 C C . ASP A 1 731 ? 10.812 2.071 19.137 1.00 98.88 731 ASP A C 1
ATOM 5743 O O . ASP A 1 731 ? 10.036 2.502 19.986 1.00 98.88 731 ASP A O 1
ATOM 5747 N N . VAL A 1 732 ? 11.599 1.020 19.375 1.00 98.88 732 VAL A N 1
ATOM 5748 C CA . VAL A 1 732 ? 11.592 0.285 20.650 1.00 98.88 732 VAL A CA 1
ATOM 5749 C C . VAL A 1 732 ? 12.042 1.158 21.821 1.00 98.88 732 VAL A C 1
ATOM 5751 O O . VAL A 1 732 ? 11.430 1.115 22.890 1.00 98.88 732 VAL A O 1
ATOM 5754 N N . CYS A 1 733 ? 13.066 1.989 21.622 1.00 98.88 733 CYS A N 1
ATOM 5755 C CA . CYS A 1 733 ? 13.489 2.973 22.612 1.00 98.88 733 CYS A CA 1
ATOM 5756 C C . CYS A 1 733 ? 12.376 3.992 22.911 1.00 98.88 733 CYS A C 1
ATOM 5758 O O . CYS A 1 733 ? 12.108 4.272 24.077 1.00 98.88 733 CYS A O 1
ATOM 5760 N N . HIS A 1 734 ? 11.680 4.505 21.892 1.00 98.81 734 HIS A N 1
ATOM 5761 C CA . HIS A 1 734 ? 10.594 5.468 22.079 1.00 98.81 734 HIS A CA 1
ATOM 5762 C C . HIS A 1 734 ? 9.387 4.845 22.801 1.00 98.81 734 HIS A C 1
ATOM 5764 O O . HIS A 1 734 ? 8.903 5.408 23.785 1.00 98.81 734 HIS A O 1
ATOM 5770 N N . ALA A 1 735 ? 8.978 3.636 22.404 1.00 98.75 735 ALA A N 1
ATOM 5771 C CA . ALA A 1 735 ? 7.925 2.878 23.074 1.00 98.75 735 ALA A CA 1
ATOM 5772 C C . ALA A 1 735 ? 8.250 2.640 24.560 1.00 98.75 735 ALA A C 1
ATOM 5774 O O . ALA A 1 735 ? 7.380 2.816 25.414 1.00 98.75 735 ALA A O 1
ATOM 5775 N N . TYR A 1 736 ? 9.508 2.320 24.894 1.00 98.81 736 TYR A N 1
ATOM 5776 C CA . TYR A 1 736 ? 9.950 2.208 26.287 1.00 98.81 736 TYR A CA 1
ATOM 5777 C C . TYR A 1 736 ? 9.744 3.514 27.068 1.00 98.81 736 TYR A C 1
ATOM 5779 O O . TYR A 1 736 ? 9.182 3.469 28.162 1.00 98.81 736 TYR A O 1
ATOM 5787 N N . GLN A 1 737 ? 10.130 4.672 26.514 1.00 98.62 737 GLN A N 1
ATOM 5788 C CA . GLN A 1 737 ? 9.941 5.955 27.203 1.00 98.62 737 GLN A CA 1
ATOM 5789 C C . GLN A 1 737 ? 8.460 6.266 27.454 1.00 98.62 737 GLN A C 1
ATOM 5791 O O . GLN A 1 737 ? 8.121 6.759 28.527 1.00 98.62 737 GLN A O 1
ATOM 5796 N N . ILE A 1 738 ? 7.566 5.942 26.515 1.00 97.88 738 ILE A N 1
ATOM 5797 C CA . ILE A 1 738 ? 6.116 6.140 26.682 1.00 97.88 738 ILE A CA 1
ATOM 5798 C C . ILE A 1 738 ? 5.579 5.273 27.826 1.00 97.88 738 ILE A C 1
ATOM 5800 O O . ILE A 1 738 ? 4.932 5.793 28.734 1.00 97.88 738 ILE A O 1
ATOM 5804 N N . LEU A 1 739 ? 5.910 3.978 27.850 1.00 98.38 739 LEU A N 1
ATOM 5805 C CA . LEU A 1 739 ? 5.510 3.077 28.938 1.00 98.38 739 LEU A CA 1
ATOM 5806 C C . LEU A 1 739 ? 6.088 3.514 30.296 1.00 98.38 739 LEU A C 1
ATOM 5808 O O . LEU A 1 739 ? 5.408 3.440 31.323 1.00 98.38 739 LEU A O 1
ATOM 5812 N N . LYS A 1 740 ? 7.329 4.013 30.299 1.00 97.75 740 LYS A N 1
ATOM 5813 C CA . LYS A 1 740 ? 8.024 4.512 31.490 1.00 97.75 740 LYS A CA 1
ATOM 5814 C C . LYS A 1 740 ? 7.384 5.790 32.043 1.00 97.75 740 LYS A C 1
ATOM 5816 O O . LYS A 1 740 ? 7.119 5.850 33.243 1.00 97.75 740 LYS A O 1
ATOM 5821 N N . LYS A 1 741 ? 7.067 6.770 31.182 1.00 96.06 741 LYS A N 1
ATOM 5822 C CA . LYS A 1 741 ? 6.247 7.957 31.514 1.00 96.06 741 LYS A CA 1
ATOM 5823 C C . LYS A 1 741 ? 4.857 7.542 32.020 1.00 96.06 741 LYS A C 1
ATOM 5825 O O . LYS A 1 741 ? 4.350 8.113 32.981 1.00 96.06 741 LYS A O 1
ATOM 5830 N N . GLY A 1 742 ? 4.285 6.488 31.432 1.00 96.06 742 GLY A N 1
ATOM 5831 C CA . GLY A 1 742 ? 3.037 5.851 31.852 1.00 96.06 742 GLY A CA 1
ATOM 5832 C C . GLY A 1 742 ? 3.074 5.162 33.225 1.00 96.06 742 GLY A C 1
ATOM 5833 O O . GLY A 1 742 ? 2.025 4.753 33.727 1.00 96.06 742 GLY A O 1
ATOM 5834 N N . GLY A 1 743 ? 4.245 5.038 33.857 1.00 96.25 743 GLY A N 1
ATOM 5835 C CA . GLY A 1 743 ? 4.406 4.440 35.183 1.00 96.25 743 GLY A CA 1
ATOM 5836 C C . GLY A 1 743 ? 4.594 2.920 35.192 1.00 96.25 743 GLY A C 1
ATOM 5837 O O . GLY A 1 743 ? 4.586 2.326 36.273 1.00 96.25 743 GLY A O 1
ATOM 5838 N N . LEU A 1 744 ? 4.793 2.276 34.033 1.00 97.25 744 LEU A N 1
ATOM 5839 C CA . LEU A 1 744 ? 5.273 0.893 34.007 1.00 97.25 744 LEU A CA 1
ATOM 5840 C C . LEU A 1 744 ? 6.710 0.837 34.548 1.00 97.25 744 LEU A C 1
ATOM 5842 O O . LEU A 1 744 ? 7.496 1.781 34.431 1.00 97.25 744 LEU A O 1
ATOM 5846 N N . LYS A 1 745 ? 7.045 -0.291 35.174 1.00 97.12 745 LYS A N 1
ATOM 5847 C CA . LYS A 1 745 ? 8.322 -0.481 35.861 1.00 97.12 745 LYS A CA 1
ATOM 5848 C C . LYS A 1 745 ? 9.309 -1.310 35.052 1.00 97.12 745 LYS A C 1
ATOM 5850 O O . LYS A 1 745 ? 8.914 -2.183 34.282 1.00 97.12 745 LYS A O 1
ATOM 5855 N N . ASP A 1 746 ? 10.593 -1.112 35.318 1.00 97.75 746 ASP A N 1
ATOM 5856 C CA . ASP A 1 746 ? 11.672 -1.725 34.539 1.00 97.75 746 ASP A CA 1
ATOM 5857 C C . ASP A 1 746 ? 11.744 -3.235 34.765 1.00 97.75 746 ASP A C 1
ATOM 5859 O O . ASP A 1 746 ? 12.093 -3.966 33.845 1.00 97.75 746 ASP A O 1
ATOM 5863 N N . GLU A 1 747 ? 11.348 -3.734 35.942 1.00 97.12 747 GLU A N 1
ATOM 5864 C CA . GLU A 1 747 ? 11.200 -5.172 36.187 1.00 97.12 747 GLU A CA 1
ATOM 5865 C C . GLU A 1 747 ? 10.116 -5.847 35.317 1.00 97.12 747 GLU A C 1
ATOM 5867 O O . GLU A 1 747 ? 10.202 -7.053 35.086 1.00 97.12 747 GLU A O 1
ATOM 5872 N N . ASN A 1 748 ? 9.152 -5.077 34.792 1.00 98.06 748 ASN A N 1
ATOM 5873 C CA . ASN A 1 748 ? 7.990 -5.571 34.042 1.00 98.06 748 ASN A CA 1
ATOM 5874 C C . ASN A 1 748 ? 8.072 -5.321 32.523 1.00 98.06 748 ASN A C 1
ATOM 5876 O O . ASN A 1 748 ? 7.272 -5.887 31.775 1.00 98.06 748 ASN A O 1
ATOM 5880 N N . ILE A 1 749 ? 8.997 -4.471 32.061 1.00 98.75 749 ILE A N 1
ATOM 5881 C CA . ILE A 1 749 ? 9.252 -4.230 30.633 1.00 98.75 749 ILE A CA 1
ATOM 5882 C C . ILE A 1 749 ? 10.494 -5.025 30.220 1.00 98.75 749 ILE A C 1
ATOM 5884 O O . ILE A 1 749 ? 11.573 -4.814 30.775 1.00 98.75 749 ILE A O 1
ATOM 5888 N N . VAL A 1 750 ? 10.354 -5.923 29.244 1.00 98.88 750 VAL A N 1
ATOM 5889 C CA . VAL A 1 750 ? 11.460 -6.686 28.644 1.00 98.88 750 VAL A CA 1
ATOM 5890 C C . VAL A 1 750 ? 11.825 -6.078 27.293 1.00 98.88 750 VAL A C 1
ATOM 5892 O O . VAL A 1 750 ? 10.958 -5.948 26.428 1.00 98.88 750 VAL A O 1
ATOM 5895 N N . VAL A 1 751 ? 13.100 -5.734 27.091 1.00 98.88 751 VAL A N 1
ATOM 5896 C CA . VAL A 1 751 ? 13.572 -5.097 25.848 1.00 98.88 751 VAL A CA 1
ATOM 5897 C C . VAL A 1 751 ? 14.535 -5.991 25.064 1.00 98.88 751 VAL A C 1
ATOM 5899 O O . VAL A 1 751 ? 15.600 -6.377 25.551 1.00 98.88 751 VAL A O 1
ATOM 5902 N N . PHE A 1 752 ? 14.167 -6.259 23.812 1.00 98.88 752 PHE A N 1
ATOM 5903 C CA . PHE A 1 752 ? 14.991 -6.881 22.781 1.00 98.88 752 PHE A CA 1
ATOM 5904 C C . PHE A 1 752 ? 15.428 -5.814 21.770 1.00 98.88 752 PHE A C 1
ATOM 5906 O O . PHE A 1 752 ? 14.619 -5.331 20.978 1.00 98.88 752 PHE A O 1
ATOM 5913 N N . MET A 1 753 ? 16.711 -5.454 21.769 1.00 98.44 753 MET A N 1
ATOM 5914 C CA . MET A 1 753 ? 17.299 -4.542 20.779 1.00 98.44 753 MET A CA 1
ATOM 5915 C C . MET A 1 753 ? 18.755 -4.924 20.525 1.00 98.44 753 MET A C 1
ATOM 5917 O O . MET A 1 753 ? 19.471 -5.228 21.473 1.00 98.44 753 MET A O 1
ATOM 5921 N N . TYR A 1 754 ? 19.224 -4.918 19.273 1.00 98.38 754 TYR A N 1
ATOM 5922 C CA . TYR A 1 754 ? 20.583 -5.396 18.980 1.00 98.38 754 TYR A CA 1
ATOM 5923 C C . TYR A 1 754 ? 21.690 -4.519 19.604 1.00 98.38 754 TYR A C 1
ATOM 5925 O O . TYR A 1 754 ? 22.744 -5.050 19.952 1.00 98.38 754 TYR A O 1
ATOM 5933 N N . ASP A 1 755 ? 21.395 -3.238 19.870 1.00 98.06 755 ASP A N 1
ATOM 5934 C CA . ASP A 1 755 ? 22.178 -2.308 20.704 1.00 98.06 755 ASP A CA 1
ATOM 5935 C C . ASP A 1 755 ? 23.465 -1.763 20.057 1.00 98.06 755 ASP A C 1
ATOM 5937 O O . ASP A 1 755 ? 24.432 -1.394 20.722 1.00 98.06 755 ASP A O 1
ATOM 5941 N N . ASP A 1 756 ? 23.464 -1.674 18.727 1.00 98.19 756 ASP A N 1
ATOM 5942 C CA . ASP A 1 756 ? 24.592 -1.243 17.897 1.00 98.19 756 ASP A CA 1
ATOM 5943 C C . ASP A 1 756 ? 24.517 0.217 17.414 1.00 98.19 756 ASP A C 1
ATOM 5945 O O . ASP A 1 756 ? 25.466 0.704 16.802 1.00 98.19 756 ASP A O 1
ATOM 5949 N N . LEU A 1 757 ? 23.429 0.945 17.704 1.00 97.62 757 LEU A N 1
ATOM 5950 C CA . LEU A 1 757 ? 23.181 2.291 17.163 1.00 97.62 757 LEU A CA 1
ATOM 5951 C C . LEU A 1 757 ? 23.753 3.447 17.991 1.00 97.62 757 LEU A C 1
ATOM 5953 O O . LEU A 1 757 ? 24.336 4.381 17.434 1.00 97.62 757 LEU A O 1
ATOM 5957 N N . ALA A 1 758 ? 23.563 3.438 19.314 1.00 96.56 758 ALA A N 1
ATOM 5958 C CA . ALA A 1 758 ? 23.868 4.603 20.150 1.00 96.56 758 ALA A CA 1
ATOM 5959 C C . ALA A 1 758 ? 25.361 4.961 20.116 1.00 96.56 758 ALA A C 1
ATOM 5961 O O . ALA A 1 758 ? 25.717 6.133 20.033 1.00 96.56 758 ALA A O 1
ATOM 5962 N N . MET A 1 759 ? 26.239 3.955 20.103 1.00 97.19 759 MET A N 1
ATOM 5963 C CA . MET A 1 759 ? 27.694 4.135 20.013 1.00 97.19 759 MET A CA 1
ATOM 5964 C C . MET A 1 759 ? 28.251 3.925 18.594 1.00 97.19 759 MET A C 1
ATOM 5966 O O . MET A 1 759 ? 29.470 3.891 18.424 1.00 97.19 759 MET A O 1
ATOM 5970 N N . HIS A 1 760 ? 27.387 3.803 17.577 1.00 97.38 760 HIS A N 1
ATOM 5971 C CA . HIS A 1 760 ? 27.802 3.550 16.197 1.00 97.38 760 HIS A CA 1
ATOM 5972 C C . HIS A 1 760 ? 28.716 4.654 15.655 1.00 97.38 760 HIS A C 1
ATOM 5974 O O . HIS A 1 760 ? 28.517 5.838 15.938 1.00 97.38 760 HIS A O 1
ATOM 5980 N N . GLU A 1 761 ? 29.679 4.302 14.800 1.00 95.75 761 GLU A N 1
ATOM 5981 C CA . GLU A 1 761 ? 30.626 5.294 14.281 1.00 95.75 761 GLU A CA 1
ATOM 5982 C C . GLU A 1 761 ? 29.960 6.391 13.446 1.00 95.75 761 GLU A C 1
ATOM 5984 O O . GLU A 1 761 ? 30.385 7.546 13.512 1.00 95.75 761 GLU A O 1
ATOM 5989 N N . LEU A 1 762 ? 28.904 6.022 12.710 1.00 94.75 762 LEU A N 1
ATOM 5990 C CA . LEU A 1 762 ? 28.089 6.921 11.886 1.00 94.75 762 LEU A CA 1
ATOM 5991 C C . LEU A 1 762 ? 27.005 7.678 12.674 1.00 94.75 762 LEU A C 1
ATOM 5993 O O . LEU A 1 762 ? 26.316 8.500 12.071 1.00 94.75 762 LEU A O 1
ATOM 5997 N N . ASN A 1 763 ? 26.822 7.413 13.976 1.00 97.25 763 ASN A N 1
ATOM 5998 C CA . ASN A 1 763 ? 25.868 8.165 14.792 1.00 97.25 763 ASN A CA 1
ATOM 5999 C C . ASN A 1 763 ? 26.451 9.556 15.108 1.00 97.25 763 ASN A C 1
ATOM 6001 O O . ASN A 1 763 ? 27.460 9.640 15.817 1.00 97.25 763 ASN A O 1
ATOM 6005 N N . PRO A 1 764 ? 25.849 10.656 14.612 1.00 96.25 764 PRO A N 1
ATOM 6006 C CA . PRO A 1 764 ? 26.376 11.998 14.840 1.00 96.25 764 PRO A CA 1
ATOM 6007 C C . PRO A 1 764 ? 26.198 12.470 16.292 1.00 96.25 764 PRO A C 1
ATOM 6009 O O . PRO A 1 764 ? 26.870 13.409 16.711 1.00 96.25 764 PRO A O 1
ATOM 6012 N N . ARG A 1 765 ? 25.322 11.817 17.068 1.00 96.25 765 ARG A N 1
ATOM 6013 C CA . ARG A 1 765 ? 25.023 12.129 18.471 1.00 96.25 765 ARG A CA 1
ATOM 6014 C C . ARG A 1 765 ? 25.288 10.893 19.342 1.00 96.25 765 ARG A C 1
ATOM 6016 O O . ARG A 1 765 ? 24.373 10.306 19.920 1.00 96.25 765 ARG A O 1
ATOM 6023 N N . ARG A 1 766 ? 26.556 10.460 19.388 1.00 95.38 766 ARG A N 1
ATOM 6024 C CA . ARG A 1 766 ? 26.983 9.254 20.126 1.00 95.38 766 ARG A CA 1
ATOM 6025 C C . ARG A 1 766 ? 26.473 9.255 21.571 1.00 95.38 766 ARG A C 1
ATOM 6027 O O . ARG A 1 766 ? 26.605 10.247 22.280 1.00 95.38 766 ARG A O 1
ATOM 6034 N N . GLY A 1 767 ? 25.926 8.119 21.985 1.00 95.44 767 GLY A N 1
ATOM 6035 C CA . GLY A 1 767 ? 25.235 7.919 23.257 1.00 95.44 767 GLY A CA 1
ATOM 6036 C C . GLY A 1 767 ? 23.718 8.132 23.207 1.00 95.44 767 GLY A C 1
ATOM 6037 O O . GLY A 1 767 ? 23.073 7.791 24.189 1.00 95.44 767 GLY A O 1
ATOM 6038 N N . THR A 1 768 ? 23.153 8.631 22.097 1.00 98.19 768 THR A N 1
ATOM 6039 C CA . THR A 1 768 ? 21.714 8.952 21.977 1.00 98.19 768 THR A CA 1
ATOM 6040 C C . THR A 1 768 ? 21.055 8.343 20.735 1.00 98.19 768 THR A C 1
ATOM 6042 O O . THR A 1 768 ? 21.723 8.050 19.733 1.00 98.19 768 THR A O 1
ATOM 6045 N N . ILE A 1 769 ? 19.731 8.177 20.791 1.00 98.62 769 ILE A N 1
ATOM 6046 C CA . ILE A 1 769 ? 18.853 7.791 19.678 1.00 98.62 769 ILE A CA 1
ATOM 6047 C C . ILE A 1 769 ? 17.611 8.696 19.692 1.00 98.62 769 ILE A C 1
ATOM 6049 O O . ILE A 1 769 ? 17.072 8.962 20.758 1.00 98.62 769 ILE A O 1
ATOM 6053 N N . ILE A 1 770 ? 17.137 9.156 18.529 1.00 98.56 770 ILE A N 1
ATOM 6054 C CA . ILE A 1 770 ? 15.933 10.001 18.399 1.00 98.56 770 ILE A CA 1
ATOM 6055 C C . ILE A 1 770 ? 14.931 9.355 17.429 1.00 98.56 770 ILE A C 1
ATOM 6057 O O . ILE A 1 770 ? 15.347 8.878 16.378 1.00 98.56 770 ILE A O 1
ATOM 6061 N N . ASN A 1 771 ? 13.627 9.363 17.742 1.00 98.44 771 ASN A N 1
ATOM 6062 C CA . ASN A 1 771 ? 12.570 8.803 16.869 1.00 98.44 771 ASN A CA 1
ATOM 6063 C C . ASN A 1 771 ? 11.681 9.879 16.191 1.00 98.44 771 ASN A C 1
ATOM 6065 O O . ASN A 1 771 ? 10.613 9.610 15.654 1.00 98.44 771 ASN A O 1
ATOM 6069 N N . HIS A 1 772 ? 12.101 11.143 16.228 1.00 97.31 772 HIS A N 1
ATOM 6070 C CA . HIS A 1 772 ? 11.401 12.259 15.588 1.00 97.31 772 HIS A CA 1
ATOM 6071 C C . HIS A 1 772 ? 12.433 13.334 15.202 1.00 97.31 772 HIS A C 1
ATOM 6073 O O . HIS A 1 772 ? 13.397 13.517 15.954 1.00 97.31 772 HIS A O 1
ATOM 6079 N N . PRO A 1 773 ? 12.284 14.085 14.087 1.00 96.19 773 PRO A N 1
ATOM 6080 C CA . PRO A 1 773 ? 13.277 15.078 13.665 1.00 96.19 773 PRO A CA 1
ATOM 6081 C C . PRO A 1 773 ? 13.586 16.176 14.690 1.00 96.19 773 PRO A C 1
ATOM 6083 O O . PRO A 1 773 ? 14.653 16.784 14.638 1.00 96.19 773 PRO A O 1
ATOM 6086 N N . GLN A 1 774 ? 12.657 16.425 15.616 1.00 92.81 774 GLN A N 1
ATOM 6087 C CA . GLN A 1 774 ? 12.792 17.378 16.724 1.00 92.81 774 GLN A CA 1
ATOM 6088 C C . GLN A 1 774 ? 12.679 16.687 18.100 1.00 92.81 774 GLN A C 1
ATOM 6090 O O . GLN A 1 774 ? 12.436 17.353 19.099 1.00 92.81 774 GLN A O 1
ATOM 6095 N N . GLY A 1 775 ? 12.780 15.353 18.143 1.00 90.38 775 GLY A N 1
ATOM 6096 C CA . GLY A 1 775 ? 12.620 14.557 19.361 1.00 90.38 775 GLY A CA 1
ATOM 6097 C C . GLY A 1 775 ? 13.825 14.611 20.304 1.00 90.38 775 GLY A C 1
ATOM 6098 O O . GLY A 1 775 ? 14.953 14.900 19.894 1.00 90.38 775 GLY A O 1
ATOM 6099 N N . GLU A 1 776 ? 13.563 14.299 21.572 1.00 94.56 776 GLU A N 1
ATOM 6100 C CA . GLU A 1 776 ? 14.579 14.108 22.612 1.00 94.56 776 GLU A CA 1
ATOM 6101 C C . GLU A 1 776 ? 15.262 12.730 22.493 1.00 94.56 776 GLU A C 1
ATOM 6103 O O . GLU A 1 776 ? 14.888 11.905 21.655 1.00 94.56 776 GLU A O 1
ATOM 6108 N N . ASP A 1 777 ? 16.282 12.476 23.322 1.00 98.25 777 ASP A N 1
ATOM 6109 C CA . ASP A 1 777 ? 16.921 11.159 23.385 1.00 98.25 777 ASP A CA 1
ATOM 6110 C C . ASP A 1 777 ? 15.983 10.115 24.003 1.00 98.25 777 ASP A C 1
ATOM 6112 O O . ASP A 1 777 ? 15.614 10.207 25.173 1.00 98.25 777 ASP A O 1
ATOM 6116 N N . VAL A 1 778 ? 15.650 9.085 23.228 1.00 98.50 778 VAL A N 1
ATOM 6117 C CA . VAL A 1 778 ? 14.844 7.946 23.682 1.00 98.50 778 VAL A CA 1
ATOM 6118 C C . VAL A 1 778 ? 15.692 6.767 24.170 1.00 98.50 778 VAL A C 1
ATOM 6120 O O . VAL A 1 778 ? 15.143 5.817 24.724 1.00 98.50 778 VAL A O 1
ATOM 6123 N N . TYR A 1 779 ? 17.020 6.799 24.007 1.00 98.69 779 TYR A N 1
ATOM 6124 C CA . TYR A 1 779 ? 17.918 5.711 24.418 1.00 98.69 779 TYR A CA 1
ATOM 6125 C C . TYR A 1 779 ? 18.220 5.696 25.926 1.00 98.69 779 TYR A C 1
ATOM 6127 O O . TYR A 1 779 ? 18.434 4.625 26.506 1.00 98.69 779 TYR A O 1
ATOM 6135 N N . ALA A 1 780 ? 18.249 6.867 26.570 1.00 97.94 780 ALA A N 1
ATOM 6136 C CA . ALA A 1 780 ? 18.573 7.005 27.986 1.00 97.94 780 ALA A CA 1
ATOM 6137 C C . ALA A 1 780 ? 17.705 6.107 28.890 1.00 97.94 780 ALA A C 1
ATOM 6139 O O . ALA A 1 780 ? 16.478 6.178 28.900 1.00 97.94 780 ALA A O 1
ATOM 6140 N N . GLY A 1 781 ? 18.357 5.260 29.690 1.00 97.00 781 GLY A N 1
ATOM 6141 C CA . GLY A 1 781 ? 17.686 4.404 30.673 1.00 97.00 781 GLY A CA 1
ATOM 6142 C C . GLY A 1 781 ? 16.959 3.174 30.112 1.00 97.00 781 GLY A C 1
ATOM 6143 O O . GLY A 1 781 ? 16.353 2.458 30.904 1.00 97.00 781 GLY A O 1
ATOM 6144 N N . VAL A 1 782 ? 17.022 2.895 28.803 1.00 98.50 782 VAL A N 1
ATOM 6145 C CA . VAL A 1 782 ? 16.452 1.670 28.204 1.00 98.50 782 VAL A CA 1
ATOM 6146 C C . VAL A 1 782 ? 17.215 0.430 28.713 1.00 98.50 782 VAL A C 1
ATOM 6148 O O . VAL A 1 782 ? 18.437 0.363 28.526 1.00 98.50 782 VAL A O 1
ATOM 6151 N N . PRO A 1 783 ? 16.551 -0.566 29.339 1.00 97.56 783 PRO A N 1
ATOM 6152 C CA . PRO A 1 783 ? 17.215 -1.759 29.855 1.00 97.56 783 PRO A CA 1
ATOM 6153 C C . PRO A 1 783 ? 17.750 -2.633 28.717 1.00 97.56 783 PRO A C 1
ATOM 6155 O O . PRO A 1 783 ? 17.153 -2.737 27.649 1.00 97.56 783 PRO A O 1
ATOM 6158 N N . LYS A 1 784 ? 18.885 -3.293 28.958 1.00 96.56 784 LYS A N 1
ATOM 6159 C CA . LYS A 1 784 ? 19.548 -4.178 27.989 1.00 96.56 784 LYS A CA 1
ATOM 6160 C C . LYS A 1 784 ? 19.291 -5.636 28.348 1.00 96.56 784 LYS A C 1
ATOM 6162 O O . LYS A 1 784 ? 20.208 -6.356 28.731 1.00 96.56 784 LYS A O 1
ATOM 6167 N N . ASP A 1 785 ? 18.021 -6.042 28.302 1.00 98.50 785 ASP A N 1
ATOM 6168 C CA . ASP A 1 785 ? 17.635 -7.406 28.675 1.00 98.50 785 ASP A CA 1
ATOM 6169 C C . ASP A 1 785 ? 18.159 -8.429 27.676 1.00 98.50 785 ASP A C 1
ATOM 6171 O O . ASP A 1 785 ? 18.812 -9.393 28.068 1.00 98.50 785 ASP A O 1
ATOM 6175 N N . TYR A 1 786 ? 17.928 -8.190 26.386 1.00 98.75 786 TYR A N 1
ATOM 6176 C CA . TYR A 1 786 ? 18.427 -9.034 25.311 1.00 98.75 786 TYR A CA 1
ATOM 6177 C C . TYR A 1 786 ? 19.018 -8.139 24.225 1.00 98.75 786 TYR A C 1
ATOM 6179 O O . TYR A 1 786 ? 18.293 -7.438 23.521 1.00 98.75 786 TYR A O 1
ATOM 6187 N N . ASN A 1 787 ? 20.349 -8.152 24.110 1.00 97.81 787 ASN A N 1
ATOM 6188 C CA . ASN A 1 787 ? 21.084 -7.419 23.082 1.00 97.81 787 ASN A CA 1
ATOM 6189 C C . ASN A 1 787 ? 22.120 -8.274 22.344 1.00 97.81 787 ASN A C 1
ATOM 6191 O O . ASN A 1 787 ? 22.433 -9.402 22.748 1.00 97.81 787 ASN A O 1
ATOM 6195 N N . GLY A 1 788 ? 22.610 -7.753 21.214 1.00 97.12 788 GLY A N 1
ATOM 6196 C CA . GLY A 1 788 ? 23.496 -8.461 20.296 1.00 97.12 788 GLY A CA 1
ATOM 6197 C C . GLY A 1 788 ? 22.979 -9.864 19.959 1.00 97.12 788 GLY A C 1
ATOM 6198 O O . GLY A 1 788 ? 21.832 -10.052 19.549 1.00 97.12 788 GLY A O 1
ATOM 6199 N N . LYS A 1 789 ? 23.819 -10.873 20.213 1.00 96.81 789 LYS A N 1
ATOM 6200 C CA . LYS A 1 789 ? 23.536 -12.294 19.938 1.00 96.81 789 LYS A CA 1
ATOM 6201 C C . LYS A 1 789 ? 22.398 -12.915 20.756 1.00 96.81 789 LYS A C 1
ATOM 6203 O O . LYS A 1 789 ? 21.983 -14.025 20.449 1.00 96.81 789 LYS A O 1
ATOM 6208 N N . ASN A 1 790 ? 21.898 -12.230 21.785 1.00 98.25 790 ASN A N 1
ATOM 6209 C CA . ASN A 1 790 ? 20.800 -12.730 22.619 1.00 98.25 790 ASN A CA 1
ATOM 6210 C C . ASN A 1 790 ? 19.411 -12.399 22.034 1.00 98.25 790 ASN A C 1
ATOM 6212 O O . ASN A 1 790 ? 18.404 -12.867 22.563 1.00 98.25 790 ASN A O 1
ATOM 6216 N N . VAL A 1 791 ? 19.337 -11.600 20.962 1.00 98.31 791 VAL A N 1
ATOM 6217 C CA . VAL A 1 791 ? 18.080 -11.272 20.271 1.00 98.31 791 VAL A CA 1
ATOM 6218 C C . VAL A 1 791 ? 17.752 -12.388 19.275 1.00 98.31 791 VAL A C 1
ATOM 6220 O O . VAL A 1 791 ? 18.141 -12.325 18.109 1.00 98.31 791 VAL A O 1
ATOM 6223 N N . THR A 1 792 ? 17.084 -13.436 19.759 1.00 98.38 792 THR A N 1
ATOM 6224 C CA . THR A 1 792 ? 16.708 -14.645 19.001 1.00 98.38 792 THR A CA 1
ATOM 6225 C C . THR A 1 792 ? 15.227 -14.973 19.195 1.00 98.38 792 THR A C 1
ATOM 6227 O O . THR A 1 792 ? 14.645 -14.633 20.230 1.00 98.38 792 THR A O 1
ATOM 6230 N N . ALA A 1 793 ? 14.613 -15.652 18.219 1.00 98.12 793 ALA A N 1
ATOM 6231 C CA . ALA A 1 793 ? 13.215 -16.080 18.320 1.00 98.12 793 ALA A CA 1
ATOM 6232 C C . ALA A 1 793 ? 12.985 -16.992 19.544 1.00 98.12 793 ALA A C 1
ATOM 6234 O O . ALA A 1 793 ? 12.037 -16.782 20.297 1.00 98.12 793 ALA A O 1
ATOM 6235 N N . GLU A 1 794 ? 13.913 -17.919 19.823 1.00 98.06 794 GLU A N 1
ATOM 6236 C CA . GLU A 1 794 ? 13.879 -18.780 21.017 1.00 98.06 794 GLU A CA 1
ATOM 6237 C C . GLU A 1 794 ? 13.777 -17.986 22.330 1.00 98.06 794 GLU A C 1
ATOM 6239 O O . GLU A 1 794 ? 12.947 -18.306 23.182 1.00 98.06 794 GLU A O 1
ATOM 6244 N N . ASN A 1 795 ? 14.601 -16.942 22.497 1.00 98.69 795 ASN A N 1
ATOM 6245 C CA . ASN A 1 795 ? 14.590 -16.123 23.708 1.00 98.69 795 ASN A CA 1
ATOM 6246 C C . ASN A 1 795 ? 13.293 -15.321 23.832 1.00 98.69 795 ASN A C 1
ATOM 6248 O O . ASN A 1 795 ? 12.766 -15.197 24.936 1.00 98.69 795 ASN A O 1
ATOM 6252 N N . LEU A 1 796 ? 12.745 -14.817 22.722 1.00 98.75 796 LEU A N 1
ATOM 6253 C CA . LEU A 1 796 ? 11.444 -14.148 22.728 1.00 98.75 796 LEU A CA 1
ATOM 6254 C C . LEU A 1 796 ? 10.324 -15.116 23.141 1.00 98.75 796 LEU A C 1
ATOM 6256 O O . LEU A 1 796 ? 9.519 -14.784 24.010 1.00 98.75 796 LEU A O 1
ATOM 6260 N N . TYR A 1 797 ? 10.308 -16.337 22.601 1.00 98.69 797 TYR A N 1
ATOM 6261 C CA . TYR A 1 797 ? 9.338 -17.366 22.986 1.00 98.69 797 TYR A CA 1
ATOM 6262 C C . TYR A 1 797 ? 9.456 -17.728 24.480 1.00 98.69 797 TYR A C 1
ATOM 6264 O O . TYR A 1 797 ? 8.447 -17.776 25.186 1.00 98.69 797 TYR A O 1
ATOM 6272 N N . ALA A 1 798 ? 10.679 -17.913 24.991 1.00 98.69 798 ALA A N 1
ATOM 6273 C CA . ALA A 1 798 ? 10.940 -18.176 26.408 1.00 98.69 798 ALA A CA 1
ATOM 6274 C C . ALA A 1 798 ? 10.473 -17.021 27.316 1.00 98.69 798 ALA A C 1
ATOM 6276 O O . ALA A 1 798 ? 9.809 -17.253 28.331 1.00 98.69 798 ALA A O 1
ATOM 6277 N N . VAL A 1 799 ? 10.747 -15.771 26.919 1.00 98.75 799 VAL A N 1
ATOM 6278 C CA . VAL A 1 799 ? 10.292 -14.559 27.618 1.00 98.75 799 VAL A CA 1
ATOM 6279 C C . VAL A 1 799 ? 8.773 -14.498 27.713 1.00 98.75 799 VAL A C 1
ATOM 6281 O O . VAL A 1 799 ? 8.257 -14.251 28.803 1.00 98.75 799 VAL A O 1
ATOM 6284 N N . LEU A 1 800 ? 8.061 -14.731 26.608 1.00 98.62 800 LEU A N 1
ATOM 6285 C CA . LEU A 1 800 ? 6.598 -14.649 26.566 1.00 98.62 800 LEU A CA 1
ATOM 6286 C C . LEU A 1 800 ? 5.945 -15.713 27.447 1.00 98.62 800 LEU A C 1
ATOM 6288 O O . LEU A 1 800 ? 5.011 -15.411 28.187 1.00 98.62 800 LEU A O 1
ATOM 6292 N N . LEU A 1 801 ? 6.480 -16.935 27.424 1.00 98.56 801 LEU A N 1
ATOM 6293 C CA . LEU A 1 801 ? 6.021 -18.042 28.264 1.00 98.56 801 LEU A CA 1
ATOM 6294 C C . LEU A 1 801 ? 6.370 -17.873 29.753 1.00 98.56 801 LEU A C 1
ATOM 6296 O O . LEU A 1 801 ? 5.796 -18.573 30.583 1.00 98.56 801 LEU A O 1
ATOM 6300 N N . GLY A 1 802 ? 7.277 -16.956 30.105 1.00 97.88 802 GLY A N 1
ATOM 6301 C CA . GLY A 1 802 ? 7.780 -16.796 31.472 1.00 97.88 802 GLY A CA 1
ATOM 6302 C C . GLY A 1 802 ? 8.837 -17.837 31.875 1.00 97.88 802 GLY A C 1
ATOM 6303 O O . GLY A 1 802 ? 9.171 -17.942 33.056 1.00 97.88 802 GLY A O 1
ATOM 6304 N N . ASP A 1 803 ? 9.376 -18.611 30.927 1.00 97.56 803 ASP A N 1
ATOM 6305 C CA . ASP A 1 803 ? 10.280 -19.729 31.213 1.00 97.56 803 ASP A CA 1
ATOM 6306 C C . ASP A 1 803 ? 11.747 -19.283 31.282 1.00 97.56 803 ASP A C 1
ATOM 6308 O O . ASP A 1 803 ? 12.473 -19.246 30.288 1.00 97.56 803 ASP A O 1
ATOM 6312 N N . LYS A 1 804 ? 12.207 -18.996 32.504 1.00 96.12 804 LYS A N 1
ATOM 6313 C CA . LYS A 1 804 ? 13.606 -18.638 32.786 1.00 96.12 804 LYS A CA 1
ATOM 6314 C C . LYS A 1 804 ? 14.623 -19.744 32.483 1.00 96.12 804 LYS A C 1
ATOM 6316 O O . LYS A 1 804 ? 15.807 -19.435 32.420 1.00 96.12 804 LYS A O 1
ATOM 6321 N N . ASN A 1 805 ? 14.204 -21.001 32.320 1.00 97.00 805 ASN A N 1
ATOM 6322 C CA . ASN A 1 805 ? 15.118 -22.114 32.038 1.00 97.00 805 ASN A CA 1
ATOM 6323 C C . ASN A 1 805 ? 15.365 -22.285 30.532 1.00 97.00 805 ASN A C 1
ATOM 6325 O O . ASN A 1 805 ? 16.406 -22.806 30.140 1.00 97.00 805 ASN A O 1
ATOM 6329 N N . ALA A 1 806 ? 14.419 -21.842 29.698 1.00 96.62 806 ALA A N 1
ATOM 6330 C CA . ALA A 1 806 ? 14.551 -21.837 28.243 1.00 96.62 806 ALA A CA 1
ATOM 6331 C C . ALA A 1 806 ? 15.364 -20.636 27.713 1.00 96.62 806 ALA A C 1
ATOM 6333 O O . ALA A 1 806 ? 15.864 -20.687 26.589 1.00 96.62 806 ALA A O 1
ATOM 6334 N N . VAL A 1 807 ? 15.520 -19.574 28.513 1.00 97.31 807 VAL A N 1
ATOM 6335 C CA . VAL A 1 807 ? 16.313 -18.384 28.161 1.00 97.31 807 VAL A CA 1
ATOM 6336 C C . VAL A 1 807 ? 17.809 -18.707 28.048 1.00 97.31 807 VAL A C 1
ATOM 6338 O O . VAL A 1 807 ? 18.420 -19.277 28.952 1.00 97.31 807 VAL A O 1
ATOM 6341 N N . LYS A 1 808 ? 18.425 -18.253 26.953 1.00 96.12 808 LYS A N 1
ATOM 6342 C CA . LYS A 1 808 ? 19.854 -18.378 26.648 1.00 96.12 808 LYS A CA 1
ATOM 6343 C C . LYS A 1 808 ? 20.507 -16.991 26.646 1.00 96.12 808 LYS A C 1
ATOM 6345 O O . LYS A 1 808 ? 20.399 -16.246 25.672 1.00 96.12 808 LYS A O 1
ATOM 6350 N N . GLY A 1 809 ? 21.211 -16.658 27.727 1.00 95.94 809 GLY A N 1
ATOM 6351 C CA . GLY A 1 809 ? 21.891 -15.366 27.883 1.00 95.94 809 GLY A CA 1
ATOM 6352 C C . GLY A 1 809 ? 20.949 -14.211 28.246 1.00 95.94 809 GLY A C 1
ATOM 6353 O O . GLY A 1 809 ? 19.882 -14.425 28.817 1.00 95.94 809 GLY A O 1
ATOM 6354 N N . GLY A 1 810 ? 21.365 -12.977 27.951 1.00 96.25 810 GLY A N 1
ATOM 6355 C CA . GLY A 1 810 ? 20.649 -11.764 28.368 1.00 96.25 810 GLY A CA 1
ATOM 6356 C C . GLY A 1 810 ? 20.571 -11.575 29.894 1.00 96.25 810 GLY A C 1
ATOM 6357 O O . GLY A 1 810 ? 21.409 -12.081 30.641 1.00 96.25 810 GLY A O 1
ATOM 6358 N N . SER A 1 811 ? 19.564 -10.832 30.361 1.00 97.44 811 SER A N 1
ATOM 6359 C CA . SER A 1 811 ? 19.318 -10.537 31.785 1.00 97.44 811 SER A CA 1
ATOM 6360 C C . SER A 1 811 ? 18.537 -11.623 32.536 1.00 97.44 811 SER A C 1
ATOM 6362 O O . SER A 1 811 ? 18.455 -11.581 33.765 1.00 97.44 811 SER A O 1
ATOM 6364 N N . GLY A 1 812 ? 17.909 -12.567 31.826 1.00 97.19 812 GLY A N 1
ATOM 6365 C CA . GLY A 1 812 ? 16.981 -13.541 32.416 1.00 97.19 812 GLY A CA 1
ATOM 6366 C C . GLY A 1 812 ? 15.638 -12.944 32.876 1.00 97.19 812 GLY A C 1
ATOM 6367 O O . GLY A 1 812 ? 14.889 -13.600 33.612 1.00 97.19 812 GLY A O 1
ATOM 6368 N N . LYS A 1 813 ? 15.315 -11.703 32.478 1.00 98.31 813 LYS A N 1
ATOM 6369 C CA . LYS A 1 813 ? 13.984 -11.103 32.667 1.00 98.31 813 LYS A CA 1
ATOM 6370 C C . LYS A 1 813 ? 12.987 -11.752 31.697 1.00 98.31 813 LYS A C 1
ATOM 6372 O O . LYS A 1 813 ? 13.300 -11.917 30.522 1.00 98.31 813 LYS A O 1
ATOM 6377 N N . VAL A 1 814 ? 11.804 -12.126 32.187 1.00 98.56 814 VAL A N 1
ATOM 6378 C CA . VAL A 1 814 ? 10.738 -12.827 31.440 1.00 98.56 814 VAL A CA 1
ATOM 6379 C C . VAL A 1 814 ? 9.360 -12.383 31.947 1.00 98.56 814 VAL A C 1
ATOM 6381 O O . VAL A 1 814 ? 9.261 -11.870 33.064 1.00 98.56 814 VAL A O 1
ATOM 6384 N N . ILE A 1 815 ? 8.295 -12.635 31.181 1.00 98.12 815 ILE A N 1
ATOM 6385 C CA . ILE A 1 815 ? 6.914 -12.262 31.527 1.00 98.12 815 ILE A CA 1
ATOM 6386 C C . ILE A 1 815 ? 6.292 -13.294 32.479 1.00 98.12 815 ILE A C 1
ATOM 6388 O O . ILE A 1 815 ? 5.458 -14.127 32.112 1.00 98.12 815 ILE A O 1
ATOM 6392 N N . ASN A 1 816 ? 6.719 -13.225 33.742 1.00 96.19 816 ASN A N 1
ATOM 6393 C CA . ASN A 1 816 ? 6.198 -14.018 34.860 1.00 96.19 816 ASN A CA 1
ATOM 6394 C C . ASN A 1 816 ? 4.895 -13.402 35.418 1.00 96.19 816 ASN A C 1
ATOM 6396 O O . ASN A 1 816 ? 4.799 -13.043 36.595 1.00 96.19 816 ASN A O 1
ATOM 6400 N N . SER A 1 817 ? 3.922 -13.238 34.525 1.00 97.38 817 SER A N 1
ATOM 6401 C CA . SER A 1 817 ? 2.617 -12.620 34.763 1.00 97.38 817 SER A CA 1
ATOM 6402 C C . SER A 1 817 ? 1.600 -13.581 35.405 1.00 97.38 817 SER A C 1
ATOM 6404 O O . SER A 1 817 ? 1.775 -14.801 35.394 1.00 97.38 817 SER A O 1
ATOM 6406 N N . LYS A 1 818 ? 0.532 -13.021 35.979 1.00 96.44 818 LYS A N 1
ATOM 6407 C CA . LYS A 1 818 ? -0.568 -13.721 36.672 1.00 96.44 818 LYS A CA 1
ATOM 6408 C C . LYS A 1 818 ? -1.906 -13.543 35.946 1.00 96.44 818 LYS A C 1
ATOM 6410 O O . LYS A 1 818 ? -2.051 -12.626 35.154 1.00 96.44 818 LYS A O 1
ATOM 6415 N N . ALA A 1 819 ? -2.919 -14.336 36.296 1.00 96.00 819 ALA A N 1
ATOM 6416 C CA . ALA A 1 819 ? -4.259 -14.294 35.688 1.00 96.00 819 ALA A CA 1
ATOM 6417 C C . ALA A 1 819 ? -4.940 -12.904 35.634 1.00 96.00 819 ALA A C 1
ATOM 6419 O O . ALA A 1 819 ? -5.719 -12.659 34.726 1.00 96.00 819 ALA A O 1
ATOM 6420 N N . GLY A 1 820 ? -4.657 -11.990 36.573 1.00 94.69 820 GLY A N 1
ATOM 6421 C CA . GLY A 1 820 ? -5.192 -10.615 36.553 1.00 94.69 820 GLY A CA 1
ATOM 6422 C C . GLY A 1 820 ? -4.325 -9.586 35.809 1.00 94.69 820 GLY A C 1
ATOM 6423 O O . GLY A 1 820 ? -4.748 -8.448 35.618 1.00 94.69 820 GLY A O 1
ATOM 6424 N N . ASP A 1 821 ? -3.103 -9.953 35.418 1.00 98.12 821 ASP A N 1
ATOM 6425 C CA . ASP A 1 821 ? -2.125 -9.057 34.792 1.00 98.12 821 ASP A CA 1
ATOM 6426 C C . ASP A 1 821 ? -2.455 -8.806 33.307 1.00 98.12 821 ASP A C 1
ATOM 6428 O O . ASP A 1 821 ? -3.027 -9.663 32.636 1.00 98.12 821 ASP A O 1
ATOM 6432 N N . ARG A 1 822 ? -2.043 -7.657 32.757 1.00 98.50 822 ARG A N 1
ATOM 6433 C CA . ARG A 1 822 ? -2.175 -7.339 31.319 1.00 98.50 822 ARG A CA 1
ATOM 6434 C C . ARG A 1 822 ? -0.812 -7.274 30.638 1.00 98.50 822 ARG A C 1
ATOM 6436 O O . ARG A 1 822 ? 0.178 -6.912 31.271 1.00 98.50 822 ARG A O 1
ATOM 6443 N N . ILE A 1 823 ? -0.757 -7.618 29.351 1.00 98.81 823 ILE A N 1
ATOM 6444 C CA . ILE A 1 823 ? 0.491 -7.669 28.570 1.00 98.81 823 ILE A CA 1
ATOM 6445 C C . ILE A 1 823 ? 0.379 -6.778 27.325 1.00 98.81 823 ILE A C 1
ATOM 6447 O O . ILE A 1 823 ? -0.575 -6.896 26.560 1.00 98.81 823 ILE A O 1
ATOM 6451 N N . PHE A 1 824 ? 1.375 -5.923 27.089 1.00 98.88 824 PHE A N 1
ATOM 6452 C CA . PHE A 1 824 ? 1.544 -5.168 25.844 1.00 98.88 824 PHE A CA 1
ATOM 6453 C C . PHE A 1 824 ? 2.782 -5.657 25.079 1.00 98.88 824 PHE A C 1
ATOM 6455 O O . PHE A 1 824 ? 3.906 -5.540 25.567 1.00 98.88 824 PHE A O 1
ATOM 6462 N N . LEU A 1 825 ? 2.597 -6.210 23.881 1.00 98.88 825 LEU A N 1
ATOM 6463 C CA . LEU A 1 825 ? 3.693 -6.586 22.989 1.00 98.88 825 LEU A CA 1
ATOM 6464 C C . LEU A 1 825 ? 3.812 -5.579 21.853 1.00 98.88 825 LEU A C 1
ATOM 6466 O O . LEU A 1 825 ? 2.828 -5.284 21.176 1.00 98.88 825 LEU A O 1
ATOM 6470 N N . TYR A 1 826 ? 5.030 -5.116 21.602 1.00 98.94 826 TYR A N 1
ATOM 6471 C CA . TYR A 1 826 ? 5.348 -4.278 20.459 1.00 98.94 826 TYR A CA 1
ATOM 6472 C C . TYR A 1 826 ? 6.569 -4.808 19.707 1.00 98.94 826 TYR A C 1
ATOM 6474 O O . TYR A 1 826 ? 7.600 -5.116 20.307 1.00 98.94 826 TYR A O 1
ATOM 6482 N N . TYR A 1 827 ? 6.442 -4.897 18.386 1.00 98.88 827 TYR A N 1
ATOM 6483 C CA . TYR A 1 827 ? 7.477 -5.356 17.468 1.00 98.88 827 TYR A CA 1
ATOM 6484 C C . TYR A 1 827 ? 7.659 -4.344 16.325 1.00 98.88 827 TYR A C 1
ATOM 6486 O O . TYR A 1 827 ? 6.660 -3.900 15.755 1.00 98.88 827 TYR A O 1
ATOM 6494 N N . SER A 1 828 ? 8.909 -4.032 15.964 1.00 98.56 828 SER A N 1
ATOM 6495 C CA . SER A 1 828 ? 9.278 -3.253 14.769 1.00 98.56 828 SER A CA 1
ATOM 6496 C C . SER A 1 828 ? 10.468 -3.897 14.041 1.00 98.56 828 SER A C 1
ATOM 6498 O O . SER A 1 828 ? 11.535 -4.080 14.636 1.00 98.56 828 SER A O 1
ATOM 6500 N N . ASP A 1 829 ? 10.281 -4.281 12.772 1.00 94.69 829 ASP A N 1
ATOM 6501 C CA . ASP A 1 829 ? 11.353 -4.663 11.835 1.00 94.69 829 ASP A CA 1
ATOM 6502 C C . ASP A 1 829 ? 10.863 -4.726 10.370 1.00 94.69 829 ASP A C 1
ATOM 6504 O O . ASP A 1 829 ? 9.690 -4.517 10.066 1.00 94.69 829 ASP A O 1
ATOM 6508 N N . HIS A 1 830 ? 11.748 -5.134 9.458 1.00 93.88 830 HIS A N 1
ATOM 6509 C CA . HIS A 1 830 ? 11.391 -5.830 8.225 1.00 93.88 830 HIS A CA 1
ATOM 6510 C C . HIS A 1 830 ? 10.529 -7.075 8.492 1.00 93.88 830 HIS A C 1
ATOM 6512 O O . HIS A 1 830 ? 10.617 -7.739 9.524 1.00 93.88 830 HIS A O 1
ATOM 6518 N N . GLY A 1 831 ? 9.756 -7.473 7.486 1.00 95.06 831 GLY A N 1
ATOM 6519 C CA . GLY A 1 831 ? 8.997 -8.722 7.508 1.00 95.06 831 GLY A CA 1
ATOM 6520 C C . GLY A 1 831 ? 8.863 -9.333 6.124 1.00 95.06 831 GLY A C 1
ATOM 6521 O O . GLY A 1 831 ? 9.510 -8.910 5.159 1.00 95.06 831 GLY A O 1
ATOM 6522 N N . GLY A 1 832 ? 7.994 -10.322 6.022 1.00 97.44 832 GLY A N 1
ATOM 6523 C CA . GLY A 1 832 ? 7.486 -10.876 4.780 1.00 97.44 832 GLY A CA 1
ATOM 6524 C C . GLY A 1 832 ? 6.273 -11.759 5.060 1.00 97.44 832 GLY A C 1
ATOM 6525 O O . GLY A 1 832 ? 5.865 -11.898 6.213 1.00 97.44 832 GLY A O 1
ATOM 6526 N N . PRO A 1 833 ? 5.682 -12.378 4.028 1.00 98.44 833 PRO A N 1
ATOM 6527 C CA . PRO A 1 833 ? 4.523 -13.241 4.205 1.00 98.44 833 PRO A CA 1
ATOM 6528 C C . PRO A 1 833 ? 4.794 -14.358 5.232 1.00 98.44 833 PRO A C 1
ATOM 6530 O O . PRO A 1 833 ? 5.575 -15.264 4.969 1.00 98.44 833 PRO A O 1
ATOM 6533 N N . GLY A 1 834 ? 4.143 -14.304 6.397 1.00 98.19 834 GLY A N 1
ATOM 6534 C CA . GLY A 1 834 ? 4.245 -15.307 7.464 1.00 98.19 834 GLY A CA 1
ATOM 6535 C C . GLY A 1 834 ? 5.564 -15.310 8.250 1.00 98.19 834 GLY A C 1
ATOM 6536 O O . GLY A 1 834 ? 5.783 -16.241 9.030 1.00 98.19 834 GLY A O 1
ATOM 6537 N N . VAL A 1 835 ? 6.430 -14.304 8.061 1.00 98.56 835 VAL A N 1
ATOM 6538 C CA . VAL A 1 835 ? 7.738 -14.208 8.726 1.00 98.56 835 VAL A CA 1
ATOM 6539 C C . VAL A 1 835 ? 8.053 -12.784 9.215 1.00 98.56 835 VAL A C 1
ATOM 6541 O O . VAL A 1 835 ? 7.812 -11.793 8.524 1.00 98.56 835 VAL A O 1
ATOM 6544 N N . LEU A 1 836 ? 8.638 -12.684 10.408 1.00 98.38 836 LEU A N 1
ATOM 6545 C CA . LEU A 1 836 ? 9.219 -11.463 10.970 1.00 98.38 836 LEU A CA 1
ATOM 6546 C C . LEU A 1 836 ? 10.732 -11.632 11.131 1.00 98.38 836 LEU A C 1
ATOM 6548 O O . LEU A 1 836 ? 11.207 -12.707 11.509 1.00 98.38 836 LEU A O 1
ATOM 6552 N N . GLY A 1 837 ? 11.492 -10.572 10.854 1.00 97.12 837 GLY A N 1
ATOM 6553 C CA . GLY A 1 837 ? 12.946 -10.612 10.950 1.00 97.12 837 GLY A CA 1
ATOM 6554 C C . GLY A 1 837 ? 13.464 -10.792 12.383 1.00 97.12 837 GLY A C 1
ATOM 6555 O O . GLY A 1 837 ? 12.778 -10.539 13.374 1.00 97.12 837 GLY A O 1
ATOM 6556 N N . MET A 1 838 ? 14.703 -11.258 12.492 1.00 97.19 838 MET A N 1
ATOM 6557 C CA . MET A 1 838 ? 15.487 -11.304 13.726 1.00 97.19 838 MET A CA 1
ATOM 6558 C C . MET A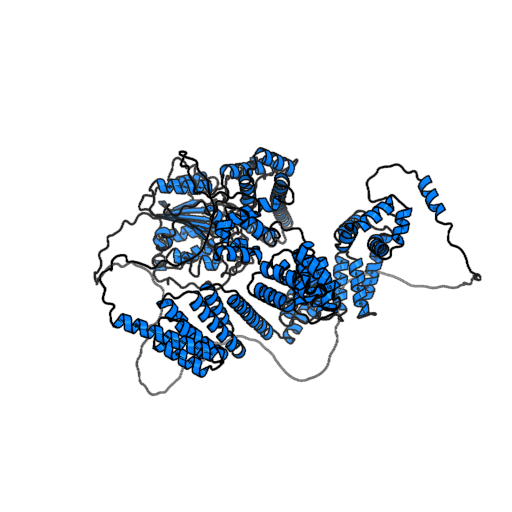 1 838 ? 16.949 -11.015 13.352 1.00 97.19 838 MET A C 1
ATOM 6560 O O . MET A 1 838 ? 17.388 -11.428 12.274 1.00 97.19 838 MET A O 1
ATOM 6564 N N . PRO A 1 839 ? 17.739 -10.346 14.213 1.00 94.94 839 PRO A N 1
ATOM 6565 C CA . PRO A 1 839 ? 19.085 -9.904 13.852 1.00 94.94 839 PRO A CA 1
ATOM 6566 C C . PRO A 1 839 ? 20.117 -11.030 14.009 1.00 94.94 839 PRO A C 1
ATOM 6568 O O . PRO A 1 839 ? 21.269 -10.884 13.607 1.00 94.94 839 PRO A O 1
ATOM 6571 N N . ASN A 1 840 ? 19.694 -12.153 14.594 1.00 94.94 840 ASN A N 1
ATOM 6572 C CA . ASN A 1 840 ? 20.386 -13.429 14.623 1.00 94.94 840 ASN A CA 1
ATOM 6573 C C . ASN A 1 840 ? 19.383 -14.484 14.139 1.00 94.94 840 ASN A C 1
ATOM 6575 O O . ASN A 1 840 ? 18.264 -14.533 14.654 1.00 94.94 840 ASN A O 1
ATOM 6579 N N . LEU A 1 841 ? 19.780 -15.297 13.163 1.00 94.00 841 LEU A N 1
ATOM 6580 C CA . LEU A 1 841 ? 18.926 -16.311 12.543 1.00 94.00 841 LEU A CA 1
ATOM 6581 C C . LEU A 1 841 ? 18.699 -17.536 13.464 1.00 94.00 841 LEU A C 1
ATOM 6583 O O . LEU A 1 841 ? 19.551 -17.800 14.321 1.00 94.00 841 LEU A O 1
ATOM 6587 N N . PRO A 1 842 ? 17.600 -18.305 13.297 1.00 97.06 842 PRO A N 1
ATOM 6588 C CA . PRO A 1 842 ? 16.539 -18.164 12.286 1.00 97.06 842 PRO A CA 1
ATOM 6589 C C . PRO A 1 842 ? 15.550 -17.020 12.569 1.00 97.06 842 PRO A C 1
ATOM 6591 O O . PRO A 1 842 ? 15.528 -16.439 13.657 1.00 97.06 842 PRO A O 1
ATOM 6594 N N . PHE A 1 843 ? 14.730 -16.692 11.567 1.00 98.06 843 PHE A N 1
ATOM 6595 C CA . PHE A 1 843 ? 13.647 -15.713 11.686 1.00 98.06 843 PHE A CA 1
ATOM 6596 C C . PHE A 1 843 ? 12.448 -16.244 12.496 1.00 98.06 843 PHE A C 1
ATOM 6598 O O . PHE A 1 843 ? 12.359 -17.428 12.823 1.00 98.06 843 PHE A O 1
ATOM 6605 N N . LEU A 1 844 ? 11.513 -15.353 12.835 1.00 98.12 844 LEU A N 1
ATOM 6606 C CA . LEU A 1 844 ? 10.299 -15.672 13.587 1.00 98.12 844 LEU A CA 1
ATOM 6607 C C . LEU A 1 844 ? 9.159 -16.003 12.613 1.00 98.12 844 LEU A C 1
ATOM 6609 O O . LEU A 1 844 ? 8.714 -15.139 11.860 1.00 98.12 844 LEU A O 1
ATOM 6613 N N . TYR A 1 845 ? 8.665 -17.243 12.645 1.00 98.69 845 TYR A N 1
ATOM 6614 C CA . TYR A 1 845 ? 7.577 -17.715 11.777 1.00 98.69 845 TYR A CA 1
ATOM 6615 C C . TYR A 1 845 ? 6.229 -17.663 12.492 1.00 98.69 845 TYR A C 1
ATOM 6617 O O . TYR A 1 845 ? 6.132 -17.959 13.685 1.00 98.69 845 TYR A O 1
ATOM 6625 N N . ALA A 1 846 ? 5.171 -17.322 11.754 1.00 98.50 846 ALA A N 1
ATOM 6626 C CA . ALA A 1 846 ? 3.855 -17.105 12.349 1.00 98.50 846 ALA A CA 1
ATOM 6627 C C . ALA A 1 846 ? 3.279 -18.355 13.031 1.00 98.50 846 ALA A C 1
ATOM 6629 O O . ALA A 1 846 ? 2.729 -18.238 14.123 1.00 98.50 846 ALA A O 1
ATOM 6630 N N . GLY A 1 847 ? 3.469 -19.545 12.446 1.00 97.81 847 GLY A N 1
ATOM 6631 C CA . GLY A 1 847 ? 3.060 -20.813 13.060 1.00 97.81 847 GLY A CA 1
ATOM 6632 C C . GLY A 1 847 ? 3.610 -20.989 14.483 1.00 97.81 847 GLY A C 1
ATOM 6633 O O . GLY A 1 847 ? 2.835 -21.159 15.421 1.00 97.81 847 GLY A O 1
ATOM 6634 N N . ASP A 1 848 ? 4.929 -20.854 14.667 1.00 98.25 848 ASP A N 1
ATOM 6635 C CA . ASP A 1 848 ? 5.566 -20.954 15.990 1.00 98.25 848 ASP A CA 1
ATOM 6636 C C . ASP A 1 848 ? 5.017 -19.899 16.968 1.00 98.25 848 ASP A C 1
ATOM 6638 O O . ASP A 1 848 ? 4.723 -20.194 18.128 1.00 98.25 848 ASP A O 1
ATOM 6642 N N . PHE A 1 849 ? 4.888 -18.652 16.501 1.00 98.69 849 PHE A N 1
ATOM 6643 C CA . PHE A 1 849 ? 4.495 -17.515 17.331 1.00 98.69 849 PHE A CA 1
ATOM 6644 C C . PHE A 1 849 ? 3.053 -17.640 17.835 1.00 98.69 849 PHE A C 1
ATOM 6646 O O . PHE A 1 849 ? 2.795 -17.422 19.019 1.00 98.69 849 PHE A O 1
ATOM 6653 N N . ILE A 1 850 ? 2.123 -18.066 16.977 1.00 98.50 850 ILE A N 1
ATOM 6654 C CA . ILE A 1 850 ? 0.737 -18.326 17.375 1.00 98.50 850 ILE A CA 1
ATOM 6655 C C . ILE A 1 850 ? 0.649 -19.501 18.362 1.00 98.50 850 ILE A C 1
ATOM 6657 O O . ILE A 1 850 ? -0.100 -19.405 19.335 1.00 98.50 850 ILE A O 1
ATOM 6661 N N . GLU A 1 851 ? 1.437 -20.570 18.202 1.00 98.50 851 GLU A N 1
ATOM 6662 C CA . GLU A 1 851 ? 1.480 -21.661 19.192 1.00 98.50 851 GLU A CA 1
ATOM 6663 C C . GLU A 1 851 ? 2.060 -21.214 20.547 1.00 98.50 851 GLU A C 1
ATOM 6665 O O . GLU A 1 851 ? 1.575 -21.632 21.602 1.00 98.50 851 GLU A O 1
ATOM 6670 N N . VAL A 1 852 ? 3.032 -20.296 20.557 1.00 98.69 852 VAL A N 1
ATOM 6671 C CA . VAL A 1 852 ? 3.522 -19.655 21.791 1.00 98.69 852 VAL A CA 1
ATOM 6672 C C . VAL A 1 852 ? 2.422 -18.829 22.467 1.00 98.69 852 VAL A C 1
ATOM 6674 O O . VAL A 1 852 ? 2.259 -18.927 23.686 1.00 98.69 852 VAL A O 1
ATOM 6677 N N . LEU A 1 853 ? 1.629 -18.067 21.705 1.00 98.69 853 LEU A N 1
ATOM 6678 C CA . LEU A 1 853 ? 0.499 -17.296 22.238 1.00 98.69 853 LEU A CA 1
ATOM 6679 C C . LEU A 1 853 ? -0.623 -18.199 22.781 1.00 98.69 853 LEU A C 1
ATOM 6681 O O . LEU A 1 853 ? -1.098 -17.968 23.896 1.00 98.69 853 LEU A O 1
ATOM 6685 N N . LYS A 1 854 ? -0.985 -19.274 22.064 1.00 98.62 854 LYS A N 1
ATOM 6686 C CA . LYS A 1 854 ? -1.921 -20.308 22.545 1.00 98.62 854 LYS A CA 1
ATOM 6687 C C . LYS A 1 854 ? -1.429 -20.926 23.853 1.00 98.62 854 LYS A C 1
ATOM 6689 O O . LYS A 1 854 ? -2.153 -20.916 24.842 1.00 98.62 854 LYS A O 1
ATOM 6694 N N . LYS A 1 855 ? -0.168 -21.371 23.913 1.00 98.50 855 LYS A N 1
ATOM 6695 C CA . LYS A 1 855 ? 0.443 -21.938 25.128 1.00 98.50 855 LYS A CA 1
ATOM 6696 C C . LYS A 1 855 ? 0.472 -20.937 26.293 1.00 98.50 855 LYS A C 1
ATOM 6698 O O . LYS A 1 855 ? 0.261 -21.333 27.440 1.00 98.50 855 LYS A O 1
ATOM 6703 N N . LYS A 1 856 ? 0.692 -19.645 26.020 1.00 98.31 856 LYS A N 1
ATOM 6704 C CA . LYS A 1 856 ? 0.642 -18.563 27.019 1.00 98.31 856 LYS A CA 1
ATOM 6705 C C . LYS A 1 856 ? -0.781 -18.334 27.550 1.00 98.31 856 LYS A C 1
ATOM 6707 O O . LYS A 1 856 ? -0.932 -18.112 28.754 1.00 98.31 856 LYS A O 1
ATOM 6712 N N . HIS A 1 857 ? -1.803 -18.437 26.693 1.00 98.31 857 HIS A N 1
ATOM 6713 C CA . HIS A 1 857 ? -3.221 -18.400 27.080 1.00 98.31 857 HIS A CA 1
ATOM 6714 C C . HIS A 1 857 ? -3.613 -19.631 27.912 1.00 98.31 857 HIS A C 1
ATOM 6716 O O . HIS A 1 857 ? -4.109 -19.482 29.024 1.00 98.31 857 HIS A O 1
ATOM 6722 N N . SER A 1 858 ? -3.294 -20.847 27.451 1.00 98.19 858 SER A N 1
ATOM 6723 C CA . SER A 1 858 ? -3.591 -22.104 28.164 1.00 98.19 858 SER A CA 1
ATOM 6724 C C . SER A 1 858 ? -2.952 -22.203 29.558 1.00 98.19 858 SER A C 1
ATOM 6726 O O . SER A 1 858 ? -3.393 -23.004 30.378 1.00 98.19 858 SER A O 1
ATOM 6728 N N . ALA A 1 859 ? -1.929 -21.393 29.847 1.00 97.69 859 ALA A N 1
ATOM 6729 C CA . ALA A 1 859 ? -1.334 -21.262 31.175 1.00 97.69 859 ALA A CA 1
ATOM 6730 C C . ALA A 1 859 ? -2.125 -20.346 32.141 1.00 97.69 859 ALA A C 1
ATOM 6732 O O . ALA A 1 859 ? -1.708 -20.194 33.288 1.00 97.69 859 ALA A O 1
ATOM 6733 N N . GLY A 1 860 ? -3.214 -19.699 31.700 1.00 96.62 860 GLY A N 1
ATOM 6734 C CA . GLY A 1 860 ? -4.062 -18.824 32.527 1.00 96.62 860 GLY A CA 1
ATOM 6735 C C . GLY A 1 860 ? -3.309 -17.648 33.161 1.00 96.62 860 GLY A C 1
ATOM 6736 O O . GLY A 1 860 ? -3.609 -17.242 34.281 1.00 96.62 860 GLY A O 1
ATOM 6737 N N . SER A 1 861 ? -2.256 -17.160 32.497 1.00 96.69 861 SER A N 1
ATOM 6738 C CA . SER A 1 861 ? -1.224 -16.310 33.118 1.00 96.69 861 SER A CA 1
ATOM 6739 C C . SER A 1 861 ? -1.304 -14.825 32.743 1.00 96.69 861 SER A C 1
ATOM 6741 O O . SER A 1 861 ? -0.336 -14.094 32.940 1.00 96.69 861 SER A O 1
ATOM 6743 N N . TYR A 1 862 ? -2.430 -14.378 32.196 1.00 98.19 862 TYR A N 1
ATOM 6744 C CA . TYR A 1 862 ? -2.788 -12.977 31.958 1.00 98.19 862 TYR A CA 1
ATOM 6745 C C . TYR A 1 862 ? -4.312 -12.869 31.815 1.00 98.19 862 TYR A C 1
ATOM 6747 O O . TYR A 1 862 ? -4.969 -13.883 31.580 1.00 98.19 862 TYR A O 1
ATOM 6755 N N . LYS A 1 863 ? -4.850 -11.654 31.951 1.00 97.88 863 LYS A N 1
ATOM 6756 C CA . LYS A 1 863 ? -6.261 -11.333 31.709 1.00 97.88 863 LYS A CA 1
ATOM 6757 C C . LYS A 1 863 ? -6.501 -11.050 30.229 1.00 97.88 863 LYS A C 1
ATOM 6759 O O . LYS A 1 863 ? -7.290 -11.724 29.589 1.00 97.88 863 LYS A O 1
ATOM 6764 N N . GLU A 1 864 ? -5.798 -10.049 29.702 1.00 98.44 864 GLU A N 1
ATOM 6765 C CA . GLU A 1 864 ? -5.900 -9.581 28.315 1.00 98.44 864 GLU A CA 1
ATOM 6766 C C . GLU A 1 864 ? -4.515 -9.163 27.793 1.00 98.44 864 GLU A C 1
ATOM 6768 O O . GLU A 1 864 ? -3.652 -8.703 28.556 1.00 98.44 864 GLU A O 1
ATOM 6773 N N . MET A 1 865 ? -4.298 -9.299 26.484 1.00 98.75 865 MET A N 1
ATOM 6774 C CA . MET A 1 865 ? -3.057 -8.911 25.808 1.00 98.75 865 MET A CA 1
ATOM 6775 C C . MET A 1 865 ? -3.336 -8.018 24.595 1.00 98.75 865 MET A C 1
ATOM 6777 O O . MET A 1 865 ? -4.279 -8.252 23.843 1.00 98.75 865 MET A O 1
ATOM 6781 N N . VAL A 1 866 ? -2.476 -7.026 24.362 1.00 98.81 866 VAL A N 1
ATOM 6782 C CA . VAL A 1 866 ? -2.474 -6.204 23.143 1.00 98.81 866 VAL A CA 1
ATOM 6783 C C . VAL A 1 866 ? -1.152 -6.392 22.404 1.00 98.81 866 VAL A C 1
ATOM 6785 O O . VAL A 1 866 ? -0.093 -6.317 23.022 1.00 98.81 866 VAL A O 1
ATOM 6788 N N . ILE A 1 867 ? -1.208 -6.632 21.091 1.00 98.88 867 ILE A N 1
ATOM 6789 C CA . ILE A 1 867 ? -0.042 -6.869 20.227 1.00 98.88 867 ILE A CA 1
ATOM 6790 C C . ILE A 1 867 ? -0.026 -5.868 19.067 1.00 98.88 867 ILE A C 1
ATOM 6792 O O . ILE A 1 867 ? -0.942 -5.855 18.245 1.00 98.88 867 ILE A O 1
ATOM 6796 N N . TYR A 1 868 ? 1.029 -5.059 18.971 1.00 98.88 868 TYR A N 1
ATOM 6797 C CA . TYR A 1 868 ? 1.277 -4.114 17.877 1.00 98.88 868 TYR A CA 1
ATOM 6798 C C . TYR A 1 868 ? 2.481 -4.580 17.037 1.00 98.88 868 TYR A C 1
ATOM 6800 O O . TYR A 1 868 ? 3.558 -4.808 17.588 1.00 98.88 868 TYR A O 1
ATOM 6808 N N . VAL A 1 869 ? 2.324 -4.687 15.710 1.00 98.88 869 VAL A N 1
ATOM 6809 C CA . VAL A 1 869 ? 3.395 -5.139 14.791 1.00 98.88 869 VAL A CA 1
ATOM 6810 C C . VAL A 1 869 ? 3.619 -4.154 13.640 1.00 98.88 869 VAL A C 1
ATOM 6812 O O . VAL A 1 869 ? 2.756 -3.995 12.776 1.00 98.88 869 VAL A O 1
ATOM 6815 N N . GLU A 1 870 ? 4.800 -3.539 13.604 1.00 98.62 870 GLU A N 1
ATOM 6816 C CA . GLU A 1 870 ? 5.366 -2.846 12.442 1.00 98.62 870 GLU A CA 1
ATOM 6817 C C . GLU A 1 870 ? 6.229 -3.827 11.636 1.00 98.62 870 GLU A C 1
ATOM 6819 O O . GLU A 1 870 ? 7.264 -4.276 12.127 1.00 98.62 870 GLU A O 1
ATOM 6824 N N . SER A 1 871 ? 5.781 -4.179 10.422 1.00 98.06 871 SER A N 1
ATOM 6825 C CA . SER A 1 871 ? 6.606 -4.836 9.397 1.00 98.06 871 SER A CA 1
ATOM 6826 C C . SER A 1 871 ? 5.940 -4.897 8.011 1.00 98.06 871 SER A C 1
ATOM 6828 O O . SER A 1 871 ? 4.737 -4.650 7.843 1.00 98.06 871 SER A O 1
ATOM 6830 N N . CYS A 1 872 ? 6.725 -5.261 6.989 1.00 97.06 872 CYS A N 1
ATOM 6831 C CA . CYS A 1 872 ? 6.214 -5.604 5.659 1.00 97.06 872 CYS A CA 1
ATOM 6832 C C . CYS A 1 872 ? 5.311 -6.842 5.707 1.00 97.06 872 CYS A C 1
ATOM 6834 O O . CYS A 1 872 ? 5.681 -7.859 6.287 1.00 97.06 872 CYS A O 1
ATOM 6836 N N . GLU A 1 873 ? 4.154 -6.764 5.046 1.00 98.25 873 GLU A N 1
ATOM 6837 C CA . GLU A 1 873 ? 3.148 -7.827 4.956 1.00 98.25 873 GLU A CA 1
ATOM 6838 C C . GLU A 1 873 ? 2.648 -8.359 6.325 1.00 98.25 873 GLU A C 1
ATOM 6840 O O . GLU A 1 873 ? 2.109 -9.465 6.419 1.00 98.25 873 GLU A O 1
ATOM 6845 N N . SER A 1 874 ? 2.786 -7.549 7.385 1.00 98.44 874 SER A N 1
ATOM 6846 C CA . SER A 1 874 ? 2.598 -7.885 8.810 1.00 98.44 874 SER A CA 1
ATOM 6847 C C . SER A 1 874 ? 1.276 -8.579 9.163 1.00 98.44 874 SER A C 1
ATOM 6849 O O . SER A 1 874 ? 1.249 -9.432 10.049 1.00 98.44 874 SER A O 1
ATOM 6851 N N . GLY A 1 875 ? 0.179 -8.289 8.455 1.00 98.06 875 GLY A N 1
ATOM 6852 C CA . GLY A 1 875 ? -1.106 -8.971 8.658 1.00 98.06 875 GLY A CA 1
ATOM 6853 C C . GLY A 1 875 ? -1.053 -10.490 8.424 1.00 98.06 875 GLY A C 1
ATOM 6854 O O . GLY A 1 875 ? -1.826 -11.238 9.019 1.00 98.06 875 GLY A O 1
ATOM 6855 N N . SER A 1 876 ? -0.100 -10.970 7.618 1.00 98.44 876 SER A N 1
ATOM 6856 C CA . SER A 1 876 ? 0.118 -12.402 7.348 1.00 98.44 876 SER A CA 1
ATOM 6857 C C . SER A 1 876 ? 0.632 -13.200 8.555 1.00 98.44 876 SER A C 1
ATOM 6859 O O . SER A 1 876 ? 0.615 -14.427 8.520 1.00 98.44 876 SER A O 1
ATOM 6861 N N . MET A 1 877 ? 1.036 -12.520 9.634 1.00 98.56 877 MET A N 1
ATOM 6862 C CA . MET A 1 877 ? 1.388 -13.142 10.915 1.00 98.56 877 MET A CA 1
ATOM 6863 C C . MET A 1 877 ? 0.170 -13.610 11.725 1.00 98.56 877 MET A C 1
ATOM 6865 O O . MET A 1 877 ? 0.334 -14.268 12.750 1.00 98.56 877 MET A O 1
ATOM 6869 N N . PHE A 1 878 ? -1.044 -13.254 11.291 1.00 98.56 878 PHE A N 1
ATOM 6870 C CA . PHE A 1 878 ? -2.286 -13.489 12.034 1.00 98.56 878 PHE A CA 1
ATOM 6871 C C . PHE A 1 878 ? -3.449 -13.958 11.149 1.00 98.56 878 PHE A C 1
ATOM 6873 O O . PHE A 1 878 ? -4.354 -14.634 11.644 1.00 98.56 878 PHE A O 1
ATOM 6880 N N . ASP A 1 879 ? -3.456 -13.611 9.859 1.00 96.25 879 ASP A N 1
ATOM 6881 C CA . ASP A 1 879 ? -4.576 -13.914 8.964 1.00 96.25 879 ASP A CA 1
ATOM 6882 C C . ASP A 1 879 ? -4.798 -15.433 8.816 1.00 96.25 879 ASP A C 1
ATOM 6884 O O . ASP A 1 879 ? -3.871 -16.194 8.544 1.00 96.25 879 ASP A O 1
ATOM 6888 N N . GLY A 1 880 ? -6.028 -15.880 9.084 1.00 96.38 880 GLY A N 1
ATOM 6889 C CA . GLY A 1 880 ? -6.431 -17.293 9.082 1.00 96.38 880 GLY A CA 1
ATOM 6890 C C . GLY A 1 880 ? -5.813 -18.209 10.150 1.00 96.38 880 GLY A C 1
ATOM 6891 O O . GLY A 1 880 ? -6.170 -19.383 10.187 1.00 96.38 880 GLY A O 1
ATOM 6892 N N . ILE A 1 881 ? -4.930 -17.708 11.025 1.00 97.62 881 ILE A N 1
ATOM 6893 C CA . ILE A 1 881 ? -4.285 -18.501 12.095 1.00 97.62 881 ILE A CA 1
ATOM 6894 C C . ILE A 1 881 ? -4.527 -17.967 13.512 1.00 97.62 881 ILE A C 1
ATOM 6896 O O . ILE A 1 881 ? -4.425 -18.734 14.467 1.00 97.62 881 ILE A O 1
ATOM 6900 N N . MET A 1 882 ? -4.859 -16.681 13.666 1.00 98.19 882 MET A N 1
ATOM 6901 C CA . MET A 1 882 ? -5.089 -16.034 14.961 1.00 98.19 882 MET A CA 1
ATOM 6902 C C . MET A 1 882 ? -6.533 -16.248 15.462 1.00 98.19 882 MET A C 1
ATOM 6904 O O . MET A 1 882 ? -7.452 -15.679 14.864 1.00 98.19 882 MET A O 1
ATOM 6908 N N . PRO A 1 883 ? -6.764 -16.994 16.561 1.00 96.88 883 PRO A N 1
ATOM 6909 C CA . PRO A 1 883 ? -8.105 -17.203 17.109 1.00 96.88 883 PRO A CA 1
ATOM 6910 C C . PRO A 1 883 ? -8.659 -15.947 17.805 1.00 96.88 883 PRO A C 1
ATOM 6912 O O . PRO A 1 883 ? -7.898 -15.089 18.260 1.00 96.88 883 PRO A O 1
ATOM 6915 N N . GLU A 1 884 ? -9.988 -15.832 17.917 1.00 96.81 884 GLU A N 1
ATOM 6916 C CA . GLU A 1 884 ? -10.647 -14.700 18.601 1.00 96.81 884 GLU A CA 1
ATOM 6917 C C . GLU A 1 884 ? -10.896 -14.931 20.103 1.00 96.81 884 GLU A C 1
ATOM 6919 O O . GLU A 1 884 ? -11.290 -13.997 20.796 1.00 96.81 884 GLU A O 1
ATOM 6924 N N . ASP A 1 885 ? -10.646 -16.139 20.611 1.00 97.06 885 ASP A N 1
ATOM 6925 C CA . ASP A 1 885 ? -10.940 -16.607 21.973 1.00 97.06 885 ASP A CA 1
ATOM 6926 C C . ASP A 1 885 ? -9.726 -16.616 22.924 1.00 97.06 885 ASP A C 1
ATOM 6928 O O . ASP A 1 885 ? -9.865 -16.966 24.090 1.00 97.06 885 ASP A O 1
ATOM 6932 N N . LEU A 1 886 ? -8.542 -16.182 22.471 1.00 97.94 886 LEU A N 1
ATOM 6933 C CA . LEU A 1 886 ? -7.329 -16.138 23.307 1.00 97.94 886 LEU A CA 1
ATOM 6934 C C . LEU A 1 886 ? -7.229 -14.914 24.242 1.00 97.94 886 LEU A C 1
ATOM 6936 O O . LEU A 1 886 ? -6.223 -14.767 24.929 1.00 97.94 886 LEU A O 1
ATOM 6940 N N . ASP A 1 887 ? -8.199 -13.997 24.238 1.00 98.38 887 ASP A N 1
ATOM 6941 C CA . ASP A 1 887 ? -8.120 -12.696 24.939 1.00 98.38 887 ASP A CA 1
ATOM 6942 C C . ASP A 1 887 ? -6.892 -11.842 24.563 1.00 98.38 887 ASP A C 1
ATOM 6944 O O . ASP A 1 887 ? -6.341 -11.057 25.340 1.00 98.38 887 ASP A O 1
ATOM 6948 N N . ILE A 1 888 ? -6.497 -11.958 23.294 1.00 98.81 888 ILE A N 1
ATOM 6949 C CA . ILE A 1 888 ? -5.450 -11.164 22.651 1.00 98.81 888 ILE A CA 1
ATOM 6950 C C . ILE A 1 888 ? -6.092 -10.282 21.576 1.00 98.81 888 ILE A C 1
ATOM 6952 O O . ILE A 1 888 ? -6.767 -10.801 20.689 1.00 98.81 888 ILE A O 1
ATOM 6956 N N . TYR A 1 889 ? -5.838 -8.974 21.593 1.00 98.75 889 TYR A N 1
ATOM 6957 C CA . TYR A 1 889 ? -6.178 -8.043 20.513 1.00 98.75 889 TYR A CA 1
ATOM 6958 C C . TYR A 1 889 ? -4.919 -7.618 19.752 1.00 98.75 889 TYR A C 1
ATOM 6960 O O . TYR A 1 889 ? -3.912 -7.255 20.354 1.00 98.75 889 TYR A O 1
ATOM 6968 N N . VAL A 1 890 ? -4.970 -7.644 18.421 1.00 98.75 890 VAL A N 1
ATOM 6969 C CA . VAL A 1 890 ? -3.802 -7.395 17.563 1.00 98.75 890 VAL A CA 1
ATOM 6970 C C . VAL A 1 890 ? -4.080 -6.253 16.592 1.00 98.75 890 VAL A C 1
ATOM 6972 O O . VAL A 1 890 ? -5.152 -6.226 15.985 1.00 98.75 890 VAL A O 1
ATOM 6975 N N . THR A 1 891 ? -3.101 -5.375 16.358 1.00 98.38 891 THR A N 1
ATOM 6976 C CA . THR A 1 891 ? -3.064 -4.467 15.197 1.00 98.38 891 THR A CA 1
ATOM 6977 C C . THR A 1 891 ? -1.715 -4.518 14.486 1.00 98.38 891 THR A C 1
ATOM 6979 O O . THR A 1 891 ? -0.667 -4.701 15.106 1.00 98.38 891 THR A O 1
ATOM 6982 N N . THR A 1 892 ? -1.742 -4.363 13.163 1.00 98.62 892 THR A N 1
ATOM 6983 C CA . THR A 1 892 ? -0.563 -4.508 12.296 1.00 98.62 892 THR A CA 1
ATOM 6984 C C . THR A 1 892 ? -0.460 -3.333 11.326 1.00 98.62 892 THR A C 1
ATOM 6986 O O . THR A 1 892 ? -1.489 -2.835 10.863 1.00 98.62 892 THR A O 1
ATOM 6989 N N . ALA A 1 893 ? 0.760 -2.888 11.010 1.00 97.88 893 ALA A N 1
ATOM 6990 C CA . ALA A 1 893 ? 1.033 -1.740 10.135 1.00 97.88 893 ALA A CA 1
ATOM 6991 C C . ALA A 1 893 ? 0.509 -1.906 8.697 1.00 97.88 893 ALA A C 1
ATOM 6993 O O . ALA A 1 893 ? 0.220 -0.925 8.006 1.00 97.88 893 ALA A O 1
ATOM 6994 N N . SER A 1 894 ? 0.399 -3.151 8.244 1.00 97.06 894 SER A N 1
ATOM 6995 C CA . SER A 1 894 ? 0.060 -3.540 6.878 1.00 97.06 894 SER A CA 1
ATOM 6996 C C . SER A 1 894 ? -0.850 -4.772 6.861 1.00 97.06 894 SER A C 1
ATOM 6998 O O . SER A 1 894 ? -0.915 -5.548 7.822 1.00 97.06 894 SER A O 1
ATOM 7000 N N . ASN A 1 895 ? -1.561 -4.969 5.752 1.00 96.50 895 ASN A N 1
ATOM 7001 C CA . ASN A 1 895 ? -2.260 -6.217 5.458 1.00 96.50 895 ASN A CA 1
ATOM 7002 C C . ASN A 1 895 ? -1.281 -7.347 5.063 1.00 96.50 895 ASN A C 1
ATOM 7004 O O . ASN A 1 895 ? -0.072 -7.150 5.004 1.00 96.50 895 ASN A O 1
ATOM 7008 N N . ALA A 1 896 ? -1.791 -8.549 4.782 1.00 96.62 896 ALA A N 1
ATOM 7009 C CA . ALA A 1 896 ? -0.981 -9.731 4.453 1.00 96.62 896 ALA A CA 1
ATOM 7010 C C . ALA A 1 896 ? -0.246 -9.686 3.086 1.00 96.62 896 ALA A C 1
ATOM 7012 O O . ALA A 1 896 ? 0.364 -10.681 2.682 1.00 96.62 896 ALA A O 1
ATOM 7013 N N . GLN A 1 897 ? -0.350 -8.580 2.338 1.00 93.56 897 GLN A N 1
ATOM 7014 C CA . GLN A 1 897 ? 0.049 -8.469 0.929 1.00 93.56 897 GLN A CA 1
ATOM 7015 C C . GLN A 1 897 ? 0.898 -7.237 0.588 1.00 93.56 897 GLN A C 1
ATOM 7017 O O . GLN A 1 897 ? 1.614 -7.279 -0.411 1.00 93.56 897 GLN A O 1
ATOM 7022 N N . GLU A 1 898 ? 0.828 -6.173 1.388 1.00 93.25 898 GLU A N 1
ATOM 7023 C CA . GLU A 1 898 ? 1.507 -4.894 1.148 1.00 93.25 898 GLU A CA 1
ATOM 7024 C C . GLU A 1 898 ? 2.681 -4.656 2.113 1.00 93.25 898 GLU A C 1
ATOM 7026 O O . GLU A 1 898 ? 2.675 -5.103 3.261 1.00 93.25 898 GLU A O 1
ATOM 7031 N N . SER A 1 899 ? 3.665 -3.876 1.677 1.00 93.94 899 SER A N 1
ATOM 7032 C CA . SER A 1 899 ? 4.786 -3.477 2.529 1.00 93.94 899 SER A CA 1
ATOM 7033 C C . SER A 1 899 ? 4.404 -2.341 3.482 1.00 93.94 899 SER A C 1
ATOM 7035 O O . SER A 1 899 ? 3.485 -1.570 3.206 1.00 93.94 899 SER A O 1
ATOM 7037 N N . SER A 1 900 ? 5.146 -2.206 4.581 1.00 95.38 900 SER A N 1
ATOM 7038 C CA . SER A 1 900 ? 5.121 -1.013 5.426 1.00 95.38 900 SER A CA 1
ATOM 7039 C C . SER A 1 900 ? 6.245 -0.033 5.052 1.00 95.38 900 SER A C 1
ATOM 7041 O O . SER A 1 900 ? 6.976 -0.230 4.068 1.00 95.38 900 SER A O 1
ATOM 7043 N N . PHE A 1 901 ? 6.335 1.076 5.788 1.00 97.12 901 PHE A N 1
ATOM 7044 C CA . PHE A 1 901 ? 6.992 2.295 5.326 1.00 97.12 901 PHE A CA 1
ATOM 7045 C C . PHE A 1 901 ? 7.836 2.964 6.415 1.00 97.12 901 PHE A C 1
ATOM 7047 O O . PHE A 1 901 ? 7.309 3.339 7.457 1.00 97.12 901 PHE A O 1
ATOM 7054 N N . GLY A 1 902 ? 9.113 3.213 6.122 1.00 96.75 902 GLY A N 1
ATOM 7055 C CA . GLY A 1 902 ? 9.982 4.057 6.943 1.00 96.75 902 GLY A CA 1
ATOM 7056 C C . GLY A 1 902 ? 9.670 5.540 6.737 1.00 96.75 902 GLY A C 1
ATOM 7057 O O . GLY A 1 902 ? 9.394 5.967 5.614 1.00 96.75 902 GLY A O 1
ATOM 7058 N N . THR A 1 903 ? 9.735 6.338 7.800 1.00 96.31 903 THR A N 1
ATOM 7059 C CA . THR A 1 903 ? 9.446 7.780 7.794 1.00 96.31 903 THR A CA 1
ATOM 7060 C C . THR A 1 903 ? 10.600 8.585 8.401 1.00 96.31 903 THR A C 1
ATOM 7062 O O . THR A 1 903 ? 11.606 8.034 8.851 1.00 96.31 903 THR A O 1
ATOM 7065 N N . TYR A 1 904 ? 10.496 9.916 8.367 1.00 96.94 904 TYR A N 1
ATOM 7066 C CA . TYR A 1 904 ? 11.536 10.828 8.862 1.00 96.94 904 TYR A CA 1
ATOM 7067 C C . TYR A 1 904 ? 12.907 10.521 8.229 1.00 96.94 904 TYR A C 1
ATOM 7069 O O . TYR A 1 904 ? 13.932 10.405 8.905 1.00 96.94 904 TYR A O 1
ATOM 7077 N N . CYS A 1 905 ? 12.903 10.354 6.901 1.00 97.19 905 CYS A N 1
ATOM 7078 C CA . CYS A 1 905 ? 14.049 9.955 6.085 1.00 97.19 905 CYS A CA 1
ATOM 7079 C C . CYS A 1 905 ? 14.744 11.159 5.406 1.00 97.19 905 CYS A C 1
ATOM 7081 O O . CYS A 1 905 ? 14.085 12.145 5.064 1.00 97.19 905 CYS A O 1
ATOM 7083 N N . PRO A 1 906 ? 16.067 11.114 5.144 1.00 94.38 906 PRO A N 1
ATOM 7084 C CA . PRO A 1 906 ? 16.789 12.240 4.550 1.00 94.38 906 PRO A CA 1
ATOM 7085 C C . PRO A 1 906 ? 16.288 12.604 3.145 1.00 94.38 906 PRO A C 1
ATOM 7087 O O . PRO A 1 906 ? 16.253 11.773 2.238 1.00 94.38 906 PRO A O 1
ATOM 7090 N N . GLY A 1 907 ? 15.969 13.880 2.928 1.00 91.25 907 GLY A N 1
ATOM 7091 C CA . GLY A 1 907 ? 15.438 14.354 1.643 1.00 91.25 907 GLY A CA 1
ATOM 7092 C C . GLY A 1 907 ? 13.958 14.030 1.405 1.00 91.25 907 GLY A C 1
ATOM 7093 O O . GLY A 1 907 ? 13.494 14.144 0.272 1.00 91.25 907 GLY A O 1
ATOM 7094 N N . MET A 1 908 ? 13.238 13.639 2.457 1.00 92.88 908 MET A N 1
ATOM 7095 C CA . MET A 1 908 ? 11.776 13.606 2.528 1.00 92.88 908 MET A CA 1
ATOM 7096 C C . MET A 1 908 ? 11.287 14.728 3.461 1.00 92.88 908 MET A C 1
ATOM 7098 O O . MET A 1 908 ? 12.109 15.434 4.045 1.00 92.88 908 MET A O 1
ATOM 7102 N N . ASP A 1 909 ? 9.973 14.929 3.575 1.00 89.88 909 ASP A N 1
ATOM 7103 C CA . ASP A 1 909 ? 9.376 15.977 4.417 1.00 89.88 909 ASP A CA 1
ATOM 7104 C C . ASP A 1 909 ? 8.462 15.339 5.487 1.00 89.88 909 ASP A C 1
ATOM 7106 O O . ASP A 1 909 ? 7.567 14.577 5.111 1.00 89.88 909 ASP A O 1
ATOM 7110 N N . PRO A 1 910 ? 8.677 15.576 6.797 1.00 92.44 910 PRO A N 1
ATOM 7111 C CA . PRO A 1 910 ? 9.790 16.311 7.395 1.00 92.44 910 PRO A CA 1
ATOM 7112 C C . PRO A 1 910 ? 11.100 15.505 7.374 1.00 92.44 910 PRO A C 1
ATOM 7114 O O . PRO A 1 910 ? 11.149 14.327 7.735 1.00 92.44 910 PRO A O 1
ATOM 7117 N N . SER A 1 911 ? 12.189 16.170 6.981 1.00 94.25 911 SER A N 1
ATOM 7118 C CA . SER A 1 911 ? 13.538 15.591 6.979 1.00 94.25 911 SER A CA 1
ATOM 7119 C C . SER A 1 911 ? 14.080 15.468 8.409 1.00 94.25 911 SER A C 1
ATOM 7121 O O . SER A 1 911 ? 13.870 16.379 9.213 1.00 94.25 911 SER A O 1
ATOM 7123 N N . PRO A 1 912 ? 14.872 14.425 8.724 1.00 96.88 912 PRO A N 1
ATOM 7124 C CA . PRO A 1 912 ? 15.665 14.378 9.946 1.00 96.88 912 PRO A CA 1
ATOM 7125 C C . PRO A 1 912 ? 16.743 15.479 9.948 1.00 96.88 912 PRO A C 1
ATOM 7127 O O . PRO A 1 912 ? 17.042 16.045 8.884 1.00 96.88 912 PRO A O 1
ATOM 7130 N N . PRO A 1 913 ? 17.365 15.768 11.111 1.00 96.50 913 PRO A N 1
ATOM 7131 C CA . PRO A 1 913 ? 18.446 16.743 11.218 1.00 96.50 913 PRO A CA 1
ATOM 7132 C C . PRO A 1 913 ? 19.578 16.453 10.211 1.00 96.50 913 PRO A C 1
ATOM 7134 O O . PRO A 1 913 ? 19.935 15.280 10.042 1.00 96.50 913 PRO A O 1
ATOM 7137 N N . PRO A 1 914 ? 20.150 17.469 9.525 1.00 93.31 914 PRO A N 1
ATOM 7138 C CA . PRO A 1 914 ? 21.027 17.268 8.365 1.00 93.31 914 PRO A CA 1
ATOM 7139 C C . PRO A 1 914 ? 22.296 16.444 8.607 1.00 93.31 914 PRO A C 1
ATOM 7141 O O . PRO A 1 914 ? 22.939 16.026 7.642 1.00 93.31 914 PRO A O 1
ATOM 7144 N N . GLU A 1 915 ? 22.684 16.194 9.855 1.00 94.25 915 GLU A N 1
ATOM 7145 C CA . GLU A 1 915 ? 23.748 15.264 10.217 1.00 94.25 915 GLU A CA 1
ATOM 7146 C C . GLU A 1 915 ? 23.388 13.792 9.905 1.00 94.25 915 GLU A C 1
ATOM 7148 O O . GLU A 1 915 ? 24.225 13.066 9.357 1.00 94.25 915 GLU A O 1
ATOM 7153 N N . TYR A 1 916 ? 22.138 13.363 10.117 1.00 96.31 916 TYR A N 1
ATOM 7154 C CA . TYR A 1 916 ? 21.693 11.979 9.897 1.00 96.31 916 TYR A CA 1
ATOM 7155 C C . TYR A 1 916 ? 21.645 11.597 8.402 1.00 96.31 916 TYR A C 1
ATOM 7157 O O . TYR A 1 916 ? 21.499 12.435 7.509 1.00 96.31 916 TYR A O 1
ATOM 7165 N N . ILE A 1 917 ? 21.817 10.302 8.119 1.00 95.44 917 ILE A N 1
ATOM 7166 C CA . ILE A 1 917 ? 21.801 9.688 6.769 1.00 95.44 917 ILE A CA 1
ATOM 7167 C C . ILE A 1 917 ? 20.819 8.512 6.659 1.00 95.44 917 ILE A C 1
ATOM 7169 O O . ILE A 1 917 ? 20.783 7.830 5.641 1.00 95.44 917 ILE A O 1
ATOM 7173 N N . THR A 1 918 ? 20.025 8.288 7.700 1.00 96.81 918 THR A N 1
ATOM 7174 C CA . THR A 1 918 ? 19.131 7.141 7.890 1.00 96.81 918 THR A CA 1
ATOM 7175 C C . THR A 1 918 ? 17.752 7.648 8.328 1.00 96.81 918 THR A C 1
ATOM 7177 O O . THR A 1 918 ? 17.641 8.804 8.746 1.00 96.81 918 THR A O 1
ATOM 7180 N N . CYS A 1 919 ? 16.713 6.829 8.187 1.00 98.12 919 CYS A N 1
ATOM 7181 C CA . CYS A 1 919 ? 15.364 7.151 8.665 1.00 98.12 919 CYS A CA 1
ATOM 7182 C C . CYS A 1 919 ? 15.302 7.039 10.196 1.00 98.12 919 CYS A C 1
ATOM 7184 O O . CYS A 1 919 ? 15.971 6.172 10.765 1.00 98.12 919 CYS A O 1
ATOM 7186 N N . LEU A 1 920 ? 14.524 7.902 10.857 1.00 98.50 920 LEU A N 1
ATOM 7187 C CA . LEU A 1 920 ? 14.461 7.929 12.327 1.00 98.50 920 LEU A CA 1
ATOM 7188 C C . LEU A 1 920 ? 13.429 6.970 12.931 1.00 98.50 920 LEU A C 1
ATOM 7190 O O . LEU A 1 920 ? 13.667 6.527 14.046 1.00 98.50 920 LEU A O 1
ATOM 7194 N N . GLY A 1 921 ? 12.359 6.635 12.203 1.00 97.94 921 GLY A N 1
ATOM 7195 C CA . GLY A 1 921 ? 11.260 5.770 12.659 1.00 97.94 921 GLY A CA 1
ATOM 7196 C C . GLY A 1 921 ? 10.452 5.194 11.496 1.00 97.94 921 GLY A C 1
ATOM 7197 O O . GLY A 1 921 ? 10.729 5.511 10.335 1.00 97.94 921 GLY A O 1
ATOM 7198 N N . ASP A 1 922 ? 9.429 4.394 11.794 1.00 98.19 922 ASP A N 1
ATOM 7199 C CA . ASP A 1 922 ? 8.517 3.814 10.796 1.00 98.19 922 ASP A CA 1
ATOM 7200 C C . ASP A 1 922 ? 7.072 4.334 10.955 1.00 98.19 922 ASP A C 1
ATOM 7202 O O . ASP A 1 922 ? 6.669 4.852 11.999 1.00 98.19 922 ASP A O 1
ATOM 7206 N N . LEU A 1 923 ? 6.301 4.323 9.864 1.00 95.69 923 LEU A N 1
ATOM 7207 C CA . LEU A 1 923 ? 5.107 5.162 9.700 1.00 95.69 923 LEU A CA 1
ATOM 7208 C C . LEU A 1 923 ? 3.970 4.799 10.662 1.00 95.69 923 LEU A C 1
ATOM 7210 O O . LEU A 1 923 ? 3.336 5.705 11.205 1.00 95.69 923 LEU A O 1
ATOM 7214 N N . TYR A 1 924 ? 3.699 3.508 10.871 1.00 97.06 924 TYR A N 1
ATOM 7215 C CA . TYR A 1 924 ? 2.685 3.065 11.833 1.00 97.06 924 TYR A CA 1
ATOM 7216 C C . TYR A 1 924 ? 3.194 3.236 13.266 1.00 97.06 924 TYR A C 1
ATOM 7218 O O . TYR A 1 924 ? 2.445 3.697 14.129 1.00 97.06 924 TYR A O 1
ATOM 7226 N N . SER A 1 925 ? 4.477 2.944 13.495 1.00 98.12 925 SER A N 1
ATOM 7227 C CA . SER A 1 925 ? 5.168 3.117 14.771 1.00 98.12 925 SER A CA 1
ATOM 7228 C C . SER A 1 925 ? 5.018 4.525 15.339 1.00 98.12 925 SER A C 1
ATOM 7230 O O . SER A 1 925 ? 4.433 4.712 16.408 1.00 98.12 925 SER A O 1
ATOM 7232 N N . VAL A 1 926 ? 5.492 5.540 14.610 1.00 95.81 926 VAL A N 1
ATOM 7233 C CA . VAL A 1 926 ? 5.415 6.930 15.081 1.00 95.81 926 VAL A CA 1
ATOM 7234 C C . VAL A 1 926 ? 3.965 7.409 15.155 1.00 95.81 926 VAL A C 1
ATOM 7236 O O . VAL A 1 926 ? 3.624 8.192 16.036 1.00 95.81 926 VAL A O 1
ATOM 7239 N N . ALA A 1 927 ? 3.077 6.886 14.300 1.00 93.81 927 ALA A N 1
ATOM 7240 C CA . ALA A 1 927 ? 1.664 7.248 14.316 1.00 93.81 927 ALA A CA 1
ATOM 7241 C C . ALA A 1 927 ? 0.899 6.753 15.553 1.00 93.81 927 ALA A C 1
ATOM 7243 O O . ALA A 1 927 ? -0.096 7.393 15.893 1.00 93.81 927 ALA A O 1
ATOM 7244 N N . TRP A 1 928 ? 1.324 5.667 16.220 1.00 95.94 928 TRP A N 1
ATOM 7245 C CA . TRP A 1 928 ? 0.746 5.245 17.507 1.00 95.94 928 TRP A CA 1
ATOM 7246 C C . TRP A 1 928 ? 1.500 5.825 18.708 1.00 95.94 928 TRP A C 1
ATOM 7248 O O . TRP A 1 928 ? 0.871 6.175 19.701 1.00 95.94 928 TRP A O 1
ATOM 7258 N N . MET A 1 929 ? 2.822 5.990 18.621 1.00 96.31 929 MET A N 1
ATOM 7259 C CA . MET A 1 929 ? 3.620 6.534 19.727 1.00 96.31 929 MET A CA 1
ATOM 7260 C C . MET A 1 929 ? 3.365 8.025 19.969 1.00 96.31 929 MET A C 1
ATOM 7262 O O . MET A 1 929 ? 3.060 8.417 21.094 1.00 96.31 929 MET A O 1
ATOM 7266 N N . GLU A 1 930 ? 3.406 8.847 18.916 1.00 93.00 930 GLU A N 1
ATOM 7267 C CA . GLU A 1 930 ? 3.111 10.285 19.016 1.00 93.00 930 GLU A CA 1
ATOM 7268 C C . GLU A 1 930 ? 1.644 10.539 19.398 1.00 93.00 930 GLU A C 1
ATOM 7270 O O . GLU A 1 930 ? 1.319 11.554 20.005 1.00 93.00 930 GLU A O 1
ATOM 7275 N N . ASP A 1 931 ? 0.742 9.616 19.058 1.00 91.50 931 ASP A N 1
ATOM 7276 C CA . ASP A 1 931 ? -0.657 9.630 19.492 1.00 91.50 931 ASP A CA 1
ATOM 7277 C C . ASP A 1 931 ? -0.770 9.331 20.994 1.00 91.50 931 ASP A C 1
ATOM 7279 O O . ASP A 1 931 ? -1.388 10.106 21.726 1.00 91.50 931 ASP A O 1
ATOM 7283 N N . SER A 1 932 ? -0.099 8.276 21.472 1.00 92.62 932 SER A N 1
ATOM 7284 C CA . SER A 1 932 ? -0.111 7.881 22.882 1.00 92.62 932 SER A CA 1
ATOM 7285 C C . SER A 1 932 ? 0.521 8.910 23.825 1.00 92.62 932 SER A C 1
ATOM 7287 O O . SER A 1 932 ? 0.023 9.090 24.934 1.00 92.62 932 SER A O 1
ATOM 7289 N N . GLU A 1 933 ? 1.600 9.598 23.431 1.00 90.62 933 GLU A N 1
ATOM 7290 C CA . GLU A 1 933 ? 2.240 10.591 24.314 1.00 90.62 933 GLU A CA 1
ATOM 7291 C C . GLU A 1 933 ? 1.527 11.956 24.340 1.00 90.62 933 GLU A C 1
ATOM 7293 O O . GLU A 1 933 ? 1.764 12.763 25.240 1.00 90.62 933 GLU A O 1
ATOM 7298 N N . THR A 1 934 ? 0.629 12.219 23.384 1.00 87.62 934 THR A N 1
ATOM 7299 C CA . THR A 1 934 ? -0.076 13.507 23.256 1.00 87.62 934 THR A CA 1
ATOM 7300 C C . THR A 1 934 ? -1.554 13.466 23.651 1.00 87.62 934 THR A C 1
ATOM 7302 O O . THR A 1 934 ? -2.192 14.519 23.750 1.00 87.62 934 THR A O 1
ATOM 7305 N N . HIS A 1 935 ? -2.095 12.286 23.962 1.00 86.94 935 HIS A N 1
ATOM 7306 C CA . HIS A 1 935 ? -3.475 12.109 24.412 1.00 86.94 935 HIS A CA 1
ATOM 7307 C C . HIS A 1 935 ? -3.580 11.583 25.848 1.00 86.94 935 HIS A C 1
ATOM 7309 O O . HIS A 1 935 ? -2.668 11.016 26.442 1.00 86.94 935 HIS A O 1
ATOM 7315 N N . ASN A 1 936 ? -4.752 11.789 26.446 1.00 90.06 936 ASN A N 1
ATOM 7316 C CA . ASN A 1 936 ? -5.044 11.327 27.795 1.00 90.06 936 ASN A CA 1
ATOM 7317 C C . ASN A 1 936 ? -5.497 9.855 27.770 1.00 90.06 936 ASN A C 1
ATOM 7319 O O . ASN A 1 936 ? -6.676 9.565 27.544 1.00 90.06 936 ASN A O 1
ATOM 7323 N N . LEU A 1 937 ? -4.578 8.930 28.057 1.00 92.06 937 LEU A N 1
ATOM 7324 C CA . LEU A 1 937 ? -4.789 7.475 27.929 1.00 92.06 937 LEU A CA 1
ATOM 7325 C C . LEU A 1 937 ? -5.855 6.874 28.870 1.00 92.06 937 LEU A C 1
ATOM 7327 O O . LEU A 1 937 ? -6.271 5.731 28.680 1.00 92.06 937 LEU A O 1
ATOM 7331 N N . LYS A 1 938 ? -6.341 7.637 29.862 1.00 93.12 938 LYS A N 1
ATOM 7332 C CA . LYS A 1 938 ? -7.518 7.282 30.685 1.00 93.12 938 LYS A CA 1
ATOM 7333 C C . LYS A 1 938 ? -8.849 7.619 30.008 1.00 93.12 938 LYS A C 1
ATOM 7335 O O . LYS A 1 938 ? -9.872 7.011 30.322 1.00 93.12 938 LYS A O 1
ATOM 7340 N N . LYS A 1 939 ? -8.855 8.571 29.071 1.00 90.75 939 LYS A N 1
ATOM 7341 C CA . LYS A 1 939 ? -10.029 8.952 28.270 1.00 90.75 939 LYS A CA 1
ATOM 7342 C C . LYS A 1 939 ? -10.077 8.171 26.958 1.00 90.75 939 LYS A C 1
ATOM 7344 O O . LYS A 1 939 ? -11.161 7.732 26.570 1.00 90.75 939 LYS A O 1
ATOM 7349 N N . GLU A 1 940 ? -8.937 7.969 26.307 1.00 91.00 940 GLU A N 1
ATOM 7350 C CA . GLU A 1 940 ? -8.851 7.301 25.007 1.00 91.00 940 GLU A CA 1
ATOM 7351 C C . GLU A 1 940 ? -8.954 5.766 25.079 1.00 91.00 940 GLU A C 1
ATOM 7353 O O . GLU A 1 940 ? -8.593 5.142 26.076 1.00 91.00 940 GLU A O 1
ATOM 7358 N N . THR A 1 941 ? -9.480 5.158 24.012 1.00 94.00 941 THR A N 1
ATOM 7359 C CA . THR A 1 941 ? -9.630 3.704 23.836 1.00 94.00 941 THR A CA 1
ATOM 7360 C C . THR A 1 941 ? -8.727 3.164 22.730 1.00 94.00 941 THR A C 1
ATOM 7362 O O . THR A 1 941 ? -8.433 3.870 21.769 1.00 94.00 941 THR A O 1
ATOM 7365 N N . LEU A 1 942 ? -8.385 1.875 22.790 1.00 95.12 942 LEU A N 1
ATOM 7366 C CA . LEU A 1 942 ? -7.706 1.150 21.698 1.00 95.12 942 LEU A CA 1
ATOM 7367 C C . LEU A 1 942 ? -8.434 1.318 20.343 1.00 95.12 942 LEU A C 1
ATOM 7369 O O . LEU A 1 942 ? -7.821 1.485 19.290 1.00 95.12 942 LEU A O 1
ATOM 7373 N N . LYS A 1 943 ? -9.774 1.333 20.365 1.00 93.69 943 LYS A N 1
ATOM 7374 C CA . LYS A 1 943 ? -10.643 1.611 19.210 1.00 93.69 943 LYS A CA 1
ATOM 7375 C C . LYS A 1 943 ? -10.490 3.032 18.668 1.00 93.69 943 LYS A C 1
ATOM 7377 O O . LYS A 1 943 ? -10.720 3.213 17.475 1.00 93.69 943 LYS A O 1
ATOM 7382 N N . GLN A 1 944 ? -10.167 4.018 19.503 1.00 90.81 944 GLN A N 1
ATOM 7383 C CA . GLN A 1 944 ? -9.890 5.384 19.060 1.00 90.81 944 GLN A CA 1
ATOM 7384 C C . GLN A 1 944 ? -8.504 5.463 18.434 1.00 90.81 944 GLN A C 1
ATOM 7386 O O . GLN A 1 944 ? -8.466 5.742 17.246 1.00 90.81 944 GLN A O 1
ATOM 7391 N N . GLN A 1 945 ? -7.428 5.056 19.109 1.00 92.56 945 GLN A N 1
ATOM 7392 C CA . GLN A 1 945 ? -6.086 4.995 18.504 1.00 92.56 945 GLN A CA 1
ATOM 7393 C C . GLN A 1 945 ? -6.090 4.264 17.140 1.00 92.56 945 GLN A C 1
ATOM 7395 O O . GLN A 1 945 ? -5.523 4.744 16.161 1.00 92.56 945 GLN A O 1
ATOM 7400 N N . TYR A 1 946 ? -6.850 3.168 17.003 1.00 91.56 946 TYR A N 1
ATOM 7401 C CA . TYR A 1 946 ? -7.032 2.488 15.713 1.00 91.56 946 TYR A CA 1
ATOM 7402 C C . TYR A 1 946 ? -7.907 3.240 14.673 1.00 91.56 946 TYR A C 1
ATOM 7404 O O . TYR A 1 946 ? -7.637 3.134 13.476 1.00 91.56 946 TYR A O 1
ATOM 7412 N N . LYS A 1 947 ? -8.996 3.932 15.062 1.00 79.12 947 LYS A N 1
ATOM 7413 C CA . LYS A 1 947 ? -9.985 4.530 14.119 1.00 79.12 947 LYS A CA 1
ATOM 7414 C C . LYS A 1 947 ? -9.921 6.051 13.946 1.00 79.12 947 LYS A C 1
ATOM 7416 O O . LYS A 1 947 ? -10.497 6.555 12.983 1.00 79.12 947 LYS A O 1
ATOM 7421 N N . GLN A 1 948 ? -9.373 6.768 14.916 1.00 59.47 948 GLN A N 1
ATOM 7422 C CA . GLN A 1 948 ? -9.346 8.226 14.994 1.00 59.47 948 GLN A CA 1
ATOM 7423 C C . GLN A 1 948 ? -8.260 8.763 14.037 1.00 59.47 948 GLN A C 1
ATOM 7425 O O . GLN A 1 948 ? -7.671 8.007 13.263 1.00 59.47 948 GLN A O 1
ATOM 7430 N N . ALA A 1 949 ? -8.028 10.076 14.023 1.00 50.38 949 ALA A N 1
ATOM 7431 C CA . ALA A 1 949 ? -7.177 10.728 13.020 1.00 50.38 949 ALA A CA 1
ATOM 7432 C C . ALA A 1 949 ? -5.671 10.375 13.099 1.00 50.38 949 ALA A C 1
ATOM 7434 O O . ALA A 1 949 ? -4.896 10.840 12.268 1.00 50.38 949 ALA A O 1
ATOM 7435 N N . SER A 1 950 ? -5.264 9.552 14.067 1.00 70.88 950 SER A N 1
ATOM 7436 C CA . SER A 1 950 ? -3.913 9.025 14.237 1.00 70.88 950 SER A CA 1
ATOM 7437 C C . SER A 1 950 ? -3.673 7.761 13.403 1.00 70.88 950 SER A C 1
ATOM 7439 O O . SER A 1 950 ? -3.506 7.867 12.188 1.00 70.88 950 SER A O 1
ATOM 7441 N N . VAL A 1 951 ? -3.618 6.568 14.005 1.00 89.06 951 VAL A N 1
ATOM 7442 C CA . VAL A 1 951 ? -2.832 5.442 13.462 1.00 89.06 951 VAL A CA 1
ATOM 7443 C C . VAL A 1 951 ? -3.256 5.033 12.054 1.00 89.06 951 VAL A C 1
ATOM 7445 O O . VAL A 1 951 ? -2.450 5.105 11.125 1.00 89.06 951 VAL A O 1
ATOM 7448 N N . LYS A 1 952 ? -4.520 4.644 11.841 1.00 90.50 952 LYS A N 1
ATOM 7449 C CA . LYS A 1 952 ? -4.969 4.183 10.515 1.00 90.50 952 LYS A CA 1
ATOM 7450 C C . LYS A 1 952 ? -5.009 5.299 9.469 1.00 90.50 952 LYS A C 1
ATOM 7452 O O . LYS A 1 952 ? -4.747 5.034 8.294 1.00 90.50 952 LYS A O 1
ATOM 7457 N N . LEU A 1 953 ? -5.312 6.536 9.864 1.00 86.69 953 LEU A N 1
ATOM 7458 C CA . LEU A 1 953 ? -5.379 7.659 8.928 1.00 86.69 953 LEU A CA 1
ATOM 7459 C C . LEU A 1 953 ? -3.979 8.110 8.482 1.00 86.69 953 LEU A C 1
ATOM 7461 O O . LEU A 1 953 ? -3.749 8.261 7.285 1.00 86.69 953 LEU A O 1
ATOM 7465 N N . ARG A 1 954 ? -3.031 8.245 9.416 1.00 87.00 954 ARG A N 1
ATOM 7466 C CA . ARG A 1 954 ? -1.627 8.568 9.122 1.00 87.00 954 ARG A CA 1
ATOM 7467 C C . ARG A 1 954 ? -0.941 7.451 8.334 1.00 87.00 954 ARG A C 1
ATOM 7469 O O . ARG A 1 954 ? -0.292 7.734 7.333 1.00 87.00 954 ARG A O 1
ATOM 7476 N N . THR A 1 955 ? -1.143 6.188 8.719 1.00 91.69 955 THR A N 1
ATOM 7477 C CA . THR A 1 955 ? -0.500 5.037 8.051 1.00 91.69 955 THR A CA 1
ATOM 7478 C C . THR A 1 955 ? -1.007 4.822 6.624 1.00 91.69 955 THR A C 1
ATOM 7480 O O . THR A 1 955 ? -0.212 4.552 5.732 1.00 91.69 955 THR A O 1
ATOM 7483 N N . SER A 1 956 ? -2.301 5.040 6.357 1.00 88.88 956 SER A N 1
ATOM 7484 C CA . SER A 1 956 ? -2.849 5.049 4.984 1.00 88.88 956 SER A CA 1
ATOM 7485 C C . SER A 1 956 ? -2.461 6.291 4.164 1.00 88.88 956 SER A C 1
ATOM 7487 O O . SER A 1 956 ? -2.913 6.455 3.025 1.00 88.88 956 SER A O 1
ATOM 7489 N N . ASN A 1 957 ? -1.658 7.182 4.756 1.00 83.88 957 ASN A N 1
ATOM 7490 C CA . ASN A 1 957 ? -1.297 8.503 4.261 1.00 83.88 957 ASN A CA 1
ATOM 7491 C C . ASN A 1 957 ? -2.543 9.271 3.786 1.00 83.88 957 ASN A C 1
ATOM 7493 O O . ASN A 1 957 ? -2.712 9.581 2.606 1.00 83.88 957 ASN A O 1
ATOM 7497 N N . PHE A 1 958 ? -3.469 9.480 4.728 1.00 82.00 958 PHE A N 1
ATOM 7498 C CA . PHE A 1 958 ? -4.761 10.156 4.562 1.00 82.00 958 PHE A CA 1
ATOM 7499 C C . PHE A 1 958 ? -5.694 9.471 3.550 1.00 82.00 958 PHE A C 1
ATOM 7501 O O . PHE A 1 958 ? -6.366 10.122 2.753 1.00 82.00 958 PHE A O 1
ATOM 7508 N N . ASN A 1 959 ? -5.753 8.134 3.602 1.00 81.56 959 ASN A N 1
ATOM 7509 C CA . ASN A 1 959 ? -6.458 7.262 2.651 1.00 81.56 959 ASN A CA 1
ATOM 7510 C C . ASN A 1 959 ? -6.003 7.402 1.184 1.00 81.56 959 ASN A C 1
ATOM 7512 O O . ASN A 1 959 ? -6.739 7.001 0.282 1.00 81.56 959 ASN A O 1
ATOM 7516 N N . THR A 1 960 ? -4.814 7.952 0.916 1.00 77.88 960 THR A N 1
ATOM 7517 C CA . THR A 1 960 ? -4.313 8.059 -0.464 1.00 77.88 960 THR A CA 1
ATOM 7518 C C . THR A 1 960 ? -3.678 6.764 -0.964 1.00 77.88 960 THR A C 1
ATOM 7520 O O . THR A 1 960 ? -3.697 6.530 -2.169 1.00 77.88 960 THR A O 1
ATOM 7523 N N . TYR A 1 961 ? -3.100 5.948 -0.070 1.00 80.81 961 TYR A N 1
ATOM 7524 C CA . TYR A 1 961 ? -2.415 4.669 -0.350 1.00 80.81 961 TYR A CA 1
ATOM 7525 C C . TYR A 1 961 ? -1.301 4.705 -1.425 1.00 80.81 961 TYR A C 1
ATOM 7527 O O . TYR A 1 961 ? -0.709 3.678 -1.738 1.00 80.81 961 TYR A O 1
ATOM 7535 N N . ASN A 1 962 ? -0.944 5.882 -1.954 1.00 68.06 962 ASN A N 1
ATOM 7536 C CA . ASN A 1 962 ? 0.175 6.056 -2.892 1.00 68.06 962 ASN A CA 1
ATOM 7537 C C . ASN A 1 962 ? 1.543 5.851 -2.213 1.00 68.06 962 ASN A C 1
ATOM 7539 O O . ASN A 1 962 ? 2.532 5.561 -2.882 1.00 68.06 962 ASN A O 1
ATOM 7543 N N . ALA A 1 963 ? 1.595 6.063 -0.895 1.00 77.25 963 ALA A N 1
ATOM 7544 C CA . ALA A 1 963 ? 2.776 5.943 -0.046 1.00 77.25 963 ALA A CA 1
ATOM 7545 C C . ALA A 1 963 ? 2.323 5.715 1.412 1.00 77.25 963 ALA A C 1
ATOM 7547 O O . ALA A 1 963 ? 2.458 6.599 2.258 1.00 77.25 963 ALA A O 1
ATOM 7548 N N . GLY A 1 964 ? 1.677 4.574 1.664 1.00 88.38 964 GLY A N 1
ATOM 7549 C CA . GLY A 1 964 ? 1.076 4.194 2.948 1.00 88.38 964 GLY A CA 1
ATOM 7550 C C . GLY A 1 964 ? 0.333 2.853 2.856 1.00 88.38 964 GLY A C 1
ATOM 7551 O O . GLY A 1 964 ? 0.133 2.342 1.755 1.00 88.38 964 GLY A O 1
ATOM 7552 N N . SER A 1 965 ? -0.077 2.289 3.993 1.00 94.25 965 SER A N 1
ATOM 7553 C CA . SER A 1 965 ? -0.607 0.918 4.127 1.00 94.25 965 SER A CA 1
ATOM 7554 C C . SER A 1 965 ? -1.914 0.828 4.938 1.00 94.25 965 SER A C 1
ATOM 7556 O O . SER A 1 965 ? -2.350 1.774 5.603 1.00 94.25 965 SER A O 1
ATOM 7558 N N . HIS A 1 966 ? -2.588 -0.321 4.867 1.00 95.00 966 HIS A N 1
ATOM 7559 C CA . HIS A 1 966 ? -3.840 -0.616 5.559 1.00 95.00 966 HIS A CA 1
ATOM 7560 C C . HIS A 1 966 ? -3.580 -1.217 6.946 1.00 95.00 966 HIS A C 1
ATOM 7562 O O . HIS A 1 966 ? -3.286 -2.401 7.081 1.00 95.00 966 HIS A O 1
ATOM 7568 N N . VAL A 1 967 ? -3.815 -0.434 8.001 1.00 96.56 967 VAL A N 1
ATOM 7569 C CA . VAL A 1 967 ? -3.737 -0.949 9.380 1.00 96.56 967 VAL A CA 1
ATOM 7570 C C . VAL A 1 967 ? -4.872 -1.948 9.641 1.00 96.56 967 VAL A C 1
ATOM 7572 O O . VAL A 1 967 ? -6.061 -1.598 9.519 1.00 96.56 967 VAL A O 1
ATOM 7575 N N . MET A 1 968 ? -4.525 -3.184 10.006 1.00 96.69 968 MET A N 1
ATOM 7576 C CA . MET A 1 968 ? -5.465 -4.301 10.215 1.00 96.69 968 MET A CA 1
ATOM 7577 C C . MET A 1 968 ? -5.740 -4.566 11.704 1.00 96.69 968 MET A C 1
ATOM 7579 O O . MET A 1 968 ? -5.141 -3.929 12.569 1.00 96.69 968 MET A O 1
ATOM 7583 N N . GLN A 1 969 ? -6.697 -5.455 12.010 1.00 96.88 969 GLN A N 1
ATOM 7584 C CA . GLN A 1 969 ? -6.994 -5.881 13.385 1.00 96.88 969 GLN A CA 1
ATOM 7585 C C . GLN A 1 969 ? -7.393 -7.365 13.464 1.00 96.88 969 GLN A C 1
ATOM 7587 O O . GLN A 1 969 ? -8.253 -7.807 12.696 1.00 96.88 969 GLN A O 1
ATOM 7592 N N . TYR A 1 970 ? -6.833 -8.103 14.423 1.00 97.94 970 TYR A N 1
ATOM 7593 C CA . TYR A 1 970 ? -7.049 -9.547 14.616 1.00 97.94 970 TYR A CA 1
ATOM 7594 C C . TYR A 1 970 ? -7.297 -9.889 16.098 1.00 97.94 970 TYR A C 1
ATOM 7596 O O . TYR A 1 970 ? -7.184 -9.018 16.965 1.00 97.94 970 TYR A O 1
ATOM 7604 N N . GLY A 1 971 ? -7.652 -11.146 16.382 1.00 97.81 971 GLY A N 1
ATOM 7605 C CA . GLY A 1 971 ? -7.919 -11.629 17.740 1.00 97.81 971 GLY A CA 1
ATOM 7606 C C . GLY A 1 971 ? -9.236 -11.121 18.344 1.00 97.81 971 GLY A C 1
ATOM 7607 O O . GLY A 1 971 ? -10.153 -10.735 17.612 1.00 97.81 971 GLY A O 1
ATOM 7608 N N . ASN A 1 972 ? -9.334 -11.117 19.679 1.00 97.81 972 ASN A N 1
ATOM 7609 C CA . ASN A 1 972 ? -10.535 -10.737 20.424 1.00 97.81 972 ASN A CA 1
ATOM 7610 C C . ASN A 1 972 ? -10.881 -9.254 20.189 1.00 97.81 972 ASN A C 1
ATOM 7612 O O . ASN A 1 972 ? -10.326 -8.318 20.770 1.00 97.81 972 ASN A O 1
ATOM 7616 N N . LYS A 1 973 ? -11.864 -9.035 19.314 1.00 96.12 973 LYS A N 1
ATOM 7617 C CA . LYS A 1 973 ? -12.313 -7.716 18.855 1.00 96.12 973 LYS A CA 1
ATOM 7618 C C . LYS A 1 973 ? -13.176 -6.955 19.870 1.00 96.12 973 LYS A C 1
ATOM 7620 O O . LYS A 1 973 ? -13.606 -5.852 19.516 1.00 96.12 973 LYS A O 1
ATOM 7625 N N . SER A 1 974 ? -13.421 -7.488 21.072 1.00 96.50 974 SER A N 1
ATOM 7626 C CA . SER A 1 974 ? -14.105 -6.781 22.168 1.00 96.50 974 SER A CA 1
ATOM 7627 C C . SER A 1 974 ? -13.163 -5.833 22.922 1.00 96.50 974 SER A C 1
ATOM 7629 O O . SER A 1 974 ? -13.495 -4.656 23.073 1.00 96.50 974 SER A O 1
ATOM 7631 N N . ILE A 1 975 ? -11.949 -6.297 23.255 1.00 97.44 975 ILE A N 1
ATOM 7632 C CA . ILE A 1 975 ? -10.914 -5.603 24.052 1.00 97.44 975 ILE A CA 1
ATOM 7633 C C . ILE A 1 975 ? -10.673 -4.166 23.574 1.00 97.44 975 ILE A C 1
ATOM 7635 O O . ILE A 1 975 ? -10.426 -3.267 24.369 1.00 97.44 975 ILE A O 1
ATOM 7639 N N . LYS A 1 976 ? -10.838 -3.878 22.277 1.00 94.19 976 LYS A N 1
ATOM 7640 C CA . LYS A 1 976 ? -10.662 -2.523 21.735 1.00 94.19 976 LYS A CA 1
ATOM 7641 C C . LYS A 1 976 ? -11.558 -1.434 22.356 1.00 94.19 976 LYS A C 1
ATOM 7643 O O . LYS A 1 976 ? -11.294 -0.255 22.132 1.00 94.19 976 LYS A O 1
ATOM 7648 N N . THR A 1 977 ? -12.623 -1.766 23.094 1.00 95.31 977 THR A N 1
ATOM 7649 C CA . THR A 1 977 ? -13.380 -0.765 23.876 1.00 95.31 977 THR A CA 1
ATOM 7650 C C . THR A 1 977 ? -12.717 -0.367 25.198 1.00 95.31 977 THR A C 1
ATOM 7652 O O . THR A 1 977 ? -13.116 0.646 25.772 1.00 95.31 977 THR A O 1
ATOM 7655 N N . GLU A 1 978 ? -11.705 -1.106 25.659 1.00 96.56 978 GLU A N 1
ATOM 7656 C CA . GLU A 1 978 ? -10.880 -0.746 26.814 1.00 96.56 978 GLU A CA 1
ATOM 7657 C C . GLU A 1 978 ? -10.052 0.529 26.581 1.00 96.56 978 GLU A C 1
ATOM 7659 O O . GLU A 1 978 ? -9.826 0.979 25.450 1.00 96.56 978 GLU A O 1
ATOM 7664 N N . LYS A 1 979 ? -9.597 1.121 27.691 1.00 95.88 979 LYS A N 1
ATOM 7665 C CA . LYS A 1 979 ? -8.755 2.320 27.714 1.00 95.88 979 LYS A CA 1
ATOM 7666 C C . LYS A 1 979 ? -7.278 1.978 27.544 1.00 95.88 979 LYS A C 1
ATOM 7668 O O . LYS A 1 979 ? -6.802 0.998 28.112 1.00 95.88 979 LYS A O 1
ATOM 7673 N N . LEU A 1 980 ? -6.541 2.833 26.834 1.00 95.50 980 LEU A N 1
ATOM 7674 C CA . LEU A 1 980 ? -5.115 2.614 26.551 1.00 95.50 980 LEU A CA 1
ATOM 7675 C C . LEU A 1 980 ? -4.267 2.474 27.824 1.00 95.50 980 LEU A C 1
ATOM 7677 O O . LEU A 1 980 ? -3.337 1.668 27.844 1.00 95.50 980 LEU A O 1
ATOM 7681 N N . TYR A 1 981 ? -4.615 3.177 28.912 1.00 96.56 981 TYR A N 1
ATOM 7682 C CA . TYR A 1 981 ? -3.805 3.153 30.138 1.00 96.56 981 TYR A CA 1
ATOM 7683 C C . TYR A 1 981 ? -3.670 1.782 30.812 1.00 96.56 981 TYR A C 1
ATOM 7685 O O . TYR A 1 981 ? -2.748 1.589 31.600 1.00 96.56 981 TYR A O 1
ATOM 7693 N N . LEU A 1 982 ? -4.556 0.830 30.506 1.00 97.62 982 LEU A N 1
ATOM 7694 C CA . LEU A 1 982 ? -4.499 -0.532 31.044 1.00 97.62 982 LEU A CA 1
ATOM 7695 C C . LEU A 1 982 ? -3.313 -1.339 30.473 1.00 97.62 982 LEU A C 1
ATOM 7697 O O . LEU A 1 982 ? -2.850 -2.286 31.111 1.00 97.62 982 LEU A O 1
ATOM 7701 N N . TYR A 1 983 ? -2.799 -0.920 29.311 1.00 97.94 983 TYR A N 1
ATOM 7702 C CA . TYR A 1 983 ? -1.695 -1.548 28.574 1.00 97.94 983 TYR A CA 1
ATOM 7703 C C . TYR A 1 983 ? -0.461 -0.640 28.479 1.00 97.94 983 TYR A C 1
ATOM 7705 O O . TYR A 1 983 ? 0.664 -1.123 28.545 1.00 97.94 983 TYR A O 1
ATOM 7713 N N . GLN A 1 984 ? -0.670 0.675 28.347 1.00 97.56 984 GLN A N 1
ATOM 7714 C CA . GLN A 1 984 ? 0.391 1.664 28.123 1.00 97.56 984 GLN A CA 1
ATOM 7715 C C . GLN A 1 984 ? 0.703 2.546 29.348 1.00 97.56 984 GLN A C 1
ATOM 7717 O O . GLN A 1 984 ? 1.667 3.308 29.329 1.00 97.56 984 GLN A O 1
ATOM 7722 N N . GLY A 1 985 ? -0.084 2.447 30.425 1.00 94.81 985 GLY A N 1
ATOM 7723 C CA . GLY A 1 985 ? 0.050 3.312 31.600 1.00 94.81 985 GLY A CA 1
ATOM 7724 C C . GLY A 1 985 ? -0.539 4.716 31.404 1.00 94.81 985 GLY A C 1
ATOM 7725 O O . GLY A 1 985 ? -1.259 4.993 30.448 1.00 94.81 985 GLY A O 1
ATOM 7726 N N . PHE A 1 986 ? -0.291 5.621 32.349 1.00 93.19 986 PHE A N 1
ATOM 7727 C CA . PHE A 1 986 ? -0.846 6.976 32.333 1.00 93.19 986 PHE A CA 1
ATOM 7728 C C . PHE A 1 986 ? 0.174 8.025 32.782 1.00 93.19 986 PHE A C 1
ATOM 7730 O O . PHE A 1 986 ? 0.456 8.131 33.974 1.00 93.19 986 PHE A O 1
ATOM 7737 N N . ASP A 1 987 ? 0.654 8.839 31.840 1.00 91.56 987 ASP A N 1
ATOM 7738 C CA . ASP A 1 987 ? 1.489 10.006 32.136 1.00 91.56 987 ASP A CA 1
ATOM 7739 C C . ASP A 1 987 ? 0.647 11.105 32.830 1.00 91.56 987 ASP A C 1
ATOM 7741 O O . ASP A 1 987 ? -0.320 11.601 32.231 1.00 91.56 987 ASP A O 1
ATOM 7745 N N . PRO A 1 988 ? 0.982 11.532 34.065 1.00 88.44 988 PRO A N 1
ATOM 7746 C CA . PRO A 1 988 ? 0.294 12.622 34.757 1.00 88.44 988 PRO A CA 1
ATOM 7747 C C . PRO A 1 988 ? 0.349 13.982 34.038 1.00 88.44 988 PRO A C 1
ATOM 7749 O O . PRO A 1 988 ? -0.537 14.808 34.261 1.00 88.44 988 PRO A O 1
ATOM 7752 N N . ALA A 1 989 ? 1.320 14.232 33.154 1.00 86.69 989 ALA A N 1
ATOM 7753 C CA . ALA A 1 989 ? 1.351 15.440 32.328 1.00 86.69 989 ALA A CA 1
ATOM 7754 C C . ALA A 1 989 ? 0.162 15.494 31.346 1.00 86.69 989 ALA A C 1
ATOM 7756 O O . ALA A 1 989 ? -0.394 16.566 31.092 1.00 86.69 989 ALA A O 1
ATOM 7757 N N . SER A 1 990 ? -0.315 14.331 30.879 1.00 84.25 990 SER A N 1
ATOM 7758 C CA . SER A 1 990 ? -1.435 14.209 29.929 1.00 84.25 990 SER A CA 1
ATOM 7759 C C . SER A 1 990 ? -2.824 14.517 30.521 1.00 84.25 990 SER A C 1
ATOM 7761 O O . SER A 1 990 ? -3.825 14.525 29.796 1.00 84.25 990 SER A O 1
ATOM 7763 N N . VAL A 1 991 ? -2.945 14.789 31.833 1.00 82.62 991 VAL A N 1
ATOM 7764 C CA . VAL A 1 991 ? -4.236 15.055 32.516 1.00 82.62 991 VAL A CA 1
ATOM 7765 C C . VAL A 1 991 ? -5.076 16.101 31.771 1.00 82.62 991 VAL A C 1
ATOM 7767 O O . VAL A 1 991 ? -6.268 15.883 31.511 1.00 82.62 991 VAL A O 1
ATOM 7770 N N . ASN A 1 992 ? -4.431 17.202 31.381 1.00 78.69 992 ASN A N 1
ATOM 7771 C CA . ASN A 1 992 ? -5.063 18.353 30.736 1.00 78.69 992 ASN A CA 1
ATOM 7772 C C . ASN A 1 992 ? -5.148 18.236 29.206 1.00 78.69 992 ASN A C 1
ATOM 7774 O O . ASN A 1 992 ? -5.755 19.098 28.570 1.00 78.69 992 ASN A O 1
ATOM 7778 N N . PHE A 1 993 ? -4.578 17.187 28.603 1.00 75.81 993 PHE A N 1
ATOM 7779 C CA . PHE A 1 993 ? -4.650 16.998 27.158 1.00 75.81 993 PHE A CA 1
ATOM 7780 C C . PHE A 1 993 ? -6.078 16.607 26.717 1.00 75.81 993 PHE A C 1
ATOM 7782 O O . PHE A 1 993 ? -6.771 15.836 27.404 1.00 75.81 993 PHE A O 1
ATOM 7789 N N . PRO A 1 994 ? -6.561 17.159 25.588 1.00 64.50 994 PRO A N 1
ATOM 7790 C CA . PRO A 1 994 ? -7.849 16.794 25.010 1.00 64.50 994 PRO A CA 1
ATOM 7791 C C . PRO A 1 994 ? -7.781 15.379 24.407 1.00 64.50 994 PRO A C 1
ATOM 7793 O O . PRO A 1 994 ? -6.773 15.036 23.807 1.00 64.50 994 PRO A O 1
ATOM 7796 N N . PRO A 1 995 ? -8.850 14.566 24.470 1.00 57.16 995 PRO A N 1
ATOM 7797 C CA . PRO A 1 995 ? -8.854 13.210 23.899 1.00 57.16 995 PRO A CA 1
ATOM 7798 C C . PRO A 1 995 ? -8.981 13.155 22.360 1.00 57.16 995 PRO A C 1
ATOM 7800 O O . PRO A 1 995 ? -9.010 12.071 21.787 1.00 57.16 995 PRO A O 1
ATOM 7803 N N . ASN A 1 996 ? -9.135 14.307 21.693 1.00 53.47 996 ASN A N 1
ATOM 7804 C CA . ASN A 1 996 ? -9.536 14.405 20.283 1.00 53.47 996 ASN A CA 1
ATOM 7805 C C . ASN A 1 996 ? -8.906 15.624 19.559 1.00 53.47 996 ASN A C 1
ATOM 7807 O O . ASN A 1 996 ? -9.572 16.233 18.719 1.00 53.47 996 ASN A O 1
ATOM 7811 N N . LYS A 1 997 ? -7.685 16.071 19.906 1.00 49.59 997 LYS A N 1
ATOM 7812 C CA . LYS A 1 997 ? -7.048 17.219 19.216 1.00 49.59 997 LYS A CA 1
ATOM 7813 C C . LYS A 1 997 ? -5.526 17.111 19.077 1.00 49.59 997 LYS A C 1
ATOM 7815 O O . LYS A 1 997 ? -4.793 17.898 19.670 1.00 49.59 997 LYS A O 1
ATOM 7820 N N . LEU A 1 998 ? -5.101 16.288 18.127 1.00 49.81 998 LEU A N 1
ATOM 7821 C CA . LEU A 1 998 ? -3.987 16.641 17.254 1.00 49.81 998 LEU A CA 1
ATOM 7822 C C . LEU A 1 998 ? -4.413 16.477 15.797 1.00 49.81 998 LEU A C 1
ATOM 7824 O O . LEU A 1 998 ? -4.847 15.409 15.372 1.00 49.81 998 LEU A O 1
ATOM 7828 N N . TYR A 1 999 ? -4.321 17.578 15.057 1.00 50.19 999 TYR A N 1
ATOM 7829 C CA . TYR A 1 999 ? -4.468 17.598 13.610 1.00 50.19 999 TYR A CA 1
ATOM 7830 C C . TYR A 1 999 ? -3.070 17.444 13.014 1.00 50.19 999 TYR A C 1
ATOM 7832 O O . TYR A 1 999 ? -2.312 18.407 12.900 1.00 50.19 999 TYR A O 1
ATOM 7840 N N . PHE A 1 1000 ? -2.712 16.208 12.678 1.00 59.56 1000 PHE A N 1
ATOM 7841 C CA . PHE A 1 1000 ? -1.579 15.938 11.800 1.00 59.56 1000 PHE A CA 1
ATOM 7842 C C . PHE A 1 1000 ? -2.037 16.268 10.370 1.00 59.56 1000 PHE A C 1
ATOM 7844 O O . PHE A 1 1000 ? -2.474 15.385 9.647 1.00 59.56 1000 PHE A O 1
ATOM 7851 N N . ASP A 1 1001 ? -2.025 17.548 9.988 1.00 54.31 1001 ASP A N 1
ATOM 7852 C CA . ASP A 1 1001 ? -2.609 18.020 8.715 1.00 54.31 1001 ASP A CA 1
ATOM 7853 C C . ASP A 1 1001 ? -1.743 17.726 7.469 1.00 54.31 1001 ASP A C 1
ATOM 7855 O O . ASP A 1 1001 ? -2.154 18.011 6.342 1.00 54.31 1001 ASP A O 1
ATOM 7859 N N . THR A 1 1002 ? -0.544 17.159 7.646 1.00 67.50 1002 THR A N 1
ATOM 7860 C CA . THR A 1 1002 ? 0.440 16.973 6.570 1.00 67.50 1002 THR A CA 1
ATOM 7861 C C . THR A 1 1002 ? 0.704 15.490 6.273 1.00 67.50 1002 THR A C 1
ATOM 7863 O O . THR A 1 1002 ? 1.116 14.756 7.175 1.00 67.50 1002 THR A O 1
ATOM 7866 N N . PRO A 1 1003 ? 0.564 15.043 5.008 1.00 78.44 1003 PRO A N 1
ATOM 7867 C CA . PRO A 1 1003 ? 1.164 13.804 4.514 1.00 78.44 1003 PRO A CA 1
ATOM 7868 C C . PRO A 1 1003 ? 2.656 13.720 4.848 1.00 78.44 1003 PRO A C 1
ATOM 7870 O O . PRO A 1 1003 ? 3.398 14.667 4.591 1.00 78.44 1003 PRO A O 1
ATOM 7873 N N . LEU A 1 1004 ? 3.102 12.581 5.383 1.00 84.00 1004 LEU A N 1
ATOM 7874 C CA . LEU A 1 1004 ? 4.524 12.333 5.633 1.00 84.00 1004 LEU A CA 1
ATOM 7875 C C . LEU A 1 1004 ? 5.185 11.741 4.382 1.00 84.00 1004 LEU A C 1
ATOM 7877 O O . LEU A 1 1004 ? 4.618 10.872 3.712 1.00 84.00 1004 LEU A O 1
ATOM 7881 N N . GLY A 1 1005 ? 6.397 12.203 4.077 1.00 89.50 1005 GLY A N 1
ATOM 7882 C CA . GLY A 1 1005 ? 7.262 11.611 3.063 1.00 89.50 1005 GLY A CA 1
ATOM 7883 C C . GLY A 1 1005 ? 7.935 10.344 3.591 1.00 89.50 1005 GLY A C 1
ATOM 7884 O O . GLY A 1 1005 ? 8.630 10.388 4.606 1.00 89.50 1005 GLY A O 1
ATOM 7885 N N . VAL A 1 1006 ? 7.733 9.227 2.889 1.00 93.81 1006 VAL A N 1
ATOM 7886 C CA . VAL A 1 1006 ? 8.120 7.884 3.346 1.00 93.81 1006 VAL A CA 1
ATOM 7887 C C . VAL A 1 1006 ? 8.864 7.066 2.288 1.00 93.81 1006 VAL A C 1
ATOM 7889 O O . VAL A 1 1006 ? 8.747 7.310 1.085 1.00 93.81 1006 VAL A O 1
ATOM 7892 N N . VAL A 1 1007 ? 9.608 6.058 2.746 1.00 94.56 1007 VAL A N 1
ATOM 7893 C CA . VAL A 1 1007 ? 10.293 5.049 1.925 1.00 94.56 1007 VAL A CA 1
ATOM 7894 C C . VAL A 1 1007 ? 9.660 3.675 2.159 1.00 94.56 1007 VAL A C 1
ATOM 7896 O O . VAL A 1 1007 ? 9.259 3.369 3.277 1.00 94.56 1007 VAL A O 1
ATOM 7899 N N . ASN A 1 1008 ? 9.583 2.814 1.140 1.00 93.56 1008 ASN A N 1
ATOM 7900 C CA . ASN A 1 1008 ? 9.256 1.402 1.372 1.00 93.56 1008 ASN A CA 1
ATOM 7901 C C . ASN A 1 1008 ? 10.356 0.784 2.256 1.00 93.56 1008 ASN A C 1
ATOM 7903 O O . ASN A 1 1008 ? 11.541 0.950 1.955 1.00 93.56 1008 ASN A O 1
ATOM 7907 N N . GLN A 1 1009 ? 9.979 0.072 3.321 1.00 90.75 1009 GLN A N 1
ATOM 7908 C CA . GLN A 1 1009 ? 10.921 -0.560 4.255 1.00 90.75 1009 GLN A CA 1
ATOM 7909 C C . GLN A 1 1009 ? 12.016 -1.391 3.545 1.00 90.75 1009 GLN A C 1
ATOM 7911 O O . GLN A 1 1009 ? 13.195 -1.299 3.899 1.00 90.75 1009 GLN A O 1
ATOM 7916 N N . ARG A 1 1010 ? 11.671 -2.111 2.464 1.00 89.94 1010 ARG A N 1
ATOM 7917 C CA . ARG A 1 1010 ? 12.607 -2.939 1.679 1.00 89.94 1010 ARG A CA 1
ATOM 7918 C C . ARG A 1 1010 ? 13.681 -2.131 0.941 1.00 89.94 1010 ARG A C 1
ATOM 7920 O O . ARG A 1 1010 ? 14.722 -2.688 0.592 1.00 89.94 1010 ARG A O 1
ATOM 7927 N N . ASP A 1 1011 ? 13.474 -0.834 0.725 1.00 92.31 1011 ASP A N 1
ATOM 7928 C CA . ASP A 1 1011 ? 14.404 0.059 0.020 1.00 92.31 1011 ASP A CA 1
ATOM 7929 C C . ASP A 1 1011 ? 15.088 1.089 0.933 1.00 92.31 1011 ASP A C 1
ATOM 7931 O O . ASP A 1 1011 ? 15.997 1.791 0.485 1.00 92.31 1011 ASP A O 1
ATOM 7935 N N . ALA A 1 1012 ? 14.730 1.138 2.222 1.00 91.62 1012 ALA A N 1
ATOM 7936 C CA . ALA A 1 1012 ? 15.338 2.028 3.214 1.00 91.62 1012 ALA A CA 1
ATOM 7937 C C . ALA A 1 1012 ? 16.873 1.875 3.302 1.00 91.62 1012 ALA A C 1
ATOM 7939 O O . ALA A 1 1012 ? 17.593 2.868 3.404 1.00 91.62 1012 ALA A O 1
ATOM 7940 N N . ASP A 1 1013 ? 17.382 0.646 3.182 1.00 89.06 1013 ASP A N 1
ATOM 7941 C CA . ASP A 1 1013 ? 18.819 0.339 3.196 1.00 89.06 1013 ASP A CA 1
ATOM 7942 C C . ASP A 1 1013 ? 19.561 0.877 1.954 1.00 89.06 1013 ASP A C 1
ATOM 7944 O O . ASP A 1 1013 ? 20.586 1.556 2.069 1.00 89.06 1013 ASP A O 1
ATOM 7948 N N . LEU A 1 1014 ? 18.989 0.697 0.757 1.00 90.38 1014 LEU A N 1
ATOM 7949 C CA . LEU A 1 1014 ? 19.530 1.288 -0.473 1.00 90.38 1014 LEU A CA 1
ATOM 7950 C C . LEU A 1 1014 ? 19.435 2.821 -0.450 1.00 90.38 1014 LEU A C 1
ATOM 7952 O O . LEU A 1 1014 ? 20.346 3.498 -0.932 1.00 90.38 1014 LEU A O 1
ATOM 7956 N N . HIS A 1 1015 ? 18.377 3.381 0.144 1.00 91.44 1015 HIS A N 1
ATOM 7957 C CA . HIS A 1 1015 ? 18.252 4.819 0.368 1.00 91.44 1015 HIS A CA 1
ATOM 7958 C C . HIS A 1 1015 ? 19.366 5.331 1.295 1.00 91.44 1015 HIS A C 1
ATOM 7960 O O . HIS A 1 1015 ? 20.062 6.276 0.924 1.00 91.44 1015 HIS A O 1
ATOM 7966 N N . PHE A 1 1016 ? 19.607 4.681 2.437 1.00 94.00 1016 PHE A N 1
ATOM 7967 C CA . PHE A 1 1016 ? 20.713 4.993 3.350 1.00 94.00 1016 PHE A CA 1
ATOM 7968 C C . PHE A 1 1016 ? 22.076 4.985 2.633 1.00 94.00 1016 PHE A C 1
ATOM 7970 O O . PHE A 1 1016 ? 22.805 5.982 2.681 1.00 94.00 1016 PHE A O 1
ATOM 7977 N N . LEU A 1 1017 ? 22.402 3.913 1.898 1.00 90.88 1017 LEU A N 1
ATOM 7978 C CA . LEU A 1 1017 ? 23.662 3.821 1.152 1.00 90.88 1017 LEU A CA 1
ATOM 7979 C C . LEU A 1 1017 ? 23.772 4.914 0.078 1.00 90.88 1017 LEU A C 1
ATOM 7981 O O . LEU A 1 1017 ? 24.844 5.492 -0.114 1.00 90.88 1017 LEU A O 1
ATOM 7985 N N . TRP A 1 1018 ? 22.668 5.268 -0.582 1.00 88.88 1018 TRP A N 1
ATOM 7986 C CA . TRP A 1 1018 ? 22.626 6.348 -1.569 1.00 88.88 1018 TRP A CA 1
ATOM 7987 C C . TRP A 1 1018 ? 22.833 7.737 -0.944 1.00 88.88 1018 TRP A C 1
ATOM 7989 O O . TRP A 1 1018 ? 23.539 8.571 -1.518 1.00 88.88 1018 TRP A O 1
ATOM 7999 N N . GLN A 1 1019 ? 22.301 7.993 0.257 1.00 92.12 1019 GLN A N 1
ATOM 8000 C CA . GLN A 1 1019 ? 22.591 9.221 1.008 1.00 92.12 1019 GLN A CA 1
ATOM 8001 C C . GLN A 1 1019 ? 24.049 9.254 1.494 1.00 92.12 1019 GLN A C 1
ATOM 8003 O O . GLN A 1 1019 ? 24.701 10.298 1.411 1.00 92.12 1019 GLN A O 1
ATOM 8008 N N . MET A 1 1020 ? 24.604 8.117 1.923 1.00 89.62 1020 MET A N 1
ATOM 8009 C CA . MET A 1 1020 ? 26.015 8.003 2.307 1.00 89.62 1020 MET A CA 1
ATOM 8010 C C . MET A 1 1020 ? 26.959 8.213 1.109 1.00 89.62 1020 MET A C 1
ATOM 8012 O O . MET A 1 1020 ? 27.981 8.891 1.242 1.00 89.62 1020 MET A O 1
ATOM 8016 N N . TYR A 1 1021 ? 26.595 7.717 -0.080 1.00 88.06 1021 TYR A N 1
ATOM 8017 C CA . TYR A 1 1021 ? 27.301 7.971 -1.341 1.00 88.06 1021 TYR A CA 1
ATOM 8018 C C . TYR A 1 1021 ? 27.289 9.463 -1.706 1.00 88.06 1021 TYR A C 1
ATOM 8020 O O . TYR A 1 1021 ? 28.344 10.025 -2.009 1.00 88.06 1021 TYR A O 1
ATOM 8028 N N . LYS A 1 1022 ? 26.124 10.125 -1.616 1.00 87.31 1022 LYS A N 1
ATOM 8029 C CA . LYS A 1 1022 ? 25.974 11.573 -1.853 1.00 87.31 1022 LYS A CA 1
ATOM 8030 C C . LYS A 1 1022 ? 26.811 12.414 -0.887 1.00 87.31 1022 LYS A C 1
ATOM 8032 O O . LYS A 1 1022 ? 27.565 13.269 -1.339 1.00 87.31 1022 LYS A O 1
ATOM 8037 N N . LYS A 1 1023 ? 26.735 12.157 0.428 1.00 85.38 1023 LYS A N 1
ATOM 8038 C CA . LYS A 1 1023 ? 27.528 12.897 1.433 1.00 85.38 1023 LYS A CA 1
ATOM 8039 C C . LYS A 1 1023 ? 29.038 12.624 1.352 1.00 85.38 1023 LYS A C 1
ATOM 8041 O O . LYS A 1 1023 ? 29.809 13.377 1.934 1.00 85.38 1023 LYS A O 1
ATOM 8046 N N . SER A 1 1024 ? 29.476 11.597 0.620 1.00 83.94 1024 SER A N 1
ATOM 8047 C CA . SER A 1 1024 ? 30.899 11.283 0.403 1.00 83.94 1024 SER A CA 1
ATOM 8048 C C . SER A 1 1024 ? 31.519 12.038 -0.790 1.00 83.94 1024 SER A C 1
ATOM 8050 O O . SER A 1 1024 ? 32.501 11.585 -1.380 1.00 83.94 1024 SER A O 1
ATOM 8052 N N . GLU A 1 1025 ? 30.954 13.178 -1.199 1.00 73.06 1025 GLU A N 1
ATOM 8053 C CA . GLU A 1 1025 ? 31.522 14.020 -2.256 1.00 73.06 1025 GLU A CA 1
ATOM 8054 C C . GLU A 1 1025 ? 32.958 14.479 -1.926 1.00 73.06 1025 GLU A C 1
ATOM 8056 O O . GLU A 1 1025 ? 33.311 14.719 -0.775 1.00 73.06 1025 GLU A O 1
ATOM 8061 N N . GLY A 1 1026 ? 33.834 14.501 -2.937 1.00 67.50 1026 GLY A N 1
ATOM 8062 C CA . GLY A 1 1026 ? 35.287 14.665 -2.772 1.00 67.50 1026 GLY A CA 1
ATOM 8063 C C . GLY A 1 1026 ? 36.048 13.382 -2.387 1.00 67.50 1026 GLY A C 1
ATOM 8064 O O . GLY A 1 1026 ? 37.173 13.187 -2.842 1.00 67.50 1026 GLY A O 1
ATOM 8065 N N . ALA A 1 1027 ? 35.442 12.454 -1.639 1.00 81.94 1027 ALA A N 1
ATOM 8066 C CA . ALA A 1 1027 ? 36.088 11.215 -1.190 1.00 81.94 1027 ALA A CA 1
ATOM 8067 C C . ALA A 1 1027 ? 35.941 10.068 -2.215 1.00 81.94 1027 ALA A C 1
ATOM 8069 O O . ALA A 1 1027 ? 35.118 9.164 -2.054 1.00 81.94 1027 ALA A O 1
ATOM 8070 N N . MET A 1 1028 ? 36.743 10.094 -3.290 1.00 80.38 1028 MET A N 1
ATOM 8071 C CA . MET A 1 1028 ? 36.616 9.146 -4.416 1.00 80.38 1028 MET A CA 1
ATOM 8072 C C . MET A 1 1028 ? 36.711 7.661 -4.030 1.00 80.38 1028 MET A C 1
ATOM 8074 O O . MET A 1 1028 ? 35.982 6.849 -4.598 1.00 80.38 1028 MET A O 1
ATOM 8078 N N . GLU A 1 1029 ? 37.582 7.292 -3.089 1.00 84.00 1029 GLU A N 1
ATOM 8079 C CA . GLU A 1 1029 ? 37.738 5.893 -2.661 1.00 84.00 1029 GLU A CA 1
ATOM 8080 C C . GLU A 1 1029 ? 36.506 5.415 -1.888 1.00 84.00 1029 GLU A C 1
ATOM 8082 O O . GLU A 1 1029 ? 35.901 4.416 -2.270 1.00 84.00 1029 GLU A O 1
ATOM 8087 N N . LYS A 1 1030 ? 36.038 6.201 -0.910 1.00 81.12 1030 LYS A N 1
ATOM 8088 C CA . LYS A 1 1030 ? 34.808 5.912 -0.161 1.00 81.12 1030 LYS A CA 1
ATOM 8089 C C . LYS A 1 1030 ? 33.570 5.870 -1.068 1.00 81.12 1030 LYS A C 1
ATOM 8091 O O . LYS A 1 1030 ? 32.741 4.977 -0.933 1.00 81.12 1030 LYS A O 1
ATOM 8096 N N . ARG A 1 1031 ? 33.451 6.766 -2.061 1.00 83.69 1031 ARG A N 1
ATOM 8097 C CA . ARG A 1 1031 ? 32.374 6.683 -3.075 1.00 83.69 1031 ARG A CA 1
ATOM 8098 C C . ARG A 1 1031 ? 32.455 5.412 -3.922 1.00 83.69 1031 ARG A C 1
ATOM 8100 O O . ARG A 1 1031 ? 31.409 4.881 -4.282 1.00 83.69 1031 ARG A O 1
ATOM 8107 N N . ARG A 1 1032 ? 33.657 4.918 -4.240 1.00 78.75 1032 ARG A N 1
ATOM 8108 C CA . ARG A 1 1032 ? 33.847 3.652 -4.970 1.00 78.75 1032 ARG A CA 1
ATOM 8109 C C . ARG A 1 1032 ? 33.460 2.447 -4.112 1.00 78.75 1032 ARG A C 1
ATOM 8111 O O . ARG A 1 1032 ? 32.797 1.551 -4.617 1.00 78.75 1032 ARG A O 1
ATOM 8118 N N . GLU A 1 1033 ? 33.830 2.455 -2.835 1.00 85.50 1033 GLU A N 1
ATOM 8119 C CA . GLU A 1 1033 ? 33.466 1.423 -1.860 1.00 85.50 1033 GLU A CA 1
ATOM 8120 C C . GLU A 1 1033 ? 31.943 1.325 -1.685 1.00 85.50 1033 GLU A C 1
ATOM 8122 O O . GLU A 1 1033 ? 31.371 0.261 -1.909 1.00 85.50 1033 GLU A O 1
ATOM 8127 N N . ILE A 1 1034 ? 31.270 2.445 -1.390 1.00 84.38 1034 ILE A N 1
ATOM 8128 C CA . ILE A 1 1034 ? 29.808 2.487 -1.207 1.00 84.38 1034 ILE A CA 1
ATOM 8129 C C . ILE A 1 1034 ? 29.082 2.068 -2.493 1.00 84.38 1034 ILE A C 1
ATOM 8131 O O . ILE A 1 1034 ? 28.108 1.323 -2.439 1.00 84.38 1034 ILE A O 1
ATOM 8135 N N . LEU A 1 1035 ? 29.563 2.497 -3.667 1.00 80.19 1035 LEU A N 1
ATOM 8136 C CA . LEU A 1 1035 ? 28.994 2.049 -4.940 1.00 80.19 1035 LEU A CA 1
ATOM 8137 C C . LEU A 1 1035 ? 29.191 0.538 -5.152 1.00 80.19 1035 LEU A C 1
ATOM 8139 O O . LEU A 1 1035 ? 28.285 -0.121 -5.651 1.00 80.19 1035 LEU A O 1
ATOM 8143 N N . GLY A 1 1036 ? 30.326 -0.019 -4.722 1.00 80.00 1036 GLY A N 1
ATOM 8144 C CA . GLY A 1 1036 ? 30.568 -1.463 -4.697 1.00 80.00 1036 GLY A CA 1
ATOM 8145 C C . GLY A 1 1036 ? 29.605 -2.214 -3.773 1.00 80.00 1036 GLY A C 1
ATOM 8146 O O . GLY A 1 1036 ? 29.069 -3.243 -4.177 1.00 80.00 1036 GLY A O 1
ATOM 8147 N N . GLN A 1 1037 ? 29.318 -1.675 -2.582 1.00 86.00 1037 GLN A N 1
ATOM 8148 C CA . GLN A 1 1037 ? 28.316 -2.222 -1.655 1.00 86.00 1037 GLN A CA 1
ATOM 8149 C C . GLN A 1 1037 ? 26.910 -2.202 -2.282 1.00 86.00 1037 GLN A C 1
ATOM 8151 O O . GLN A 1 1037 ? 26.255 -3.241 -2.339 1.00 86.00 1037 GLN A O 1
ATOM 8156 N N . ILE A 1 1038 ? 26.484 -1.065 -2.850 1.00 82.81 1038 ILE A N 1
ATOM 8157 C CA . ILE A 1 1038 ? 25.199 -0.932 -3.564 1.00 82.81 1038 ILE A CA 1
ATOM 8158 C C . ILE A 1 1038 ? 25.109 -1.941 -4.720 1.00 82.81 1038 ILE A C 1
ATOM 8160 O O . ILE A 1 1038 ? 24.116 -2.656 -4.833 1.00 82.81 1038 ILE A O 1
ATOM 8164 N N . MET A 1 1039 ? 26.146 -2.048 -5.558 1.00 78.88 1039 MET A N 1
ATOM 8165 C CA . MET A 1 1039 ? 26.179 -3.007 -6.669 1.00 78.88 1039 MET A CA 1
ATOM 8166 C C . MET A 1 1039 ? 26.164 -4.465 -6.190 1.00 78.88 1039 MET A C 1
ATOM 8168 O O . MET A 1 1039 ? 25.529 -5.301 -6.830 1.00 78.88 1039 MET A O 1
ATOM 8172 N N . GLY A 1 1040 ? 26.819 -4.775 -5.067 1.00 83.94 1040 GLY A N 1
ATOM 8173 C CA . GLY A 1 1040 ? 26.787 -6.096 -4.437 1.00 83.94 1040 GLY A CA 1
ATOM 8174 C C . GLY A 1 1040 ? 25.388 -6.472 -3.950 1.00 83.94 1040 GLY A C 1
ATOM 8175 O O . GLY A 1 1040 ? 24.882 -7.533 -4.310 1.00 83.94 1040 GLY A O 1
ATOM 8176 N N . ILE A 1 1041 ? 24.729 -5.572 -3.213 1.00 85.94 1041 ILE A N 1
ATOM 8177 C CA . ILE A 1 1041 ? 23.355 -5.767 -2.730 1.00 85.94 1041 ILE A CA 1
ATOM 8178 C C . ILE A 1 1041 ? 22.385 -5.880 -3.908 1.00 85.94 1041 ILE A C 1
ATOM 8180 O O . ILE A 1 1041 ? 21.582 -6.806 -3.941 1.00 85.94 1041 ILE A O 1
ATOM 8184 N N . MET A 1 1042 ? 22.476 -5.007 -4.917 1.00 84.69 1042 MET A N 1
ATOM 8185 C CA . MET A 1 1042 ? 21.629 -5.104 -6.112 1.00 84.69 1042 MET A CA 1
ATOM 8186 C C . MET A 1 1042 ? 21.850 -6.417 -6.876 1.00 84.69 1042 MET A C 1
ATOM 8188 O O . MET A 1 1042 ? 20.873 -7.030 -7.297 1.00 84.69 1042 MET A O 1
ATOM 8192 N N . LYS A 1 1043 ? 23.096 -6.897 -7.006 1.00 83.44 1043 LYS A N 1
ATOM 8193 C CA . LYS A 1 1043 ? 23.389 -8.210 -7.608 1.00 83.44 1043 LYS A CA 1
ATOM 8194 C C . LYS A 1 1043 ? 22.769 -9.359 -6.799 1.00 83.44 1043 LYS A C 1
ATOM 8196 O O . LYS A 1 1043 ? 22.296 -10.315 -7.407 1.00 83.44 1043 LYS A O 1
ATOM 8201 N N . HIS A 1 1044 ? 22.741 -9.268 -5.466 1.00 87.94 1044 HIS A N 1
ATOM 8202 C CA . HIS A 1 1044 ? 22.090 -10.276 -4.617 1.00 87.94 1044 HIS A CA 1
ATOM 8203 C C . HIS A 1 1044 ? 20.560 -10.217 -4.706 1.00 87.94 1044 HIS A C 1
ATOM 8205 O O . HIS A 1 1044 ? 19.919 -11.246 -4.869 1.00 87.94 1044 HIS A O 1
ATOM 8211 N N . ARG A 1 1045 ? 19.961 -9.019 -4.721 1.00 91.81 1045 ARG A N 1
ATOM 8212 C CA . ARG A 1 1045 ? 18.510 -8.838 -4.925 1.00 91.81 1045 ARG A CA 1
ATOM 8213 C C . ARG A 1 1045 ? 18.045 -9.398 -6.277 1.00 91.81 1045 ARG A C 1
ATOM 8215 O O . ARG A 1 1045 ? 17.099 -10.170 -6.318 1.00 91.81 1045 ARG A O 1
ATOM 8222 N N . ILE A 1 1046 ? 18.751 -9.066 -7.364 1.00 84.44 1046 ILE A N 1
ATOM 8223 C CA . ILE A 1 1046 ? 18.471 -9.578 -8.722 1.00 84.44 1046 ILE A CA 1
ATOM 8224 C C . ILE A 1 1046 ? 18.631 -11.103 -8.794 1.00 84.44 1046 ILE A C 1
ATOM 8226 O O . ILE A 1 1046 ? 17.903 -11.765 -9.529 1.00 84.44 1046 ILE A O 1
ATOM 8230 N N . HIS A 1 1047 ? 19.580 -11.660 -8.039 1.00 89.69 1047 HIS A N 1
ATOM 8231 C CA . HIS A 1 1047 ? 19.771 -13.103 -7.927 1.00 89.69 1047 HIS A CA 1
ATOM 8232 C C . HIS A 1 1047 ? 18.590 -13.789 -7.248 1.00 89.69 1047 HIS A C 1
ATOM 8234 O O . HIS A 1 1047 ? 17.995 -14.667 -7.855 1.00 89.69 1047 HIS A O 1
ATOM 8240 N N . LEU A 1 1048 ? 18.220 -13.361 -6.038 1.00 93.19 1048 LEU A N 1
ATOM 8241 C CA . LEU A 1 1048 ? 17.103 -13.959 -5.303 1.00 93.19 1048 LEU A CA 1
ATOM 8242 C C . LEU A 1 1048 ? 15.801 -13.884 -6.118 1.00 93.19 1048 LEU A C 1
ATOM 8244 O O . LEU A 1 1048 ? 15.123 -14.897 -6.273 1.00 93.19 1048 LEU A O 1
ATOM 8248 N N . ASP A 1 1049 ? 15.518 -12.730 -6.732 1.00 91.56 1049 ASP A N 1
ATOM 8249 C CA . ASP A 1 1049 ? 14.359 -12.546 -7.612 1.00 91.56 1049 ASP A CA 1
ATOM 8250 C C . ASP A 1 1049 ? 14.369 -13.528 -8.798 1.00 91.56 1049 ASP A C 1
ATOM 8252 O O . ASP A 1 1049 ? 13.392 -14.248 -9.014 1.00 91.56 1049 ASP A O 1
ATOM 8256 N N . GLY A 1 1050 ? 15.479 -13.591 -9.543 1.00 91.19 1050 GLY A N 1
ATOM 8257 C CA . GLY A 1 1050 ? 15.602 -14.432 -10.737 1.00 91.19 1050 GLY A CA 1
ATOM 8258 C C . GLY A 1 1050 ? 15.686 -15.934 -10.446 1.00 91.19 1050 GLY A C 1
ATOM 8259 O O . GLY A 1 1050 ? 15.181 -16.735 -11.231 1.00 91.19 1050 GLY A O 1
ATOM 8260 N N . SER A 1 1051 ? 16.277 -16.335 -9.318 1.00 94.75 1051 SER A N 1
ATOM 8261 C CA . SER A 1 1051 ? 16.323 -17.737 -8.893 1.00 94.75 1051 SER A CA 1
ATOM 8262 C C . SER A 1 1051 ? 14.943 -18.245 -8.492 1.00 94.75 1051 SER A C 1
ATOM 8264 O O . SER A 1 1051 ? 14.568 -19.344 -8.888 1.00 94.75 1051 SER A O 1
ATOM 8266 N N . ILE A 1 1052 ? 14.154 -17.445 -7.767 1.00 96.62 1052 ILE A N 1
ATOM 8267 C CA . ILE A 1 1052 ? 12.777 -17.811 -7.411 1.00 96.62 1052 ILE A CA 1
ATOM 8268 C C . ILE A 1 1052 ? 11.900 -17.912 -8.668 1.00 96.62 1052 ILE A C 1
ATOM 8270 O O . ILE A 1 1052 ? 11.150 -18.877 -8.808 1.00 96.62 1052 ILE A O 1
ATOM 8274 N N . GLU A 1 1053 ? 12.036 -16.984 -9.621 1.00 91.44 1053 GLU A N 1
ATOM 8275 C CA . GLU A 1 1053 ? 11.334 -17.066 -10.909 1.00 91.44 1053 GLU A CA 1
ATOM 8276 C C . GLU A 1 1053 ? 11.724 -18.328 -11.703 1.00 91.44 1053 GLU A C 1
ATOM 8278 O O . GLU A 1 1053 ? 10.845 -19.049 -12.180 1.00 91.44 1053 GLU A O 1
ATOM 8283 N N . MET A 1 1054 ? 13.021 -18.654 -11.788 1.00 92.69 1054 MET A N 1
ATOM 8284 C CA . MET A 1 1054 ? 13.509 -19.863 -12.465 1.00 92.69 1054 MET A CA 1
ATOM 8285 C C . MET A 1 1054 ? 13.006 -21.152 -11.804 1.00 92.69 1054 MET A C 1
ATOM 8287 O O . MET A 1 1054 ? 12.508 -22.031 -12.504 1.00 92.69 1054 MET A O 1
ATOM 8291 N N . ILE A 1 1055 ? 13.054 -21.254 -10.473 1.00 95.81 1055 ILE A N 1
ATOM 8292 C CA . ILE A 1 1055 ? 12.525 -22.408 -9.729 1.00 95.81 1055 ILE A CA 1
ATOM 8293 C C . ILE A 1 1055 ? 11.027 -22.586 -10.015 1.00 95.81 1055 ILE A C 1
ATOM 8295 O O . ILE A 1 1055 ? 10.585 -23.697 -10.304 1.00 95.81 1055 ILE A O 1
ATOM 8299 N N . GLY A 1 1056 ? 10.250 -21.498 -10.050 1.00 93.44 1056 GLY A N 1
ATOM 8300 C CA . GLY A 1 1056 ? 8.842 -21.542 -10.458 1.00 93.44 1056 GLY A CA 1
ATOM 8301 C C . GLY A 1 1056 ? 8.634 -22.047 -11.889 1.00 93.44 1056 GLY A C 1
ATOM 8302 O O . GLY A 1 1056 ? 7.711 -22.825 -12.138 1.00 93.44 1056 GLY A O 1
ATOM 8303 N N . MET A 1 1057 ? 9.491 -21.640 -12.831 1.00 94.12 1057 MET A N 1
ATOM 8304 C CA . MET A 1 1057 ? 9.452 -22.130 -14.215 1.00 94.12 1057 MET A CA 1
ATOM 8305 C C . MET A 1 1057 ? 9.851 -23.607 -14.343 1.00 94.12 1057 MET A C 1
ATOM 8307 O O . MET A 1 1057 ? 9.289 -24.294 -15.194 1.00 94.12 1057 MET A O 1
ATOM 8311 N N . LEU A 1 1058 ? 10.773 -24.105 -13.513 1.00 92.69 1058 LEU A N 1
ATOM 8312 C CA . LEU A 1 1058 ? 11.174 -25.517 -13.492 1.00 92.69 1058 LEU A CA 1
ATOM 8313 C C . LEU A 1 1058 ? 10.092 -26.411 -12.865 1.00 92.69 1058 LEU A C 1
ATOM 8315 O O . LEU A 1 1058 ? 9.750 -27.439 -13.443 1.00 92.69 1058 LEU A O 1
ATOM 8319 N N . LEU A 1 1059 ? 9.514 -26.000 -11.731 1.00 95.62 1059 LEU A N 1
ATOM 8320 C CA . LEU A 1 1059 ? 8.500 -26.777 -11.005 1.00 95.62 1059 LEU A CA 1
ATOM 8321 C C . LEU A 1 1059 ? 7.134 -26.808 -11.709 1.00 95.62 1059 LEU A C 1
ATOM 8323 O O . LEU A 1 1059 ? 6.458 -27.836 -11.697 1.00 95.62 1059 LEU A O 1
ATOM 8327 N N . PHE A 1 1060 ? 6.706 -25.694 -12.316 1.00 95.19 1060 PHE A N 1
ATOM 8328 C CA . PHE A 1 1060 ? 5.337 -25.542 -12.836 1.00 95.19 1060 PHE A CA 1
ATOM 8329 C C . PHE A 1 1060 ? 5.254 -25.215 -14.337 1.00 95.19 1060 PHE A C 1
ATOM 8331 O O . PHE A 1 1060 ? 4.154 -25.147 -14.889 1.00 95.19 1060 PHE A O 1
ATOM 8338 N N . GLY A 1 1061 ? 6.388 -25.022 -15.015 1.00 90.06 1061 GLY A N 1
ATOM 8339 C CA . GLY A 1 1061 ? 6.450 -24.586 -16.411 1.00 90.06 1061 GLY A CA 1
ATOM 8340 C C . GLY A 1 1061 ? 6.315 -23.062 -16.587 1.00 90.06 1061 GLY A C 1
ATOM 8341 O O . GLY A 1 1061 ? 5.816 -22.366 -15.698 1.00 90.06 1061 GLY A O 1
ATOM 8342 N N . PRO A 1 1062 ? 6.722 -22.512 -17.747 1.00 82.25 1062 PRO A N 1
ATOM 8343 C CA . PRO A 1 1062 ? 6.855 -21.065 -17.951 1.00 82.25 1062 PRO A CA 1
ATOM 8344 C C . PRO A 1 1062 ? 5.530 -20.290 -17.878 1.00 82.25 1062 PRO A C 1
ATOM 8346 O O . PRO A 1 1062 ? 5.522 -19.139 -17.457 1.00 82.25 1062 PRO A O 1
ATOM 8349 N N . GLU A 1 1063 ? 4.404 -20.908 -18.245 1.00 82.94 1063 GLU A N 1
ATOM 8350 C CA . GLU A 1 1063 ? 3.085 -20.255 -18.212 1.00 82.94 1063 GLU A CA 1
ATOM 8351 C C . GLU A 1 1063 ? 2.473 -20.206 -16.804 1.00 82.94 1063 GLU A C 1
ATOM 8353 O O . GLU A 1 1063 ? 1.723 -19.283 -16.486 1.00 82.94 1063 GLU A O 1
ATOM 8358 N N . ARG A 1 1064 ? 2.778 -21.192 -15.946 1.00 86.00 1064 ARG A N 1
ATOM 8359 C CA . ARG A 1 1064 ? 2.172 -21.318 -14.609 1.00 86.00 1064 ARG A CA 1
ATOM 8360 C C . ARG A 1 1064 ? 3.096 -20.902 -13.471 1.00 86.00 1064 ARG A C 1
ATOM 8362 O O . ARG A 1 1064 ? 2.573 -20.486 -12.446 1.00 86.00 1064 ARG A O 1
ATOM 8369 N N . GLY A 1 1065 ? 4.419 -20.962 -13.634 1.00 85.06 1065 GLY A N 1
ATOM 8370 C CA . GLY A 1 1065 ? 5.394 -20.669 -12.576 1.00 85.06 1065 GLY A CA 1
ATOM 8371 C C . GLY A 1 1065 ? 5.156 -19.329 -11.888 1.00 85.06 1065 GLY A C 1
ATOM 8372 O O . GLY A 1 1065 ? 4.888 -19.288 -10.690 1.00 85.06 1065 GLY A O 1
ATOM 8373 N N . SER A 1 1066 ? 5.148 -18.237 -12.657 1.00 85.62 1066 SER A N 1
ATOM 8374 C CA . SER A 1 1066 ? 4.881 -16.895 -12.121 1.00 85.62 1066 SER A CA 1
ATOM 8375 C C . SER A 1 1066 ? 3.497 -16.794 -11.456 1.00 85.62 1066 SER A C 1
ATOM 8377 O O . SER A 1 1066 ? 3.373 -16.230 -10.369 1.00 85.62 1066 SER A O 1
ATOM 8379 N N . VAL A 1 1067 ? 2.464 -17.408 -12.048 1.00 90.56 1067 VAL A N 1
ATOM 8380 C CA . VAL A 1 1067 ? 1.084 -17.390 -11.523 1.00 90.56 1067 VAL A CA 1
ATOM 8381 C C . VAL A 1 1067 ? 0.969 -18.141 -10.194 1.00 90.56 1067 VAL A C 1
ATOM 8383 O O . VAL A 1 1067 ? 0.345 -17.632 -9.270 1.00 90.56 1067 VAL A O 1
ATOM 8386 N N . VAL A 1 1068 ? 1.588 -19.319 -10.067 1.00 92.69 1068 VAL A N 1
ATOM 8387 C CA . VAL A 1 1068 ? 1.579 -20.121 -8.832 1.00 92.69 1068 VAL A CA 1
ATOM 8388 C C . VAL A 1 1068 ? 2.397 -19.435 -7.740 1.00 92.69 1068 VAL A C 1
ATOM 8390 O O . VAL A 1 1068 ? 1.894 -19.247 -6.637 1.00 92.69 1068 VAL A O 1
ATOM 8393 N N . LEU A 1 1069 ? 3.623 -18.987 -8.029 1.00 93.12 1069 LEU A N 1
ATOM 8394 C CA . LEU A 1 1069 ? 4.468 -18.353 -7.010 1.00 93.12 1069 LEU A CA 1
ATOM 8395 C C . LEU A 1 1069 ? 3.905 -17.014 -6.510 1.00 93.12 1069 LEU A C 1
ATOM 8397 O O . LEU A 1 1069 ? 4.041 -16.706 -5.326 1.00 93.12 1069 LEU A O 1
ATOM 8401 N N . SER A 1 1070 ? 3.252 -16.230 -7.376 1.00 92.50 1070 SER A N 1
ATOM 8402 C CA . SER A 1 1070 ? 2.657 -14.937 -6.999 1.00 92.50 1070 SER A CA 1
ATOM 8403 C C . SER A 1 1070 ? 1.221 -15.019 -6.466 1.00 92.50 1070 SER A C 1
ATOM 8405 O O . SER A 1 1070 ? 0.736 -14.021 -5.929 1.00 92.50 1070 SER A O 1
ATOM 8407 N N . ALA A 1 1071 ? 0.551 -16.176 -6.570 1.00 93.69 1071 ALA A N 1
ATOM 8408 C CA . ALA A 1 1071 ? -0.821 -16.373 -6.101 1.00 93.69 1071 ALA A CA 1
ATOM 8409 C C . ALA A 1 1071 ? -0.993 -15.942 -4.637 1.00 93.69 1071 ALA A C 1
ATOM 8411 O O . ALA A 1 1071 ? -0.152 -16.228 -3.786 1.00 93.69 1071 ALA A O 1
ATOM 8412 N N . VAL A 1 1072 ? -2.103 -15.274 -4.320 1.00 94.62 1072 VAL A N 1
ATOM 8413 C CA . VAL A 1 1072 ? -2.404 -14.847 -2.949 1.00 94.62 1072 VAL A CA 1
ATOM 8414 C C . VAL A 1 1072 ? -3.745 -15.420 -2.519 1.00 94.62 1072 VAL A C 1
ATOM 8416 O O . VAL A 1 1072 ? -4.723 -15.343 -3.261 1.00 94.62 1072 VAL A O 1
ATOM 8419 N N . ARG A 1 1073 ? -3.776 -16.010 -1.321 1.00 91.88 1073 ARG A N 1
ATOM 8420 C CA . ARG A 1 1073 ? -4.989 -16.565 -0.713 1.00 91.88 1073 ARG A CA 1
ATOM 8421 C C . ARG A 1 1073 ? -5.956 -15.452 -0.290 1.00 91.88 1073 ARG A C 1
ATOM 8423 O O . ARG A 1 1073 ? -5.553 -14.311 -0.053 1.00 91.88 1073 ARG A O 1
ATOM 8430 N N . GLU A 1 1074 ? -7.239 -15.797 -0.203 1.00 88.81 1074 GLU A N 1
ATOM 8431 C CA . GLU A 1 1074 ? -8.306 -14.882 0.220 1.00 88.81 1074 GLU A CA 1
ATOM 8432 C C . GLU A 1 1074 ? -8.091 -14.383 1.664 1.00 88.81 1074 GLU A C 1
ATOM 8434 O O . GLU A 1 1074 ? -7.729 -15.192 2.523 1.00 88.81 1074 GLU A O 1
ATOM 8439 N N . PRO A 1 1075 ? -8.361 -13.099 1.980 1.00 89.12 1075 PRO A N 1
ATOM 8440 C CA . PRO A 1 1075 ? -8.220 -12.577 3.339 1.00 89.12 1075 PRO A CA 1
ATOM 8441 C C . PRO A 1 1075 ? -9.062 -13.360 4.353 1.00 89.12 1075 PRO A C 1
ATOM 8443 O O . PRO A 1 1075 ? -10.266 -13.562 4.143 1.00 89.12 1075 PRO A O 1
ATOM 8446 N N . GLY A 1 1076 ? -8.419 -13.762 5.448 1.00 89.44 1076 GLY A N 1
ATOM 8447 C CA . GLY A 1 1076 ? -8.922 -14.718 6.436 1.00 89.44 1076 GLY A CA 1
ATOM 8448 C C . GLY A 1 1076 ? -8.406 -16.155 6.267 1.00 89.44 1076 GLY A C 1
ATOM 8449 O O . GLY A 1 1076 ? -8.830 -17.019 7.029 1.00 89.44 1076 GLY A O 1
ATOM 8450 N N . SER A 1 1077 ? -7.514 -16.424 5.306 1.00 93.56 1077 SER A N 1
ATOM 8451 C CA . SER A 1 1077 ? -6.906 -17.749 5.079 1.00 93.56 1077 SER A CA 1
ATOM 8452 C C . SER A 1 1077 ? -5.456 -17.801 5.585 1.00 93.56 1077 SER A C 1
ATOM 8454 O O . SER A 1 1077 ? -4.742 -16.810 5.414 1.00 93.56 1077 SER A O 1
ATOM 8456 N N . PRO A 1 1078 ? -4.974 -18.939 6.126 1.00 96.56 1078 PRO A N 1
ATOM 8457 C CA . PRO A 1 1078 ? -3.562 -19.105 6.466 1.00 96.56 1078 PRO A CA 1
ATOM 8458 C C . PRO A 1 1078 ? -2.694 -19.008 5.205 1.00 96.56 1078 PRO A C 1
ATOM 8460 O O . PRO A 1 1078 ? -3.096 -19.468 4.134 1.00 96.56 1078 PRO A O 1
ATOM 8463 N N . LEU A 1 1079 ? -1.491 -18.437 5.317 1.00 97.50 1079 LEU A N 1
ATOM 8464 C CA . LEU A 1 1079 ? -0.556 -18.313 4.188 1.00 97.50 1079 LEU A CA 1
ATOM 8465 C C . LEU A 1 1079 ? -0.144 -19.677 3.610 1.00 97.50 1079 LEU A C 1
ATOM 8467 O O . LEU A 1 1079 ? -0.102 -19.854 2.392 1.00 97.50 1079 LEU A O 1
ATOM 8471 N N . VAL A 1 1080 ? 0.178 -20.612 4.499 1.00 98.19 1080 VAL A N 1
ATOM 8472 C CA . VAL A 1 1080 ? 0.592 -21.981 4.197 1.00 98.19 1080 VAL A CA 1
ATOM 8473 C C . VAL A 1 1080 ? -0.153 -22.923 5.133 1.00 98.19 1080 VAL A C 1
ATOM 8475 O O . VAL A 1 1080 ? -0.420 -22.555 6.281 1.00 98.19 1080 VAL A O 1
ATOM 8478 N N . ASP A 1 1081 ? -0.488 -24.115 4.651 1.00 96.50 1081 ASP A N 1
ATOM 8479 C CA . ASP A 1 1081 ? -1.139 -25.130 5.486 1.00 96.50 1081 ASP A CA 1
ATOM 8480 C C . ASP A 1 1081 ? -0.107 -25.919 6.315 1.00 96.50 1081 ASP A C 1
ATOM 8482 O O . ASP A 1 1081 ? -0.336 -26.186 7.494 1.00 96.50 1081 ASP A O 1
ATOM 8486 N N . ASP A 1 1082 ? 1.072 -26.198 5.743 1.00 97.75 1082 ASP A N 1
ATOM 8487 C CA . ASP A 1 1082 ? 2.219 -26.794 6.441 1.00 97.75 1082 ASP A CA 1
ATOM 8488 C C . ASP A 1 1082 ? 3.374 -25.787 6.633 1.00 97.75 1082 ASP A C 1
ATOM 8490 O O . ASP A 1 1082 ? 4.109 -25.425 5.708 1.00 97.75 1082 ASP A O 1
ATOM 8494 N N . TRP A 1 1083 ? 3.558 -25.362 7.884 1.00 97.81 1083 TRP A N 1
ATOM 8495 C CA . TRP A 1 1083 ? 4.625 -24.450 8.308 1.00 97.81 1083 TRP A CA 1
ATOM 8496 C C . TRP A 1 1083 ? 6.006 -25.114 8.423 1.00 97.81 1083 TRP A C 1
ATOM 8498 O O . TRP A 1 1083 ? 7.010 -24.402 8.410 1.00 97.81 1083 TRP A O 1
ATOM 8508 N N . GLN A 1 1084 ? 6.087 -26.445 8.522 1.00 97.81 1084 GLN A N 1
ATOM 8509 C CA . GLN A 1 1084 ? 7.358 -27.177 8.490 1.00 97.81 1084 GLN A CA 1
ATOM 8510 C C . GLN A 1 1084 ? 7.837 -27.355 7.048 1.00 97.81 1084 GLN A C 1
ATOM 8512 O O . GLN A 1 1084 ? 9.008 -27.099 6.773 1.00 97.81 1084 GLN A O 1
ATOM 8517 N N . CYS A 1 1085 ? 6.927 -27.658 6.113 1.00 98.19 1085 CYS A N 1
ATOM 8518 C CA . CYS A 1 1085 ? 7.231 -27.588 4.682 1.00 98.19 1085 CYS A CA 1
ATOM 8519 C C . CYS A 1 1085 ? 7.783 -26.204 4.304 1.00 98.19 1085 CYS A C 1
ATOM 8521 O O . CYS A 1 1085 ? 8.837 -26.123 3.677 1.00 98.19 1085 CYS A O 1
ATOM 8523 N N . LEU A 1 1086 ? 7.140 -25.109 4.742 1.00 98.44 1086 LEU A N 1
ATOM 8524 C CA . LEU A 1 1086 ? 7.613 -23.748 4.446 1.00 98.44 1086 LEU A CA 1
ATOM 8525 C C . LEU A 1 1086 ? 9.075 -23.534 4.870 1.00 98.44 1086 LEU A C 1
ATOM 8527 O O . LEU A 1 1086 ? 9.874 -23.010 4.093 1.00 98.44 1086 LEU A O 1
ATOM 8531 N N . LYS A 1 1087 ? 9.430 -23.976 6.082 1.00 98.38 1087 LYS A N 1
ATOM 8532 C CA . LYS A 1 1087 ? 10.799 -23.909 6.609 1.00 98.38 1087 LYS A CA 1
ATOM 8533 C C . LYS A 1 1087 ? 11.771 -24.775 5.805 1.00 98.38 1087 LYS A C 1
ATOM 8535 O O . LYS A 1 1087 ? 12.848 -24.298 5.455 1.00 98.38 1087 LYS A O 1
ATOM 8540 N N . SER A 1 1088 ? 11.378 -25.999 5.452 1.00 98.19 1088 SER A N 1
ATOM 8541 C CA . SER A 1 1088 ? 12.195 -26.906 4.635 1.00 98.19 1088 SER A CA 1
ATOM 8542 C C . SER A 1 1088 ? 12.478 -26.328 3.242 1.00 98.19 1088 SER A C 1
ATOM 8544 O O . SER A 1 1088 ? 13.633 -26.240 2.832 1.00 98.19 1088 SER A O 1
ATOM 8546 N N . MET A 1 1089 ? 11.462 -25.802 2.547 1.00 98.12 1089 MET A N 1
ATOM 8547 C CA . MET A 1 1089 ? 11.629 -25.183 1.222 1.00 98.12 1089 MET A CA 1
ATOM 8548 C C . MET A 1 1089 ? 12.554 -23.952 1.254 1.00 98.12 1089 MET A C 1
ATOM 8550 O O . MET A 1 1089 ? 13.296 -23.721 0.296 1.00 98.12 1089 MET A O 1
ATOM 8554 N N . VAL A 1 1090 ? 12.566 -23.192 2.358 1.00 98.25 1090 VAL A N 1
ATOM 8555 C CA . VAL A 1 1090 ? 13.545 -22.114 2.593 1.00 98.25 1090 VAL A CA 1
ATOM 8556 C C . VAL A 1 1090 ? 14.955 -22.668 2.807 1.00 98.25 1090 VAL A C 1
ATOM 8558 O O . VAL A 1 1090 ? 15.888 -22.192 2.161 1.00 98.25 1090 VAL A O 1
ATOM 8561 N N . GLN A 1 1091 ? 15.129 -23.680 3.662 1.00 97.25 1091 GLN A N 1
ATOM 8562 C CA . GLN A 1 1091 ? 16.440 -24.289 3.922 1.00 97.25 1091 GLN A CA 1
ATOM 8563 C C . GLN A 1 1091 ? 17.037 -24.929 2.657 1.00 97.25 1091 GLN A C 1
ATOM 8565 O O . GLN A 1 1091 ? 18.220 -24.728 2.376 1.00 97.25 1091 GLN A O 1
ATOM 8570 N N . LEU A 1 1092 ? 16.228 -25.630 1.855 1.00 96.38 1092 LEU A N 1
ATOM 8571 C CA . LEU A 1 1092 ? 16.620 -26.207 0.561 1.00 96.38 1092 LEU A CA 1
ATOM 8572 C C . LEU A 1 1092 ? 17.039 -25.125 -0.443 1.00 96.38 1092 LEU A C 1
ATOM 8574 O O . LEU A 1 1092 ? 18.088 -25.243 -1.077 1.00 96.38 1092 LEU A O 1
ATOM 8578 N N . PHE A 1 1093 ? 16.278 -24.029 -0.544 1.00 97.31 1093 PHE A N 1
ATOM 8579 C CA . PHE A 1 1093 ? 16.671 -22.890 -1.374 1.00 97.31 1093 PHE A CA 1
ATOM 8580 C C . PHE A 1 1093 ? 18.009 -22.297 -0.924 1.00 97.31 1093 PHE A C 1
ATOM 8582 O O . PHE A 1 1093 ? 18.930 -22.159 -1.730 1.00 97.31 1093 PHE A O 1
ATOM 8589 N N . GLU A 1 1094 ? 18.145 -21.964 0.361 1.00 96.25 1094 GLU A N 1
ATOM 8590 C CA . GLU A 1 1094 ? 19.350 -21.310 0.871 1.00 96.25 1094 GLU A CA 1
ATOM 8591 C C . GLU A 1 1094 ? 20.594 -22.217 0.778 1.00 96.25 1094 GLU A C 1
ATOM 8593 O O . GLU A 1 1094 ? 21.696 -21.710 0.552 1.00 96.25 1094 GLU A O 1
ATOM 8598 N N . SER A 1 1095 ? 20.422 -23.544 0.863 1.00 93.25 1095 SER A N 1
ATOM 8599 C CA . SER A 1 1095 ? 21.487 -24.557 0.710 1.00 93.25 1095 SER A CA 1
ATOM 8600 C C . SER A 1 1095 ? 22.150 -24.570 -0.672 1.00 93.25 1095 SER A C 1
ATOM 8602 O O . SER A 1 1095 ? 23.279 -25.043 -0.806 1.00 93.25 1095 SER A O 1
ATOM 8604 N N . HIS A 1 1096 ? 21.471 -24.061 -1.705 1.00 93.69 1096 HIS A N 1
ATOM 8605 C CA . HIS A 1 1096 ? 21.965 -24.074 -3.089 1.00 93.69 1096 HIS A CA 1
ATOM 8606 C C . HIS A 1 1096 ? 22.092 -22.679 -3.707 1.00 93.69 1096 HIS A C 1
ATOM 8608 O O . HIS A 1 1096 ? 22.969 -22.459 -4.537 1.00 93.69 1096 HIS A O 1
ATOM 8614 N N . CYS A 1 1097 ? 21.242 -21.737 -3.298 1.00 93.69 1097 CYS A N 1
ATOM 8615 C CA . CYS A 1 1097 ? 21.154 -20.384 -3.846 1.00 93.69 1097 CYS A CA 1
ATOM 8616 C C . CYS A 1 1097 ? 21.630 -19.294 -2.866 1.00 93.69 1097 CYS A C 1
ATOM 8618 O O . CYS A 1 1097 ? 21.590 -18.110 -3.199 1.00 93.69 1097 CYS A O 1
ATOM 8620 N N . GLY A 1 1098 ? 22.103 -19.660 -1.671 1.00 93.56 1098 GLY A N 1
ATOM 8621 C CA . GLY A 1 1098 ? 22.563 -18.705 -0.663 1.00 93.56 1098 GLY A CA 1
ATOM 8622 C C . GLY A 1 1098 ? 21.426 -18.022 0.097 1.00 93.56 1098 GLY A C 1
ATOM 8623 O O . GLY A 1 1098 ? 20.250 -18.159 -0.233 1.00 93.56 1098 GLY A O 1
ATOM 8624 N N . SER A 1 1099 ? 21.781 -17.285 1.151 1.00 94.81 1099 SER A N 1
ATOM 8625 C CA . SER A 1 1099 ? 20.793 -16.761 2.089 1.00 94.81 1099 SER A CA 1
ATOM 8626 C C . SER A 1 1099 ? 19.873 -15.701 1.481 1.00 94.81 1099 SER A C 1
ATOM 8628 O O . SER A 1 1099 ? 20.310 -14.783 0.778 1.00 94.81 1099 SER A O 1
ATOM 8630 N N . LEU A 1 1100 ? 18.593 -15.792 1.846 1.00 94.75 1100 LEU A N 1
ATOM 8631 C CA . LEU A 1 1100 ? 17.546 -14.826 1.530 1.00 94.75 1100 LEU A CA 1
ATOM 8632 C C . LEU A 1 1100 ? 17.863 -13.426 2.072 1.00 94.75 1100 LEU A C 1
ATOM 8634 O O . LEU A 1 1100 ? 17.523 -12.430 1.427 1.00 94.75 1100 LEU A O 1
ATOM 8638 N N . THR A 1 1101 ? 18.517 -13.323 3.236 1.00 91.81 1101 THR A N 1
ATOM 8639 C CA . THR A 1 1101 ? 18.624 -12.086 4.043 1.00 91.81 1101 THR A CA 1
ATOM 8640 C C . THR A 1 1101 ? 17.245 -11.489 4.403 1.00 91.81 1101 THR A C 1
ATOM 8642 O O . THR A 1 1101 ? 16.199 -12.016 4.021 1.00 91.81 1101 THR A O 1
ATOM 8645 N N . GLN A 1 1102 ? 17.204 -10.340 5.094 1.00 88.38 1102 GLN A N 1
ATOM 8646 C CA . GLN A 1 1102 ? 15.938 -9.624 5.338 1.00 88.38 1102 GLN A CA 1
ATOM 8647 C C . GLN A 1 1102 ? 15.207 -9.224 4.033 1.00 88.38 1102 GLN A C 1
ATOM 8649 O O . GLN A 1 1102 ? 13.982 -9.094 4.027 1.00 88.38 1102 GLN A O 1
ATOM 8654 N N . TYR A 1 1103 ? 15.917 -9.068 2.903 1.00 92.69 1103 TYR A N 1
ATOM 8655 C CA . TYR A 1 1103 ? 15.282 -8.761 1.614 1.00 92.69 1103 TYR A CA 1
ATOM 8656 C C . TYR A 1 1103 ? 14.437 -9.928 1.086 1.00 92.69 1103 TYR A C 1
ATOM 8658 O O . TYR A 1 1103 ? 13.278 -9.734 0.712 1.00 92.69 1103 TYR A O 1
ATOM 8666 N N . GLY A 1 1104 ? 15.010 -11.135 1.071 1.00 95.38 1104 GLY A N 1
ATOM 8667 C CA . GLY A 1 1104 ? 14.417 -12.326 0.468 1.00 95.38 1104 GLY A CA 1
ATOM 8668 C C . GLY A 1 1104 ? 13.173 -12.840 1.192 1.00 95.38 1104 GLY A C 1
ATOM 8669 O O . GLY A 1 1104 ? 12.417 -13.604 0.598 1.00 95.38 1104 GLY A O 1
ATOM 8670 N N . MET A 1 1105 ? 12.875 -12.342 2.400 1.00 96.88 1105 MET A N 1
ATOM 8671 C CA . MET A 1 1105 ? 11.591 -12.562 3.084 1.00 96.88 1105 MET A CA 1
ATOM 8672 C C . MET A 1 1105 ? 10.373 -12.210 2.204 1.00 96.88 1105 MET A C 1
ATOM 8674 O O . MET A 1 1105 ? 9.312 -12.807 2.367 1.00 96.88 1105 MET A O 1
ATOM 8678 N N . LYS A 1 1106 ? 10.521 -11.322 1.203 1.00 96.06 1106 LYS A N 1
ATOM 8679 C CA . LYS A 1 1106 ? 9.492 -11.060 0.171 1.00 96.06 1106 LYS A CA 1
ATOM 8680 C C . LYS A 1 1106 ? 9.007 -12.330 -0.554 1.00 96.06 1106 LYS A C 1
ATOM 8682 O O . LYS A 1 1106 ? 7.854 -12.392 -0.972 1.00 96.06 1106 LYS A O 1
ATOM 8687 N N . HIS A 1 1107 ? 9.870 -13.339 -0.704 1.00 98.19 1107 HIS A N 1
ATOM 8688 C CA . HIS A 1 1107 ? 9.587 -14.583 -1.425 1.00 98.19 1107 HIS A CA 1
ATOM 8689 C C . HIS A 1 1107 ? 8.943 -15.659 -0.548 1.00 98.19 1107 HIS A C 1
ATOM 8691 O O . HIS A 1 1107 ? 8.634 -16.734 -1.053 1.00 98.19 1107 HIS A O 1
ATOM 8697 N N . MET A 1 1108 ? 8.667 -15.389 0.731 1.00 98.44 1108 MET A N 1
ATOM 8698 C CA . MET A 1 1108 ? 8.076 -16.390 1.625 1.00 98.44 1108 MET A CA 1
ATOM 8699 C C . MET A 1 1108 ? 6.704 -16.898 1.134 1.00 98.44 1108 MET A C 1
ATOM 8701 O O . MET A 1 1108 ? 6.372 -18.066 1.311 1.00 98.44 1108 MET A O 1
ATOM 8705 N N . ARG A 1 1109 ? 5.953 -16.072 0.386 1.00 98.38 1109 ARG A N 1
ATOM 8706 C CA . ARG A 1 1109 ? 4.735 -16.505 -0.328 1.00 98.38 1109 ARG A CA 1
ATOM 8707 C C . ARG A 1 1109 ? 5.011 -17.487 -1.473 1.00 98.38 1109 ARG A C 1
ATOM 8709 O O . ARG A 1 1109 ? 4.204 -18.379 -1.691 1.00 98.38 1109 ARG A O 1
ATOM 8716 N N . ALA A 1 1110 ? 6.135 -17.357 -2.177 1.00 98.31 1110 ALA A N 1
ATOM 8717 C CA . ALA A 1 1110 ? 6.509 -18.284 -3.242 1.00 98.31 1110 ALA A CA 1
ATOM 8718 C C . ALA A 1 1110 ? 6.795 -19.681 -2.667 1.00 98.31 1110 ALA A C 1
ATOM 8720 O O . ALA A 1 1110 ? 6.238 -20.660 -3.155 1.00 98.31 1110 ALA A O 1
ATOM 8721 N N . PHE A 1 1111 ? 7.565 -19.766 -1.575 1.00 98.56 1111 PHE A N 1
ATOM 8722 C CA . PHE A 1 1111 ? 7.795 -21.025 -0.852 1.00 98.56 1111 PHE A CA 1
ATOM 8723 C C . PHE A 1 1111 ? 6.502 -21.599 -0.253 1.00 98.56 1111 PHE A C 1
ATOM 8725 O O . PHE A 1 1111 ? 6.239 -22.792 -0.394 1.00 98.56 1111 PHE A O 1
ATOM 8732 N N . ALA A 1 1112 ? 5.641 -20.754 0.326 1.00 98.50 1112 ALA A N 1
ATOM 8733 C CA . ALA A 1 1112 ? 4.323 -21.176 0.798 1.00 98.50 1112 ALA A CA 1
ATOM 8734 C C . ALA A 1 1112 ? 3.475 -21.771 -0.335 1.00 98.50 1112 ALA A C 1
ATOM 8736 O O . ALA A 1 1112 ? 2.878 -22.825 -0.161 1.00 98.50 1112 ALA A O 1
ATOM 8737 N N . ASN A 1 1113 ? 3.461 -21.151 -1.517 1.00 98.12 1113 ASN A N 1
ATOM 8738 C CA . ASN A 1 1113 ? 2.711 -21.651 -2.669 1.00 98.12 1113 ASN A CA 1
ATOM 8739 C C . ASN A 1 1113 ? 3.304 -22.925 -3.289 1.00 98.12 1113 ASN A C 1
ATOM 8741 O O . ASN A 1 1113 ? 2.550 -23.711 -3.858 1.00 98.12 1113 ASN A O 1
ATOM 8745 N N . ILE A 1 1114 ? 4.613 -23.160 -3.146 1.00 98.06 1114 ILE A N 1
ATOM 8746 C CA . ILE A 1 1114 ? 5.261 -24.438 -3.485 1.00 98.06 1114 ILE A CA 1
ATOM 8747 C C . ILE A 1 1114 ? 4.736 -25.550 -2.559 1.00 98.06 1114 ILE A C 1
ATOM 8749 O O . ILE A 1 1114 ? 4.255 -26.568 -3.056 1.00 98.06 1114 ILE A O 1
ATOM 8753 N N . CYS A 1 1115 ? 4.705 -25.318 -1.241 1.00 97.69 1115 CYS A N 1
ATOM 8754 C CA . CYS A 1 1115 ? 4.099 -26.241 -0.270 1.00 97.69 1115 CYS A CA 1
ATOM 8755 C C . CYS A 1 1115 ? 2.597 -26.458 -0.505 1.00 97.69 1115 CYS A C 1
ATOM 8757 O O . CYS A 1 1115 ? 2.141 -27.592 -0.578 1.00 97.69 1115 CYS A O 1
ATOM 8759 N N . ASN A 1 1116 ? 1.837 -25.380 -0.726 1.00 97.50 1116 ASN A N 1
ATOM 8760 C CA . ASN A 1 1116 ? 0.402 -25.417 -1.038 1.00 97.50 1116 ASN A CA 1
ATOM 8761 C C . ASN A 1 1116 ? 0.080 -26.058 -2.414 1.00 97.50 1116 ASN A C 1
ATOM 8763 O O . ASN A 1 1116 ? -1.082 -26.058 -2.822 1.00 97.50 1116 ASN A O 1
ATOM 8767 N N . SER A 1 1117 ? 1.091 -26.533 -3.153 1.00 96.12 1117 SER A N 1
ATOM 8768 C CA . SER A 1 1117 ? 0.968 -27.232 -4.442 1.00 96.12 1117 SER A CA 1
ATOM 8769 C C . SER A 1 1117 ? 1.493 -28.678 -4.387 1.00 96.12 1117 SER A C 1
ATOM 8771 O O . SER A 1 1117 ? 1.772 -29.251 -5.440 1.00 96.12 1117 SER A O 1
ATOM 8773 N N . ASP A 1 1118 ? 1.665 -29.245 -3.186 1.00 92.69 1118 ASP A N 1
ATOM 8774 C CA . ASP A 1 1118 ? 2.148 -30.615 -2.931 1.00 92.69 1118 ASP A CA 1
ATOM 8775 C C . ASP A 1 1118 ? 3.510 -30.948 -3.588 1.00 92.69 1118 ASP A C 1
ATOM 8777 O O . ASP A 1 1118 ? 3.794 -32.095 -3.948 1.00 92.69 1118 ASP A O 1
ATOM 8781 N N . VAL A 1 1119 ? 4.381 -29.945 -3.759 1.00 95.31 1119 VAL A N 1
ATOM 8782 C CA . VAL A 1 1119 ? 5.734 -30.146 -4.301 1.00 95.31 1119 VAL A CA 1
ATOM 8783 C C . VAL A 1 1119 ? 6.611 -30.848 -3.265 1.00 95.31 1119 VAL A C 1
ATOM 8785 O O . VAL A 1 1119 ? 6.747 -30.388 -2.134 1.00 95.31 1119 VAL A O 1
ATOM 8788 N N . SER A 1 1120 ? 7.254 -31.946 -3.664 1.00 96.19 1120 SER A N 1
ATOM 8789 C CA . SER A 1 1120 ? 8.176 -32.679 -2.797 1.00 96.19 1120 SER A CA 1
ATOM 8790 C C . SER A 1 1120 ? 9.525 -31.971 -2.646 1.00 96.19 1120 SER A C 1
ATOM 8792 O O . SER A 1 1120 ? 10.030 -31.342 -3.577 1.00 96.19 1120 SER A O 1
ATOM 8794 N N . GLU A 1 1121 ? 10.154 -32.149 -1.482 1.00 96.00 1121 GLU A N 1
ATOM 8795 C CA . GLU A 1 1121 ? 11.486 -31.611 -1.166 1.00 96.00 1121 GLU A CA 1
ATOM 8796 C C . GLU A 1 1121 ? 12.525 -31.951 -2.245 1.00 96.00 1121 GLU A C 1
ATOM 8798 O O . GLU A 1 1121 ? 13.248 -31.073 -2.694 1.00 96.00 1121 GLU A O 1
ATOM 8803 N N . ALA A 1 1122 ? 12.530 -33.189 -2.752 1.00 96.12 1122 ALA A N 1
ATOM 8804 C CA . ALA A 1 1122 ? 13.449 -33.622 -3.808 1.00 96.12 1122 ALA A CA 1
ATOM 8805 C C . ALA A 1 1122 ? 13.228 -32.910 -5.162 1.00 96.12 1122 ALA A C 1
ATOM 8807 O O . ALA A 1 1122 ? 14.177 -32.730 -5.921 1.00 96.12 1122 ALA A O 1
ATOM 8808 N N . ALA A 1 1123 ? 11.995 -32.495 -5.480 1.00 96.88 1123 ALA A N 1
ATOM 8809 C CA . ALA A 1 1123 ? 11.717 -31.706 -6.683 1.00 96.88 1123 ALA A CA 1
ATOM 8810 C C . ALA A 1 1123 ? 12.157 -30.243 -6.508 1.00 96.88 1123 ALA A C 1
ATOM 8812 O O . ALA A 1 1123 ? 12.668 -29.635 -7.449 1.00 96.88 1123 ALA A O 1
ATOM 8813 N N . MET A 1 1124 ? 12.008 -29.693 -5.297 1.00 97.44 1124 MET A N 1
ATOM 8814 C CA . MET A 1 1124 ? 12.564 -28.387 -4.940 1.00 97.44 1124 MET A CA 1
ATOM 8815 C C . MET A 1 1124 ? 14.100 -28.406 -4.976 1.00 97.44 1124 MET A C 1
ATOM 8817 O O . MET A 1 1124 ? 14.700 -27.507 -5.557 1.00 97.44 1124 MET A O 1
ATOM 8821 N N . GLU A 1 1125 ? 14.735 -29.444 -4.423 1.00 96.50 1125 GLU A N 1
ATOM 8822 C CA . GLU A 1 1125 ? 16.192 -29.624 -4.412 1.00 96.50 1125 GLU A CA 1
ATOM 8823 C C . GLU A 1 1125 ? 16.761 -29.655 -5.842 1.00 96.50 1125 GLU A C 1
ATOM 8825 O O . GLU A 1 1125 ? 17.661 -28.878 -6.156 1.00 96.50 1125 GLU A O 1
ATOM 8830 N N . ASP A 1 1126 ? 16.188 -30.462 -6.745 1.00 95.88 1126 ASP A N 1
ATOM 8831 C CA . ASP A 1 1126 ? 16.608 -30.537 -8.155 1.00 95.88 1126 ASP A CA 1
ATOM 8832 C C . ASP A 1 1126 ? 16.408 -29.205 -8.908 1.00 95.88 1126 ASP A C 1
ATOM 8834 O O . ASP A 1 1126 ? 17.285 -28.770 -9.664 1.00 95.88 1126 ASP A O 1
ATOM 8838 N N . ALA A 1 1127 ? 15.302 -28.495 -8.650 1.00 96.69 1127 ALA A N 1
ATOM 8839 C CA . ALA A 1 1127 ? 15.051 -27.172 -9.222 1.00 96.69 1127 ALA A CA 1
ATOM 8840 C C . ALA A 1 1127 ? 16.043 -26.112 -8.704 1.00 96.69 1127 ALA A C 1
ATOM 8842 O O . ALA A 1 1127 ? 16.555 -25.304 -9.487 1.00 96.69 1127 ALA A O 1
ATOM 8843 N N . CYS A 1 1128 ? 16.361 -26.125 -7.407 1.00 95.81 1128 CYS A N 1
ATOM 8844 C CA . CYS A 1 1128 ? 17.360 -25.257 -6.783 1.00 95.81 1128 CYS A CA 1
ATOM 8845 C C . CYS A 1 1128 ? 18.777 -25.548 -7.298 1.00 95.81 1128 CYS A C 1
ATOM 8847 O O . CYS A 1 1128 ? 19.474 -24.623 -7.721 1.00 95.81 1128 CYS A O 1
ATOM 8849 N N . LEU A 1 1129 ? 19.180 -26.823 -7.333 1.00 93.88 1129 LEU A N 1
ATOM 8850 C CA . LEU A 1 1129 ? 20.457 -27.279 -7.887 1.00 93.88 1129 LEU A CA 1
ATOM 8851 C C . LEU A 1 1129 ? 20.607 -26.858 -9.351 1.00 93.88 1129 LEU A C 1
ATOM 8853 O O . LEU A 1 1129 ? 21.622 -26.266 -9.709 1.00 93.88 1129 LEU A O 1
ATOM 8857 N N . THR A 1 1130 ? 19.586 -27.091 -10.180 1.00 92.94 1130 THR A N 1
ATOM 8858 C CA . THR A 1 1130 ? 19.575 -26.702 -11.601 1.00 92.94 1130 THR A CA 1
ATOM 8859 C C . THR A 1 1130 ? 19.665 -25.185 -11.785 1.00 92.94 1130 THR A C 1
ATOM 8861 O O . THR A 1 1130 ? 20.368 -24.708 -12.676 1.00 92.94 1130 THR A O 1
ATOM 8864 N N . THR A 1 1131 ? 18.989 -24.412 -10.931 1.00 92.75 1131 THR A N 1
ATOM 8865 C CA . THR A 1 1131 ? 18.951 -22.942 -11.008 1.00 92.75 1131 THR A CA 1
ATOM 8866 C C . THR A 1 1131 ? 20.262 -22.287 -10.568 1.00 92.75 1131 THR A C 1
ATOM 8868 O O . THR A 1 1131 ? 20.690 -21.302 -11.169 1.00 92.75 1131 THR A O 1
ATOM 8871 N N . CYS A 1 1132 ? 20.895 -22.809 -9.515 1.00 92.62 1132 CYS A N 1
ATOM 8872 C CA . CYS A 1 1132 ? 22.019 -22.165 -8.828 1.00 92.62 1132 CYS A CA 1
ATOM 8873 C C . CYS A 1 1132 ? 23.367 -22.892 -9.033 1.00 92.62 1132 CYS A C 1
ATOM 8875 O O . CYS A 1 1132 ? 24.365 -22.558 -8.391 1.00 92.62 1132 CYS A O 1
ATOM 8877 N N . TYR A 1 1133 ? 23.429 -23.856 -9.961 1.00 85.88 1133 TYR A N 1
ATOM 8878 C CA . TYR A 1 1133 ? 24.627 -24.648 -10.248 1.00 85.88 1133 TYR A CA 1
ATOM 8879 C C . TYR A 1 1133 ? 25.878 -23.806 -10.555 1.00 85.88 1133 TYR A C 1
ATOM 8881 O O . TYR A 1 1133 ? 25.863 -22.896 -11.385 1.00 85.88 1133 TYR A O 1
ATOM 8889 N N . GLY A 1 1134 ? 27.006 -24.179 -9.940 1.00 73.69 1134 GLY A N 1
ATOM 8890 C CA . GLY A 1 1134 ? 28.322 -23.602 -10.235 1.00 73.69 1134 GLY A CA 1
ATOM 8891 C C . GLY A 1 1134 ? 28.511 -22.157 -9.763 1.00 73.69 1134 GLY A C 1
ATOM 8892 O O . GLY A 1 1134 ? 29.427 -21.480 -10.232 1.00 73.69 1134 GLY A O 1
ATOM 8893 N N . ARG A 1 1135 ? 27.651 -21.670 -8.861 1.00 73.75 1135 ARG A N 1
ATOM 8894 C CA . ARG A 1 1135 ? 27.657 -20.290 -8.381 1.00 73.75 1135 ARG A CA 1
ATOM 8895 C C . ARG A 1 1135 ? 28.350 -20.141 -7.020 1.00 73.75 1135 ARG A C 1
ATOM 8897 O O . ARG A 1 1135 ? 28.112 -20.903 -6.092 1.00 73.75 1135 ARG A O 1
ATOM 8904 N N . GLU A 1 1136 ? 29.190 -19.114 -6.892 1.00 70.44 1136 GLU A N 1
ATOM 8905 C CA . GLU A 1 1136 ? 29.855 -18.750 -5.635 1.00 70.44 1136 GLU A CA 1
ATOM 8906 C C . GLU A 1 1136 ? 29.069 -17.652 -4.895 1.00 70.44 1136 GLU A C 1
ATOM 8908 O O . GLU A 1 1136 ? 29.179 -16.471 -5.229 1.00 70.44 1136 GLU A O 1
ATOM 8913 N N . GLU A 1 1137 ? 28.306 -18.014 -3.857 1.00 69.06 1137 GLU A N 1
ATOM 8914 C CA . GLU A 1 1137 ? 27.586 -17.032 -3.015 1.00 69.06 1137 GLU A CA 1
ATOM 8915 C C . GLU A 1 1137 ? 28.487 -16.326 -1.983 1.00 69.06 1137 GLU A C 1
ATOM 8917 O O . GLU A 1 1137 ? 28.085 -15.355 -1.335 1.00 69.06 1137 GLU A O 1
ATOM 8922 N N . GLY A 1 1138 ? 29.735 -16.784 -1.832 1.00 78.44 1138 GLY A N 1
ATOM 8923 C CA . GLY A 1 1138 ? 30.742 -16.153 -0.983 1.00 78.44 1138 GLY A CA 1
ATOM 8924 C C . GLY A 1 1138 ? 30.284 -16.024 0.471 1.00 78.44 1138 GLY A C 1
ATOM 8925 O O . GLY A 1 1138 ? 30.066 -17.023 1.151 1.00 78.44 1138 GLY A O 1
ATOM 8926 N N . HIS A 1 1139 ? 30.142 -14.787 0.955 1.00 81.25 1139 HIS A N 1
ATOM 8927 C CA . HIS A 1 1139 ? 29.736 -14.514 2.336 1.00 81.25 1139 HIS A CA 1
ATOM 8928 C C . HIS A 1 1139 ? 28.239 -14.741 2.602 1.00 81.25 1139 HIS A C 1
ATOM 8930 O O . HIS A 1 1139 ? 27.884 -14.960 3.755 1.00 81.25 1139 HIS A O 1
ATOM 8936 N N . TRP A 1 1140 ? 27.381 -14.774 1.574 1.00 84.44 1140 TRP A N 1
ATOM 8937 C CA . TRP A 1 1140 ? 25.937 -15.007 1.733 1.00 84.44 1140 TRP A CA 1
ATOM 8938 C C . TRP A 1 1140 ? 25.555 -16.484 1.902 1.00 84.44 1140 TRP A C 1
ATOM 8940 O O . TRP A 1 1140 ? 24.384 -16.788 2.106 1.00 84.44 1140 TRP A O 1
ATOM 8950 N N . HIS A 1 1141 ? 26.504 -17.418 1.818 1.00 87.31 1141 HIS A N 1
ATOM 8951 C CA . HIS A 1 1141 ? 26.221 -18.839 2.023 1.00 87.31 1141 HIS A CA 1
ATOM 8952 C C . HIS A 1 1141 ? 25.813 -19.134 3.491 1.00 87.31 1141 HIS A C 1
ATOM 8954 O O . HIS A 1 1141 ? 26.487 -18.634 4.401 1.00 87.31 1141 HIS A O 1
ATOM 8960 N N . PRO A 1 1142 ? 24.782 -19.965 3.767 1.00 84.50 1142 PRO A N 1
ATOM 8961 C CA . PRO A 1 1142 ? 24.264 -20.200 5.125 1.00 84.50 1142 PRO A CA 1
ATOM 8962 C C . PRO A 1 1142 ? 25.287 -20.721 6.136 1.00 84.50 1142 PRO A C 1
ATOM 8964 O O . PRO A 1 1142 ? 25.165 -20.449 7.327 1.00 84.50 1142 PRO A O 1
ATOM 8967 N N . SER A 1 1143 ? 26.359 -21.382 5.683 1.00 84.25 1143 SER A N 1
ATOM 8968 C CA . SER A 1 1143 ? 27.489 -21.772 6.547 1.00 84.25 1143 SER A CA 1
ATOM 8969 C C . SER A 1 1143 ? 28.156 -20.600 7.281 1.00 84.25 1143 SER A C 1
ATOM 8971 O O . SER A 1 1143 ? 28.882 -20.826 8.246 1.00 84.25 1143 SER A O 1
ATOM 8973 N N . ASN A 1 1144 ? 27.952 -19.367 6.807 1.00 86.06 1144 ASN A N 1
ATOM 8974 C CA . ASN A 1 1144 ? 28.569 -18.155 7.342 1.00 86.06 1144 ASN A CA 1
ATOM 8975 C C . ASN A 1 1144 ? 27.588 -17.295 8.155 1.00 86.06 1144 ASN A C 1
ATOM 8977 O O . ASN A 1 1144 ? 28.024 -16.571 9.050 1.00 86.06 1144 ASN A O 1
ATOM 8981 N N . VAL A 1 1145 ? 26.289 -17.345 7.829 1.00 85.19 1145 VAL A N 1
ATOM 8982 C CA . VAL A 1 1145 ? 25.250 -16.446 8.375 1.00 85.19 1145 VAL A CA 1
ATOM 8983 C C . VAL A 1 1145 ? 24.124 -17.159 9.138 1.00 85.19 1145 VAL A C 1
ATOM 8985 O O . VAL A 1 1145 ? 23.425 -16.510 9.912 1.00 85.19 1145 VAL A O 1
ATOM 8988 N N . GLY A 1 1146 ? 23.984 -18.479 8.984 1.00 91.06 1146 GLY A N 1
ATOM 8989 C CA . GLY A 1 1146 ? 22.837 -19.270 9.442 1.00 91.06 1146 GLY A CA 1
ATOM 8990 C C . GLY A 1 1146 ? 21.791 -19.492 8.342 1.00 91.06 1146 GLY A C 1
ATOM 8991 O O . GLY A 1 1146 ? 21.870 -18.889 7.274 1.00 91.06 1146 GLY A O 1
ATOM 8992 N N . TYR A 1 1147 ? 20.818 -20.365 8.615 1.00 95.75 1147 TYR A N 1
ATOM 8993 C CA . TYR A 1 1147 ? 19.603 -20.507 7.806 1.00 95.75 1147 TYR A CA 1
ATOM 8994 C C . TYR A 1 1147 ? 18.502 -19.598 8.343 1.00 95.75 1147 TYR A C 1
ATOM 8996 O O . TYR A 1 1147 ? 18.359 -19.430 9.552 1.00 95.75 1147 TYR A O 1
ATOM 9004 N N . SER A 1 1148 ? 17.703 -19.040 7.443 1.00 96.56 1148 SER A N 1
ATOM 9005 C CA . SER A 1 1148 ? 16.609 -18.112 7.732 1.00 96.56 1148 SER A CA 1
ATOM 9006 C C . SER A 1 1148 ? 15.374 -18.790 8.350 1.00 96.56 1148 SER A C 1
ATOM 9008 O O . SER A 1 1148 ? 14.432 -18.089 8.727 1.00 96.56 1148 SER A O 1
ATOM 9010 N N . ALA A 1 1149 ? 15.360 -20.123 8.455 1.00 94.81 1149 ALA A N 1
ATOM 9011 C CA . ALA A 1 1149 ? 14.260 -20.980 8.909 1.00 94.81 1149 ALA A CA 1
ATOM 9012 C C . ALA A 1 1149 ? 14.745 -22.047 9.901 1.00 94.81 1149 ALA A C 1
ATOM 9014 O O . ALA A 1 1149 ? 15.855 -22.578 9.667 1.00 94.81 1149 ALA A O 1
#

pLDDT: mean 79.24, std 23.42, range [19.0, 98.94]

InterPro domains:
  IPR001096 Peptidase C13, legumain [PF01650] (712-985)
  IPR001096 Peptidase C13, legumain [PIRSF019663] (699-1149)
  IPR001096 Peptidase C13, legumain [PR00776] (713-737)
  IPR001096 Peptidase C13, legumain [PR00776] (738-767)
  IPR001096 Peptidase C13, legumain [PR00776] (785-800)
  IPR001096 Peptidase C13, legumain [PR00776] (813-832)
  IPR001096 Peptidase C13, legumain [PR00776] (862-878)
  IPR001096 Peptidase C13, legumain [PTHR12000] (695-1133)
  IPR006636 Heat shock chaperonin-binding [SM00727] (133-172)
  IPR006636 Heat shock chaperonin-binding [SM00727] (522-561)
  IPR011990 Tetratricopeptide-like helical domain superfamily [G3DSA:1.25.40.10] (1-116)
  IPR011990 Tetratricopeptide-like helical domain superfamily [G3DSA:1.25.40.10] (242-378)
  IPR011990 Tetratricopeptide-like helical domain superfamily [G3DSA:1.25.40.10] (382-497)
  IPR011990 Tetratricopeptide-like helical domain superfamily [SSF48452] (2-114)
  IPR011990 Tetratricopeptide-like helical domain superfamily [SSF48452] (244-371)
  IPR011990 Tetratricopeptide-like helical domain superfamily [SSF48452] (383-496)
  IPR019734 Tetratricopeptide repeat [PF00515] (452-485)
  IPR019734 Tetratricopeptide repeat [PF13181] (72-103)
  IPR019734 Tetratricopeptide repeat [PS50005] (2-35)
  IPR019734 Tetratricopeptide repeat [PS50005] (70-103)

Sequence (1149 aa):
MADEAKAKGNAAFSAGDYESAVRHFSDAIALAPTNHVLYSNRSAAYASLFRYSEALDDAKKTVELKPDWSKGYSRLGAAHLGLGHADDAVSAYRKGLEMDPNNEALKSGLADAQAAASRSRAAPNPFGDVFQGPEMWAKLTAEPSTRVFMQQPDFVKMMQEIQKNPSSLNLYLKDQRVMQALGVLLNVKFHSPNQEDRDMPEAEPADPPSQPEKKPEPQAHPEPEPDPMEISEEEKEARERKAQALKEKEAGNAAYKKKDFETAIQHYTKAIELDDEDISFLTNRAAVFLEMGNYEECIKDCDKAVERGRELRSDFKMIARALTRKGSALVKMAKCSKDFEPAIETFQKALTEHRNPDTLKKLNDAEKAKKDLEQQEYFDPKIADEEREKGNEYFKQQKYPEAIRHYTEALRRNPKDPKAYSNRAACYTKLGAMPEGLKDAEKCIELDPTFAKGYTRKGAIQFFMKEYDKALETYQEGLKHDPNNPELLDGVRRCVEQINKANRGDLTPEELKERQAKAMQDPEIQNILTDPVMRQVLIDFQENPKAAQDHTKNPMVMNKIQKLAGRESKQAKLVGLIGPHNGWTPATRVALFLCMQHRVSTSSSPPPPPPSDKLPLVFFPSLPFSPVTAPSPVEVLPPSLCSYMFMECSVSATIRFCLLVLVMYGLCFGYVRGGRATARLRDWGEPEILMPTEKEHAEEGGGGTDEETGTTWAVLVAGSSGYSNYRHQADVCHAYQILKKGGLKDENIVVFMYDDLAMHELNPRRGTIINHPQGEDVYAGVPKDYNGKNVTAENLYAVLLGDKNAVKGGSGKVINSKAGDRIFLYYSDHGGPGVLGMPNLPFLYAGDFIEVLKKKHSAGSYKEMVIYVESCESGSMFDGIMPEDLDIYVTTASNAQESSFGTYCPGMDPSPPPEYITCLGDLYSVAWMEDSETHNLKKETLKQQYKQASVKLRTSNFNTYNAGSHVMQYGNKSIKTEKLYLYQGFDPASVNFPPNKLYFDTPLGVVNQRDADLHFLWQMYKKSEGAMEKRREILGQIMGIMKHRIHLDGSIEMIGMLLFGPERGSVVLSAVREPGSPLVDDWQCLKSMVQLFESHCGSLTQYGMKHMRAFANICNSDVSEAAMEDACLTTCYGREEGHWHPSNVGYSA